Protein AF-0000000087744878 (afdb_homodimer)

Secondary structure (DSSP, 8-state):
--TTHHHHHHHHHHHHHHHHHHHHGGGTT-SS--PPP------S-EEETGGGT---EEEEE-HHHHHHHHHHHHHTT-EEEEE-SEEEEE--EE--TTEEEEEPTTEEEEE-S-GGGGB-S-TT--SBPPSEEEES-EEEEEEES-EEE--GGGT--EEGGGS-HHHHHHHHHTEEEEETTTTEEEEEEETT-PPPSSSSHHHHHTT---SEEEES-EEEEEESPEEE--SS-SEEEEEEEEEEEES-EEE--TT-TT--SEEEEEEEEEEEES-EEE-SSEEEEEEE-S--TTSS--SEEEEEEES-EE-SSSEEEEEEEEETT-EEEEEEEEEEEES-SEEEEEE--TTT--EEEEEEEEEEEEEEEEEEEEEEES------TT--TT-----SS--S--EE-SEEEEEEEEEEEEEEEEEE--TTS--EEEEEEEEEEEEEEEEEEEE-TTTEEEEEEEEEEEEPP-/--HHHHHHHHHHHHHHHHHHHHHHGGGTT-SS--PPP------S-EEETGGGT---EEEEE-HHHHHHHHHHHHHTT-EEEEE-SEEEEE--EE--TTEEEEEPTTEEEEE-S-GGGGB-S-TT--SBPPSEEEES-EEEEEEES-EEE--GGGT--EEGGGS-HHHHHHHHHTEEEEETTTTEEEEEEETT-PPPSSSSHHHHHTT---SEEEES-EEEEEESPEEE--SS-SEEEEEEEEEEEES-EEE--TT-TT--SEEEEEEEEEEEES-EEE-SSEEEEEEE-S--TTSS--SEEEEEEES-EE-SSSEEEEEEEEETT-EEEEEEEEEEEES-SEEEEEE--TTT--EEEEEEEEEEEEEEEEEEEEEEES------TT--TT-----SS--S--EE-SEEEEEEEEEEEEEEEEEE--TTS--EEEEEEEEEEEEEEEEEEEE-TTTEEEEEEEEEEEE---

Organism: NCBI:txid2094150

Foldseek 3Di:
DVVVVVVVVVVLVVVQVVVQVVQVVQPPPAPDDFDAFRADDADADEDELVVQPADQAQPDECAVSVQVVQVVQVVVVAYEYEYEAGHHEYAAHEHAARYEDEYEANYEHEYDLQQVSQDDPPVVPLAGHASYEYEQYEAYEYEYAEEYAAQQLLAFKFFPVLDDPVVLVVLVQQPFDADPVRGITANAPGPVPRHQDDPDRVSSNVRFHENYEYFQYENYYYYNYEFENGNAEGAEYELYESEEYYQYEYAYDLRGHNFEYHEYEQYGNYEHANYEYHTNEAYAEYAFFDDDPPGNGGFYGRYEYEHYEYEEYQEPYEYDQAGLSEYAQYEYEQYEYEHYQEYAYYHYEQVRADEYANYEYANYEYEAHEAEPEEAYHHDDDADPPRDPPPRPDDPDRHRGAAYAHHEYEHYEYERHAEHYEYDGDAPDARADHAEYEHYEYAHAHYPYHYDPRHYDYYYYNYHYHHDDD/DVVVVVVVVVVLVVVQVVVQVVQVVQPPPAPDDFDAFGADDADADEDELVVQVADQAQPDECAVSVQVVQVVQVVVVAYEYEYEAGHHEYAAHEHAARYEDEYEPNYEHEYDLQQVSQDDPPVVCLAGHASYEYEQYEAYEYEYAEEYAAQQLLQFKFFPVLDDPVVLVVLVQQPFDADPVRGITANAPGPVPRHQDDPDRVSSNVRFHEHYEYFQYENYYYYNYEFENGNAEGAEYELYESEEYYQYEYAYDLRGHNFEYHEYEQYGNYEHANYEYHTNEAYAEYAFFDDDPPGNGGFYGRYEYEHYEYEEYQEPYEYDQAGLSEYAQYEYEQYEYEHYQEYAYYHYEQVRADEYANYEYANYEYEAHNEEPEEAYHHDDDADPPRDPPPRPDDPDRHRGHAYAHHEYEHYEYAHHAEHYEYDGDAPDARADHAEYEHYEYAHAHYPYHYDVRHYDYYYYNYHYHHDDD

Structure (mmCIF, N/CA/C/O backbone):
data_AF-0000000087744878-model_v1
#
loop_
_entity.id
_entity.type
_entity.pdbx_description
1 polymer 'Glycoside hydrolase family 28 protein'
#
loop_
_atom_site.group_PDB
_atom_site.id
_atom_site.type_symbol
_atom_site.label_atom_id
_atom_site.label_alt_id
_atom_site.label_comp_id
_atom_site.label_asym_id
_atom_site.label_entity_id
_atom_site.label_seq_id
_atom_site.pdbx_PDB_ins_code
_atom_site.Cartn_x
_atom_site.Cartn_y
_atom_site.Cartn_z
_atom_site.occupancy
_atom_site.B_iso_or_equiv
_atom_site.auth_seq_id
_atom_site.auth_comp_id
_atom_site.auth_asym_id
_atom_site.auth_atom_id
_atom_site.pdbx_PDB_model_num
ATOM 1 N N . MET A 1 1 ? -9.906 0.364 54.188 1 30.16 1 MET A N 1
ATOM 2 C CA . MET A 1 1 ? -10.281 0.755 52.812 1 30.16 1 MET A CA 1
ATOM 3 C C . MET A 1 1 ? -9.078 1.295 52.062 1 30.16 1 MET A C 1
ATOM 5 O O . MET A 1 1 ? -9.195 1.655 50.875 1 30.16 1 MET A O 1
ATOM 9 N N . LYS A 1 2 ? -8.016 1.684 52.812 1 28.64 2 LYS A N 1
ATOM 10 C CA . LYS A 1 2 ? -6.809 2.316 52.281 1 28.64 2 LYS A CA 1
ATOM 11 C C . LYS A 1 2 ? -5.883 1.285 51.656 1 28.64 2 LYS A C 1
ATOM 13 O O . LYS A 1 2 ? -4.906 1.646 50.969 1 28.64 2 LYS A O 1
ATOM 18 N N . LYS A 1 3 ? -6.012 0.068 52.094 1 40 3 LYS A N 1
ATOM 19 C CA . LYS A 1 3 ? -5.004 -0.884 51.625 1 40 3 LYS A CA 1
ATOM 20 C C . LYS A 1 3 ? -5.27 -1.317 50.188 1 40 3 LYS A C 1
ATOM 22 O O . LYS A 1 3 ? -4.422 -1.949 49.562 1 40 3 LYS A O 1
ATOM 27 N N . PHE A 1 4 ? -6.555 -1.299 49.781 1 38.62 4 PHE A N 1
ATOM 28 C CA . PHE A 1 4 ? -6.848 -1.809 48.469 1 38.62 4 PHE A CA 1
ATOM 29 C C . PHE A 1 4 ? -6.426 -0.806 47.406 1 38.62 4 PHE A C 1
ATOM 31 O O . PHE A 1 4 ? -6.285 -1.162 46.219 1 38.62 4 PHE A O 1
ATOM 38 N N . ALA A 1 5 ? -6.285 0.555 47.75 1 41.41 5 ALA A N 1
ATOM 39 C CA . ALA A 1 5 ? -5.941 1.532 46.719 1 41.41 5 ALA A CA 1
ATOM 40 C C . ALA A 1 5 ? -4.477 1.416 46.312 1 41.41 5 ALA A C 1
ATOM 42 O O . ALA A 1 5 ? -4.109 1.737 45.188 1 41.41 5 ALA A O 1
ATOM 43 N N . MET A 1 6 ? -3.695 0.859 47.219 1 42.66 6 MET A N 1
ATOM 44 C CA . MET A 1 6 ? -2.268 0.873 46.906 1 42.66 6 MET A CA 1
ATOM 45 C C . MET A 1 6 ? -1.917 -0.22 45.906 1 42.66 6 MET A C 1
ATOM 47 O O . MET A 1 6 ? -0.901 -0.13 45.219 1 42.66 6 MET A O 1
ATOM 51 N N . THR A 1 7 ? -2.781 -1.256 45.875 1 43.5 7 THR A N 1
ATOM 52 C CA . THR A 1 7 ? -2.41 -2.354 45 1 43.5 7 THR A CA 1
ATOM 53 C C . THR A 1 7 ? -2.762 -2.023 43.531 1 43.5 7 THR A C 1
ATOM 55 O O . THR A 1 7 ? -2.043 -2.416 42.625 1 43.5 7 THR A O 1
ATOM 58 N N . LEU A 1 8 ? -3.861 -1.252 43.375 1 40.34 8 LEU A N 1
ATOM 59 C CA . LEU A 1 8 ? -4.246 -0.97 42 1 40.34 8 LEU A CA 1
ATOM 60 C C . LEU A 1 8 ? -3.273 0.013 41.344 1 40.34 8 LEU A C 1
ATOM 62 O O . LEU A 1 8 ? -2.988 -0.084 40.156 1 40.34 8 LEU A O 1
ATOM 66 N N . LEU A 1 9 ? -2.652 0.854 42.156 1 42.06 9 LEU A N 1
ATOM 67 C CA . LEU A 1 9 ? -1.698 1.799 41.594 1 42.06 9 LEU A CA 1
ATOM 68 C C . LEU A 1 9 ? -0.459 1.075 41.062 1 42.06 9 LEU A C 1
ATOM 70 O O . LEU A 1 9 ? 0.12 1.473 40.062 1 42.06 9 LEU A O 1
ATOM 74 N N . ALA A 1 10 ? -0.206 -0.048 41.656 1 43.5 10 ALA A N 1
ATOM 75 C CA . ALA A 1 10 ? 1.014 -0.753 41.25 1 43.5 10 ALA A CA 1
ATOM 76 C C . ALA A 1 10 ? 0.834 -1.474 39.938 1 43.5 10 ALA A C 1
ATOM 78 O O . ALA A 1 10 ? 1.769 -1.554 39.125 1 43.5 10 ALA A O 1
ATOM 79 N N . LEU A 1 11 ? -0.396 -2.004 39.625 1 39.91 11 LEU A N 1
ATOM 80 C CA . LEU A 1 11 ? -0.61 -2.738 38.375 1 39.91 11 LEU A CA 1
ATOM 81 C C . LEU A 1 11 ? -0.667 -1.788 37.188 1 39.91 11 LEU A C 1
ATOM 83 O O . LEU A 1 11 ? -0.192 -2.119 36.094 1 39.91 11 LEU A O 1
ATOM 87 N N . LEU A 1 12 ? -1.236 -0.624 37.344 1 40.09 12 LEU A N 1
ATOM 88 C CA . LEU A 1 12 ? -1.212 0.367 36.281 1 40.09 12 LEU A CA 1
ATOM 89 C C . LEU A 1 12 ? 0.216 0.822 35.969 1 40.09 12 LEU A C 1
ATOM 91 O O . LEU A 1 12 ? 0.569 1.083 34.844 1 40.09 12 LEU A O 1
ATOM 95 N N . ALA A 1 13 ? 1.067 0.872 37 1 41.97 13 ALA A N 1
ATOM 96 C CA . ALA A 1 13 ? 2.459 1.282 36.844 1 41.97 13 ALA A CA 1
ATOM 97 C C . ALA A 1 13 ? 3.246 0.245 36.062 1 41.97 13 ALA A C 1
ATOM 99 O O . ALA A 1 13 ? 4.148 0.595 35.281 1 41.97 13 ALA A O 1
ATOM 100 N N . CYS A 1 14 ? 2.773 -1.021 36.062 1 41.72 14 CYS A N 1
ATOM 101 C CA . CYS A 1 14 ? 3.523 -2.078 35.406 1 41.72 14 CYS A CA 1
ATOM 102 C C . CYS A 1 14 ? 3.229 -2.09 33.906 1 41.72 14 CYS A C 1
ATOM 104 O O . CYS A 1 14 ? 4.125 -2.322 33.094 1 41.72 14 CYS A O 1
ATOM 106 N N . ALA A 1 15 ? 1.943 -2.018 33.5 1 44.44 15 ALA A N 1
ATOM 107 C CA . ALA A 1 15 ? 1.633 -1.99 32.062 1 44.44 15 ALA A CA 1
ATOM 108 C C . ALA A 1 15 ? 2.252 -0.77 31.406 1 44.44 15 ALA A C 1
ATOM 110 O O . ALA A 1 15 ? 2.732 -0.854 30.266 1 44.44 15 ALA A O 1
ATOM 111 N N . THR A 1 16 ? 2.15 0.407 32.125 1 46.28 16 THR A N 1
ATOM 112 C CA . THR A 1 16 ? 2.789 1.613 31.594 1 46.28 16 THR A CA 1
ATOM 113 C C . THR A 1 16 ? 4.301 1.431 31.516 1 46.28 16 THR A C 1
ATOM 115 O O . THR A 1 16 ? 4.949 1.967 30.609 1 46.28 16 THR A O 1
ATOM 118 N N . SER A 1 17 ? 4.863 0.659 32.406 1 44.97 17 SER A N 1
ATOM 119 C CA . SER A 1 17 ? 6.305 0.452 32.406 1 44.97 17 SER A CA 1
ATOM 120 C C . SER A 1 17 ? 6.746 -0.365 31.188 1 44.97 17 SER A C 1
ATOM 122 O O . SER A 1 17 ? 7.801 -0.105 30.609 1 44.97 17 SER A O 1
ATOM 124 N N . GLY A 1 18 ? 5.895 -1.365 30.781 1 45.44 18 GLY A N 1
ATOM 125 C CA . GLY A 1 18 ? 6.215 -2.162 29.609 1 45.44 18 GLY A CA 1
ATOM 126 C C . GLY A 1 18 ? 6.145 -1.375 28.312 1 45.44 18 GLY A C 1
ATOM 127 O O . GLY A 1 18 ? 7.039 -1.474 27.484 1 45.44 18 GLY A O 1
ATOM 128 N N . VAL A 1 19 ? 5.164 -0.581 28.328 1 57.56 19 VAL A N 1
ATOM 129 C CA . VAL A 1 19 ? 5.023 0.248 27.125 1 57.56 19 VAL A CA 1
ATOM 130 C C . VAL A 1 19 ? 6.102 1.329 27.125 1 57.56 19 VAL A C 1
ATOM 132 O O . VAL A 1 19 ? 6.695 1.616 26.078 1 57.56 19 VAL A O 1
ATOM 135 N N . GLN A 1 20 ? 6.395 1.923 28.312 1 54.94 20 GLN A N 1
ATOM 136 C CA . GLN A 1 20 ? 7.449 2.93 28.391 1 54.94 20 GLN A CA 1
ATOM 137 C C . GLN A 1 20 ? 8.797 2.346 27.984 1 54.94 20 GLN A C 1
ATOM 139 O O . GLN A 1 20 ? 9.555 2.98 27.25 1 54.94 20 GLN A O 1
ATOM 144 N N . ALA A 1 21 ? 9.07 1.198 28.469 1 63.94 21 ALA A N 1
ATOM 145 C CA . ALA A 1 21 ? 10.336 0.539 28.141 1 63.94 21 ALA A CA 1
ATOM 146 C C . ALA A 1 21 ? 10.445 0.274 26.641 1 63.94 21 ALA A C 1
ATOM 148 O O . ALA A 1 21 ? 11.523 0.398 26.062 1 63.94 21 ALA A O 1
ATOM 149 N N . GLN A 1 22 ? 9.391 0.241 26.156 1 82.06 22 GLN A N 1
ATOM 150 C CA . GLN A 1 22 ? 9.406 -0.136 24.734 1 82.06 22 GLN A CA 1
ATOM 151 C C . GLN A 1 22 ? 9.852 1.03 23.859 1 82.06 22 GLN A C 1
ATOM 153 O O . GLN A 1 22 ? 10.734 0.872 23.016 1 82.06 22 GLN A O 1
ATOM 158 N N . TYR A 1 23 ? 9.586 2.326 24.234 1 94.5 23 TYR A N 1
ATOM 159 C CA . TYR A 1 23 ? 9.898 3.422 23.328 1 94.5 23 TYR A CA 1
ATOM 160 C C . TYR A 1 23 ? 11.227 4.074 23.688 1 94.5 23 TYR A C 1
ATOM 162 O O . TYR A 1 23 ? 11.859 4.711 22.844 1 94.5 23 TYR A O 1
ATOM 170 N N . SER A 1 24 ? 11.68 3.924 24.906 1 95.06 24 SER A N 1
ATOM 171 C CA . SER A 1 24 ? 12.945 4.52 25.328 1 95.06 24 SER A CA 1
ATOM 172 C C . SER A 1 24 ? 14.117 3.943 24.531 1 95.06 24 SER A C 1
ATOM 174 O O . SER A 1 24 ? 15.141 4.605 24.359 1 95.06 24 SER A O 1
ATOM 176 N N . THR A 1 25 ? 13.922 2.746 24.047 1 95.44 25 THR A N 1
ATOM 177 C CA . THR A 1 25 ? 14.992 2.076 23.297 1 95.44 25 THR A CA 1
ATOM 178 C C . THR A 1 25 ? 15.32 2.836 22.016 1 95.44 25 THR A C 1
ATOM 180 O O . THR A 1 25 ? 16.438 2.758 21.516 1 95.44 25 THR A O 1
ATOM 183 N N . TYR A 1 26 ? 14.469 3.615 21.516 1 97.25 26 TYR A N 1
ATOM 184 C CA . TYR A 1 26 ? 14.695 4.367 20.281 1 97.25 26 TYR A CA 1
ATOM 185 C C . TYR A 1 26 ? 15.648 5.535 20.516 1 97.25 26 TYR A C 1
ATOM 187 O O . TYR A 1 26 ? 16.219 6.078 19.578 1 97.25 26 TYR A O 1
ATOM 195 N N . TYR A 1 27 ? 15.852 5.926 21.734 1 97.69 27 TYR A N 1
ATOM 196 C CA . TYR A 1 27 ? 16.594 7.148 22.016 1 97.69 27 TYR A CA 1
ATOM 197 C C . TYR A 1 27 ? 18.031 6.84 22.422 1 97.69 27 TYR A C 1
ATOM 199 O O . TYR A 1 27 ? 18.734 7.711 22.922 1 97.69 27 TYR A O 1
ATOM 207 N N . LYS A 1 28 ? 18.344 5.691 22.156 1 96 28 LYS A N 1
ATOM 208 C CA . LYS A 1 28 ? 19.75 5.324 22.375 1 96 28 LYS A CA 1
ATOM 209 C C . LYS A 1 28 ? 20.625 5.855 21.25 1 96 28 LYS A C 1
ATOM 211 O O . LYS A 1 28 ? 20.188 5.934 20.094 1 96 28 LYS A O 1
ATOM 216 N N . ASP A 1 29 ? 21.891 6.238 21.547 1 96.19 29 ASP A N 1
ATOM 217 C CA . ASP A 1 29 ? 22.922 6.68 20.609 1 96.19 29 ASP A CA 1
ATOM 218 C C . ASP A 1 29 ? 22.406 7.82 19.734 1 96.19 29 ASP A C 1
ATOM 220 O O . ASP A 1 29 ? 22.578 7.801 18.516 1 96.19 29 ASP A O 1
ATOM 224 N N . MET A 1 30 ? 21.812 8.789 20.328 1 97.56 30 MET A N 1
ATOM 225 C CA . MET A 1 30 ? 21.266 9.953 19.641 1 97.56 30 MET A CA 1
ATOM 226 C C . MET A 1 30 ? 22.375 10.93 19.266 1 97.56 30 MET A C 1
ATOM 228 O O . MET A 1 30 ? 23.297 11.164 20.047 1 97.56 30 MET A O 1
ATOM 232 N N . PRO A 1 31 ? 22.359 11.461 18.047 1 98.12 31 PRO A N 1
ATOM 233 C CA . PRO A 1 31 ? 23.359 12.445 17.625 1 98.12 31 PRO A CA 1
ATOM 234 C C . PRO A 1 31 ? 23.156 13.805 18.297 1 98.12 31 PRO A C 1
ATOM 236 O O . PRO A 1 31 ? 24.047 14.656 18.234 1 98.12 31 PRO A O 1
ATOM 239 N N . VAL A 1 32 ? 21.984 14.055 18.812 1 97.69 32 VAL A N 1
ATOM 240 C CA . VAL A 1 32 ? 21.609 15.266 19.547 1 97.69 32 VAL A CA 1
ATOM 241 C C . VAL A 1 32 ? 20.625 14.914 20.656 1 97.69 32 VAL A C 1
ATOM 243 O O . VAL A 1 32 ? 19.922 13.898 20.578 1 97.69 32 VAL A O 1
ATOM 246 N N . GLU A 1 33 ? 20.594 15.742 21.672 1 96.69 33 GLU A N 1
ATOM 247 C CA . GLU A 1 33 ? 19.625 15.492 22.734 1 96.69 33 GLU A CA 1
ATOM 248 C C . GLU A 1 33 ? 18.203 15.836 22.281 1 96.69 33 GLU A C 1
ATOM 250 O O . GLU A 1 33 ? 17.938 16.969 21.922 1 96.69 33 GLU A O 1
ATOM 255 N N . VAL A 1 34 ? 17.391 14.875 22.219 1 97.12 34 VAL A N 1
ATOM 256 C CA . VAL A 1 34 ? 15.977 15 21.875 1 97.12 34 VAL A CA 1
ATOM 257 C C . VAL A 1 34 ? 15.109 14.617 23.078 1 97.12 34 VAL A C 1
ATOM 259 O O . VAL A 1 34 ? 15.328 13.57 23.688 1 97.12 34 VAL A O 1
ATOM 262 N N . ARG A 1 35 ? 14.164 15.477 23.391 1 97.94 35 ARG A N 1
ATOM 263 C CA . ARG A 1 35 ? 13.25 15.125 24.469 1 97.94 35 ARG A CA 1
ATOM 264 C C . ARG A 1 35 ? 12.445 13.883 24.125 1 97.94 35 ARG A C 1
ATOM 266 O O . ARG A 1 35 ? 11.836 13.805 23.062 1 97.94 35 ARG A O 1
ATOM 273 N N . GLN A 1 36 ? 12.453 12.906 25.078 1 98 36 GLN A N 1
ATOM 274 C CA . GLN A 1 36 ? 11.781 11.633 24.844 1 98 36 GLN A CA 1
ATOM 275 C C . GLN A 1 36 ? 10.281 11.758 25.062 1 98 36 GLN A C 1
ATOM 277 O O . GLN A 1 36 ? 9.836 12.539 25.906 1 98 36 GLN A O 1
ATOM 282 N N . VAL A 1 37 ? 9.594 10.984 24.25 1 98.38 37 VAL A N 1
ATOM 283 C CA . VAL A 1 37 ? 8.156 10.883 24.5 1 98.38 37 VAL A CA 1
ATOM 284 C C . VAL A 1 37 ? 7.906 10.148 25.812 1 98.38 37 VAL A C 1
ATOM 286 O O . VAL A 1 37 ? 8.758 9.383 26.281 1 98.38 37 VAL A O 1
ATOM 289 N N . GLU A 1 38 ? 6.773 10.414 26.328 1 97.06 38 GLU A N 1
ATOM 290 C CA . GLU A 1 38 ? 6.316 9.75 27.547 1 97.06 38 GLU A CA 1
ATOM 291 C C . GLU A 1 38 ? 5.043 8.953 27.297 1 97.06 38 GLU A C 1
ATOM 293 O O . GLU A 1 38 ? 3.984 9.531 27.031 1 97.06 38 GLU A O 1
ATOM 298 N N . PRO A 1 39 ? 5.199 7.629 27.328 1 96.12 39 PRO A N 1
ATOM 299 C CA . PRO A 1 39 ? 3.959 6.863 27.203 1 96.12 39 PRO A CA 1
ATOM 300 C C . PRO A 1 39 ? 2.938 7.215 28.281 1 96.12 39 PRO A C 1
ATOM 302 O O . PRO A 1 39 ? 3.307 7.73 29.344 1 96.12 39 PRO A O 1
ATOM 305 N N . PHE A 1 40 ? 1.711 7.02 27.938 1 96.44 40 PHE A N 1
ATOM 306 C CA . PHE A 1 40 ? 0.606 7.266 28.844 1 96.44 40 PHE A CA 1
ATOM 307 C C . PHE A 1 40 ? -0.408 6.133 28.797 1 96.44 40 PHE A C 1
ATOM 309 O O . PHE A 1 40 ? -0.347 5.277 27.906 1 96.44 40 PHE A O 1
ATOM 316 N N . ALA A 1 41 ? -1.284 6.121 29.766 1 95.38 41 ALA A N 1
ATOM 317 C CA . ALA A 1 41 ? -2.254 5.031 29.828 1 95.38 41 ALA A CA 1
ATOM 318 C C . ALA A 1 41 ? -3.682 5.559 29.719 1 95.38 41 ALA A C 1
ATOM 320 O O . ALA A 1 41 ? -3.971 6.684 30.141 1 95.38 41 ALA A O 1
ATOM 321 N N . ILE A 1 42 ? -4.449 4.738 29.047 1 97.75 42 ILE A N 1
ATOM 322 C CA . ILE A 1 42 ? -5.895 4.91 29.031 1 97.75 42 ILE A CA 1
ATOM 323 C C . ILE A 1 42 ? -6.535 3.994 30.078 1 97.75 42 ILE A C 1
ATOM 325 O O . ILE A 1 42 ? -6.102 2.852 30.266 1 97.75 42 ILE A O 1
ATOM 329 N N . ALA A 1 43 ? -7.578 4.539 30.766 1 97.62 43 ALA A N 1
ATOM 330 C CA . ALA A 1 43 ? -8.273 3.73 31.766 1 97.62 43 ALA A CA 1
ATOM 331 C C . ALA A 1 43 ? -8.719 2.395 31.172 1 97.62 43 ALA A C 1
ATOM 333 O O . ALA A 1 43 ? -9.141 2.328 30.016 1 97.62 43 ALA A O 1
ATOM 334 N N . ASP A 1 44 ? -8.656 1.341 32.062 1 96.5 44 ASP A N 1
ATOM 335 C CA . ASP A 1 44 ? -8.969 -0.007 31.578 1 96.5 44 ASP A CA 1
ATOM 336 C C . ASP A 1 44 ? -10.469 -0.281 31.641 1 96.5 44 ASP A C 1
ATOM 338 O O . ASP A 1 44 ? -10.922 -1.122 32.406 1 96.5 44 ASP A O 1
ATOM 342 N N . ARG A 1 45 ? -11.219 0.431 31.016 1 97.12 45 ARG A N 1
ATOM 343 C CA . ARG A 1 45 ? -12.641 0.286 30.75 1 97.12 45 ARG A CA 1
ATOM 344 C C . ARG A 1 45 ? -12.914 0.198 29.25 1 97.12 45 ARG A C 1
ATOM 346 O O . ARG A 1 45 ? -12.297 0.919 28.469 1 97.12 45 ARG A O 1
ATOM 353 N N . SER A 1 46 ? -13.758 -0.771 28.969 1 98.06 46 SER A N 1
ATOM 354 C CA . SER A 1 46 ? -14.047 -0.925 27.531 1 98.06 46 SER A CA 1
ATOM 355 C C . SER A 1 46 ? -15.547 -0.951 27.281 1 98.06 46 SER A C 1
ATOM 357 O O . SER A 1 46 ? -16.312 -1.528 28.047 1 98.06 46 SER A O 1
ATOM 359 N N . VAL A 1 47 ? -15.93 -0.298 26.266 1 98.31 47 VAL A N 1
ATOM 360 C CA . VAL A 1 47 ? -17.281 -0.331 25.734 1 98.31 47 VAL A CA 1
ATOM 361 C C . VAL A 1 47 ? -17.25 -0.815 24.281 1 98.31 47 VAL A C 1
ATOM 363 O O . VAL A 1 47 ? -16.5 -0.289 23.469 1 98.31 47 VAL A O 1
ATOM 366 N N . ASN A 1 48 ? -18 -1.859 24 1 98.69 48 ASN A N 1
ATOM 367 C CA . ASN A 1 48 ? -18.125 -2.361 22.641 1 98.69 48 ASN A CA 1
ATOM 368 C C . ASN A 1 48 ? -19.266 -1.665 21.891 1 98.69 48 ASN A C 1
ATOM 370 O O . ASN A 1 48 ? -20.406 -1.654 22.359 1 98.69 48 ASN A O 1
ATOM 374 N N . LEU A 1 49 ? -18.922 -1.136 20.734 1 98.69 49 LEU A N 1
ATOM 375 C CA . LEU A 1 49 ? -19.875 -0.321 20 1 98.69 49 LEU A CA 1
ATOM 376 C C . LEU A 1 49 ? -21.094 -1.137 19.609 1 98.69 49 LEU A C 1
ATOM 378 O O . LEU A 1 49 ? -22.219 -0.637 19.688 1 98.69 49 LEU A O 1
ATOM 382 N N . ALA A 1 50 ? -20.922 -2.4 19.234 1 98.19 50 ALA A N 1
ATOM 383 C CA . ALA A 1 50 ? -22.031 -3.264 18.859 1 98.19 50 ALA A CA 1
ATOM 384 C C . ALA A 1 50 ? -22.938 -3.545 20.062 1 98.19 50 ALA A C 1
ATOM 386 O O . ALA A 1 50 ? -24.156 -3.607 19.922 1 98.19 50 ALA A O 1
ATOM 387 N N . GLU A 1 51 ? -22.344 -3.668 21.219 1 97.56 51 GLU A N 1
ATOM 388 C CA . GLU A 1 51 ? -23.094 -3.943 22.438 1 97.56 51 GLU A CA 1
ATOM 389 C C . GLU A 1 51 ? -23.906 -2.725 22.875 1 97.56 51 GLU A C 1
ATOM 391 O O . GLU A 1 51 ? -24.875 -2.854 23.625 1 97.56 51 GLU A O 1
ATOM 396 N N . ARG A 1 52 ? -23.516 -1.553 22.359 1 97.5 52 ARG A N 1
ATOM 397 C CA . ARG A 1 52 ? -24.234 -0.324 22.672 1 97.5 52 ARG A CA 1
ATOM 398 C C . ARG A 1 52 ? -25.438 -0.144 21.75 1 97.5 52 ARG A C 1
ATOM 400 O O . ARG A 1 52 ? -26.234 0.782 21.922 1 97.5 52 ARG A O 1
ATOM 407 N N . GLY A 1 53 ? -25.547 -0.938 20.703 1 97.75 53 GLY A N 1
ATOM 408 C CA . GLY A 1 53 ? -26.688 -0.86 19.812 1 97.75 53 GLY A CA 1
ATOM 409 C C . GLY A 1 53 ? -26.344 -0.314 18.438 1 97.75 53 GLY A C 1
ATOM 410 O O . GLY A 1 53 ? -27.234 -0.155 17.594 1 97.75 53 GLY A O 1
ATOM 411 N N . ALA A 1 54 ? -25.047 -0.055 18.25 1 98.38 54 ALA A N 1
ATOM 412 C CA . ALA A 1 54 ? -24.625 0.363 16.922 1 98.38 54 ALA A CA 1
ATOM 413 C C . ALA A 1 54 ? -24.656 -0.811 15.945 1 98.38 54 ALA A C 1
ATOM 415 O O . ALA A 1 54 ? -24.703 -1.971 16.359 1 98.38 54 ALA A O 1
ATOM 416 N N . THR A 1 55 ? -24.672 -0.463 14.641 1 98.25 55 THR A N 1
ATOM 417 C CA . THR A 1 55 ? -24.75 -1.501 13.617 1 98.25 55 THR A CA 1
ATOM 418 C C . THR A 1 55 ? -23.672 -1.294 12.555 1 98.25 55 THR A C 1
ATOM 420 O O . THR A 1 55 ? -23.594 -0.227 11.945 1 98.25 55 THR A O 1
ATOM 423 N N . GLY A 1 56 ? -22.812 -2.312 12.359 1 98.25 56 GLY A N 1
ATOM 424 C CA . GLY A 1 56 ? -21.734 -2.268 11.391 1 98.25 56 GLY A CA 1
ATOM 425 C C . GLY A 1 56 ? -22.109 -2.883 10.055 1 98.25 56 GLY A C 1
ATOM 426 O O . GLY A 1 56 ? -21.344 -3.666 9.492 1 98.25 56 GLY A O 1
ATOM 427 N N . ASP A 1 57 ? -23.297 -2.455 9.5 1 97.94 57 ASP A N 1
ATOM 428 C CA . ASP A 1 57 ? -23.859 -3.115 8.32 1 97.94 57 ASP A CA 1
ATOM 429 C C . ASP A 1 57 ? -23.531 -2.33 7.055 1 97.94 57 ASP A C 1
ATOM 431 O O . ASP A 1 57 ? -24.062 -2.635 5.98 1 97.94 57 ASP A O 1
ATOM 435 N N . GLY A 1 58 ? -22.812 -1.312 7.156 1 97 58 GLY A N 1
ATOM 436 C CA . GLY A 1 58 ? -22.375 -0.558 5.992 1 97 58 GLY A CA 1
ATOM 437 C C . GLY A 1 58 ? -23.359 0.517 5.57 1 97 58 GLY A C 1
ATOM 438 O O . GLY A 1 58 ? -23.062 1.317 4.68 1 97 58 GLY A O 1
ATOM 439 N N . THR A 1 59 ? -24.516 0.573 6.23 1 96.25 59 THR A N 1
ATOM 440 C CA . THR A 1 59 ? -25.516 1.542 5.797 1 96.25 59 THR A CA 1
ATOM 441 C C . THR A 1 59 ? -26.016 2.363 6.98 1 96.25 59 THR A C 1
ATOM 443 O O . THR A 1 59 ? -26.344 3.541 6.828 1 96.25 59 THR A O 1
ATOM 446 N N . THR A 1 60 ? -26.125 1.795 8.164 1 97.5 60 THR A N 1
ATOM 447 C CA . THR A 1 60 ? -26.594 2.508 9.344 1 97.5 60 THR A CA 1
ATOM 448 C C . THR A 1 60 ? -25.594 3.588 9.758 1 97.5 60 THR A C 1
ATOM 450 O O . THR A 1 60 ? -24.406 3.309 9.922 1 97.5 60 THR A O 1
ATOM 453 N N . LEU A 1 61 ? -26.047 4.84 9.797 1 98.19 61 LEU A N 1
ATOM 454 C CA . LEU A 1 61 ? -25.203 5.934 10.266 1 98.19 61 LEU A CA 1
ATOM 455 C C . LEU A 1 61 ? -25.031 5.871 11.781 1 98.19 61 LEU A C 1
ATOM 457 O O . LEU A 1 61 ? -26.016 5.973 12.523 1 98.19 61 LEU A O 1
ATOM 461 N N . ASN A 1 62 ? -23.781 5.758 12.234 1 98.75 62 ASN A N 1
ATOM 462 C CA . ASN A 1 62 ? -23.516 5.492 13.648 1 98.75 62 ASN A CA 1
ATOM 463 C C . ASN A 1 62 ? -22.922 6.711 14.352 1 98.75 62 ASN A C 1
ATOM 465 O O . ASN A 1 62 ? -22.406 6.598 15.461 1 98.75 62 ASN A O 1
ATOM 469 N N . THR A 1 63 ? -23.031 7.848 13.773 1 98.5 63 THR A N 1
ATOM 470 C CA . THR A 1 63 ? -22.344 9.047 14.258 1 98.5 63 THR A CA 1
ATOM 471 C C . THR A 1 63 ? -22.734 9.336 15.703 1 98.5 63 THR A C 1
ATOM 473 O O . THR A 1 63 ? -21.875 9.469 16.562 1 98.5 63 THR A O 1
ATOM 476 N N . ASP A 1 64 ? -24.062 9.375 15.984 1 98.44 64 ASP A N 1
ATOM 477 C CA . ASP A 1 64 ? -24.547 9.805 17.297 1 98.44 64 ASP A CA 1
ATOM 478 C C . ASP A 1 64 ? -24.156 8.789 18.375 1 98.44 64 ASP A C 1
ATOM 480 O O . ASP A 1 64 ? -23.75 9.172 19.469 1 98.44 64 ASP A O 1
ATOM 484 N N . ILE A 1 65 ? -24.266 7.531 18.047 1 98.81 65 ILE A N 1
ATOM 485 C CA . ILE A 1 65 ? -24.016 6.508 19.062 1 98.81 65 ILE A CA 1
ATOM 486 C C . ILE A 1 65 ? -22.516 6.438 19.359 1 98.81 65 ILE A C 1
ATOM 488 O O . ILE A 1 65 ? -22.109 6.184 20.484 1 98.81 65 ILE A O 1
ATOM 492 N N . ILE A 1 66 ? -21.672 6.645 18.375 1 98.88 66 ILE A N 1
ATOM 493 C CA . ILE A 1 66 ? -20.234 6.676 18.578 1 98.88 66 ILE A CA 1
ATOM 494 C C . ILE A 1 66 ? -19.859 7.867 19.453 1 98.88 66 ILE A C 1
ATOM 496 O O . ILE A 1 66 ? -19.125 7.711 20.438 1 98.88 66 ILE A O 1
ATOM 500 N N . GLN A 1 67 ? -20.406 9.055 19.078 1 98.75 67 GLN A N 1
ATOM 501 C CA . GLN A 1 67 ? -20.078 10.258 19.844 1 98.75 67 GLN A CA 1
ATOM 502 C C . GLN A 1 67 ? -20.547 10.133 21.281 1 98.75 67 GLN A C 1
ATOM 504 O O . GLN A 1 67 ? -19.812 10.508 22.219 1 98.75 67 GLN A O 1
ATOM 509 N N . LYS A 1 68 ? -21.719 9.641 21.469 1 98.75 68 LYS A N 1
ATOM 510 C CA . LYS A 1 68 ? -22.234 9.445 22.828 1 98.75 68 LYS A CA 1
ATOM 511 C C . LYS A 1 68 ? -21.344 8.523 23.641 1 98.75 68 LYS A C 1
ATOM 513 O O . LYS A 1 68 ? -21.062 8.797 24.812 1 98.75 68 LYS A O 1
ATOM 518 N N . ALA A 1 69 ? -20.891 7.445 23.016 1 98.81 69 ALA A N 1
ATOM 519 C CA . ALA A 1 69 ? -20 6.504 23.703 1 98.81 69 ALA A CA 1
ATOM 520 C C . ALA A 1 69 ? -18.688 7.18 24.109 1 98.81 69 ALA A C 1
ATOM 522 O O . ALA A 1 69 ? -18.203 6.977 25.219 1 98.81 69 ALA A O 1
ATOM 523 N N . ILE A 1 70 ? -18.141 7.965 23.266 1 98.88 70 ILE A N 1
ATOM 524 C CA . ILE A 1 70 ? -16.906 8.688 23.547 1 98.88 70 ILE A CA 1
ATOM 525 C C . ILE A 1 70 ? -17.125 9.641 24.719 1 98.88 70 ILE A C 1
ATOM 527 O O . ILE A 1 70 ? -16.312 9.664 25.656 1 98.88 70 ILE A O 1
ATOM 531 N N . ASP A 1 71 ? -18.234 10.414 24.656 1 98.81 71 ASP A N 1
ATOM 532 C CA . ASP A 1 71 ? -18.531 11.383 25.703 1 98.81 71 ASP A CA 1
ATOM 533 C C . ASP A 1 71 ? -18.703 10.688 27.062 1 98.81 71 ASP A C 1
ATOM 535 O O . ASP A 1 71 ? -18.172 11.156 28.062 1 98.81 71 ASP A O 1
ATOM 539 N N . GLU A 1 72 ? -19.375 9.633 27.047 1 98.69 72 GLU A N 1
ATOM 540 C CA . GLU A 1 72 ? -19.641 8.898 28.281 1 98.69 72 GLU A CA 1
ATOM 541 C C . GLU A 1 72 ? -18.344 8.32 28.875 1 98.69 72 GLU A C 1
ATOM 543 O O . GLU A 1 72 ? -18.141 8.359 30.078 1 98.69 72 GLU A O 1
ATOM 548 N N . LEU A 1 73 ? -17.516 7.738 28.031 1 98.75 73 LEU A N 1
ATOM 549 C CA . LEU A 1 73 ? -16.234 7.203 28.484 1 98.75 73 LEU A CA 1
ATOM 550 C C . LEU A 1 73 ? -15.383 8.305 29.109 1 98.75 73 LEU A C 1
ATOM 552 O O . LEU A 1 73 ? -14.797 8.109 30.172 1 98.75 73 LEU A O 1
ATOM 556 N N . SER A 1 74 ? -15.281 9.422 28.375 1 98.75 74 SER A N 1
ATOM 557 C CA . SER A 1 74 ? -14.477 10.523 28.891 1 98.75 74 SER A CA 1
ATOM 558 C C . SER A 1 74 ? -14.992 10.992 30.25 1 98.75 74 SER A C 1
ATOM 560 O O . SER A 1 74 ? -14.203 11.219 31.172 1 98.75 74 SER A O 1
ATOM 562 N N . GLN A 1 75 ? -16.328 11.148 30.406 1 98.44 75 GLN A N 1
ATOM 563 C CA . GLN A 1 75 ? -16.938 11.578 31.656 1 98.44 75 GLN A CA 1
ATOM 564 C C . GLN A 1 75 ? -16.656 10.586 32.781 1 98.44 75 GLN A C 1
ATOM 566 O O . GLN A 1 75 ? -16.531 10.977 33.938 1 98.44 75 GLN A O 1
ATOM 571 N N . ALA A 1 76 ? -16.438 9.383 32.406 1 98.25 76 ALA A N 1
ATOM 572 C CA . ALA A 1 76 ? -16.203 8.32 33.375 1 98.25 76 ALA A CA 1
ATOM 573 C C . ALA A 1 76 ? -14.719 8.203 33.719 1 98.25 76 ALA A C 1
ATOM 575 O O . ALA A 1 76 ? -14.312 7.293 34.438 1 98.25 76 ALA A O 1
ATOM 576 N N . GLY A 1 77 ? -13.93 9 33.156 1 97.88 77 GLY A N 1
ATOM 577 C CA . GLY A 1 77 ? -12.508 8.984 33.469 1 97.88 77 GLY A CA 1
ATOM 578 C C . GLY A 1 77 ? -11.672 8.367 32.375 1 97.88 77 GLY A C 1
ATOM 579 O O . GLY A 1 77 ? -10.461 8.188 32.531 1 97.88 77 GLY A O 1
ATOM 580 N N . GLY A 1 78 ? -12.336 7.949 31.297 1 98.56 78 GLY A N 1
ATOM 581 C CA . GLY A 1 78 ? -11.625 7.422 30.141 1 98.56 78 GLY A CA 1
ATOM 582 C C . GLY A 1 78 ? -11.938 5.965 29.875 1 98.56 78 GLY A C 1
ATOM 583 O O . GLY A 1 78 ? -12.711 5.34 30.594 1 98.56 78 GLY A O 1
ATOM 584 N N . GLY A 1 79 ? -11.438 5.504 28.828 1 98.81 79 GLY A N 1
ATOM 585 C CA . GLY A 1 79 ? -11.641 4.117 28.438 1 98.81 79 GLY A CA 1
ATOM 586 C C . GLY A 1 79 ? -11.516 3.883 26.953 1 98.81 79 GLY A C 1
ATOM 587 O O . GLY A 1 79 ? -11.148 4.793 26.203 1 98.81 79 GLY A O 1
ATOM 588 N N . HIS A 1 80 ? -11.695 2.59 26.562 1 98.88 80 HIS A N 1
ATOM 589 C CA . HIS A 1 80 ? -11.578 2.164 25.172 1 98.88 80 HIS A CA 1
ATOM 590 C C . HIS A 1 80 ? -12.945 1.974 24.531 1 98.88 80 HIS A C 1
ATOM 592 O O . HIS A 1 80 ? -13.781 1.221 25.031 1 98.88 80 HIS A O 1
ATOM 598 N N . LEU A 1 81 ? -13.25 2.717 23.547 1 98.94 81 LEU A N 1
ATOM 599 C CA . LEU A 1 81 ? -14.367 2.375 22.672 1 98.94 81 LEU A CA 1
ATOM 600 C C . LEU A 1 81 ? -13.938 1.374 21.609 1 98.94 81 LEU A C 1
ATOM 602 O O . LEU A 1 81 ? -13.195 1.724 20.688 1 98.94 81 LEU A O 1
ATOM 606 N N . VAL A 1 82 ? -14.438 0.166 21.656 1 98.94 82 VAL A N 1
ATOM 607 C CA . VAL A 1 82 ? -14.023 -0.92 20.781 1 98.94 82 VAL A CA 1
ATOM 608 C C . VAL A 1 82 ? -14.961 -0.983 19.562 1 98.94 82 VAL A C 1
ATOM 610 O O . VAL A 1 82 ? -16.172 -1.09 19.719 1 98.94 82 VAL A O 1
ATOM 613 N N . ILE A 1 83 ? -14.391 -0.835 18.406 1 98.94 83 ILE A N 1
ATOM 614 C CA . ILE A 1 83 ? -15.094 -1.043 17.156 1 98.94 83 ILE A CA 1
ATOM 615 C C . ILE A 1 83 ? -14.797 -2.439 16.609 1 98.94 83 ILE A C 1
ATOM 617 O O . ILE A 1 83 ? -13.688 -2.699 16.125 1 98.94 83 ILE A O 1
ATOM 621 N N . PRO A 1 84 ? -15.695 -3.352 16.672 1 98.69 84 PRO A N 1
ATOM 622 C CA . PRO A 1 84 ? -15.414 -4.719 16.234 1 98.69 84 PRO A CA 1
ATOM 623 C C . PRO A 1 84 ? -15.484 -4.879 14.711 1 98.69 84 PRO A C 1
ATOM 625 O O . PRO A 1 84 ? -15.781 -3.916 14 1 98.69 84 PRO A O 1
ATOM 628 N N . GLN A 1 85 ? -15.203 -6.109 14.219 1 98.56 85 GLN A N 1
ATOM 629 C CA . GLN A 1 85 ? -15.305 -6.422 12.797 1 98.56 85 GLN A CA 1
ATOM 630 C C . GLN A 1 85 ? -16.641 -5.969 12.227 1 98.56 85 GLN A C 1
ATOM 632 O O . GLN A 1 85 ? -17.688 -6.152 12.859 1 98.56 85 GLN A O 1
ATOM 637 N N . GLY A 1 86 ? -16.547 -5.281 11.039 1 98.69 86 GLY A N 1
ATOM 638 C CA . GLY A 1 86 ? -17.719 -4.723 10.391 1 98.69 86 GLY A CA 1
ATOM 639 C C . GLY A 1 86 ? -17.422 -3.506 9.539 1 98.69 86 GLY A C 1
ATOM 640 O O . GLY A 1 86 ? -16.266 -3.076 9.453 1 98.69 86 GLY A O 1
ATOM 641 N N . VAL A 1 87 ? -18.422 -3.049 8.844 1 98.81 87 VAL A N 1
ATOM 642 C CA . VAL A 1 87 ? -18.359 -1.782 8.117 1 98.81 87 VAL A CA 1
ATOM 643 C C . VAL A 1 87 ? -19.266 -0.754 8.805 1 98.81 87 VAL A C 1
ATOM 645 O O . VAL A 1 87 ? -20.484 -0.849 8.742 1 98.81 87 VAL A O 1
ATOM 648 N N . TRP A 1 88 ? -18.641 0.189 9.414 1 98.88 88 TRP A N 1
ATOM 649 C CA . TRP A 1 88 ? -19.344 1.126 10.297 1 98.88 88 TRP A CA 1
ATOM 650 C C . TRP A 1 88 ? -19.406 2.516 9.672 1 98.88 88 TRP A C 1
ATOM 652 O O . TRP A 1 88 ? -18.422 3.262 9.703 1 98.88 88 TRP A O 1
ATOM 662 N N . LEU A 1 89 ? -20.594 2.836 9.141 1 98.5 89 LEU A N 1
ATOM 663 C CA . LEU A 1 89 ? -20.797 4.152 8.547 1 98.5 89 LEU A CA 1
ATOM 664 C C . LEU A 1 89 ? -20.906 5.223 9.633 1 98.5 89 LEU A C 1
ATOM 666 O O . LEU A 1 89 ? -21.594 5.023 10.633 1 98.5 89 LEU A O 1
ATOM 670 N N . THR A 1 90 ? -20.188 6.359 9.422 1 98.62 90 THR A N 1
ATOM 671 C CA . THR A 1 90 ? -20.266 7.434 10.406 1 98.62 90 THR A CA 1
ATOM 672 C C . THR A 1 90 ? -19.969 8.781 9.758 1 98.62 90 THR A C 1
ATOM 674 O O . THR A 1 90 ? -19.391 8.844 8.672 1 98.62 90 THR A O 1
ATOM 677 N N . GLY A 1 91 ? -20.516 9.875 10.312 1 97.5 91 GLY A N 1
ATOM 678 C CA . GLY A 1 91 ? -20.016 11.227 10.07 1 97.5 91 GLY A CA 1
ATOM 679 C C . GLY A 1 91 ? -18.844 11.602 10.945 1 97.5 91 GLY A C 1
ATOM 680 O O . GLY A 1 91 ? -18.141 10.727 11.453 1 97.5 91 GLY A O 1
ATOM 681 N N . PRO A 1 92 ? -18.609 12.898 11.094 1 97.75 92 PRO A N 1
ATOM 682 C CA . PRO A 1 92 ? -17.469 13.328 11.891 1 97.75 92 PRO A CA 1
ATOM 683 C C . PRO A 1 92 ? -17.609 12.984 13.375 1 97.75 92 PRO A C 1
ATOM 685 O O . PRO A 1 92 ? -18.719 13.047 13.922 1 97.75 92 PRO A O 1
ATOM 688 N N . ILE A 1 93 ? -16.5 12.648 13.961 1 98.12 93 ILE A N 1
ATOM 689 C CA . ILE A 1 93 ? -16.484 12.344 15.391 1 98.12 93 ILE A CA 1
ATOM 690 C C . ILE A 1 93 ? -15.422 13.203 16.078 1 98.12 93 ILE A C 1
ATOM 692 O O . ILE A 1 93 ? -14.414 13.562 15.477 1 98.12 93 ILE A O 1
ATOM 696 N N . GLU A 1 94 ? -15.711 13.516 17.328 1 98.44 94 GLU A N 1
ATOM 697 C CA . GLU A 1 94 ? -14.797 14.297 18.156 1 98.44 94 GLU A CA 1
ATOM 698 C C . GLU A 1 94 ? -14.273 13.469 19.328 1 98.44 94 GLU A C 1
ATOM 700 O O . GLU A 1 94 ? -15.047 13.062 20.203 1 98.44 94 GLU A O 1
ATOM 705 N N . LEU A 1 95 ? -12.953 13.195 19.328 1 98.81 95 LEU A N 1
ATOM 706 C CA . LEU A 1 95 ? -12.359 12.5 20.469 1 98.81 95 LEU A CA 1
ATOM 707 C C . LEU A 1 95 ? -12.336 13.391 21.703 1 98.81 95 LEU A C 1
ATOM 709 O O . LEU A 1 95 ? -12.281 14.617 21.594 1 98.81 95 LEU A O 1
ATOM 713 N N . LYS A 1 96 ? -12.359 12.742 22.875 1 98.88 96 LYS A N 1
ATOM 714 C CA . LYS A 1 96 ? -12.305 13.422 24.156 1 98.88 96 LYS A CA 1
ATOM 715 C C . LYS A 1 96 ? -11.18 12.859 25.031 1 98.88 96 LYS A C 1
ATOM 717 O O . LYS A 1 96 ? -10.711 11.742 24.797 1 98.88 96 LYS A O 1
ATOM 722 N N . SER A 1 97 ? -10.828 13.734 26.031 1 98.88 97 SER A N 1
ATOM 723 C CA . SER A 1 97 ? -9.727 13.359 26.922 1 98.88 97 SER A CA 1
ATOM 724 C C . SER A 1 97 ? -9.953 11.984 27.531 1 98.88 97 SER A C 1
ATOM 726 O O . SER A 1 97 ? -11.062 11.664 27.969 1 98.88 97 SER A O 1
ATOM 728 N N . GLY A 1 98 ? -8.953 11.164 27.484 1 98.81 98 GLY A N 1
ATOM 729 C CA . GLY A 1 98 ? -8.953 9.875 28.141 1 98.81 98 GLY A CA 1
ATOM 730 C C . GLY A 1 98 ? -9.539 8.766 27.297 1 98.81 98 GLY A C 1
ATOM 731 O O . GLY A 1 98 ? -9.68 7.625 27.75 1 98.81 98 GLY A O 1
ATOM 732 N N . VAL A 1 99 ? -9.82 8.984 26.047 1 98.88 99 VAL A N 1
ATOM 733 C CA . VAL A 1 99 ? -10.547 7.992 25.266 1 98.88 99 VAL A CA 1
ATOM 734 C C . VAL A 1 99 ? -9.633 7.406 24.188 1 98.88 99 VAL A C 1
ATOM 736 O O . VAL A 1 99 ? -8.883 8.133 23.531 1 98.88 99 VAL A O 1
ATOM 739 N N . ASP A 1 100 ? -9.68 6.078 24.094 1 98.88 100 ASP A N 1
ATOM 740 C CA . ASP A 1 100 ? -9.078 5.32 23 1 98.88 100 ASP A CA 1
ATOM 741 C C . ASP A 1 100 ? -10.148 4.801 22.031 1 98.88 100 ASP A C 1
ATOM 743 O O . ASP A 1 100 ? -11.078 4.109 22.453 1 98.88 100 ASP A O 1
ATOM 747 N N . LEU A 1 101 ? -10.07 5.254 20.828 1 98.94 101 LEU A N 1
ATOM 748 C CA . LEU A 1 101 ? -10.844 4.613 19.766 1 98.94 101 LEU A CA 1
ATOM 749 C C . LEU A 1 101 ? -10.125 3.371 19.25 1 98.94 101 LEU A C 1
ATOM 751 O O . LEU A 1 101 ? -9.188 3.479 18.438 1 98.94 101 LEU A O 1
ATOM 755 N N . HIS A 1 102 ? -10.562 2.141 19.656 1 98.94 102 HIS A N 1
ATOM 756 C CA . HIS A 1 102 ? -9.867 0.895 19.344 1 98.94 102 HIS A CA 1
ATOM 757 C C . HIS A 1 102 ? -10.578 0.135 18.219 1 98.94 102 HIS A C 1
ATOM 759 O O . HIS A 1 102 ? -11.664 -0.405 18.422 1 98.94 102 HIS A O 1
ATOM 765 N N . LEU A 1 103 ? -9.953 0.043 17.078 1 98.94 103 LEU A N 1
ATOM 766 C CA . LEU A 1 103 ? -10.523 -0.684 15.945 1 98.94 103 LEU A CA 1
ATOM 767 C C . LEU A 1 103 ? -9.961 -2.098 15.867 1 98.94 103 LEU A C 1
ATOM 769 O O . LEU A 1 103 ? -8.766 -2.279 15.617 1 98.94 103 LEU A O 1
ATOM 773 N N . GLU A 1 104 ? -10.82 -3.045 15.992 1 98.5 104 GLU A N 1
ATOM 774 C CA . GLU A 1 104 ? -10.375 -4.43 15.852 1 98.5 104 GLU A CA 1
ATOM 775 C C . GLU A 1 104 ? -10.07 -4.766 14.391 1 98.5 104 GLU A C 1
ATOM 777 O O . GLU A 1 104 ? -10.445 -4.016 13.484 1 98.5 104 GLU A O 1
ATOM 782 N N . ARG A 1 105 ? -9.398 -5.887 14.219 1 97.5 105 ARG A N 1
ATOM 783 C CA . ARG A 1 105 ? -9.094 -6.367 12.875 1 97.5 105 ARG A CA 1
ATOM 784 C C . ARG A 1 105 ? -10.367 -6.512 12.047 1 97.5 105 ARG A C 1
ATOM 786 O O . ARG A 1 105 ? -11.391 -6.98 12.547 1 97.5 105 ARG A O 1
ATOM 793 N N . ASN A 1 106 ? -10.305 -6.039 10.797 1 98 106 ASN A N 1
ATOM 794 C CA . ASN A 1 106 ? -11.375 -6.141 9.812 1 98 106 ASN A CA 1
ATOM 795 C C . ASN A 1 106 ? -12.531 -5.195 10.133 1 98 106 ASN A C 1
ATOM 797 O O . ASN A 1 106 ? -13.602 -5.293 9.539 1 98 106 ASN A O 1
ATOM 801 N N . ALA A 1 107 ? -12.336 -4.281 11.133 1 98.81 107 ALA A N 1
ATOM 802 C CA . ALA A 1 107 ? -13.242 -3.141 11.273 1 98.81 107 ALA A CA 1
ATOM 803 C C . ALA A 1 107 ? -12.898 -2.045 10.266 1 98.81 107 ALA A C 1
ATOM 805 O O . ALA A 1 107 ? -11.734 -1.687 10.094 1 98.81 107 ALA A O 1
ATOM 806 N N . ILE A 1 108 ? -13.906 -1.623 9.57 1 98.81 108 ILE A N 1
ATOM 807 C CA . ILE A 1 108 ? -13.781 -0.444 8.719 1 98.81 108 ILE A CA 1
ATOM 808 C C . ILE A 1 108 ? -14.68 0.672 9.25 1 98.81 108 ILE A C 1
ATOM 810 O O . ILE A 1 108 ? -15.906 0.555 9.219 1 98.81 108 ILE A O 1
ATOM 814 N N . LEU A 1 109 ? -14.094 1.627 9.836 1 98.88 109 LEU A N 1
ATOM 815 C CA . LEU A 1 109 ? -14.82 2.861 10.109 1 98.88 109 LEU A CA 1
ATOM 816 C C . LEU A 1 109 ? -14.891 3.734 8.859 1 98.88 109 LEU A C 1
ATOM 818 O O . LEU A 1 109 ? -13.891 4.332 8.461 1 98.88 109 LEU A O 1
ATOM 822 N N . TYR A 1 110 ? -16.047 3.738 8.266 1 98.5 110 TYR A N 1
ATOM 823 C CA . TYR A 1 110 ? -16.297 4.297 6.938 1 98.5 110 TYR A CA 1
ATOM 824 C C . TYR A 1 110 ? -16.969 5.656 7.035 1 98.5 110 TYR A C 1
ATOM 826 O O . TYR A 1 110 ? -18.188 5.738 7.277 1 98.5 110 TYR A O 1
ATOM 834 N N . PHE A 1 111 ? -16.203 6.73 6.852 1 98.38 111 PHE A N 1
ATOM 835 C CA . PHE A 1 111 ? -16.781 8.062 6.961 1 98.38 111 PHE A CA 1
ATOM 836 C C . PHE A 1 111 ? -17.703 8.344 5.777 1 98.38 111 PHE A C 1
ATOM 838 O O . PHE A 1 111 ? -17.344 8.07 4.629 1 98.38 111 PHE A O 1
ATOM 845 N N . SER A 1 112 ? -18.797 8.938 6.023 1 96.75 112 SER A N 1
ATOM 846 C CA . SER A 1 112 ? -19.875 9.094 5.062 1 96.75 112 SER A CA 1
ATOM 847 C C . SER A 1 112 ? -19.469 10.008 3.91 1 96.75 112 SER A C 1
ATOM 849 O O . SER A 1 112 ? -18.828 11.031 4.125 1 96.75 112 SER A O 1
ATOM 851 N N . PRO A 1 113 ? -19.891 9.648 2.689 1 93.94 113 PRO A N 1
ATOM 852 C CA . PRO A 1 113 ? -19.672 10.547 1.556 1 93.94 113 PRO A CA 1
ATOM 853 C C . PRO A 1 113 ? -20.578 11.773 1.591 1 93.94 113 PRO A C 1
ATOM 855 O O . PRO A 1 113 ? -20.406 12.695 0.789 1 93.94 113 PRO A O 1
ATOM 858 N N . ASP A 1 114 ? -21.578 11.828 2.463 1 94.19 114 ASP A N 1
ATOM 859 C CA . ASP A 1 114 ? -22.453 12.984 2.605 1 94.19 114 ASP A CA 1
ATOM 860 C C . ASP A 1 114 ? -21.703 14.172 3.219 1 94.19 114 ASP A C 1
ATOM 862 O O . ASP A 1 114 ? -21.609 14.281 4.441 1 94.19 114 ASP A O 1
ATOM 866 N N . LYS A 1 115 ? -21.328 15.055 2.369 1 94.06 115 LYS A N 1
ATOM 867 C CA . LYS A 1 115 ? -20.516 16.188 2.773 1 94.06 115 LYS A CA 1
ATOM 868 C C . LYS A 1 115 ? -21.25 17.078 3.768 1 94.06 115 LYS A C 1
ATOM 870 O O . LYS A 1 115 ? -20.641 17.781 4.574 1 94.06 115 LYS A O 1
ATOM 875 N N . ALA A 1 116 ? -22.531 17.062 3.703 1 92.81 116 ALA A N 1
ATOM 876 C CA . ALA A 1 116 ? -23.344 17.953 4.543 1 92.81 116 ALA A CA 1
ATOM 877 C C . ALA A 1 116 ? -23.156 17.609 6.02 1 92.81 116 ALA A C 1
ATOM 879 O O . ALA A 1 116 ? -23.375 18.469 6.883 1 92.81 116 ALA A O 1
ATOM 880 N N . LEU A 1 117 ? -22.75 16.391 6.285 1 94.75 117 LEU A N 1
ATOM 881 C CA . LEU A 1 117 ? -22.578 15.961 7.668 1 94.75 117 LEU A CA 1
ATOM 882 C C . LEU A 1 117 ? -21.406 16.688 8.32 1 94.75 117 LEU A C 1
ATOM 884 O O . LEU A 1 117 ? -21.312 16.734 9.555 1 94.75 117 LEU A O 1
ATOM 888 N N . TYR A 1 118 ? -20.547 17.25 7.527 1 94.88 118 TYR A N 1
ATOM 889 C CA . TYR A 1 118 ? -19.281 17.781 8.039 1 94.88 118 TYR A CA 1
ATOM 890 C C . TYR A 1 118 ? -19.344 19.312 8.148 1 94.88 118 TYR A C 1
ATOM 892 O O . TYR A 1 118 ? -18.391 19.938 8.609 1 94.88 118 TYR A O 1
ATOM 900 N N . VAL A 1 119 ? -20.344 19.906 7.598 1 89.56 119 VAL A N 1
ATOM 901 C CA . VAL A 1 119 ? -20.438 21.375 7.52 1 89.56 119 VAL A CA 1
ATOM 902 C C . VAL A 1 119 ? -21.234 21.906 8.711 1 89.56 119 VAL A C 1
ATOM 904 O O . VAL A 1 119 ? -22.312 21.391 9.023 1 89.56 119 VAL A O 1
ATOM 907 N N . ASP A 1 120 ? -20.531 22.688 9.445 1 76.25 120 ASP A N 1
ATOM 908 C CA . ASP A 1 120 ? -21.203 23.328 10.578 1 76.25 120 ASP A CA 1
ATOM 909 C C . ASP A 1 120 ? -22.219 24.359 10.094 1 76.25 120 ASP A C 1
ATOM 911 O O . ASP A 1 120 ? -22 25.031 9.078 1 76.25 120 ASP A O 1
ATOM 915 N N . SER A 1 121 ? -23.469 24.203 10.414 1 58.81 121 SER A N 1
ATOM 916 C CA . SER A 1 121 ? -24.516 25.156 10.078 1 58.81 121 SER A CA 1
ATOM 917 C C . SER A 1 121 ? -24.141 26.578 10.508 1 58.81 121 SER A C 1
ATOM 919 O O . SER A 1 121 ? -24.781 27.547 10.102 1 58.81 121 SER A O 1
ATOM 921 N N . ASN A 1 122 ? -23.188 26.625 11.438 1 53.56 122 ASN A N 1
ATOM 922 C CA . ASN A 1 122 ? -22.828 27.984 11.836 1 53.56 122 ASN A CA 1
ATOM 923 C C . ASN A 1 122 ? -22.062 28.719 10.734 1 53.56 122 ASN A C 1
ATOM 925 O O . ASN A 1 122 ? -20.969 28.312 10.359 1 53.56 122 ASN A O 1
ATOM 929 N N . PRO A 1 123 ? -22.766 29.531 10.039 1 50.91 123 PRO A N 1
ATOM 930 C CA . PRO A 1 123 ? -22.219 30.266 8.898 1 50.91 123 PRO A CA 1
ATOM 931 C C . PRO A 1 123 ? -20.797 30.766 9.125 1 50.91 123 PRO A C 1
ATOM 933 O O . PRO A 1 123 ? -20.047 30.984 8.172 1 50.91 123 PRO A O 1
ATOM 936 N N . LYS A 1 124 ? -20.578 31.203 10.273 1 47.06 124 LYS A N 1
ATOM 937 C CA . LYS A 1 124 ? -19.25 31.781 10.523 1 47.06 124 LYS A CA 1
ATOM 938 C C . LYS A 1 124 ? -18.172 30.703 10.461 1 47.06 124 LYS A C 1
ATOM 940 O O . LYS A 1 124 ? -16.984 31.016 10.414 1 47.06 124 LYS A O 1
ATOM 945 N N . ALA A 1 125 ? -18.562 29.5 10.758 1 48.72 125 ALA A N 1
ATOM 946 C CA . ALA A 1 125 ? -17.531 28.453 10.812 1 48.72 125 ALA A CA 1
ATOM 947 C C . ALA A 1 125 ? -17.234 27.906 9.422 1 48.72 125 ALA A C 1
ATOM 949 O O . ALA A 1 125 ? -18.062 27.172 8.859 1 48.72 125 ALA A O 1
ATOM 950 N N . SER A 1 126 ? -16.641 28.688 8.656 1 50.81 126 SER A N 1
ATOM 951 C CA . SER A 1 126 ? -16.281 28.453 7.262 1 50.81 126 SER A CA 1
ATOM 952 C C . SER A 1 126 ? -15.531 27.141 7.086 1 50.81 126 SER A C 1
ATOM 954 O O . SER A 1 126 ? -15.219 26.734 5.965 1 50.81 126 SER A O 1
ATOM 956 N N . ARG A 1 127 ? -15.273 26.406 8.258 1 62.19 127 ARG A N 1
ATOM 957 C CA . ARG A 1 127 ? -14.422 25.266 7.902 1 62.19 127 ARG A CA 1
ATOM 958 C C . ARG A 1 127 ? -15.148 23.953 8.148 1 62.19 127 ARG A C 1
ATOM 960 O O . ARG A 1 127 ? -16.016 23.859 9.023 1 62.19 127 ARG A O 1
ATOM 967 N N . VAL A 1 128 ? -15.117 23.031 7.336 1 84.75 128 VAL A N 1
ATOM 968 C CA . VAL A 1 128 ? -15.578 21.641 7.359 1 84.75 128 VAL A CA 1
ATOM 969 C C . VAL A 1 128 ? -14.82 20.859 8.438 1 84.75 128 VAL A C 1
ATOM 971 O O . VAL A 1 128 ? -13.617 21.062 8.625 1 84.75 128 VAL A O 1
ATOM 974 N N . ARG A 1 129 ? -15.578 20.25 9.297 1 93 129 ARG A N 1
ATOM 975 C CA . ARG A 1 129 ? -15.008 19.406 10.352 1 93 129 ARG A CA 1
ATOM 976 C C . ARG A 1 129 ? -14.18 18.281 9.75 1 93 129 ARG A C 1
ATOM 978 O O . ARG A 1 129 ? -14.555 17.688 8.742 1 93 129 ARG A O 1
ATOM 985 N N . ALA A 1 130 ? -13.078 18.047 10.445 1 96.81 130 ALA A N 1
ATOM 986 C CA . ALA A 1 130 ? -12.328 16.844 10.094 1 96.81 130 ALA A CA 1
ATOM 987 C C . ALA A 1 130 ? -13.141 15.578 10.391 1 96.81 130 ALA A C 1
ATOM 989 O O . ALA A 1 130 ? -14.102 15.625 11.164 1 96.81 130 ALA A O 1
ATOM 990 N N . CYS A 1 131 ? -12.805 14.445 9.766 1 98.12 131 CYS A N 1
ATOM 991 C CA . CYS A 1 131 ? -13.477 13.188 10.094 1 98.12 131 CYS A CA 1
ATOM 992 C C . CYS A 1 131 ? -13.344 12.867 11.578 1 98.12 131 CYS A C 1
ATOM 994 O O . CYS A 1 131 ? -14.336 12.555 12.234 1 98.12 131 CYS A O 1
ATOM 996 N N . ILE A 1 132 ? -12.133 12.969 12.117 1 98.81 132 ILE A N 1
ATOM 997 C CA . ILE A 1 132 ? -11.867 12.828 13.539 1 98.81 132 ILE A CA 1
ATOM 998 C C . ILE A 1 132 ? -11.117 14.062 14.047 1 98.81 132 ILE A C 1
ATOM 1000 O O . ILE A 1 132 ? -10.062 14.414 13.516 1 98.81 132 ILE A O 1
ATOM 1004 N N . SER A 1 133 ? -11.656 14.68 15.047 1 98.25 133 SER A N 1
ATOM 1005 C CA . SER A 1 133 ? -11.039 15.875 15.602 1 98.25 133 SER A CA 1
ATOM 1006 C C . SER A 1 133 ? -10.883 15.766 17.109 1 98.25 133 SER A C 1
ATOM 1008 O O . SER A 1 133 ? -11.461 14.867 17.734 1 98.25 133 SER A O 1
ATOM 1010 N N . ALA A 1 134 ? -10.047 16.547 17.656 1 98.75 134 ALA A N 1
ATOM 1011 C CA . ALA A 1 134 ? -9.883 16.797 19.078 1 98.75 134 ALA A CA 1
ATOM 1012 C C . ALA A 1 134 ? -9.25 18.172 19.328 1 98.75 134 ALA A C 1
ATOM 1014 O O . ALA A 1 134 ? -8.359 18.594 18.578 1 98.75 134 ALA A O 1
ATOM 1015 N N . ASN A 1 135 ? -9.719 18.859 20.25 1 98.31 135 ASN A N 1
ATOM 1016 C CA . ASN A 1 135 ? -9.18 20.172 20.609 1 98.31 135 ASN A CA 1
ATOM 1017 C C . ASN A 1 135 ? -8.961 20.297 22.125 1 98.31 135 ASN A C 1
ATOM 1019 O O . ASN A 1 135 ? -9.898 20.141 22.906 1 98.31 135 ASN A O 1
ATOM 1023 N N . ARG A 1 136 ? -7.703 20.562 22.453 1 98.56 136 ARG A N 1
ATOM 1024 C CA . ARG A 1 136 ? -7.324 20.75 23.844 1 98.56 136 ARG A CA 1
ATOM 1025 C C . ARG A 1 136 ? -7.711 19.547 24.688 1 98.56 136 ARG A C 1
ATOM 1027 O O . ARG A 1 136 ? -8.352 19.688 25.734 1 98.56 136 ARG A O 1
ATOM 1034 N N . CYS A 1 137 ? -7.363 18.391 24.156 1 98.81 137 CYS A N 1
ATOM 1035 C CA . CYS A 1 137 ? -7.574 17.125 24.844 1 98.81 137 CYS A CA 1
ATOM 1036 C C . CYS A 1 137 ? -6.246 16.516 25.281 1 98.81 137 CYS A C 1
ATOM 1038 O O . CYS A 1 137 ? -5.188 16.906 24.797 1 98.81 137 CYS A O 1
ATOM 1040 N N . ARG A 1 138 ? -6.34 15.695 26.25 1 98.69 138 ARG A N 1
ATOM 1041 C CA . ARG A 1 138 ? -5.184 14.945 26.719 1 98.69 138 ARG A CA 1
ATOM 1042 C C . ARG A 1 138 ? -5.469 13.445 26.734 1 98.69 138 ARG A C 1
ATOM 1044 O O . ARG A 1 138 ? -6.605 13.031 26.953 1 98.69 138 ARG A O 1
ATOM 1051 N N . ASN A 1 139 ? -4.469 12.695 26.531 1 98.75 139 ASN A N 1
ATOM 1052 C CA . ASN A 1 139 ? -4.562 11.242 26.578 1 98.75 139 ASN A CA 1
ATOM 1053 C C . ASN A 1 139 ? -5.594 10.719 25.578 1 98.75 139 ASN A C 1
ATOM 1055 O O . ASN A 1 139 ? -6.555 10.055 25.969 1 98.75 139 ASN A O 1
ATOM 1059 N N . ILE A 1 140 ? -5.344 10.93 24.344 1 98.81 140 ILE A N 1
ATOM 1060 C CA . ILE A 1 140 ? -6.219 10.398 23.312 1 98.81 140 ILE A CA 1
ATOM 1061 C C . ILE A 1 140 ? -5.457 9.391 22.453 1 98.81 140 ILE A C 1
ATOM 1063 O O . ILE A 1 140 ? -4.254 9.539 22.234 1 98.81 140 ILE A O 1
ATOM 1067 N N . SER A 1 141 ? -6.133 8.375 22.062 1 98.81 141 SER A N 1
ATOM 1068 C CA . SER A 1 141 ? -5.469 7.359 21.25 1 98.81 141 SER A CA 1
ATOM 1069 C C . SER A 1 141 ? -6.422 6.762 20.234 1 98.81 141 SER A C 1
ATOM 1071 O O . SER A 1 141 ? -7.641 6.762 20.422 1 98.81 141 SER A O 1
ATOM 1073 N N . ILE A 1 142 ? -5.949 6.387 19.125 1 98.94 142 ILE A N 1
ATOM 1074 C CA . ILE A 1 142 ? -6.562 5.48 18.156 1 98.94 142 ILE A CA 1
ATOM 1075 C C . ILE A 1 142 ? -5.672 4.254 17.953 1 98.94 142 ILE A C 1
ATOM 1077 O O . ILE A 1 142 ? -4.516 4.375 17.547 1 98.94 142 ILE A O 1
ATOM 1081 N N . THR A 1 143 ? -6.18 3.062 18.297 1 98.88 143 THR A N 1
ATOM 1082 C CA . THR A 1 143 ? -5.348 1.863 18.328 1 98.88 143 THR A CA 1
ATOM 1083 C C . THR A 1 143 ? -6.07 0.694 17.656 1 98.88 143 THR A C 1
ATOM 1085 O O . THR A 1 143 ? -7.281 0.746 17.438 1 98.88 143 THR A O 1
ATOM 1088 N N . GLY A 1 144 ? -5.371 -0.342 17.297 1 98.62 144 GLY A N 1
ATOM 1089 C CA . GLY A 1 144 ? -5.945 -1.564 16.766 1 98.62 144 GLY A CA 1
ATOM 1090 C C . GLY A 1 144 ? -5.387 -1.941 15.398 1 98.62 144 GLY A C 1
ATOM 1091 O O . GLY A 1 144 ? -4.211 -1.691 15.117 1 98.62 144 GLY A O 1
ATOM 1092 N N . LEU A 1 145 ? -6.199 -2.693 14.672 1 98.31 145 LEU A N 1
ATOM 1093 C CA . LEU A 1 145 ? -5.746 -3.244 13.398 1 98.31 145 LEU A CA 1
ATOM 1094 C C . LEU A 1 145 ? -6.766 -2.971 12.297 1 98.31 145 LEU A C 1
ATOM 1096 O O . LEU A 1 145 ? -6.691 -3.557 11.211 1 98.31 145 LEU A O 1
ATOM 1100 N N . GLY A 1 146 ? -7.77 -2.084 12.648 1 98.62 146 GLY A N 1
ATOM 1101 C CA . GLY A 1 146 ? -8.812 -1.765 11.688 1 98.62 146 GLY A CA 1
ATOM 1102 C C . GLY A 1 146 ? -8.445 -0.613 10.773 1 98.62 146 GLY A C 1
ATOM 1103 O O . GLY A 1 146 ? -7.285 -0.198 10.719 1 98.62 146 GLY A O 1
ATOM 1104 N N . THR A 1 147 ? -9.406 -0.174 9.992 1 98.75 147 THR A N 1
ATOM 1105 C CA . THR A 1 147 ? -9.18 0.827 8.953 1 98.75 147 THR A CA 1
ATOM 1106 C C . THR A 1 147 ? -10.109 2.021 9.148 1 98.75 147 THR A C 1
ATOM 1108 O O . THR A 1 147 ? -11.297 1.853 9.453 1 98.75 147 THR A O 1
ATOM 1111 N N . LEU A 1 148 ? -9.578 3.213 9.07 1 98.88 148 LEU A N 1
ATOM 1112 C CA . LEU A 1 148 ? -10.328 4.457 8.93 1 98.88 148 LEU A CA 1
ATOM 1113 C C . LEU A 1 148 ? -10.32 4.93 7.48 1 98.88 148 LEU A C 1
ATOM 1115 O O . LEU A 1 148 ? -9.266 5.238 6.926 1 98.88 148 LEU A O 1
ATOM 1119 N N . ASP A 1 149 ? -11.492 4.953 6.852 1 98.62 149 ASP A N 1
ATOM 1120 C CA . ASP A 1 149 ? -11.602 5.367 5.457 1 98.62 149 ASP A CA 1
ATOM 1121 C C . ASP A 1 149 ? -12.297 6.719 5.336 1 98.62 149 ASP A C 1
ATOM 1123 O O . ASP A 1 149 ? -13.492 6.836 5.633 1 98.62 149 ASP A O 1
ATOM 1127 N N . GLY A 1 150 ? -11.555 7.703 4.773 1 98.12 150 GLY A N 1
ATOM 1128 C CA . GLY A 1 150 ? -12.047 9.07 4.742 1 98.12 150 GLY A CA 1
ATOM 1129 C C . GLY A 1 150 ? -12.945 9.352 3.549 1 98.12 150 GLY A C 1
ATOM 1130 O O . GLY A 1 150 ? -13.508 10.438 3.432 1 98.12 150 GLY A O 1
ATOM 1131 N N . ASN A 1 151 ? -13.039 8.461 2.674 1 96.56 151 ASN A N 1
ATOM 1132 C CA . ASN A 1 151 ? -13.859 8.609 1.474 1 96.56 151 ASN A CA 1
ATOM 1133 C C . ASN A 1 151 ? -13.445 9.836 0.665 1 96.56 151 ASN A C 1
ATOM 1135 O O . ASN A 1 151 ? -14.297 10.57 0.155 1 96.56 151 ASN A O 1
ATOM 1139 N N . GLY A 1 152 ? -12.188 9.992 0.483 1 95.81 152 GLY A N 1
ATOM 1140 C CA . GLY A 1 152 ? -11.625 11.195 -0.112 1 95.81 152 GLY A CA 1
ATOM 1141 C C . GLY A 1 152 ? -11.977 11.352 -1.58 1 95.81 152 GLY A C 1
ATOM 1142 O O . GLY A 1 152 ? -11.953 12.469 -2.111 1 95.81 152 GLY A O 1
ATOM 1143 N N . ALA A 1 153 ? -12.32 10.297 -2.234 1 91.06 153 ALA A N 1
ATOM 1144 C CA . ALA A 1 153 ? -12.688 10.352 -3.646 1 91.06 153 ALA A CA 1
ATOM 1145 C C . ALA A 1 153 ? -13.914 11.242 -3.859 1 91.06 153 ALA A C 1
ATOM 1147 O O . ALA A 1 153 ? -14.102 11.789 -4.945 1 91.06 153 ALA A O 1
ATOM 1148 N N . GLN A 1 154 ? -14.664 11.445 -2.812 1 92.25 154 GLN A N 1
ATOM 1149 C CA . GLN A 1 154 ? -15.867 12.266 -2.885 1 92.25 154 GLN A CA 1
ATOM 1150 C C . GLN A 1 154 ? -15.539 13.742 -2.705 1 92.25 154 GLN A C 1
ATOM 1152 O O . GLN A 1 154 ? -16.391 14.609 -2.938 1 92.25 154 GLN A O 1
ATOM 1157 N N . TRP A 1 155 ? -14.273 14.016 -2.408 1 94.62 155 TRP A N 1
ATOM 1158 C CA . TRP A 1 155 ? -13.914 15.375 -2.021 1 94.62 155 TRP A CA 1
ATOM 1159 C C . TRP A 1 155 ? -12.875 15.953 -2.979 1 94.62 155 TRP A C 1
ATOM 1161 O O . TRP A 1 155 ? -12.906 17.141 -3.293 1 94.62 155 TRP A O 1
ATOM 1171 N N . ARG A 1 156 ? -12.016 15.18 -3.48 1 96.12 156 ARG A N 1
ATOM 1172 C CA . ARG A 1 156 ? -10.797 15.672 -4.113 1 96.12 156 ARG A CA 1
ATOM 1173 C C . ARG A 1 156 ? -11.016 15.922 -5.602 1 96.12 156 ARG A C 1
ATOM 1175 O O . ARG A 1 156 ? -11.578 15.086 -6.301 1 96.12 156 ARG A O 1
ATOM 1182 N N . PRO A 1 157 ? -10.531 17.062 -6.066 1 96.06 157 PRO A N 1
ATOM 1183 C CA . PRO A 1 157 ? -10.406 17.172 -7.523 1 96.06 157 PRO A CA 1
ATOM 1184 C C . PRO A 1 157 ? -9.32 16.25 -8.094 1 96.06 157 PRO A C 1
ATOM 1186 O O . PRO A 1 157 ? -8.438 15.805 -7.355 1 96.06 157 PRO A O 1
ATOM 1189 N N . VAL A 1 158 ? -9.461 16.016 -9.391 1 95.44 158 VAL A N 1
ATOM 1190 C CA . VAL A 1 158 ? -8.477 15.148 -10.023 1 95.44 158 VAL A CA 1
ATOM 1191 C C . VAL A 1 158 ? -7.992 15.773 -11.328 1 95.44 158 VAL A C 1
ATOM 1193 O O . VAL A 1 158 ? -8.797 16.25 -12.133 1 95.44 158 VAL A O 1
ATOM 1196 N N . LYS A 1 159 ? -6.707 15.82 -11.492 1 95.5 159 LYS A N 1
ATOM 1197 C CA . LYS A 1 159 ? -6.117 16.297 -12.742 1 95.5 159 LYS A CA 1
ATOM 1198 C C . LYS A 1 159 ? -6.125 15.211 -13.812 1 95.5 159 LYS A C 1
ATOM 1200 O O . LYS A 1 159 ? -5.711 14.078 -13.555 1 95.5 159 LYS A O 1
ATOM 1205 N N . ARG A 1 160 ? -6.512 15.602 -14.977 1 96.69 160 ARG A N 1
ATOM 1206 C CA . ARG A 1 160 ? -6.57 14.656 -16.094 1 96.69 160 ARG A CA 1
ATOM 1207 C C . ARG A 1 160 ? -5.207 14.023 -16.344 1 96.69 160 ARG A C 1
ATOM 1209 O O . ARG A 1 160 ? -5.113 12.828 -16.625 1 96.69 160 ARG A O 1
ATOM 1216 N N . SER A 1 161 ? -4.195 14.766 -16.219 1 94.62 161 SER A N 1
ATOM 1217 C CA . SER A 1 161 ? -2.848 14.312 -16.547 1 94.62 161 SER A CA 1
ATOM 1218 C C . SER A 1 161 ? -2.348 13.289 -15.531 1 94.62 161 SER A C 1
ATOM 1220 O O . SER A 1 161 ? -1.349 12.609 -15.773 1 94.62 161 SER A O 1
ATOM 1222 N N . LYS A 1 162 ? -3.115 13.102 -14.453 1 94.06 162 LYS A N 1
ATOM 1223 C CA . LYS A 1 162 ? -2.646 12.227 -13.383 1 94.06 162 LYS A CA 1
ATOM 1224 C C . LYS A 1 162 ? -3.52 10.984 -13.266 1 94.06 162 LYS A C 1
ATOM 1226 O O . LYS A 1 162 ? -3.41 10.227 -12.297 1 94.06 162 LYS A O 1
ATOM 1231 N N . VAL A 1 163 ? -4.379 10.766 -14.219 1 95.19 163 VAL A N 1
ATOM 1232 C CA . VAL A 1 163 ? -5.199 9.562 -14.188 1 95.19 163 VAL A CA 1
ATOM 1233 C C . VAL A 1 163 ? -5.199 8.898 -15.562 1 95.19 163 VAL A C 1
ATOM 1235 O O . VAL A 1 163 ? -5.09 9.586 -16.578 1 95.19 163 VAL A O 1
ATOM 1238 N N . SER A 1 164 ? -5.344 7.668 -15.594 1 94.69 164 SER A N 1
ATOM 1239 C CA . SER A 1 164 ? -5.457 6.902 -16.828 1 94.69 164 SER A CA 1
ATOM 1240 C C . SER A 1 164 ? -6.812 7.117 -17.484 1 94.69 164 SER A C 1
ATOM 1242 O O . SER A 1 164 ? -7.715 7.711 -16.891 1 94.69 164 SER A O 1
ATOM 1244 N N . ASP A 1 165 ? -6.871 6.625 -18.719 1 94.88 165 ASP A N 1
ATOM 1245 C CA . ASP A 1 165 ? -8.156 6.664 -19.406 1 94.88 165 ASP A CA 1
ATOM 1246 C C . ASP A 1 165 ? -9.211 5.863 -18.641 1 94.88 165 ASP A C 1
ATOM 1248 O O . ASP A 1 165 ? -10.359 6.289 -18.531 1 94.88 165 ASP A O 1
ATOM 1252 N N . VAL A 1 166 ? -8.828 4.805 -18.125 1 92.31 166 VAL A N 1
ATOM 1253 C CA . VAL A 1 166 ? -9.734 3.943 -17.391 1 92.31 166 VAL A CA 1
ATOM 1254 C C . VAL A 1 166 ? -10.227 4.668 -16.141 1 92.31 166 VAL A C 1
ATOM 1256 O O . VAL A 1 166 ? -11.43 4.703 -15.867 1 92.31 166 VAL A O 1
ATOM 1259 N N . GLU A 1 167 ? -9.383 5.301 -15.453 1 92.81 167 GLU A N 1
ATOM 1260 C CA . GLU A 1 167 ? -9.75 6.039 -14.25 1 92.81 167 GLU A CA 1
ATOM 1261 C C . GLU A 1 167 ? -10.625 7.242 -14.586 1 92.81 167 GLU A C 1
ATOM 1263 O O . GLU A 1 167 ? -11.594 7.527 -13.875 1 92.81 167 GLU A O 1
ATOM 1268 N N . TRP A 1 168 ? -10.195 7.934 -15.641 1 95.62 168 TRP A N 1
ATOM 1269 C CA . TRP A 1 168 ? -10.945 9.117 -16.031 1 95.62 168 TRP A CA 1
ATOM 1270 C C . TRP A 1 168 ? -12.391 8.766 -16.375 1 95.62 168 TRP A C 1
ATOM 1272 O O . TRP A 1 168 ? -13.32 9.484 -15.977 1 95.62 168 TRP A O 1
ATOM 1282 N N . LYS A 1 169 ? -12.531 7.676 -17.031 1 94.44 169 LYS A N 1
ATOM 1283 C CA . LYS A 1 169 ? -13.875 7.195 -17.344 1 94.44 169 LYS A CA 1
ATOM 1284 C C . LYS A 1 169 ? -14.672 6.922 -16.062 1 94.44 169 LYS A C 1
ATOM 1286 O O . LYS A 1 169 ? -15.867 7.215 -16 1 94.44 169 LYS A O 1
ATOM 1291 N N . ARG A 1 170 ? -14.055 6.422 -15.102 1 92.06 170 ARG A N 1
ATOM 1292 C CA . ARG A 1 170 ? -14.711 6.137 -13.828 1 92.06 170 ARG A CA 1
ATOM 1293 C C . ARG A 1 170 ? -15.148 7.426 -13.133 1 92.06 170 ARG A C 1
ATOM 1295 O O . ARG A 1 170 ? -16.266 7.504 -12.609 1 92.06 170 ARG A O 1
ATOM 1302 N N . PHE A 1 171 ? -14.312 8.398 -13.133 1 93.94 171 PHE A N 1
ATOM 1303 C CA . PHE A 1 171 ? -14.656 9.672 -12.523 1 93.94 171 PHE A CA 1
ATOM 1304 C C . PHE A 1 171 ? -15.844 10.312 -13.234 1 93.94 171 PHE A C 1
ATOM 1306 O O . PHE A 1 171 ? -16.766 10.82 -12.586 1 93.94 171 PHE A O 1
ATOM 1313 N N . ARG A 1 172 ? -15.797 10.195 -14.484 1 94.06 172 ARG A N 1
ATOM 1314 C CA . ARG A 1 172 ? -16.906 10.773 -15.25 1 94.06 172 ARG A CA 1
ATOM 1315 C C . ARG A 1 172 ? -18.203 10.031 -14.969 1 94.06 172 ARG A C 1
ATOM 1317 O O . ARG A 1 172 ? -19.281 10.648 -14.922 1 94.06 172 ARG A O 1
ATOM 1324 N N . LYS A 1 173 ? -18.094 8.805 -14.805 1 91.81 173 LYS A N 1
ATOM 1325 C CA . LYS A 1 173 ? -19.281 8.008 -14.5 1 91.81 173 LYS A CA 1
ATOM 1326 C C . LYS A 1 173 ? -19.875 8.414 -13.156 1 91.81 173 LYS A C 1
ATOM 1328 O O . LYS A 1 173 ? -21.078 8.273 -12.938 1 91.81 173 LYS A O 1
ATOM 1333 N N . MET A 1 174 ? -19.125 8.945 -12.336 1 92.06 174 MET A N 1
ATOM 1334 C CA . MET A 1 174 ? -19.594 9.406 -11.031 1 92.06 174 MET A CA 1
ATOM 1335 C C . MET A 1 174 ? -20.359 10.711 -11.156 1 92.06 174 MET A C 1
ATOM 1337 O O . MET A 1 174 ? -21.031 11.141 -10.211 1 92.06 174 MET A O 1
ATOM 1341 N N . GLY A 1 175 ? -20.328 11.289 -12.328 1 95.12 175 GLY A N 1
ATOM 1342 C CA . GLY A 1 175 ? -20.797 12.648 -12.508 1 95.12 175 GLY A CA 1
ATOM 1343 C C . GLY A 1 175 ? -19.688 13.688 -12.375 1 95.12 175 GLY A C 1
ATOM 1344 O O . GLY A 1 175 ? -18.641 13.562 -13 1 95.12 175 GLY A O 1
ATOM 1345 N N . GLY A 1 176 ? -19.953 14.641 -11.555 1 96.06 176 GLY A N 1
ATOM 1346 C CA . GLY A 1 176 ? -18.969 15.688 -11.367 1 96.06 176 GLY A CA 1
ATOM 1347 C C . GLY A 1 176 ? -18.938 16.688 -12.508 1 96.06 176 GLY A C 1
ATOM 1348 O O . GLY A 1 176 ? -19.75 16.609 -13.438 1 96.06 176 GLY A O 1
ATOM 1349 N N . VAL A 1 177 ? -18.031 17.625 -12.328 1 97.12 177 VAL A N 1
ATOM 1350 C CA . VAL A 1 177 ? -17.938 18.688 -13.336 1 97.12 177 VAL A CA 1
ATOM 1351 C C . VAL A 1 177 ? -16.469 18.859 -13.75 1 97.12 177 VAL A C 1
ATOM 1353 O O . VAL A 1 177 ? -15.57 18.797 -12.906 1 97.12 177 VAL A O 1
ATOM 1356 N N . GLU A 1 178 ? -16.297 18.953 -15.008 1 96.62 178 GLU A N 1
ATOM 1357 C CA . GLU A 1 178 ? -14.969 19.234 -15.555 1 96.62 178 GLU A CA 1
ATOM 1358 C C . GLU A 1 178 ? -14.75 20.734 -15.719 1 96.62 178 GLU A C 1
ATOM 1360 O O . GLU A 1 178 ? -15.664 21.469 -16.109 1 96.62 178 GLU A O 1
ATOM 1365 N N . ARG A 1 179 ? -13.648 21.141 -15.367 1 95.62 179 ARG A N 1
ATOM 1366 C CA . ARG A 1 179 ? -13.211 22.531 -15.523 1 95.62 179 ARG A CA 1
ATOM 1367 C C . ARG A 1 179 ? -11.906 22.609 -16.312 1 95.62 179 ARG A C 1
ATOM 1369 O O . ARG A 1 179 ? -11.336 21.578 -16.672 1 95.62 179 ARG A O 1
ATOM 1376 N N . GLN A 1 180 ? -11.461 23.891 -16.672 1 94.12 180 GLN A N 1
ATOM 1377 C CA . GLN A 1 180 ? -10.195 24.156 -17.344 1 94.12 180 GLN A CA 1
ATOM 1378 C C . GLN A 1 180 ? -10.07 23.328 -18.625 1 94.12 180 GLN A C 1
ATOM 1380 O O . GLN A 1 180 ? -9.078 22.609 -18.812 1 94.12 180 GLN A O 1
ATOM 1385 N N . ASN A 1 181 ? -11.039 23.359 -19.438 1 94.38 181 ASN A N 1
ATOM 1386 C CA . ASN A 1 181 ? -11.094 22.688 -20.734 1 94.38 181 ASN A CA 1
ATOM 1387 C C . ASN A 1 181 ? -10.883 21.188 -20.609 1 94.38 181 ASN A C 1
ATOM 1389 O O . ASN A 1 181 ? -10.086 20.594 -21.344 1 94.38 181 ASN A O 1
ATOM 1393 N N . GLY A 1 182 ? -11.414 20.641 -19.469 1 93.81 182 GLY A N 1
ATOM 1394 C CA . GLY A 1 182 ? -11.414 19.203 -19.281 1 93.81 182 GLY A CA 1
ATOM 1395 C C . GLY A 1 182 ? -10.18 18.688 -18.578 1 93.81 182 GLY A C 1
ATOM 1396 O O . GLY A 1 182 ? -10 17.469 -18.422 1 93.81 182 GLY A O 1
ATOM 1397 N N . SER A 1 183 ? -9.312 19.531 -18.062 1 94.88 183 SER A N 1
ATOM 1398 C CA . SER A 1 183 ? -8.055 19.094 -17.469 1 94.88 183 SER A CA 1
ATOM 1399 C C . SER A 1 183 ? -8.203 18.844 -15.969 1 94.88 183 SER A C 1
ATOM 1401 O O . SER A 1 183 ? -7.309 18.281 -15.336 1 94.88 183 SER A O 1
ATOM 1403 N N . LEU A 1 184 ? -9.375 19.25 -15.477 1 96.31 184 LEU A N 1
ATOM 1404 C CA . LEU A 1 184 ? -9.609 19.125 -14.047 1 96.31 184 LEU A CA 1
ATOM 1405 C C . LEU A 1 184 ? -11.039 18.672 -13.773 1 96.31 184 LEU A C 1
ATOM 1407 O O . LEU A 1 184 ? -11.992 19.234 -14.312 1 96.31 184 LEU A O 1
ATOM 1411 N N . TRP A 1 185 ? -11.188 17.641 -13.008 1 97.19 185 TRP A N 1
ATOM 1412 C CA . TRP A 1 185 ? -12.484 17.109 -12.602 1 97.19 185 TRP A CA 1
ATOM 1413 C C . TRP A 1 185 ? -12.742 17.406 -11.125 1 97.19 185 TRP A C 1
ATOM 1415 O O . TRP A 1 185 ? -11.852 17.25 -10.289 1 97.19 185 TRP A O 1
ATOM 1425 N N . TYR A 1 186 ? -13.953 17.922 -10.789 1 97.25 186 TYR A N 1
ATOM 1426 C CA . TYR A 1 186 ? -14.367 18.188 -9.422 1 97.25 186 TYR A CA 1
ATOM 1427 C C . TYR A 1 186 ? -15.523 17.281 -9.016 1 97.25 186 TYR A C 1
ATOM 1429 O O . TYR A 1 186 ? -16.438 17.031 -9.812 1 97.25 186 TYR A O 1
ATOM 1437 N N . PRO A 1 187 ? -15.555 16.828 -7.777 1 96.12 187 PRO A N 1
ATOM 1438 C CA . PRO A 1 187 ? -16.703 16.078 -7.254 1 96.12 187 PRO A CA 1
ATOM 1439 C C . PRO A 1 187 ? -17.859 16.984 -6.84 1 96.12 187 PRO A C 1
ATOM 1441 O O . PRO A 1 187 ? -18.203 17.047 -5.656 1 96.12 187 PRO A O 1
ATOM 1444 N N . TRP A 1 188 ? -18.469 17.578 -7.82 1 95.62 188 TRP A N 1
ATOM 1445 C CA . TRP A 1 188 ? -19.609 18.469 -7.699 1 95.62 188 TRP A CA 1
ATOM 1446 C C . TRP A 1 188 ? -20.75 18.031 -8.617 1 95.62 188 TRP A C 1
ATOM 1448 O O . TRP A 1 188 ? -20.516 17.688 -9.781 1 95.62 188 TRP A O 1
ATOM 1458 N N . GLU A 1 189 ? -21.969 17.984 -8.062 1 95 189 GLU A N 1
ATOM 1459 C CA . GLU A 1 189 ? -23.125 17.453 -8.789 1 95 189 GLU A CA 1
ATOM 1460 C C . GLU A 1 189 ? -22.922 15.984 -9.156 1 95 189 GLU A C 1
ATOM 1462 O O . GLU A 1 189 ? -23.109 15.594 -10.312 1 95 189 GLU A O 1
ATOM 1467 N N . LEU A 1 190 ? -22.469 15.289 -8.211 1 93.94 190 LEU A N 1
ATOM 1468 C CA . LEU A 1 190 ? -22.266 13.859 -8.414 1 93.94 190 LEU A CA 1
ATOM 1469 C C . LEU A 1 190 ? -23.594 13.133 -8.594 1 93.94 190 LEU A C 1
ATOM 1471 O O . LEU A 1 190 ? -24.609 13.547 -8.031 1 93.94 190 LEU A O 1
ATOM 1475 N N . LYS A 1 191 ? -23.5 12.055 -9.281 1 91.25 191 LYS A N 1
ATOM 1476 C CA . LYS A 1 191 ? -24.719 11.281 -9.586 1 91.25 191 LYS A CA 1
ATOM 1477 C C . LYS A 1 191 ? -25.203 10.531 -8.352 1 91.25 191 LYS A C 1
ATOM 1479 O O . LYS A 1 191 ? -26.344 10.078 -8.312 1 91.25 191 LYS A O 1
ATOM 1484 N N . SER A 1 192 ? -24.297 10.375 -7.371 1 86.75 192 SER A N 1
ATOM 1485 C CA . SER A 1 192 ? -24.672 9.656 -6.156 1 86.75 192 SER A CA 1
ATOM 1486 C C . SER A 1 192 ? -25.812 10.352 -5.43 1 86.75 192 SER A C 1
ATOM 1488 O O . SER A 1 192 ? -26.5 9.727 -4.613 1 86.75 192 SER A O 1
ATOM 1490 N N . GLY A 1 193 ? -25.969 11.609 -5.648 1 87.06 193 GLY A N 1
ATOM 1491 C CA . GLY A 1 193 ? -27.109 12.328 -5.109 1 87.06 193 GLY A CA 1
ATOM 1492 C C . GLY A 1 193 ? -26.828 13 -3.783 1 87.06 193 GLY A C 1
ATOM 1493 O O . GLY A 1 193 ? -27.656 13.734 -3.258 1 87.06 193 GLY A O 1
ATOM 1494 N N . TYR A 1 194 ? -25.719 12.727 -3.176 1 90.44 194 TYR A N 1
ATOM 1495 C CA . TYR A 1 194 ? -25.359 13.484 -1.981 1 90.44 194 TYR A CA 1
ATOM 1496 C C . TYR A 1 194 ? -25.25 14.969 -2.291 1 90.44 194 TYR A C 1
ATOM 1498 O O . TYR A 1 194 ? -24.766 15.359 -3.357 1 90.44 194 TYR A O 1
ATOM 1506 N N . PRO A 1 195 ? -25.656 15.844 -1.402 1 91.19 195 PRO A N 1
ATOM 1507 C CA . PRO A 1 195 ? -25.672 17.281 -1.698 1 91.19 195 PRO A CA 1
ATOM 1508 C C . PRO A 1 195 ? -24.281 17.906 -1.737 1 91.19 195 PRO A C 1
ATOM 1510 O O . PRO A 1 195 ? -23.391 17.484 -0.992 1 91.19 195 PRO A O 1
ATOM 1513 N N . ASP A 1 196 ? -24.141 18.859 -2.658 1 94.31 196 ASP A N 1
ATOM 1514 C CA . ASP A 1 196 ? -22.984 19.75 -2.594 1 94.31 196 ASP A CA 1
ATOM 1515 C C . ASP A 1 196 ? -23.094 20.703 -1.412 1 94.31 196 ASP A C 1
ATOM 1517 O O . ASP A 1 196 ? -24.188 20.984 -0.924 1 94.31 196 ASP A O 1
ATOM 1521 N N . VAL A 1 197 ? -22 21.219 -0.983 1 92.81 197 VAL A N 1
ATOM 1522 C CA . VAL A 1 197 ? -22.016 22 0.249 1 92.81 197 VAL A CA 1
ATOM 1523 C C . VAL A 1 197 ? -21.5 23.406 -0.026 1 92.81 197 VAL A C 1
ATOM 1525 O O . VAL A 1 197 ? -21.219 24.156 0.906 1 92.81 197 VAL A O 1
ATOM 1528 N N . ALA A 1 198 ? -21.297 23.734 -1.235 1 92.19 198 ALA A N 1
ATOM 1529 C CA . ALA A 1 198 ? -20.938 25.078 -1.682 1 92.19 198 ALA A CA 1
ATOM 1530 C C . ALA A 1 198 ? -21.578 25.391 -3.027 1 92.19 198 ALA A C 1
ATOM 1532 O O . ALA A 1 198 ? -22.141 24.516 -3.684 1 92.19 198 ALA A O 1
ATOM 1533 N N . ASP A 1 199 ? -21.516 26.672 -3.512 1 93.56 199 ASP A N 1
ATOM 1534 C CA . ASP A 1 199 ? -22.234 27.141 -4.688 1 93.56 199 ASP A CA 1
ATOM 1535 C C . ASP A 1 199 ? -21.453 26.844 -5.969 1 93.56 199 ASP A C 1
ATOM 1537 O O . ASP A 1 199 ? -22.016 26.891 -7.066 1 93.56 199 ASP A O 1
ATOM 1541 N N . THR A 1 200 ? -20.156 26.562 -5.785 1 94.94 200 THR A N 1
ATOM 1542 C CA . THR A 1 200 ? -19.328 26.188 -6.934 1 94.94 200 THR A CA 1
ATOM 1543 C C . THR A 1 200 ? -18.359 25.062 -6.574 1 94.94 200 THR A C 1
ATOM 1545 O O . THR A 1 200 ? -18.047 24.859 -5.398 1 94.94 200 THR A O 1
ATOM 1548 N N . PRO A 1 201 ? -17.875 24.344 -7.59 1 94.94 201 PRO A N 1
ATOM 1549 C CA . PRO A 1 201 ? -16.906 23.281 -7.312 1 94.94 201 PRO A CA 1
ATOM 1550 C C . PRO A 1 201 ? -15.609 23.797 -6.688 1 94.94 201 PRO A C 1
ATOM 1552 O O . PRO A 1 201 ? -15.023 23.141 -5.828 1 94.94 201 PRO A O 1
ATOM 1555 N N . GLU A 1 202 ? -15.172 25 -7.113 1 93.5 202 GLU A N 1
ATOM 1556 C CA . GLU A 1 202 ? -13.938 25.578 -6.594 1 93.5 202 GLU A CA 1
ATOM 1557 C C . GLU A 1 202 ? -14.078 25.938 -5.113 1 93.5 202 GLU A C 1
ATOM 1559 O O . GLU A 1 202 ? -13.148 25.719 -4.332 1 93.5 202 GLU A O 1
ATOM 1564 N N . LYS A 1 203 ? -15.234 26.453 -4.766 1 92.44 203 LYS A N 1
ATOM 1565 C CA . LYS A 1 203 ? -15.469 26.781 -3.363 1 92.44 203 LYS A CA 1
ATOM 1566 C C . LYS A 1 203 ? -15.562 25.516 -2.508 1 92.44 203 LYS A C 1
ATOM 1568 O O . LYS A 1 203 ? -15.07 25.5 -1.375 1 92.44 203 LYS A O 1
ATOM 1573 N N . GLN A 1 204 ? -16.188 24.516 -3.029 1 93.31 204 GLN A N 1
ATOM 1574 C CA . GLN A 1 204 ? -16.297 23.266 -2.295 1 93.31 204 GLN A CA 1
ATOM 1575 C C . GLN A 1 204 ? -14.93 22.625 -2.09 1 93.31 204 GLN A C 1
ATOM 1577 O O . GLN A 1 204 ? -14.656 22.047 -1.034 1 93.31 204 GLN A O 1
ATOM 1582 N N . GLU A 1 205 ? -14.117 22.703 -3.119 1 93.31 205 GLU A N 1
ATOM 1583 C CA . GLU A 1 205 ? -12.75 22.188 -3.021 1 93.31 205 GLU A CA 1
ATOM 1584 C C . GLU A 1 205 ? -12.008 22.812 -1.84 1 93.31 205 GLU A C 1
ATOM 1586 O O . GLU A 1 205 ? -11.234 22.125 -1.162 1 93.31 205 GLU A O 1
ATOM 1591 N N . LYS A 1 206 ? -12.211 23.984 -1.524 1 90.81 206 LYS A N 1
ATOM 1592 C CA . LYS A 1 206 ? -11.547 24.703 -0.439 1 90.81 206 LYS A CA 1
ATOM 1593 C C . LYS A 1 206 ? -12.078 24.25 0.92 1 90.81 206 LYS A C 1
ATOM 1595 O O . LYS A 1 206 ? -11.484 24.562 1.956 1 90.81 206 LYS A O 1
ATOM 1600 N N . LYS A 1 207 ? -13.117 23.453 0.912 1 91.5 207 LYS A N 1
ATOM 1601 C CA . LYS A 1 207 ? -13.75 23.016 2.15 1 91.5 207 LYS A CA 1
ATOM 1602 C C . LYS A 1 207 ? -13.289 21.609 2.521 1 91.5 207 LYS A C 1
ATOM 1604 O O . LYS A 1 207 ? -13.797 21.016 3.477 1 91.5 207 LYS A O 1
ATOM 1609 N N . ARG A 1 208 ? -12.391 21.062 1.754 1 93.06 208 ARG A N 1
ATOM 1610 C CA . ARG A 1 208 ? -11.961 19.703 2.051 1 93.06 208 ARG A CA 1
ATOM 1611 C C . ARG A 1 208 ? -11.43 19.594 3.477 1 93.06 208 ARG A C 1
ATOM 1613 O O . ARG A 1 208 ? -10.742 20.5 3.959 1 93.06 208 ARG A O 1
ATOM 1620 N N . ASN A 1 209 ? -11.758 18.516 4.035 1 91.25 209 ASN A N 1
ATOM 1621 C CA . ASN A 1 209 ? -11.383 18.266 5.422 1 91.25 209 ASN A CA 1
ATOM 1622 C C . ASN A 1 209 ? -10.242 17.25 5.52 1 91.25 209 ASN A C 1
ATOM 1624 O O . ASN A 1 209 ? -9.891 16.609 4.527 1 91.25 209 ASN A O 1
ATOM 1628 N N . ASP A 1 210 ? -9.586 17.188 6.707 1 96.88 210 ASP A N 1
ATOM 1629 C CA . ASP A 1 210 ? -8.586 16.156 7 1 96.88 210 ASP A CA 1
ATOM 1630 C C . ASP A 1 210 ? -9.242 14.898 7.555 1 96.88 210 ASP A C 1
ATOM 1632 O O . ASP A 1 210 ? -10.406 14.93 7.977 1 96.88 210 ASP A O 1
ATOM 1636 N N . LEU A 1 211 ? -8.609 13.758 7.484 1 98.56 211 LEU A N 1
ATOM 1637 C CA . LEU A 1 211 ? -9.117 12.539 8.102 1 98.56 211 LEU A CA 1
ATOM 1638 C C . LEU A 1 211 ? -8.938 12.586 9.617 1 98.56 211 LEU A C 1
ATOM 1640 O O . LEU A 1 211 ? -9.914 12.438 10.367 1 98.56 211 LEU A O 1
ATOM 1644 N N . PHE A 1 212 ? -7.77 12.812 10.094 1 98.88 212 PHE A N 1
ATOM 1645 C CA . PHE A 1 212 ? -7.457 13 11.508 1 98.88 212 PHE A CA 1
ATOM 1646 C C . PHE A 1 212 ? -6.762 14.336 11.742 1 98.88 212 PHE A C 1
ATOM 1648 O O . PHE A 1 212 ? -5.637 14.539 11.281 1 98.88 212 PHE A O 1
ATOM 1655 N N . ARG A 1 213 ? -7.391 15.211 12.43 1 98.5 213 ARG A N 1
ATOM 1656 C CA . ARG A 1 213 ? -6.84 16.531 12.727 1 98.5 213 ARG A CA 1
ATOM 1657 C C . ARG A 1 213 ? -7.098 16.906 14.18 1 98.5 213 ARG A C 1
ATOM 1659 O O . ARG A 1 213 ? -8.25 17.047 14.594 1 98.5 213 ARG A O 1
ATOM 1666 N N . ILE A 1 214 ? -6.008 17.172 14.938 1 98.62 214 ILE A N 1
ATOM 1667 C CA . ILE A 1 214 ? -6.164 17.578 16.328 1 98.62 214 ILE A CA 1
ATOM 1668 C C . ILE A 1 214 ? -5.387 18.875 16.578 1 98.62 214 ILE A C 1
ATOM 1670 O O . ILE A 1 214 ? -4.438 19.188 15.852 1 98.62 214 ILE A O 1
ATOM 1674 N N . ASN A 1 215 ? -5.852 19.594 17.516 1 98.25 215 ASN A N 1
ATOM 1675 C CA . ASN A 1 215 ? -5.246 20.875 17.859 1 98.25 215 ASN A CA 1
ATOM 1676 C C . ASN A 1 215 ? -5.035 21.016 19.359 1 98.25 215 ASN A C 1
ATOM 1678 O O . ASN A 1 215 ? -5.953 20.781 20.141 1 98.25 215 ASN A O 1
ATOM 1682 N N . ASN A 1 216 ? -3.791 21.453 19.703 1 98.81 216 ASN A N 1
ATOM 1683 C CA . ASN A 1 216 ? -3.482 21.766 21.094 1 98.81 216 ASN A CA 1
ATOM 1684 C C . ASN A 1 216 ? -3.756 20.578 22.016 1 98.81 216 ASN A C 1
ATOM 1686 O O . ASN A 1 216 ? -4.406 20.719 23.047 1 98.81 216 ASN A O 1
ATOM 1690 N N . CYS A 1 217 ? -3.35 19.391 21.562 1 98.94 217 CYS A N 1
ATOM 1691 C CA . CYS A 1 217 ? -3.537 18.172 22.344 1 98.94 217 CYS A CA 1
ATOM 1692 C C . CYS A 1 217 ? -2.217 17.703 22.938 1 98.94 217 CYS A C 1
ATOM 1694 O O . CYS A 1 217 ? -1.146 18.031 22.438 1 98.94 217 CYS A O 1
ATOM 1696 N N . GLU A 1 218 ? -2.322 17.047 24.062 1 98.81 218 GLU A N 1
ATOM 1697 C CA . GLU A 1 218 ? -1.162 16.469 24.75 1 98.81 218 GLU A CA 1
ATOM 1698 C C . GLU A 1 218 ? -1.351 14.984 25.016 1 98.81 218 GLU A C 1
ATOM 1700 O O . GLU A 1 218 ? -2.439 14.555 25.406 1 98.81 218 GLU A O 1
ATOM 1705 N N . ASN A 1 219 ? -0.297 14.211 24.891 1 98.88 219 ASN A N 1
ATOM 1706 C CA . ASN A 1 219 ? -0.369 12.758 25.047 1 98.88 219 ASN A CA 1
ATOM 1707 C C . ASN A 1 219 ? -1.29 12.133 24 1 98.88 219 ASN A C 1
ATOM 1709 O O . ASN A 1 219 ? -2.457 11.852 24.297 1 98.88 219 ASN A O 1
ATOM 1713 N N . VAL A 1 220 ? -0.71 11.836 22.859 1 98.94 220 VAL A N 1
ATOM 1714 C CA . VAL A 1 220 ? -1.446 11.289 21.719 1 98.94 220 VAL A CA 1
ATOM 1715 C C . VAL A 1 220 ? -0.79 10 21.25 1 98.94 220 VAL A C 1
ATOM 1717 O O . VAL A 1 220 ? 0.43 9.938 21.078 1 98.94 220 VAL A O 1
ATOM 1720 N N . LEU A 1 221 ? -1.572 8.945 21.125 1 98.88 221 LEU A N 1
ATOM 1721 C CA . LEU A 1 221 ? -1.061 7.684 20.609 1 98.88 221 LEU A CA 1
ATOM 1722 C C . LEU A 1 221 ? -1.881 7.219 19.406 1 98.88 221 LEU A C 1
ATOM 1724 O O . LEU A 1 221 ? -3.102 7.074 19.5 1 98.88 221 LEU A O 1
ATOM 1728 N N . LEU A 1 222 ? -1.278 7.07 18.281 1 98.94 222 LEU A N 1
ATOM 1729 C CA . LEU A 1 222 ? -1.812 6.363 17.125 1 98.94 222 LEU A CA 1
ATOM 1730 C C . LEU A 1 222 ? -1.035 5.078 16.859 1 98.94 222 LEU A C 1
ATOM 1732 O O . LEU A 1 222 ? 0.175 5.113 16.625 1 98.94 222 LEU A O 1
ATOM 1736 N N . SER A 1 223 ? -1.737 3.932 16.906 1 98.75 223 SER A N 1
ATOM 1737 C CA . SER A 1 223 ? -0.978 2.688 16.844 1 98.75 223 SER A CA 1
ATOM 1738 C C . SER A 1 223 ? -1.744 1.613 16.078 1 98.75 223 SER A C 1
ATOM 1740 O O . SER A 1 223 ? -2.906 1.336 16.375 1 98.75 223 SER A O 1
ATOM 1742 N N . GLY A 1 224 ? -1.131 1.06 15.055 1 98.5 224 GLY A N 1
ATOM 1743 C CA . GLY A 1 224 ? -1.539 -0.177 14.406 1 98.5 224 GLY A CA 1
ATOM 1744 C C . GLY A 1 224 ? -2.561 0.034 13.305 1 98.5 224 GLY A C 1
ATOM 1745 O O . GLY A 1 224 ? -2.557 -0.681 12.305 1 98.5 224 GLY A O 1
ATOM 1746 N N . VAL A 1 225 ? -3.373 1.095 13.297 1 98.81 225 VAL A N 1
ATOM 1747 C CA . VAL A 1 225 ? -4.539 1.279 12.445 1 98.81 225 VAL A CA 1
ATOM 1748 C C . VAL A 1 225 ? -4.098 1.743 11.055 1 98.81 225 VAL A C 1
ATOM 1750 O O . VAL A 1 225 ? -2.941 2.137 10.867 1 98.81 225 VAL A O 1
ATOM 1753 N N . THR A 1 226 ? -4.949 1.59 10.133 1 98.75 226 THR A N 1
ATOM 1754 C CA . THR A 1 226 ? -4.77 2.121 8.781 1 98.75 226 THR A CA 1
ATOM 1755 C C . THR A 1 226 ? -5.605 3.383 8.586 1 98.75 226 THR A C 1
ATOM 1757 O O . THR A 1 226 ? -6.805 3.391 8.867 1 98.75 226 THR A O 1
ATOM 1760 N N . PHE A 1 227 ? -4.977 4.461 8.172 1 98.81 227 PHE A N 1
ATOM 1761 C CA . PHE A 1 227 ? -5.629 5.664 7.668 1 98.81 227 PHE A CA 1
ATOM 1762 C C . PHE A 1 227 ? -5.605 5.695 6.145 1 98.81 227 PHE A C 1
ATOM 1764 O O . PHE A 1 227 ? -4.535 5.695 5.535 1 98.81 227 PHE A O 1
ATOM 1771 N N . GLN A 1 228 ? -6.812 5.75 5.547 1 98.25 228 GLN A N 1
ATOM 1772 C CA . GLN A 1 228 ? -6.719 5.723 4.094 1 98.25 228 GLN A CA 1
ATOM 1773 C C . GLN A 1 228 ? -7.719 6.691 3.463 1 98.25 228 GLN A C 1
ATOM 1775 O O . GLN A 1 228 ? -8.75 7.008 4.062 1 98.25 228 GLN A O 1
ATOM 1780 N N . ASN A 1 229 ? -7.473 7.203 2.291 1 97.62 229 ASN A N 1
ATOM 1781 C CA . ASN A 1 229 ? -8.406 7.883 1.397 1 97.62 229 ASN A CA 1
ATOM 1782 C C . ASN A 1 229 ? -8.992 9.133 2.043 1 97.62 229 ASN A C 1
ATOM 1784 O O . ASN A 1 229 ? -10.211 9.297 2.105 1 97.62 229 ASN A O 1
ATOM 1788 N N . ALA A 1 230 ? -8.055 9.93 2.48 1 98.06 230 ALA A N 1
ATOM 1789 C CA . ALA A 1 230 ? -8.469 11.164 3.15 1 98.06 230 ALA A CA 1
ATOM 1790 C C . ALA A 1 230 ? -8.969 12.195 2.143 1 98.06 230 ALA A C 1
ATOM 1792 O O . ALA A 1 230 ? -8.508 12.234 1.001 1 98.06 230 ALA A O 1
ATOM 1793 N N . PRO A 1 231 ? -9.898 13.062 2.57 1 96.5 231 PRO A N 1
ATOM 1794 C CA . PRO A 1 231 ? -10.273 14.195 1.72 1 96.5 231 PRO A CA 1
ATOM 1795 C C . PRO A 1 231 ? -9.102 15.125 1.428 1 96.5 231 PRO A C 1
ATOM 1797 O O . PRO A 1 231 ? -8.984 15.648 0.314 1 96.5 231 PRO A O 1
ATOM 1800 N N . LYS A 1 232 ? -8.281 15.305 2.363 1 96.25 232 LYS A N 1
ATOM 1801 C CA . LYS A 1 232 ? -7.078 16.125 2.256 1 96.25 232 LYS A CA 1
ATOM 1802 C C . LYS A 1 232 ? -5.887 15.445 2.926 1 96.25 232 LYS A C 1
ATOM 1804 O O . LYS A 1 232 ? -5.352 14.461 2.406 1 96.25 232 LYS A O 1
ATOM 1809 N N . PHE A 1 233 ? -5.5 15.883 4.137 1 97.81 233 PHE A N 1
ATOM 1810 C CA . PHE A 1 233 ? -4.398 15.242 4.836 1 97.81 233 PHE A CA 1
ATOM 1811 C C . PHE A 1 233 ? -4.898 14.078 5.684 1 97.81 233 PHE A C 1
ATOM 1813 O O . PHE A 1 233 ? -6.051 14.07 6.117 1 97.81 233 PHE A O 1
ATOM 1820 N N . HIS A 1 234 ? -4.098 13.062 5.906 1 98.75 234 HIS A N 1
ATOM 1821 C CA . HIS A 1 234 ? -4.527 11.883 6.648 1 98.75 234 HIS A CA 1
ATOM 1822 C C . HIS A 1 234 ? -4.328 12.07 8.148 1 98.75 234 HIS A C 1
ATOM 1824 O O . HIS A 1 234 ? -5.289 12.016 8.922 1 98.75 234 HIS A O 1
ATOM 1830 N N . VAL A 1 235 ? -3.096 12.258 8.633 1 98.94 235 VAL A N 1
ATOM 1831 C CA . VAL A 1 235 ? -2.734 12.438 10.031 1 98.94 235 VAL A CA 1
ATOM 1832 C C . VAL A 1 235 ? -2.084 13.805 10.227 1 98.94 235 VAL A C 1
ATOM 1834 O O . VAL A 1 235 ? -0.967 14.039 9.758 1 98.94 235 VAL A O 1
ATOM 1837 N N . HIS A 1 236 ? -2.771 14.641 10.961 1 98.69 236 HIS A N 1
ATOM 1838 C CA . HIS A 1 236 ? -2.348 16.031 10.969 1 98.69 236 HIS A CA 1
ATOM 1839 C C . HIS A 1 236 ? -2.512 16.656 12.352 1 98.69 236 HIS A C 1
ATOM 1841 O O . HIS A 1 236 ? -3.354 17.531 12.547 1 98.69 236 HIS A O 1
ATOM 1847 N N . PRO A 1 237 ? -1.659 16.359 13.305 1 98.88 237 PRO A N 1
ATOM 1848 C CA . PRO A 1 237 ? -1.671 17.078 14.578 1 98.88 237 PRO A CA 1
ATOM 1849 C C . PRO A 1 237 ? -1.104 18.484 14.469 1 98.88 237 PRO A C 1
ATOM 1851 O O . PRO A 1 237 ? -0.09 18.703 13.797 1 98.88 237 PRO A O 1
ATOM 1854 N N . PHE A 1 238 ? -1.781 19.406 15.102 1 98.06 238 PHE A N 1
ATOM 1855 C CA . PHE A 1 238 ? -1.365 20.797 15.148 1 98.06 238 PHE A CA 1
ATOM 1856 C C . PHE A 1 238 ? -1.084 21.234 16.578 1 98.06 238 PHE A C 1
ATOM 1858 O O . PHE A 1 238 ? -1.837 20.891 17.5 1 98.06 238 PHE A O 1
ATOM 1865 N N . ASN A 1 239 ? 0.007 21.984 16.719 1 98.81 239 ASN A N 1
ATOM 1866 C CA . ASN A 1 239 ? 0.284 22.641 17.984 1 98.81 239 ASN A CA 1
ATOM 1867 C C . ASN A 1 239 ? 0.096 21.703 19.156 1 98.81 239 ASN A C 1
ATOM 1869 O O . ASN A 1 239 ? -0.577 22.031 20.141 1 98.81 239 ASN A O 1
ATOM 1873 N N . SER A 1 240 ? 0.596 20.484 19.047 1 98.94 240 SER A N 1
ATOM 1874 C CA . SER A 1 240 ? 0.4 19.406 20.016 1 98.94 240 SER A CA 1
ATOM 1875 C C . SER A 1 240 ? 1.734 18.828 20.484 1 98.94 240 SER A C 1
ATOM 1877 O O . SER A 1 240 ? 2.771 19.078 19.859 1 98.94 240 SER A O 1
ATOM 1879 N N . ARG A 1 241 ? 1.702 18.094 21.594 1 98.81 241 ARG A N 1
ATOM 1880 C CA . ARG A 1 241 ? 2.975 17.609 22.125 1 98.81 241 ARG A CA 1
ATOM 1881 C C . ARG A 1 241 ? 2.816 16.219 22.734 1 98.81 241 ARG A C 1
ATOM 1883 O O . ARG A 1 241 ? 1.723 15.852 23.156 1 98.81 241 ARG A O 1
ATOM 1890 N N . ASN A 1 242 ? 3.918 15.555 22.797 1 98.88 242 ASN A N 1
ATOM 1891 C CA . ASN A 1 242 ? 4.016 14.172 23.25 1 98.88 242 ASN A CA 1
ATOM 1892 C C . ASN A 1 242 ? 3.146 13.242 22.406 1 98.88 242 ASN A C 1
ATOM 1894 O O . ASN A 1 242 ? 2.141 12.719 22.906 1 98.88 242 ASN A O 1
ATOM 1898 N N . ILE A 1 243 ? 3.631 13.039 21.234 1 98.94 243 ILE A N 1
ATOM 1899 C CA . ILE A 1 243 ? 2.893 12.305 20.219 1 98.94 243 ILE A CA 1
ATOM 1900 C C . ILE A 1 243 ? 3.645 11.023 19.859 1 98.94 243 ILE A C 1
ATOM 1902 O O . ILE A 1 243 ? 4.828 11.07 19.5 1 98.94 243 ILE A O 1
ATOM 1906 N N . ILE A 1 244 ? 3.014 9.945 20 1 98.88 244 ILE A N 1
ATOM 1907 C CA . ILE A 1 244 ? 3.57 8.664 19.578 1 98.88 244 ILE A CA 1
ATOM 1908 C C . ILE A 1 244 ? 2.752 8.086 18.422 1 98.88 244 ILE A C 1
ATOM 1910 O O . ILE A 1 244 ? 1.545 7.871 18.562 1 98.88 244 ILE A O 1
ATOM 1914 N N . ILE A 1 245 ? 3.359 7.926 17.328 1 98.94 245 ILE A N 1
ATOM 1915 C CA . ILE A 1 245 ? 2.791 7.246 16.156 1 98.94 245 ILE A CA 1
ATOM 1916 C C . ILE A 1 245 ? 3.58 5.973 15.875 1 98.94 245 ILE A C 1
ATOM 1918 O O . ILE A 1 245 ? 4.75 6.031 15.492 1 98.94 245 ILE A O 1
ATOM 1922 N N . ASP A 1 246 ? 2.932 4.832 16.062 1 98.75 246 ASP A N 1
ATOM 1923 C CA . ASP A 1 246 ? 3.656 3.564 16.016 1 98.75 246 ASP A CA 1
ATOM 1924 C C . ASP A 1 246 ? 2.912 2.531 15.18 1 98.75 246 ASP A C 1
ATOM 1926 O O . ASP A 1 246 ? 1.866 2.025 15.586 1 98.75 246 ASP A O 1
ATOM 1930 N N . GLY A 1 247 ? 3.539 2.215 14.055 1 98.44 247 GLY A N 1
ATOM 1931 C CA . GLY A 1 247 ? 3.08 1.062 13.297 1 98.44 247 GLY A CA 1
ATOM 1932 C C . GLY A 1 247 ? 1.789 1.32 12.539 1 98.44 247 GLY A C 1
ATOM 1933 O O . GLY A 1 247 ? 1.018 0.393 12.289 1 98.44 247 GLY A O 1
ATOM 1934 N N . ILE A 1 248 ? 1.49 2.551 12.219 1 98.81 248 ILE A N 1
ATOM 1935 C CA . ILE A 1 248 ? 0.284 2.785 11.43 1 98.81 248 ILE A CA 1
ATOM 1936 C C . ILE A 1 248 ? 0.597 2.631 9.945 1 98.81 248 ILE A C 1
ATOM 1938 O O . ILE A 1 248 ? 1.763 2.664 9.539 1 98.81 248 ILE A O 1
ATOM 1942 N N . THR A 1 249 ? -0.429 2.359 9.18 1 98.62 249 THR A N 1
ATOM 1943 C CA . THR A 1 249 ? -0.389 2.398 7.723 1 98.62 249 THR A CA 1
ATOM 1944 C C . THR A 1 249 ? -1.187 3.586 7.191 1 98.62 249 THR A C 1
ATOM 1946 O O . THR A 1 249 ? -2.299 3.852 7.656 1 98.62 249 THR A O 1
ATOM 1949 N N . VAL A 1 250 ? -0.581 4.367 6.305 1 98.75 250 VAL A N 1
ATOM 1950 C CA . VAL A 1 250 ? -1.3 5.434 5.613 1 98.75 250 VAL A CA 1
ATOM 1951 C C . VAL A 1 250 ? -1.295 5.168 4.109 1 98.75 250 VAL A C 1
ATOM 1953 O O . VAL A 1 250 ? -0.234 4.98 3.512 1 98.75 250 VAL A O 1
ATOM 1956 N N . ARG A 1 251 ? -2.463 5.129 3.527 1 97.06 251 ARG A N 1
ATOM 1957 C CA . ARG A 1 251 ? -2.555 4.84 2.1 1 97.06 251 ARG A CA 1
ATOM 1958 C C . ARG A 1 251 ? -3.527 5.797 1.412 1 97.06 251 ARG A C 1
ATOM 1960 O O . ARG A 1 251 ? -4.578 6.125 1.965 1 97.06 251 ARG A O 1
ATOM 1967 N N . CYS A 1 252 ? -3.123 6.207 0.252 1 95.44 252 CYS A N 1
ATOM 1968 C CA . CYS A 1 252 ? -3.896 7.105 -0.599 1 95.44 252 CYS A CA 1
ATOM 1969 C C . CYS A 1 252 ? -3.523 6.926 -2.064 1 95.44 252 CYS A C 1
ATOM 1971 O O . CYS A 1 252 ? -2.381 6.586 -2.381 1 95.44 252 CYS A O 1
ATOM 1973 N N . PRO A 1 253 ? -4.508 7.129 -3.002 1 91 253 PRO A N 1
ATOM 1974 C CA . PRO A 1 253 ? -4.105 7.082 -4.41 1 91 253 PRO A CA 1
ATOM 1975 C C . PRO A 1 253 ? -3.016 8.094 -4.75 1 91 253 PRO A C 1
ATOM 1977 O O . PRO A 1 253 ? -2.98 9.18 -4.168 1 91 253 PRO A O 1
ATOM 1980 N N . TRP A 1 254 ? -2.211 7.727 -5.723 1 88.31 254 TRP A N 1
ATOM 1981 C CA . TRP A 1 254 ? -1.062 8.555 -6.074 1 88.31 254 TRP A CA 1
ATOM 1982 C C . TRP A 1 254 ? -1.512 9.891 -6.668 1 88.31 254 TRP A C 1
ATOM 1984 O O . TRP A 1 254 ? -0.785 10.883 -6.602 1 88.31 254 TRP A O 1
ATOM 1994 N N . ASN A 1 255 ? -2.725 9.938 -7.211 1 89.06 255 ASN A N 1
ATOM 1995 C CA . ASN A 1 255 ? -3.221 11.141 -7.871 1 89.06 255 ASN A CA 1
ATOM 1996 C C . ASN A 1 255 ? -3.949 12.055 -6.891 1 89.06 255 ASN A C 1
ATOM 1998 O O . ASN A 1 255 ? -4.52 13.07 -7.293 1 89.06 255 ASN A O 1
ATOM 2002 N N . ALA A 1 256 ? -3.928 11.727 -5.645 1 93.44 256 ALA A N 1
ATOM 2003 C CA . ALA A 1 256 ? -4.672 12.484 -4.645 1 93.44 256 ALA A CA 1
ATOM 2004 C C . ALA A 1 256 ? -4.008 13.828 -4.367 1 93.44 256 ALA A C 1
ATOM 2006 O O . ALA A 1 256 ? -2.883 13.883 -3.865 1 93.44 256 ALA A O 1
ATOM 2007 N N . GLN A 1 257 ? -4.758 14.844 -4.715 1 91.88 257 GLN A N 1
ATOM 2008 C CA . GLN A 1 257 ? -4.293 16.188 -4.375 1 91.88 257 GLN A CA 1
ATOM 2009 C C . GLN A 1 257 ? -4.262 16.391 -2.863 1 91.88 257 GLN A C 1
ATOM 2011 O O . GLN A 1 257 ? -5.266 16.172 -2.182 1 91.88 257 GLN A O 1
ATOM 2016 N N . ASN A 1 258 ? -3.166 16.828 -2.355 1 94.06 258 ASN A N 1
ATOM 2017 C CA . ASN A 1 258 ? -2.982 17.031 -0.923 1 94.06 258 ASN A CA 1
ATOM 2018 C C . ASN A 1 258 ? -3.193 15.742 -0.139 1 94.06 258 ASN A C 1
ATOM 2020 O O . ASN A 1 258 ? -3.795 15.758 0.938 1 94.06 258 ASN A O 1
ATOM 2024 N N . GLY A 1 259 ? -2.844 14.664 -0.78 1 96.06 259 GLY A N 1
ATOM 2025 C CA . GLY A 1 259 ? -2.93 13.383 -0.099 1 96.06 259 GLY A CA 1
ATOM 2026 C C . GLY A 1 259 ? -1.737 13.102 0.796 1 96.06 259 GLY A C 1
ATOM 2027 O O . GLY A 1 259 ? -1.13 12.031 0.712 1 96.06 259 GLY A O 1
ATOM 2028 N N . ASP A 1 260 ? -1.354 14.117 1.63 1 98.06 260 ASP A N 1
ATOM 2029 C CA . ASP A 1 260 ? -0.256 13.953 2.58 1 98.06 260 ASP A CA 1
ATOM 2030 C C . ASP A 1 260 ? -0.56 12.852 3.588 1 98.06 260 ASP A C 1
ATOM 2032 O O . ASP A 1 260 ? -1.712 12.656 3.98 1 98.06 260 ASP A O 1
ATOM 2036 N N . ALA A 1 261 ? 0.503 12.117 4.004 1 98.81 261 ALA A N 1
ATOM 2037 C CA . ALA A 1 261 ? 0.29 10.984 4.895 1 98.81 261 ALA A CA 1
ATOM 2038 C C . ALA A 1 261 ? 0.352 11.414 6.359 1 98.81 261 ALA A C 1
ATOM 2040 O O . ALA A 1 261 ? -0.683 11.539 7.02 1 98.81 261 ALA A O 1
ATOM 2041 N N . ILE A 1 262 ? 1.557 11.75 6.891 1 98.94 262 ILE A N 1
ATOM 2042 C CA . ILE A 1 262 ? 1.747 12.172 8.273 1 98.94 262 ILE A CA 1
ATOM 2043 C C . ILE A 1 262 ? 2.383 13.555 8.305 1 98.94 262 ILE A C 1
ATOM 2045 O O . ILE A 1 262 ? 3.545 13.727 7.93 1 98.94 262 ILE A O 1
ATOM 2049 N N . ASP A 1 263 ? 1.634 14.523 8.727 1 98.81 263 ASP A N 1
ATOM 2050 C CA . ASP A 1 263 ? 2.092 15.906 8.82 1 98.81 263 ASP A CA 1
ATOM 2051 C C . ASP A 1 263 ? 2.107 16.375 10.273 1 98.81 263 ASP A C 1
ATOM 2053 O O . ASP A 1 263 ? 1.052 16.594 10.875 1 98.81 263 ASP A O 1
ATOM 2057 N N . LEU A 1 264 ? 3.27 16.562 10.844 1 98.88 264 LEU A N 1
ATOM 2058 C CA . LEU A 1 264 ? 3.377 17.219 12.141 1 98.88 264 LEU A CA 1
ATOM 2059 C C . LEU A 1 264 ? 3.547 18.734 11.969 1 98.88 264 LEU A C 1
ATOM 2061 O O . LEU A 1 264 ? 4.59 19.188 11.5 1 98.88 264 LEU A O 1
ATOM 2065 N N . SER A 1 265 ? 2.496 19.406 12.305 1 98.75 265 SER A N 1
ATOM 2066 C CA . SER A 1 265 ? 2.508 20.859 12.188 1 98.75 265 SER A CA 1
ATOM 2067 C C . SER A 1 265 ? 2.596 21.531 13.562 1 98.75 265 SER A C 1
ATOM 2069 O O . SER A 1 265 ? 1.635 21.5 14.336 1 98.75 265 SER A O 1
ATOM 2071 N N . ASP A 1 266 ? 3.719 22.172 13.82 1 98.81 266 ASP A N 1
ATOM 2072 C CA . ASP A 1 266 ? 3.902 22.812 15.117 1 98.81 266 ASP A CA 1
ATOM 2073 C C . ASP A 1 266 ? 3.721 21.797 16.25 1 98.81 266 ASP A C 1
ATOM 2075 O O . ASP A 1 266 ? 2.859 21.984 17.109 1 98.81 266 ASP A O 1
ATOM 2079 N N . CYS A 1 267 ? 4.59 20.766 16.266 1 98.94 267 CYS A N 1
ATOM 2080 C CA . CYS A 1 267 ? 4.512 19.719 17.266 1 98.94 267 CYS A CA 1
ATOM 2081 C C . CYS A 1 267 ? 5.832 19.562 18.016 1 98.94 267 CYS A C 1
ATOM 2083 O O . CYS A 1 267 ? 6.902 19.719 17.422 1 98.94 267 CYS A O 1
ATOM 2085 N N . HIS A 1 268 ? 5.723 19.297 19.297 1 98.81 268 HIS A N 1
ATOM 2086 C CA . HIS A 1 268 ? 6.898 19.031 20.125 1 98.81 268 HIS A CA 1
ATOM 2087 C C . HIS A 1 268 ? 6.887 17.609 20.656 1 98.81 268 HIS A C 1
ATOM 2089 O O . HIS A 1 268 ? 5.824 17.078 21 1 98.81 268 HIS A O 1
ATOM 2095 N N . GLN A 1 269 ? 8.125 17.016 20.797 1 98.75 269 GLN A N 1
ATOM 2096 C CA . GLN A 1 269 ? 8.25 15.734 21.469 1 98.75 269 GLN A CA 1
ATOM 2097 C C . GLN A 1 269 ? 7.391 14.672 20.797 1 98.75 269 GLN A C 1
ATOM 2099 O O . GLN A 1 269 ? 6.363 14.258 21.344 1 98.75 269 GLN A O 1
ATOM 2104 N N . ALA A 1 270 ? 7.895 14.188 19.656 1 98.88 270 ALA A N 1
ATOM 2105 C CA . ALA A 1 270 ? 7.129 13.203 18.906 1 98.88 270 ALA A CA 1
ATOM 2106 C C . ALA A 1 270 ? 8.016 12.039 18.469 1 98.88 270 ALA A C 1
ATOM 2108 O O . ALA A 1 270 ? 9.203 12.219 18.188 1 98.88 270 ALA A O 1
ATOM 2109 N N . LEU A 1 271 ? 7.465 10.891 18.5 1 98.88 271 LEU A N 1
ATOM 2110 C CA . LEU A 1 271 ? 8.078 9.664 18.031 1 98.88 271 LEU A CA 1
ATOM 2111 C C . LEU A 1 271 ? 7.23 9.008 16.938 1 98.88 271 LEU A C 1
ATOM 2113 O O . LEU A 1 271 ? 6.059 8.703 17.172 1 98.88 271 LEU A O 1
ATOM 2117 N N . VAL A 1 272 ? 7.777 8.844 15.719 1 98.94 272 VAL A N 1
ATOM 2118 C CA . VAL A 1 272 ? 7.121 8.172 14.609 1 98.94 272 VAL A CA 1
ATOM 2119 C C . VAL A 1 272 ? 7.926 6.941 14.195 1 98.94 272 VAL A C 1
ATOM 2121 O O . VAL A 1 272 ? 9 7.062 13.609 1 98.94 272 VAL A O 1
ATOM 2124 N N . VAL A 1 273 ? 7.367 5.73 14.477 1 98.69 273 VAL A N 1
ATOM 2125 C CA . VAL A 1 273 ? 8.188 4.539 14.266 1 98.69 273 VAL A CA 1
ATOM 2126 C C . VAL A 1 273 ? 7.344 3.441 13.617 1 98.69 273 VAL A C 1
ATOM 2128 O O . VAL A 1 273 ? 6.141 3.336 13.883 1 98.69 273 VAL A O 1
ATOM 2131 N N . ASN A 1 274 ? 7.941 2.613 12.766 1 98.25 274 ASN A N 1
ATOM 2132 C CA . ASN A 1 274 ? 7.391 1.375 12.227 1 98.25 274 ASN A CA 1
ATOM 2133 C C . ASN A 1 274 ? 6.188 1.641 11.328 1 98.25 274 ASN A C 1
ATOM 2135 O O . ASN A 1 274 ? 5.312 0.786 11.195 1 98.25 274 ASN A O 1
ATOM 2139 N N . CYS A 1 275 ? 6.102 2.814 10.766 1 98.75 275 CYS A N 1
ATOM 2140 C CA . CYS A 1 275 ? 4.957 3.168 9.938 1 98.75 275 CYS A CA 1
ATOM 2141 C C . CYS A 1 275 ? 5.215 2.82 8.477 1 98.75 275 CYS A C 1
ATOM 2143 O O . CYS A 1 275 ? 6.367 2.74 8.047 1 98.75 275 CYS A O 1
ATOM 2145 N N . THR A 1 276 ? 4.188 2.496 7.766 1 98.5 276 THR A N 1
ATOM 2146 C CA . THR A 1 276 ? 4.207 2.281 6.324 1 98.5 276 THR A CA 1
ATOM 2147 C C . THR A 1 276 ? 3.324 3.301 5.613 1 98.5 276 THR A C 1
ATOM 2149 O O . THR A 1 276 ? 2.145 3.447 5.941 1 98.5 276 THR A O 1
ATOM 2152 N N . VAL A 1 277 ? 3.91 3.996 4.625 1 98.44 277 VAL A N 1
ATOM 2153 C CA . VAL A 1 277 ? 3.211 5.066 3.922 1 98.44 277 VAL A CA 1
ATOM 2154 C C . VAL A 1 277 ? 3.201 4.785 2.422 1 98.44 277 VAL A C 1
ATOM 2156 O O . VAL A 1 277 ? 4.227 4.406 1.849 1 98.44 277 VAL A O 1
ATOM 2159 N N . ASP A 1 278 ? 2.135 4.852 1.766 1 97.25 278 ASP A N 1
ATOM 2160 C CA . ASP A 1 278 ? 1.91 4.879 0.323 1 97.25 278 ASP A CA 1
ATOM 2161 C C . ASP A 1 278 ? 0.889 5.949 -0.056 1 97.25 278 ASP A C 1
ATOM 2163 O O . ASP A 1 278 ? -0.318 5.699 -0.029 1 97.25 278 ASP A O 1
ATOM 2167 N N . ALA A 1 279 ? 1.369 7.152 -0.373 1 94.25 279 ALA A N 1
ATOM 2168 C CA . ALA A 1 279 ? 0.5 8.328 -0.367 1 94.25 279 ALA A CA 1
ATOM 2169 C C . ALA A 1 279 ? 0.53 9.039 -1.717 1 94.25 279 ALA A C 1
ATOM 2171 O O . ALA A 1 279 ? 1.22 8.602 -2.641 1 94.25 279 ALA A O 1
ATOM 2172 N N . GLY A 1 280 ? -0.282 10.055 -1.856 1 88.88 280 GLY A N 1
ATOM 2173 C CA . GLY A 1 280 ? -0.381 10.82 -3.086 1 88.88 280 GLY A CA 1
ATOM 2174 C C . GLY A 1 280 ? 0.414 12.117 -3.047 1 88.88 280 GLY A C 1
ATOM 2175 O O . GLY A 1 280 ? 0.527 12.812 -4.059 1 88.88 280 GLY A O 1
ATOM 2176 N N . ASP A 1 281 ? 0.944 12.445 -1.916 1 94.94 281 ASP A N 1
ATOM 2177 C CA . ASP A 1 281 ? 1.695 13.68 -1.705 1 94.94 281 ASP A CA 1
ATOM 2178 C C . ASP A 1 281 ? 2.844 13.461 -0.723 1 94.94 281 ASP A C 1
ATOM 2180 O O . ASP A 1 281 ? 3.658 12.555 -0.903 1 94.94 281 ASP A O 1
ATOM 2184 N N . ASP A 1 282 ? 3.096 14.336 0.262 1 97.44 282 ASP A N 1
ATOM 2185 C CA . ASP A 1 282 ? 4.25 14.188 1.144 1 97.44 282 ASP A CA 1
ATOM 2186 C C . ASP A 1 282 ? 4.066 13.016 2.102 1 97.44 282 ASP A C 1
ATOM 2188 O O . ASP A 1 282 ? 2.969 12.805 2.627 1 97.44 282 ASP A O 1
ATOM 2192 N N . GLY A 1 283 ? 5.156 12.164 2.33 1 98.62 283 GLY A N 1
ATOM 2193 C CA . GLY A 1 283 ? 5.082 10.992 3.182 1 98.62 283 GLY A CA 1
ATOM 2194 C C . GLY A 1 283 ? 5.168 11.312 4.66 1 98.62 283 GLY A C 1
ATOM 2195 O O . GLY A 1 283 ? 4.145 11.383 5.344 1 98.62 283 GLY A O 1
ATOM 2196 N N . LEU A 1 284 ? 6.383 11.594 5.191 1 98.88 284 LEU A N 1
ATOM 2197 C CA . LEU A 1 284 ? 6.656 12.078 6.543 1 98.88 284 LEU A CA 1
ATOM 2198 C C . LEU A 1 284 ? 7.047 13.555 6.523 1 98.88 284 LEU A C 1
ATOM 2200 O O . LEU A 1 284 ? 8.172 13.898 6.152 1 98.88 284 LEU A O 1
ATOM 2204 N N . CYS A 1 285 ? 6.098 14.406 6.977 1 98.81 285 CYS A N 1
ATOM 2205 C CA . CYS A 1 285 ? 6.273 15.828 6.723 1 98.81 285 CYS A CA 1
ATOM 2206 C C . CYS A 1 285 ? 6.25 16.625 8.023 1 98.81 285 CYS A C 1
ATOM 2208 O O . CYS A 1 285 ? 5.43 16.359 8.906 1 98.81 285 CYS A O 1
ATOM 2210 N N . MET A 1 286 ? 7.188 17.578 8.188 1 98.69 286 MET A N 1
ATOM 2211 C CA . MET A 1 286 ? 7.223 18.562 9.266 1 98.69 286 MET A CA 1
ATOM 2212 C C . MET A 1 286 ? 6.871 19.953 8.75 1 98.69 286 MET A C 1
ATOM 2214 O O . MET A 1 286 ? 7.434 20.406 7.75 1 98.69 286 MET A O 1
ATOM 2218 N N . LYS A 1 287 ? 5.949 20.547 9.461 1 98.38 287 LYS A N 1
ATOM 2219 C CA . LYS A 1 287 ? 5.523 21.891 9.094 1 98.38 287 LYS A CA 1
ATOM 2220 C C . LYS A 1 287 ? 5.418 22.797 10.32 1 98.38 287 LYS A C 1
ATOM 2222 O O . LYS A 1 287 ? 5.27 22.312 11.438 1 98.38 287 LYS A O 1
ATOM 2227 N N . SER A 1 288 ? 5.555 24.109 10.148 1 98.25 288 SER A N 1
ATOM 2228 C CA . SER A 1 288 ? 5.254 25.094 11.172 1 98.25 288 SER A CA 1
ATOM 2229 C C . SER A 1 288 ? 4.707 26.375 10.555 1 98.25 288 SER A C 1
ATOM 2231 O O . SER A 1 288 ? 5.25 26.875 9.562 1 98.25 288 SER A O 1
ATOM 2233 N N . GLY A 1 289 ? 3.604 26.844 11.102 1 97.06 289 GLY A N 1
ATOM 2234 C CA . GLY A 1 289 ? 2.936 28.031 10.602 1 97.06 289 GLY A CA 1
ATOM 2235 C C . GLY A 1 289 ? 3.236 29.266 11.422 1 97.06 289 GLY A C 1
ATOM 2236 O O . GLY A 1 289 ? 4.289 29.359 12.055 1 97.06 289 GLY A O 1
ATOM 2237 N N . GLU A 1 290 ? 2.334 30.25 11.273 1 96.69 290 GLU A N 1
ATOM 2238 C CA . GLU A 1 290 ? 2.453 31.5 12.008 1 96.69 290 GLU A CA 1
ATOM 2239 C C . GLU A 1 290 ? 2.465 31.25 13.516 1 96.69 290 GLU A C 1
ATOM 2241 O O . GLU A 1 290 ? 1.778 30.344 14.008 1 96.69 290 GLU A O 1
ATOM 2246 N N . TYR A 1 291 ? 3.221 32.094 14.148 1 97.44 291 TYR A N 1
ATOM 2247 C CA . TYR A 1 291 ? 3.238 32.031 15.609 1 97.44 291 TYR A CA 1
ATOM 2248 C C . TYR A 1 291 ? 1.854 32.281 16.188 1 97.44 291 TYR A C 1
ATOM 2250 O O . TYR A 1 291 ? 1.201 33.281 15.828 1 97.44 291 TYR A O 1
ATOM 2258 N N . LYS A 1 292 ? 1.43 31.453 17.047 1 97.81 292 LYS A N 1
ATOM 2259 C CA . LYS A 1 292 ? 0.172 31.594 17.766 1 97.81 292 LYS A CA 1
ATOM 2260 C C . LYS A 1 292 ? 0.417 31.703 19.281 1 97.81 292 LYS A C 1
ATOM 2262 O O . LYS A 1 292 ? 0.779 30.719 19.922 1 97.81 292 LYS A O 1
ATOM 2267 N N . PRO A 1 293 ? 0.08 32.844 19.844 1 97.56 293 PRO A N 1
ATOM 2268 C CA . PRO A 1 293 ? 0.427 33.062 21.25 1 97.56 293 PRO A CA 1
ATOM 2269 C C . PRO A 1 293 ? -0.308 32.125 22.203 1 97.56 293 PRO A C 1
ATOM 2271 O O . PRO A 1 293 ? 0.213 31.797 23.266 1 97.56 293 PRO A O 1
ATOM 2274 N N . LYS A 1 294 ? -1.469 31.641 21.828 1 97.5 294 LYS A N 1
ATOM 2275 C CA . LYS A 1 294 ? -2.271 30.828 22.75 1 97.5 294 LYS A CA 1
ATOM 2276 C C . LYS A 1 294 ? -2.104 29.344 22.453 1 97.5 294 LYS A C 1
ATOM 2278 O O . LYS A 1 294 ? -2.748 28.5 23.094 1 97.5 294 LYS A O 1
ATOM 2283 N N . ALA A 1 295 ? -1.242 28.984 21.531 1 98.44 295 ALA A N 1
ATOM 2284 C CA . ALA A 1 295 ? -1.021 27.578 21.188 1 98.44 295 ALA A CA 1
ATOM 2285 C C . ALA A 1 295 ? -0.2 26.875 22.25 1 98.44 295 ALA A C 1
ATOM 2287 O O . ALA A 1 295 ? 0.61 27.5 22.938 1 98.44 295 ALA A O 1
ATOM 2288 N N . LEU A 1 296 ? -0.444 25.578 22.391 1 98.44 296 LEU A N 1
ATOM 2289 C CA . LEU A 1 296 ? 0.34 24.781 23.328 1 98.44 296 LEU A CA 1
ATOM 2290 C C . LEU A 1 296 ? 1.821 24.812 22.969 1 98.44 296 LEU A C 1
ATOM 2292 O O . LEU A 1 296 ? 2.678 24.891 23.859 1 98.44 296 LEU A O 1
ATOM 2296 N N . VAL A 1 297 ? 2.152 24.781 21.734 1 98.62 297 VAL A N 1
ATOM 2297 C CA . VAL A 1 297 ? 3.521 24.875 21.234 1 98.62 297 VAL A CA 1
ATOM 2298 C C . VAL A 1 297 ? 3.525 25.484 19.844 1 98.62 297 VAL A C 1
ATOM 2300 O O . VAL A 1 297 ? 2.514 25.453 19.125 1 98.62 297 VAL A O 1
ATOM 2303 N N . ASN A 1 298 ? 4.574 26.078 19.516 1 98.62 298 ASN A N 1
ATOM 2304 C CA . ASN A 1 298 ? 4.879 26.562 18.156 1 98.62 298 ASN A CA 1
ATOM 2305 C C . ASN A 1 298 ? 6.199 25.984 17.656 1 98.62 298 ASN A C 1
ATOM 2307 O O . ASN A 1 298 ? 7.113 25.734 18.438 1 98.62 298 ASN A O 1
ATOM 2311 N N . GLY A 1 299 ? 6.254 25.781 16.266 1 98.62 299 GLY A N 1
ATOM 2312 C CA . GLY A 1 299 ? 7.438 25.172 15.695 1 98.62 299 GLY A CA 1
ATOM 2313 C C . GLY A 1 299 ? 7.469 23.656 15.875 1 98.62 299 GLY A C 1
ATOM 2314 O O . GLY A 1 299 ? 6.59 23.094 16.516 1 98.62 299 GLY A O 1
ATOM 2315 N N . CYS A 1 300 ? 8.352 22.969 15.242 1 98.75 300 CYS A N 1
ATOM 2316 C CA . CYS A 1 300 ? 8.578 21.547 15.43 1 98.75 300 CYS A CA 1
ATOM 2317 C C . CYS A 1 300 ? 9.898 21.297 16.141 1 98.75 300 CYS A C 1
ATOM 2319 O O . CYS A 1 300 ? 10.953 21.734 15.688 1 98.75 300 CYS A O 1
ATOM 2321 N N . GLU A 1 301 ? 9.773 20.672 17.281 1 98.62 301 GLU A N 1
ATOM 2322 C CA . GLU A 1 301 ? 10.961 20.438 18.094 1 98.62 301 GLU A CA 1
ATOM 2323 C C . GLU A 1 301 ? 10.945 19.047 18.703 1 98.62 301 GLU A C 1
ATOM 2325 O O . GLU A 1 301 ? 9.898 18.562 19.141 1 98.62 301 GLU A O 1
ATOM 2330 N N . ASP A 1 302 ? 12.117 18.422 18.781 1 98.88 302 ASP A N 1
ATOM 2331 C CA . ASP A 1 302 ? 12.305 17.172 19.484 1 98.88 302 ASP A CA 1
ATOM 2332 C C . ASP A 1 302 ? 11.469 16.047 18.859 1 98.88 302 ASP A C 1
ATOM 2334 O O . ASP A 1 302 ? 10.602 15.477 19.531 1 98.88 302 ASP A O 1
ATOM 2338 N N . ILE A 1 303 ? 11.836 15.75 17.609 1 98.88 303 ILE A N 1
ATOM 2339 C CA . ILE A 1 303 ? 11.078 14.75 16.859 1 98.88 303 ILE A CA 1
ATOM 2340 C C . ILE A 1 303 ? 12.023 13.648 16.375 1 98.88 303 ILE A C 1
ATOM 2342 O O . ILE A 1 303 ? 13.102 13.93 15.852 1 98.88 303 ILE A O 1
ATOM 2346 N N . LEU A 1 304 ? 11.672 12.438 16.641 1 98.88 304 LEU A N 1
ATOM 2347 C CA . LEU A 1 304 ? 12.414 11.273 16.156 1 98.88 304 LEU A CA 1
ATOM 2348 C C . LEU A 1 304 ? 11.562 10.422 15.227 1 98.88 304 LEU A C 1
ATOM 2350 O O . LEU A 1 304 ? 10.445 10.047 15.57 1 98.88 304 LEU A O 1
ATOM 2354 N N . LEU A 1 305 ? 12.016 10.188 14 1 98.88 305 LEU A N 1
ATOM 2355 C CA . LEU A 1 305 ? 11.445 9.25 13.039 1 98.88 305 LEU A CA 1
ATOM 2356 C C . LEU A 1 305 ? 12.391 8.086 12.789 1 98.88 305 LEU A C 1
ATOM 2358 O O . LEU A 1 305 ? 13.57 8.297 12.477 1 98.88 305 LEU A O 1
ATOM 2362 N N . GLN A 1 306 ? 11.883 6.922 12.938 1 98.62 306 GLN A N 1
ATOM 2363 C CA . GLN A 1 306 ? 12.758 5.77 12.766 1 98.62 306 GLN A CA 1
ATOM 2364 C C . GLN A 1 306 ? 11.969 4.555 12.273 1 98.62 306 GLN A C 1
ATOM 2366 O O . GLN A 1 306 ? 10.805 4.371 12.641 1 98.62 306 GLN A O 1
ATOM 2371 N N . ASP A 1 307 ? 12.625 3.672 11.391 1 98.44 307 ASP A N 1
ATOM 2372 C CA . ASP A 1 307 ? 12.125 2.367 10.977 1 98.44 307 ASP A CA 1
ATOM 2373 C C . ASP A 1 307 ? 10.805 2.5 10.219 1 98.44 307 ASP A C 1
ATOM 2375 O O . ASP A 1 307 ? 9.898 1.681 10.391 1 98.44 307 ASP A O 1
ATOM 2379 N N . ASN A 1 308 ? 10.727 3.629 9.508 1 98.81 308 ASN A N 1
ATOM 2380 C CA . ASN A 1 308 ? 9.562 3.838 8.664 1 98.81 308 ASN A CA 1
ATOM 2381 C C . ASN A 1 308 ? 9.844 3.473 7.211 1 98.81 308 ASN A C 1
ATOM 2383 O O . ASN A 1 308 ? 10.984 3.555 6.758 1 98.81 308 ASN A O 1
ATOM 2387 N N . THR A 1 309 ? 8.852 2.99 6.527 1 98.75 309 THR A N 1
ATOM 2388 C CA . THR A 1 309 ? 8.898 2.734 5.09 1 98.75 309 THR A CA 1
ATOM 2389 C C . THR A 1 309 ? 7.938 3.654 4.344 1 98.75 309 THR A C 1
ATOM 2391 O O . THR A 1 309 ? 6.754 3.721 4.672 1 98.75 309 THR A O 1
ATOM 2394 N N . VAL A 1 310 ? 8.492 4.41 3.385 1 98.62 310 VAL A N 1
ATOM 2395 C CA . VAL A 1 310 ? 7.66 5.25 2.527 1 98.62 310 VAL A CA 1
ATOM 2396 C C . VAL A 1 310 ? 7.746 4.762 1.084 1 98.62 310 VAL A C 1
ATOM 2398 O O . VAL A 1 310 ? 8.828 4.742 0.492 1 98.62 310 VAL A O 1
ATOM 2401 N N . TYR A 1 311 ? 6.633 4.352 0.577 1 96.69 311 TYR A N 1
ATOM 2402 C CA . TYR A 1 311 ? 6.531 4.012 -0.838 1 96.69 311 TYR A CA 1
ATOM 2403 C C . TYR A 1 311 ? 6.184 5.242 -1.669 1 96.69 311 TYR A C 1
ATOM 2405 O O . TYR A 1 311 ? 6.871 6.262 -1.599 1 96.69 311 TYR A O 1
ATOM 2413 N N . HIS A 1 312 ? 5.172 5.246 -2.428 1 94.12 312 HIS A N 1
ATOM 2414 C CA . HIS A 1 312 ? 4.852 6.418 -3.232 1 94.12 312 HIS A CA 1
ATOM 2415 C C . HIS A 1 312 ? 4.535 7.621 -2.352 1 94.12 312 HIS A C 1
ATOM 2417 O O . HIS A 1 312 ? 3.715 7.531 -1.436 1 94.12 312 HIS A O 1
ATOM 2423 N N . ALA A 1 313 ? 5.195 8.789 -2.668 1 97.25 313 ALA A N 1
ATOM 2424 C CA . ALA A 1 313 ? 4.988 10.094 -2.049 1 97.25 313 ALA A CA 1
ATOM 2425 C C . ALA A 1 313 ? 5.754 11.18 -2.797 1 97.25 313 ALA A C 1
ATOM 2427 O O . ALA A 1 313 ? 6.676 10.891 -3.561 1 97.25 313 ALA A O 1
ATOM 2428 N N . HIS A 1 314 ? 5.336 12.414 -2.65 1 96.5 314 HIS A N 1
ATOM 2429 C CA . HIS A 1 314 ? 6.125 13.5 -3.225 1 96.5 314 HIS A CA 1
ATOM 2430 C C . HIS A 1 314 ? 7.512 13.562 -2.59 1 96.5 314 HIS A C 1
ATOM 2432 O O . HIS A 1 314 ? 8.484 13.953 -3.246 1 96.5 314 HIS A O 1
ATOM 2438 N N . GLY A 1 315 ? 7.625 13.273 -1.4 1 97.94 315 GLY A N 1
ATOM 2439 C CA . GLY A 1 315 ? 8.867 13.141 -0.655 1 97.94 315 GLY A CA 1
ATOM 2440 C C . GLY A 1 315 ? 8.789 12.109 0.453 1 97.94 315 GLY A C 1
ATOM 2441 O O . GLY A 1 315 ? 7.766 11.992 1.131 1 97.94 315 GLY A O 1
ATOM 2442 N N . GLY A 1 316 ? 9.883 11.305 0.603 1 98.69 316 GLY A N 1
ATOM 2443 C CA . GLY A 1 316 ? 9.914 10.391 1.736 1 98.69 316 GLY A CA 1
ATOM 2444 C C . GLY A 1 316 ? 9.859 11.102 3.074 1 98.69 316 GLY A C 1
ATOM 2445 O O . GLY A 1 316 ? 8.883 10.953 3.822 1 98.69 316 GLY A O 1
ATOM 2446 N N . PHE A 1 317 ? 10.906 11.875 3.344 1 98.94 317 PHE A N 1
ATOM 2447 C CA . PHE A 1 317 ? 10.914 12.828 4.449 1 98.94 317 PHE A CA 1
ATOM 2448 C C . PHE A 1 317 ? 10.922 14.258 3.93 1 98.94 317 PHE A C 1
ATOM 2450 O O . PHE A 1 317 ? 11.711 14.594 3.043 1 98.94 317 PHE A O 1
ATOM 2457 N N . VAL A 1 318 ? 10.008 15.117 4.504 1 98.88 318 VAL A N 1
ATOM 2458 C CA . VAL A 1 318 ? 9.828 16.453 3.961 1 98.88 318 VAL A CA 1
ATOM 2459 C C . VAL A 1 318 ? 9.828 17.484 5.098 1 98.88 318 VAL A C 1
ATOM 2461 O O . VAL A 1 318 ? 9.211 17.25 6.141 1 98.88 318 VAL A O 1
ATOM 2464 N N . ILE A 1 319 ? 10.531 18.531 4.973 1 98.5 319 ILE A N 1
ATOM 2465 C CA . ILE A 1 319 ? 10.336 19.75 5.766 1 98.5 319 ILE A CA 1
ATOM 2466 C C . ILE A 1 319 ? 9.781 20.859 4.883 1 98.5 319 ILE A C 1
ATOM 2468 O O . ILE A 1 319 ? 10.344 21.156 3.83 1 98.5 319 ILE A O 1
ATOM 2472 N N . GLY A 1 320 ? 8.742 21.438 5.32 1 95.38 320 GLY A N 1
ATOM 2473 C CA . GLY A 1 320 ? 8.109 22.5 4.566 1 95.38 320 GLY A CA 1
ATOM 2474 C C . GLY A 1 320 ? 6.793 22.094 3.934 1 95.38 320 GLY A C 1
ATOM 2475 O O . GLY A 1 320 ? 6.227 21.062 4.281 1 95.38 320 GLY A O 1
ATOM 2476 N N . SER A 1 321 ? 6.094 22.969 3.154 1 93.5 321 SER A N 1
ATOM 2477 C CA . SER A 1 321 ? 6.691 24.203 2.654 1 93.5 321 SER A CA 1
ATOM 2478 C C . SER A 1 321 ? 6.598 25.312 3.689 1 93.5 321 SER A C 1
ATOM 2480 O O . SER A 1 321 ? 7.227 26.359 3.535 1 93.5 321 SER A O 1
ATOM 2482 N N . GLU A 1 322 ? 5.793 25.141 4.668 1 95.25 322 GLU A N 1
ATOM 2483 C CA . GLU A 1 322 ? 5.707 26.141 5.734 1 95.25 322 GLU A CA 1
ATOM 2484 C C . GLU A 1 322 ? 6.625 25.781 6.898 1 95.25 322 GLU A C 1
ATOM 2486 O O . GLU A 1 322 ? 6.453 24.734 7.531 1 95.25 322 GLU A O 1
ATOM 2491 N N . ASP A 1 323 ? 7.547 26.625 7.211 1 97.31 323 ASP A N 1
ATOM 2492 C CA . ASP A 1 323 ? 8.43 26.391 8.352 1 97.31 323 ASP A CA 1
ATOM 2493 C C . ASP A 1 323 ? 8.719 27.703 9.094 1 97.31 323 ASP A C 1
ATOM 2495 O O . ASP A 1 323 ? 9.836 27.906 9.57 1 97.31 323 ASP A O 1
ATOM 2499 N N . ILE A 1 324 ? 7.684 28.531 9.219 1 97.25 324 ILE A N 1
ATOM 2500 C CA . ILE A 1 324 ? 7.797 29.906 9.719 1 97.25 324 ILE A CA 1
ATOM 2501 C C . ILE A 1 324 ? 8.367 29.891 11.141 1 97.25 324 ILE A C 1
ATOM 2503 O O . ILE A 1 324 ? 9.328 30.594 11.438 1 97.25 324 ILE A O 1
ATOM 2507 N N . CYS A 1 325 ? 7.781 29.062 12.008 1 98.12 325 CYS A N 1
ATOM 2508 C CA . CYS A 1 325 ? 8.211 29.047 13.406 1 98.12 325 CYS A CA 1
ATOM 2509 C C . CYS A 1 325 ? 9.422 28.141 13.586 1 98.12 325 CYS A C 1
ATOM 2511 O O . CYS A 1 325 ? 9.898 27.953 14.711 1 98.12 325 CYS A O 1
ATOM 2513 N N . GLY A 1 326 ? 9.922 27.578 12.516 1 97.88 326 GLY A N 1
ATOM 2514 C CA . GLY A 1 326 ? 11.195 26.875 12.492 1 97.88 326 GLY A CA 1
ATOM 2515 C C . GLY A 1 326 ? 11.07 25.422 12.867 1 97.88 326 GLY A C 1
ATOM 2516 O O . GLY A 1 326 ? 9.984 24.938 13.195 1 97.88 326 GLY A O 1
ATOM 2517 N N . MET A 1 327 ? 12.148 24.672 12.727 1 97.5 327 MET A N 1
ATOM 2518 C CA . MET A 1 327 ? 12.383 23.266 13.062 1 97.5 327 MET A CA 1
ATOM 2519 C C . MET A 1 327 ? 13.68 23.109 13.852 1 97.5 327 MET A C 1
ATOM 2521 O O . MET A 1 327 ? 14.68 23.766 13.547 1 97.5 327 MET A O 1
ATOM 2525 N N . LYS A 1 328 ? 13.578 22.312 14.852 1 98.19 328 LYS A N 1
ATOM 2526 C CA . LYS A 1 328 ? 14.789 22.125 15.633 1 98.19 328 LYS A CA 1
ATOM 2527 C C . LYS A 1 328 ? 14.82 20.734 16.281 1 98.19 328 LYS A C 1
ATOM 2529 O O . LYS A 1 328 ? 13.797 20.266 16.766 1 98.19 328 LYS A O 1
ATOM 2534 N N . ARG A 1 329 ? 16.016 20.062 16.266 1 98.75 329 ARG A N 1
ATOM 2535 C CA . ARG A 1 329 ? 16.281 18.781 16.906 1 98.75 329 ARG A CA 1
ATOM 2536 C C . ARG A 1 329 ? 15.352 17.703 16.375 1 98.75 329 ARG A C 1
ATOM 2538 O O . ARG A 1 329 ? 14.531 17.141 17.125 1 98.75 329 ARG A O 1
ATOM 2545 N N . ILE A 1 330 ? 15.531 17.438 15.102 1 98.88 330 ILE A N 1
ATOM 2546 C CA . ILE A 1 330 ? 14.805 16.375 14.422 1 98.88 330 ILE A CA 1
ATOM 2547 C C . ILE A 1 330 ? 15.781 15.305 13.945 1 98.88 330 ILE A C 1
ATOM 2549 O O . ILE A 1 330 ? 16.797 15.617 13.328 1 98.88 330 ILE A O 1
ATOM 2553 N N . VAL A 1 331 ? 15.523 14.094 14.312 1 98.94 331 VAL A N 1
ATOM 2554 C CA . VAL A 1 331 ? 16.344 12.953 13.938 1 98.94 331 VAL A CA 1
ATOM 2555 C C . VAL A 1 331 ? 15.539 11.992 13.07 1 98.94 331 VAL A C 1
ATOM 2557 O O . VAL A 1 331 ? 14.414 11.617 13.422 1 98.94 331 VAL A O 1
ATOM 2560 N N . VAL A 1 332 ? 16.031 11.625 11.906 1 98.88 332 VAL A N 1
ATOM 2561 C CA . VAL A 1 332 ? 15.461 10.617 11.016 1 98.88 332 VAL A CA 1
ATOM 2562 C C . VAL A 1 332 ? 16.469 9.5 10.781 1 98.88 332 VAL A C 1
ATOM 2564 O O . VAL A 1 332 ? 17.562 9.742 10.266 1 98.88 332 VAL A O 1
ATOM 2567 N N . ARG A 1 333 ? 16.078 8.289 11.156 1 98 333 ARG A N 1
ATOM 2568 C CA . ARG A 1 333 ? 17.109 7.281 10.969 1 98 333 ARG A CA 1
ATOM 2569 C C . ARG A 1 333 ? 16.5 5.922 10.641 1 98 333 ARG A C 1
ATOM 2571 O O . ARG A 1 333 ? 15.344 5.66 10.953 1 98 333 ARG A O 1
ATOM 2578 N N . ASN A 1 334 ? 17.266 5.113 9.961 1 98.44 334 ASN A N 1
ATOM 2579 C CA . ASN A 1 334 ? 16.953 3.727 9.625 1 98.44 334 ASN A CA 1
ATOM 2580 C C . ASN A 1 334 ? 15.578 3.598 9 1 98.44 334 ASN A C 1
ATOM 2582 O O . ASN A 1 334 ? 14.695 2.941 9.555 1 98.44 334 ASN A O 1
ATOM 2586 N N . SER A 1 335 ? 15.469 4.125 7.809 1 98.81 335 SER A N 1
ATOM 2587 C CA . SER A 1 335 ? 14.188 4.109 7.105 1 98.81 335 SER A CA 1
ATOM 2588 C C . SER A 1 335 ? 14.367 3.768 5.629 1 98.81 335 SER A C 1
ATOM 2590 O O . SER A 1 335 ? 15.484 3.82 5.109 1 98.81 335 SER A O 1
ATOM 2592 N N . THR A 1 336 ? 13.312 3.336 5.027 1 98.81 336 THR A N 1
ATOM 2593 C CA . THR A 1 336 ? 13.312 2.955 3.619 1 98.81 336 THR A CA 1
ATOM 2594 C C . THR A 1 336 ? 12.375 3.854 2.816 1 98.81 336 THR A C 1
ATOM 2596 O O . THR A 1 336 ? 11.219 4.043 3.189 1 98.81 336 THR A O 1
ATOM 2599 N N . PHE A 1 337 ? 12.891 4.473 1.779 1 98.62 337 PHE A N 1
ATOM 2600 C CA . PHE A 1 337 ? 12.094 5.207 0.804 1 98.62 337 PHE A CA 1
ATOM 2601 C C . PHE A 1 337 ? 12.164 4.547 -0.566 1 98.62 337 PHE A C 1
ATOM 2603 O O . PHE A 1 337 ? 13.25 4.43 -1.147 1 98.62 337 PHE A O 1
ATOM 2610 N N . SER A 1 338 ? 11 4.121 -1.098 1 97 338 SER A N 1
ATOM 2611 C CA . SER A 1 338 ? 10.945 3.387 -2.357 1 97 338 SER A CA 1
ATOM 2612 C C . SER A 1 338 ? 9.812 3.896 -3.244 1 97 338 SER A C 1
ATOM 2614 O O . SER A 1 338 ? 8.641 3.834 -2.865 1 97 338 SER A O 1
ATOM 2616 N N . GLY A 1 339 ? 10.172 4.457 -4.359 1 95.19 339 GLY A N 1
ATOM 2617 C CA . GLY A 1 339 ? 9.156 4.883 -5.305 1 95.19 339 GLY A CA 1
ATOM 2618 C C . GLY A 1 339 ? 8.672 6.301 -5.07 1 95.19 339 GLY A C 1
ATOM 2619 O O . GLY A 1 339 ? 7.711 6.75 -5.691 1 95.19 339 GLY A O 1
ATOM 2620 N N . THR A 1 340 ? 9.328 7.062 -4.25 1 97.44 340 THR A N 1
ATOM 2621 C CA . THR A 1 340 ? 8.938 8.445 -4.004 1 97.44 340 THR A CA 1
ATOM 2622 C C . THR A 1 340 ? 9.43 9.352 -5.129 1 97.44 340 THR A C 1
ATOM 2624 O O . THR A 1 340 ? 10.336 8.984 -5.879 1 97.44 340 THR A O 1
ATOM 2627 N N . ASP A 1 341 ? 8.773 10.531 -5.273 1 96.94 341 ASP A N 1
ATOM 2628 C CA . ASP A 1 341 ? 9.297 11.523 -6.207 1 96.94 341 ASP A CA 1
ATOM 2629 C C . ASP A 1 341 ? 10.68 12 -5.777 1 96.94 341 ASP A C 1
ATOM 2631 O O . ASP A 1 341 ? 11.586 12.125 -6.602 1 96.94 341 ASP A O 1
ATOM 2635 N N . THR A 1 342 ? 10.805 12.352 -4.543 1 98.56 342 THR A N 1
ATOM 2636 C CA . THR A 1 342 ? 12.047 12.766 -3.91 1 98.56 342 THR A CA 1
ATOM 2637 C C . THR A 1 342 ? 12.281 11.992 -2.617 1 98.56 342 THR A C 1
ATOM 2639 O O . THR A 1 342 ? 11.336 11.484 -2.01 1 98.56 342 THR A O 1
ATOM 2642 N N . GLY A 1 343 ? 13.539 11.758 -2.262 1 98.81 343 GLY A N 1
ATOM 2643 C CA . GLY A 1 343 ? 13.844 11.094 -1.009 1 98.81 343 GLY A CA 1
ATOM 2644 C C . GLY A 1 343 ? 13.727 12 0.199 1 98.81 343 GLY A C 1
ATOM 2645 O O . GLY A 1 343 ? 12.695 12.016 0.875 1 98.81 343 GLY A O 1
ATOM 2646 N N . LEU A 1 344 ? 14.766 12.812 0.41 1 98.94 344 LEU A N 1
ATOM 2647 C CA . LEU A 1 344 ? 14.805 13.852 1.43 1 98.94 344 LEU A CA 1
ATOM 2648 C C . LEU A 1 344 ? 14.539 15.227 0.816 1 98.94 344 LEU A C 1
ATOM 2650 O O . LEU A 1 344 ? 15.328 15.711 0.011 1 98.94 344 LEU A O 1
ATOM 2654 N N . ARG A 1 345 ? 13.43 15.828 1.199 1 98.88 345 ARG A N 1
ATOM 2655 C CA . ARG A 1 345 ? 12.977 17.031 0.526 1 98.88 345 ARG A CA 1
ATOM 2656 C C . ARG A 1 345 ? 12.836 18.188 1.511 1 98.88 345 ARG A C 1
ATOM 2658 O O . ARG A 1 345 ? 12.039 18.125 2.449 1 98.88 345 ARG A O 1
ATOM 2665 N N . PHE A 1 346 ? 13.617 19.234 1.31 1 98.75 346 PHE A N 1
ATOM 2666 C CA . PHE A 1 346 ? 13.547 20.484 2.057 1 98.75 346 PHE A CA 1
ATOM 2667 C C . PHE A 1 346 ? 13.07 21.625 1.162 1 98.75 346 PHE A C 1
ATOM 2669 O O . PHE A 1 346 ? 13.781 22.031 0.247 1 98.75 346 PHE A O 1
ATOM 2676 N N . LYS A 1 347 ? 11.875 22.016 1.414 1 97.75 347 LYS A N 1
ATOM 2677 C CA . LYS A 1 347 ? 11.281 23 0.516 1 97.75 347 LYS A CA 1
ATOM 2678 C C . LYS A 1 347 ? 10.609 24.125 1.301 1 97.75 347 LYS A C 1
ATOM 2680 O O . LYS A 1 347 ? 9.938 23.875 2.303 1 97.75 347 LYS A O 1
ATOM 2685 N N . SER A 1 348 ? 10.836 25.359 0.892 1 96.62 348 SER A N 1
ATOM 2686 C CA . SER A 1 348 ? 10.234 26.547 1.491 1 96.62 348 SER A CA 1
ATOM 2687 C C . SER A 1 348 ? 10.32 27.734 0.554 1 96.62 348 SER A C 1
ATOM 2689 O O . SER A 1 348 ? 10.617 27.578 -0.634 1 96.62 348 SER A O 1
ATOM 2691 N N . ALA A 1 349 ? 9.805 28.844 1.029 1 93.94 349 ALA A N 1
ATOM 2692 C CA . ALA A 1 349 ? 9.805 30.078 0.239 1 93.94 349 ALA A CA 1
ATOM 2693 C C . ALA A 1 349 ? 9.711 31.312 1.138 1 93.94 349 ALA A C 1
ATOM 2695 O O . ALA A 1 349 ? 9.375 31.203 2.318 1 93.94 349 ALA A O 1
ATOM 2696 N N . VAL A 1 350 ? 10.07 32.438 0.424 1 92.75 350 VAL A N 1
ATOM 2697 C CA . VAL A 1 350 ? 9.844 33.688 1.102 1 92.75 350 VAL A CA 1
ATOM 2698 C C . VAL A 1 350 ? 8.367 33.812 1.479 1 92.75 350 VAL A C 1
ATOM 2700 O O . VAL A 1 350 ? 7.484 33.469 0.685 1 92.75 350 VAL A O 1
ATOM 2703 N N . GLY A 1 351 ? 8.133 34.344 2.688 1 91.75 351 GLY A N 1
ATOM 2704 C CA . GLY A 1 351 ? 6.773 34.438 3.191 1 91.75 351 GLY A CA 1
ATOM 2705 C C . GLY A 1 351 ? 6.305 33.219 3.953 1 91.75 351 GLY A C 1
ATOM 2706 O O . GLY A 1 351 ? 5.273 33.25 4.625 1 91.75 351 GLY A O 1
ATOM 2707 N N . ARG A 1 352 ? 7.098 32.125 3.908 1 93.5 352 ARG A N 1
ATOM 2708 C CA . ARG A 1 352 ? 6.656 30.859 4.527 1 93.5 352 ARG A CA 1
ATOM 2709 C C . ARG A 1 352 ? 7.793 30.219 5.312 1 93.5 352 ARG A C 1
ATOM 2711 O O . ARG A 1 352 ? 7.633 29.109 5.844 1 93.5 352 ARG A O 1
ATOM 2718 N N . GLY A 1 353 ? 8.922 30.938 5.379 1 95.06 353 GLY A N 1
ATOM 2719 C CA . GLY A 1 353 ? 10.125 30.25 5.848 1 95.06 353 GLY A CA 1
ATOM 2720 C C . GLY A 1 353 ? 10.586 30.734 7.211 1 95.06 353 GLY A C 1
ATOM 2721 O O . GLY A 1 353 ? 10.25 31.844 7.629 1 95.06 353 GLY A O 1
ATOM 2722 N N . GLY A 1 354 ? 11.281 29.938 7.844 1 96.69 354 GLY A N 1
ATOM 2723 C CA . GLY A 1 354 ? 12.008 30.156 9.086 1 96.69 354 GLY A CA 1
ATOM 2724 C C . GLY A 1 354 ? 13.266 29.328 9.188 1 96.69 354 GLY A C 1
ATOM 2725 O O . GLY A 1 354 ? 13.719 28.75 8.195 1 96.69 354 GLY A O 1
ATOM 2726 N N . LYS A 1 355 ? 13.875 29.344 10.359 1 98 355 LYS A N 1
ATOM 2727 C CA . LYS A 1 355 ? 15.141 28.656 10.539 1 98 355 LYS A CA 1
ATOM 2728 C C . LYS A 1 355 ? 14.922 27.172 10.82 1 98 355 LYS A C 1
ATOM 2730 O O . LYS A 1 355 ? 14.102 26.812 11.664 1 98 355 LYS A O 1
ATOM 2735 N N . THR A 1 356 ? 15.539 26.281 10.086 1 98.44 356 THR A N 1
ATOM 2736 C CA . THR A 1 356 ? 15.625 24.844 10.297 1 98.44 356 THR A CA 1
ATOM 2737 C C . THR A 1 356 ? 17.047 24.438 10.664 1 98.44 356 THR A C 1
ATOM 2739 O O . THR A 1 356 ? 17.984 24.656 9.891 1 98.44 356 THR A O 1
ATOM 2742 N N . GLU A 1 357 ? 17.219 23.922 11.836 1 98.56 357 GLU A N 1
ATOM 2743 C CA . GLU A 1 357 ? 18.562 23.609 12.32 1 98.56 357 GLU A CA 1
ATOM 2744 C C . GLU A 1 357 ? 18.547 22.391 13.227 1 98.56 357 GLU A C 1
ATOM 2746 O O . GLU A 1 357 ? 17.5 21.969 13.711 1 98.56 357 GLU A O 1
ATOM 2751 N N . ASP A 1 358 ? 19.703 21.766 13.414 1 98.62 358 ASP A N 1
ATOM 2752 C CA . ASP A 1 358 ? 19.875 20.609 14.273 1 98.62 358 ASP A CA 1
ATOM 2753 C C . ASP A 1 358 ? 19.062 19.422 13.758 1 98.62 358 ASP A C 1
ATOM 2755 O O . ASP A 1 358 ? 18.281 18.828 14.5 1 98.62 358 ASP A O 1
ATOM 2759 N N . ILE A 1 359 ? 19.266 19.188 12.445 1 98.88 359 ILE A N 1
ATOM 2760 C CA . ILE A 1 359 ? 18.609 18.062 11.789 1 98.88 359 ILE A CA 1
ATOM 2761 C C . ILE A 1 359 ? 19.641 16.969 11.508 1 98.88 359 ILE A C 1
ATOM 2763 O O . ILE A 1 359 ? 20.688 17.219 10.922 1 98.88 359 ILE A O 1
ATOM 2767 N N . TYR A 1 360 ? 19.375 15.781 11.898 1 98.94 360 TYR A N 1
ATOM 2768 C CA . TYR A 1 360 ? 20.266 14.633 11.695 1 98.94 360 TYR A CA 1
ATOM 2769 C C . TYR A 1 360 ? 19.531 13.5 11 1 98.94 360 TYR A C 1
ATOM 2771 O O . TYR A 1 360 ? 18.516 13.008 11.492 1 98.94 360 TYR A O 1
ATOM 2779 N N . ILE A 1 361 ? 20.031 13.094 9.859 1 98.94 361 ILE A N 1
ATOM 2780 C CA . ILE A 1 361 ? 19.438 12.031 9.055 1 98.94 361 ILE A CA 1
ATOM 2781 C C . ILE A 1 361 ? 20.484 10.969 8.75 1 98.94 361 ILE A C 1
ATOM 2783 O O . ILE A 1 361 ? 21.578 11.281 8.258 1 98.94 361 ILE A O 1
ATOM 2787 N N . SER A 1 362 ? 20.188 9.703 9.07 1 98.88 362 SER A N 1
ATOM 2788 C CA . SER A 1 362 ? 21.188 8.656 8.812 1 98.88 362 SER A CA 1
ATOM 2789 C C . SER A 1 362 ? 20.516 7.316 8.555 1 98.88 362 SER A C 1
ATOM 2791 O O . SER A 1 362 ? 19.438 7.039 9.086 1 98.88 362 SER A O 1
ATOM 2793 N N . GLY A 1 363 ? 21.125 6.469 7.797 1 98.75 363 GLY A N 1
ATOM 2794 C CA . GLY A 1 363 ? 20.641 5.113 7.578 1 98.75 363 GLY A CA 1
ATOM 2795 C C . GLY A 1 363 ? 19.391 5.051 6.73 1 98.75 363 GLY A C 1
ATOM 2796 O O . GLY A 1 363 ? 18.453 4.316 7.051 1 98.75 363 GLY A O 1
ATOM 2797 N N . ILE A 1 364 ? 19.406 5.871 5.668 1 98.94 364 ILE A N 1
ATOM 2798 C CA . ILE A 1 364 ? 18.25 5.871 4.777 1 98.94 364 ILE A CA 1
ATOM 2799 C C . ILE A 1 364 ? 18.547 5.023 3.543 1 98.94 364 ILE A C 1
ATOM 2801 O O . ILE A 1 364 ? 19.516 5.277 2.83 1 98.94 364 ILE A O 1
ATOM 2805 N N . MET A 1 365 ? 17.75 3.955 3.312 1 98.94 365 MET A N 1
ATOM 2806 C CA . MET A 1 365 ? 17.828 3.119 2.119 1 98.94 365 MET A CA 1
ATOM 2807 C C . MET A 1 365 ? 16.766 3.518 1.104 1 98.94 365 MET A C 1
ATOM 2809 O O . MET A 1 365 ? 15.57 3.518 1.417 1 98.94 365 MET A O 1
ATOM 2813 N N . MET A 1 366 ? 17.25 3.912 -0.134 1 98.81 366 MET A N 1
ATOM 2814 C CA . MET A 1 366 ? 16.328 4.395 -1.157 1 98.81 366 MET A CA 1
ATOM 2815 C C . MET A 1 366 ? 16.422 3.553 -2.424 1 98.81 366 MET A C 1
ATOM 2817 O O . MET A 1 366 ? 17.516 3.123 -2.803 1 98.81 366 MET A O 1
ATOM 2821 N N . ALA A 1 367 ? 15.281 3.287 -3.012 1 97.94 367 ALA A N 1
ATOM 2822 C CA . ALA A 1 367 ? 15.227 2.652 -4.324 1 97.94 367 ALA A CA 1
ATOM 2823 C C . ALA A 1 367 ? 14.18 3.314 -5.211 1 97.94 367 ALA A C 1
ATOM 2825 O O . ALA A 1 367 ? 13.07 3.621 -4.75 1 97.94 367 ALA A O 1
ATOM 2826 N N . ASP A 1 368 ? 14.555 3.633 -6.461 1 96 368 ASP A N 1
ATOM 2827 C CA . ASP A 1 368 ? 13.641 4.117 -7.492 1 96 368 ASP A CA 1
ATOM 2828 C C . ASP A 1 368 ? 13.039 5.465 -7.102 1 96 368 ASP A C 1
ATOM 2830 O O . ASP A 1 368 ? 11.812 5.625 -7.098 1 96 368 ASP A O 1
ATOM 2834 N N . ILE A 1 369 ? 13.93 6.395 -6.828 1 97.81 369 ILE A N 1
ATOM 2835 C CA . ILE A 1 369 ? 13.547 7.777 -6.555 1 97.81 369 ILE A CA 1
ATOM 2836 C C . ILE A 1 369 ? 13.414 8.547 -7.871 1 97.81 369 ILE A C 1
ATOM 2838 O O . ILE A 1 369 ? 14.398 8.734 -8.586 1 97.81 369 ILE A O 1
ATOM 2842 N N . GLN A 1 370 ? 12.289 9.086 -8.188 1 95.75 370 GLN A N 1
ATOM 2843 C CA . GLN A 1 370 ? 11.969 9.578 -9.523 1 95.75 370 GLN A CA 1
ATOM 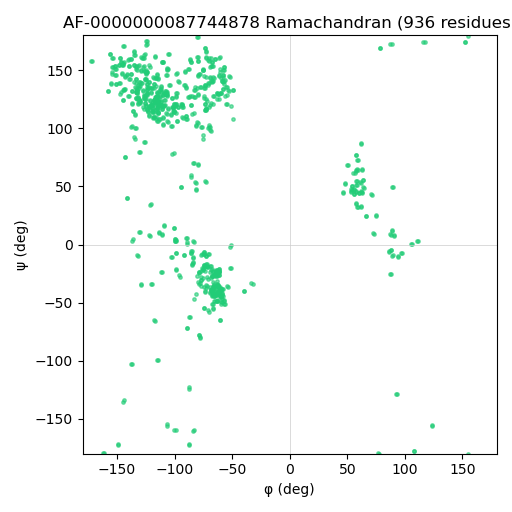2844 C C . GLN A 1 370 ? 12.789 10.812 -9.867 1 95.75 370 GLN A C 1
ATOM 2846 O O . GLN A 1 370 ? 13.25 10.969 -11 1 95.75 370 GLN A O 1
ATOM 2851 N N . ALA A 1 371 ? 12.922 11.688 -8.898 1 97.19 371 ALA A N 1
ATOM 2852 C CA . ALA A 1 371 ? 13.617 12.945 -9.164 1 97.19 371 ALA A CA 1
ATOM 2853 C C . ALA A 1 371 ? 14.914 13.039 -8.359 1 97.19 371 ALA A C 1
ATOM 2855 O O . ALA A 1 371 ? 15.914 12.414 -8.711 1 97.19 371 ALA A O 1
ATOM 2856 N N . GLU A 1 372 ? 14.93 13.742 -7.23 1 98.81 372 GLU A N 1
ATOM 2857 C CA . GLU A 1 372 ? 16.156 13.922 -6.461 1 98.81 372 GLU A CA 1
ATOM 2858 C C . GLU A 1 372 ? 16.156 13.047 -5.211 1 98.81 372 GLU A C 1
ATOM 2860 O O . GLU A 1 372 ? 15.156 12.961 -4.508 1 98.81 372 GLU A O 1
ATOM 2865 N N . ALA A 1 373 ? 17.297 12.422 -4.938 1 98.94 373 ALA A N 1
ATOM 2866 C CA . ALA A 1 373 ? 17.422 11.727 -3.658 1 98.94 373 ALA A CA 1
ATOM 2867 C C . ALA A 1 373 ? 17.391 12.711 -2.494 1 98.94 373 ALA A C 1
ATOM 2869 O O . ALA A 1 373 ? 16.781 12.445 -1.462 1 98.94 373 ALA A O 1
ATOM 2870 N N . ILE A 1 374 ? 18.109 13.844 -2.654 1 98.94 374 ILE A N 1
ATOM 2871 C CA . ILE A 1 374 ? 18.141 14.93 -1.682 1 98.94 374 ILE A CA 1
ATOM 2872 C C . ILE A 1 374 ? 17.938 16.266 -2.393 1 98.94 374 ILE A C 1
ATOM 2874 O O . ILE A 1 374 ? 18.609 16.547 -3.389 1 98.94 374 ILE A O 1
ATOM 2878 N N . ILE A 1 375 ? 17.031 17.062 -1.882 1 98.88 375 ILE A N 1
ATOM 2879 C CA . ILE A 1 375 ? 16.844 18.359 -2.537 1 98.88 375 ILE A CA 1
ATOM 2880 C C . ILE A 1 375 ? 16.531 19.422 -1.491 1 98.88 375 ILE A C 1
ATOM 2882 O O . ILE A 1 375 ? 15.781 19.188 -0.548 1 98.88 375 ILE A O 1
ATOM 2886 N N . PHE A 1 376 ? 17.219 20.609 -1.592 1 98.69 376 PHE A N 1
ATOM 2887 C CA . PHE A 1 376 ? 16.938 21.844 -0.884 1 98.69 376 PHE A CA 1
ATOM 2888 C C . PHE A 1 376 ? 16.453 22.922 -1.852 1 98.69 376 PHE A C 1
ATOM 2890 O O . PHE A 1 376 ? 17.156 23.266 -2.803 1 98.69 376 PHE A O 1
ATOM 2897 N N . GLU A 1 377 ? 15.234 23.375 -1.58 1 97.12 377 GLU A N 1
ATOM 2898 C CA . GLU A 1 377 ? 14.672 24.406 -2.445 1 97.12 377 GLU A CA 1
ATOM 2899 C C . GLU A 1 377 ? 14.062 25.547 -1.627 1 97.12 377 GLU A C 1
ATOM 2901 O O . GLU A 1 377 ? 13.164 25.312 -0.817 1 97.12 377 GLU A O 1
ATOM 2906 N N . CYS A 1 378 ? 14.492 26.797 -1.891 1 95.06 378 CYS A N 1
ATOM 2907 C CA . CYS A 1 378 ? 13.992 27.938 -1.122 1 95.06 378 CYS A CA 1
ATOM 2908 C C . CYS A 1 378 ? 13.109 28.828 -1.983 1 95.06 378 CYS A C 1
ATOM 2910 O O . CYS A 1 378 ? 12.703 29.906 -1.551 1 95.06 378 CYS A O 1
ATOM 2912 N N . ASN A 1 379 ? 12.789 28.422 -3.145 1 88 379 ASN A N 1
ATOM 2913 C CA . ASN A 1 379 ? 11.906 29.156 -4.047 1 88 379 ASN A CA 1
ATOM 2914 C C . ASN A 1 379 ? 10.68 28.328 -4.414 1 88 379 ASN A C 1
ATOM 2916 O O . ASN A 1 379 ? 10.195 28.391 -5.547 1 88 379 ASN A O 1
ATOM 2920 N N . TYR A 1 380 ? 10.281 27.594 -3.451 1 85 380 TYR A N 1
ATOM 2921 C CA . TYR A 1 380 ? 9.109 26.75 -3.646 1 85 380 TYR A CA 1
ATOM 2922 C C . TYR A 1 380 ? 7.887 27.594 -3.996 1 85 380 TYR A C 1
ATOM 2924 O O . TYR A 1 380 ? 7.648 28.641 -3.389 1 85 380 TYR A O 1
ATOM 2932 N N . ALA A 1 381 ? 7.199 27.203 -5.035 1 73.88 381 ALA A N 1
ATOM 2933 C CA . ALA A 1 381 ? 5.945 27.844 -5.426 1 73.88 381 ALA A CA 1
ATOM 2934 C C . ALA A 1 381 ? 4.762 26.906 -5.203 1 73.88 381 ALA A C 1
ATOM 2936 O O . ALA A 1 381 ? 4.727 25.797 -5.754 1 73.88 381 ALA A O 1
ATOM 2937 N N . ASP A 1 382 ? 3.863 27.344 -4.367 1 68.44 382 ASP A N 1
ATOM 2938 C CA . ASP A 1 382 ? 2.631 26.594 -4.145 1 68.44 382 ASP A CA 1
ATOM 2939 C C . ASP A 1 382 ? 1.672 26.75 -5.324 1 68.44 382 ASP A C 1
ATOM 2941 O O . ASP A 1 382 ? 1.424 27.859 -5.785 1 68.44 382 ASP A O 1
ATOM 2945 N N . ARG A 1 383 ? 1.189 25.703 -5.887 1 66.56 383 ARG A N 1
ATOM 2946 C CA . ARG A 1 383 ? 0.261 25.734 -7.012 1 66.56 383 ARG A CA 1
ATOM 2947 C C . ARG A 1 383 ? -0.993 24.922 -6.715 1 66.56 383 ARG A C 1
ATOM 2949 O O . ARG A 1 383 ? -1.067 23.734 -7.059 1 66.56 383 ARG A O 1
ATOM 2956 N N . PRO A 1 384 ? -1.972 25.531 -6.129 1 66.44 384 PRO A N 1
ATOM 2957 C CA . PRO A 1 384 ? -3.232 24.844 -5.867 1 66.44 384 PRO A CA 1
ATOM 2958 C C . PRO A 1 384 ? -3.922 24.359 -7.145 1 66.44 384 PRO A C 1
ATOM 2960 O O . PRO A 1 384 ? -3.613 24.859 -8.234 1 66.44 384 PRO A O 1
ATOM 2963 N N . ALA A 1 385 ? -4.777 23.469 -6.914 1 64.94 385 ALA A N 1
ATOM 2964 C CA . ALA A 1 385 ? -5.543 22.969 -8.055 1 64.94 385 ALA A CA 1
ATOM 2965 C C . ALA A 1 385 ? -6.254 24.109 -8.773 1 64.94 385 ALA A C 1
ATOM 2967 O O . ALA A 1 385 ? -6.859 24.984 -8.141 1 64.94 385 ALA A O 1
ATOM 2968 N N . GLY A 1 386 ? -6.066 24.188 -10.047 1 66 386 GLY A N 1
ATOM 2969 C CA . GLY A 1 386 ? -6.73 25.188 -10.852 1 66 386 GLY A CA 1
ATOM 2970 C C . GLY A 1 386 ? -5.863 26.406 -11.117 1 66 386 GLY A C 1
ATOM 2971 O O . GLY A 1 386 ? -6.258 27.312 -11.859 1 66 386 GLY A O 1
ATOM 2972 N N . SER A 1 387 ? -4.719 26.391 -10.43 1 70.06 387 SER A N 1
ATOM 2973 C CA . SER A 1 387 ? -3.818 27.516 -10.672 1 70.06 387 SER A CA 1
ATOM 2974 C C . SER A 1 387 ? -3.248 27.469 -12.086 1 70.06 387 SE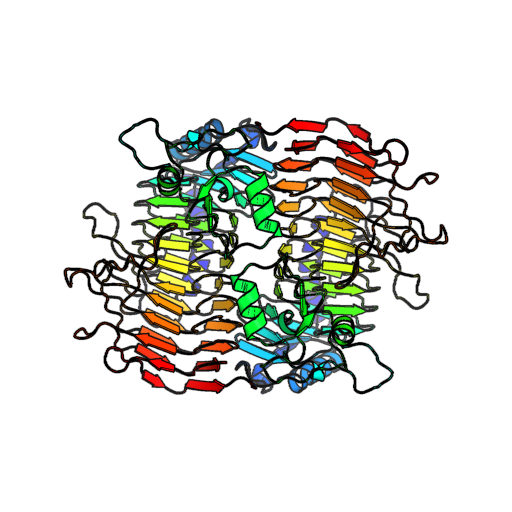R A C 1
ATOM 2976 O O . SER A 1 387 ? -3.133 26.391 -12.68 1 70.06 387 SER A O 1
ATOM 2978 N N . LYS A 1 388 ? -3.121 28.719 -12.75 1 62.97 388 LYS A N 1
ATOM 2979 C CA . LYS A 1 388 ? -2.457 28.844 -14.039 1 62.97 388 LYS A CA 1
ATOM 2980 C C . LYS A 1 388 ? -0.948 29 -13.875 1 62.97 388 LYS A C 1
ATOM 2982 O O . LYS A 1 388 ? -0.486 29.609 -12.906 1 62.97 388 LYS A O 1
ATOM 2987 N N . ASP A 1 389 ? -0.105 28.312 -14.438 1 59.38 389 ASP A N 1
ATOM 2988 C CA . ASP A 1 389 ? 1.353 28.344 -14.383 1 59.38 389 ASP A CA 1
ATOM 2989 C C . ASP A 1 389 ? 1.858 29.781 -14.211 1 59.38 389 ASP A C 1
ATOM 2991 O O . ASP A 1 389 ? 2.881 30.016 -13.562 1 59.38 389 ASP A O 1
ATOM 2995 N N . SER A 1 390 ? 1.201 30.625 -14.742 1 53.41 390 SER A N 1
ATOM 2996 C CA . SER A 1 390 ? 1.65 32.031 -14.742 1 53.41 390 SER A CA 1
ATOM 2997 C C . SER A 1 390 ? 1.445 32.656 -13.375 1 53.41 390 SER A C 1
ATOM 2999 O O . SER A 1 390 ? 1.917 33.781 -13.133 1 53.41 390 SER A O 1
ATOM 3001 N N . ASP A 1 391 ? 0.858 31.969 -12.562 1 52.25 391 ASP A N 1
ATOM 3002 C CA . ASP A 1 391 ? 0.534 32.625 -11.289 1 52.25 391 ASP A CA 1
ATOM 3003 C C . ASP A 1 391 ? 1.731 32.594 -10.344 1 52.25 391 ASP A C 1
ATOM 3005 O O . ASP A 1 391 ? 1.946 31.625 -9.625 1 52.25 391 ASP A O 1
ATOM 3009 N N . THR A 1 392 ? 2.893 33.094 -10.836 1 50.62 392 THR A N 1
ATOM 3010 C CA . THR A 1 392 ? 4.035 33.219 -9.938 1 50.62 392 THR A CA 1
ATOM 3011 C C . THR A 1 392 ? 3.797 34.281 -8.875 1 50.62 392 THR A C 1
ATOM 3013 O O . THR A 1 392 ? 3.561 35.438 -9.211 1 50.62 392 THR A O 1
ATOM 3016 N N . VAL A 1 393 ? 3.391 33.844 -7.711 1 53.03 393 VAL A N 1
ATOM 3017 C CA . VAL A 1 393 ? 3.33 34.844 -6.648 1 53.03 393 VAL A CA 1
ATOM 3018 C C . VAL A 1 393 ? 4.742 35.156 -6.16 1 53.03 393 VAL A C 1
ATOM 3020 O O . VAL A 1 393 ? 5.434 34.312 -5.629 1 53.03 393 VAL A O 1
ATOM 3023 N N . ARG A 1 394 ? 5.352 36.219 -6.742 1 55.38 394 ARG A N 1
ATOM 3024 C CA . ARG A 1 394 ? 6.617 36.688 -6.188 1 55.38 394 ARG A CA 1
ATOM 3025 C C . ARG A 1 394 ? 6.402 37.406 -4.863 1 55.38 394 ARG A C 1
ATOM 3027 O O . ARG A 1 394 ? 5.586 38.344 -4.781 1 55.38 394 ARG A O 1
ATOM 3034 N N . PRO A 1 395 ? 7.016 36.781 -3.809 1 59.12 395 PRO A N 1
ATOM 3035 C CA . PRO A 1 395 ? 6.863 37.5 -2.551 1 59.12 395 PRO A CA 1
ATOM 3036 C C . PRO A 1 395 ? 7.348 38.938 -2.65 1 59.12 395 PRO A C 1
ATOM 3038 O O . PRO A 1 395 ? 8.391 39.219 -3.256 1 59.12 395 PRO A O 1
ATOM 3041 N N . GLN A 1 396 ? 6.516 39.906 -2.396 1 54.84 396 GLN A N 1
ATOM 3042 C CA . GLN A 1 396 ? 6.832 41.344 -2.447 1 54.84 396 GLN A CA 1
ATOM 3043 C C . GLN A 1 396 ? 7.844 41.719 -1.368 1 54.84 396 GLN A C 1
ATOM 3045 O O . GLN A 1 396 ? 8.68 42.594 -1.574 1 54.84 396 GLN A O 1
ATOM 3050 N N . GLU A 1 397 ? 7.777 41.062 -0.115 1 70.38 397 GLU A N 1
ATOM 3051 C CA . GLU A 1 397 ? 8.68 41.438 0.977 1 70.38 397 GLU A CA 1
ATOM 3052 C C . GLU A 1 397 ? 9.492 40.219 1.429 1 70.38 397 GLU A C 1
ATOM 3054 O O . GLU A 1 397 ? 9.008 39.094 1.407 1 70.38 397 GLU A O 1
ATOM 3059 N N . MET A 1 398 ? 10.734 40.5 1.594 1 79.44 398 MET A N 1
ATOM 3060 C CA . MET A 1 398 ? 11.688 39.469 2.043 1 79.44 398 MET A CA 1
ATOM 3061 C C . MET A 1 398 ? 11.5 39.156 3.523 1 79.44 398 MET A C 1
ATOM 3063 O O . MET A 1 398 ? 12.406 39.375 4.328 1 79.44 398 MET A O 1
ATOM 3067 N N . VAL A 1 399 ? 10.289 38.812 3.9 1 87.19 399 VAL A N 1
ATOM 3068 C CA . VAL A 1 399 ? 9.977 38.406 5.266 1 87.19 399 VAL A CA 1
ATOM 3069 C C . VAL A 1 399 ? 9.75 36.906 5.309 1 87.19 399 VAL A C 1
ATOM 3071 O O . VAL A 1 399 ? 9.359 36.281 4.305 1 87.19 399 VAL A O 1
ATOM 3074 N N . LYS A 1 400 ? 10.086 36.312 6.605 1 93.25 400 LYS A N 1
ATOM 3075 C CA . LYS A 1 400 ? 9.883 34.875 6.793 1 93.25 400 LYS A CA 1
ATOM 3076 C C . LYS A 1 400 ? 10.664 34.062 5.754 1 93.25 400 LYS A C 1
ATOM 3078 O O . LYS A 1 400 ? 10.078 33.281 5.023 1 93.25 400 LYS A O 1
ATOM 3083 N N . VAL A 1 401 ? 11.898 34.375 5.762 1 94.38 401 VAL A N 1
ATOM 3084 C CA . VAL A 1 401 ? 12.836 33.781 4.812 1 94.38 401 VAL A CA 1
ATOM 3085 C C . VAL A 1 401 ? 13.297 32.406 5.324 1 94.38 401 VAL A C 1
ATOM 3087 O O . VAL A 1 401 ? 13.656 32.281 6.496 1 94.38 401 VAL A O 1
ATOM 3090 N N . PRO A 1 402 ? 13.266 31.438 4.457 1 96.44 402 PRO A N 1
ATOM 3091 C CA . PRO A 1 402 ? 13.758 30.125 4.895 1 96.44 402 PRO A CA 1
ATOM 3092 C C . PRO A 1 402 ? 15.266 30.109 5.125 1 96.44 402 PRO A C 1
ATOM 3094 O O . PRO A 1 402 ? 16.016 30.766 4.398 1 96.44 402 PRO A O 1
ATOM 3097 N N . GLU A 1 403 ? 15.695 29.406 6.082 1 97.75 403 GLU A N 1
ATOM 3098 C CA . GLU A 1 403 ? 17.094 29.141 6.363 1 97.75 403 GLU A CA 1
ATOM 3099 C C . GLU A 1 403 ? 17.328 27.688 6.75 1 97.75 403 GLU A C 1
ATOM 3101 O O . GLU A 1 403 ? 17.062 27.297 7.887 1 97.75 403 GLU A O 1
ATOM 3106 N N . PHE A 1 404 ? 17.812 26.906 5.828 1 98.62 404 PHE A N 1
ATOM 3107 C CA . PHE A 1 404 ? 18.234 25.531 6.094 1 98.62 404 PHE A CA 1
ATOM 3108 C C . PHE A 1 404 ? 19.703 25.484 6.48 1 98.62 404 PHE A C 1
ATOM 3110 O O . PHE A 1 404 ? 20.578 25.797 5.66 1 98.62 404 PHE A O 1
ATOM 3117 N N . THR A 1 405 ? 19.984 25.188 7.676 1 98.62 405 THR A N 1
ATOM 3118 C CA . THR A 1 405 ? 21.359 25.188 8.18 1 98.62 405 THR A CA 1
ATOM 3119 C C . THR A 1 405 ? 21.547 24.094 9.234 1 98.62 405 THR A C 1
ATOM 3121 O O . THR A 1 405 ? 20.578 23.625 9.828 1 98.62 405 THR A O 1
ATOM 3124 N N . ASP A 1 406 ? 22.766 23.641 9.453 1 98.75 406 ASP A N 1
ATOM 3125 C CA . ASP A 1 406 ? 23.078 22.641 10.477 1 98.75 406 ASP A CA 1
ATOM 3126 C C . ASP A 1 406 ? 22.281 21.359 10.258 1 98.75 406 ASP A C 1
ATOM 3128 O O . ASP A 1 406 ? 21.562 20.906 11.156 1 98.75 406 ASP A O 1
ATOM 3132 N N . ILE A 1 407 ? 22.359 20.875 9.016 1 98.94 407 ILE A N 1
ATOM 3133 C CA . ILE A 1 407 ? 21.719 19.625 8.609 1 98.94 407 ILE A CA 1
ATOM 3134 C C . ILE A 1 407 ? 22.781 18.594 8.227 1 98.94 407 ILE A C 1
ATOM 3136 O O . ILE A 1 407 ? 23.625 18.859 7.375 1 98.94 407 ILE A O 1
ATOM 3140 N N . HIS A 1 408 ? 22.734 17.453 8.891 1 98.94 408 HIS A N 1
ATOM 3141 C CA . HIS A 1 408 ? 23.734 16.406 8.742 1 98.94 408 HIS A CA 1
ATOM 3142 C C . HIS A 1 408 ? 23.109 15.109 8.234 1 98.94 408 HIS A C 1
ATOM 3144 O O . HIS A 1 408 ? 22.328 14.477 8.945 1 98.94 408 HIS A O 1
ATOM 3150 N N . ILE A 1 409 ? 23.5 14.719 7.027 1 98.94 409 ILE A N 1
ATOM 3151 C CA . ILE A 1 409 ? 22.984 13.523 6.383 1 98.94 409 ILE A CA 1
ATOM 3152 C C . ILE A 1 409 ? 24.109 12.508 6.203 1 98.94 409 ILE A C 1
ATOM 3154 O O . ILE A 1 409 ? 25.203 12.844 5.723 1 98.94 409 ILE A O 1
ATOM 3158 N N . SER A 1 410 ? 23.906 11.266 6.656 1 98.88 410 SER A N 1
ATOM 3159 C CA . SER A 1 410 ? 24.953 10.258 6.5 1 98.88 410 SER A CA 1
ATOM 3160 C C . SER A 1 410 ? 24.375 8.875 6.266 1 98.88 410 SER A C 1
ATOM 3162 O O . SER A 1 410 ? 23.219 8.609 6.637 1 98.88 410 SER A O 1
ATOM 3164 N N . ASP A 1 411 ? 25.125 7.996 5.613 1 98.75 411 ASP A N 1
ATOM 3165 C CA . ASP A 1 411 ? 24.812 6.578 5.445 1 98.75 411 ASP A CA 1
ATOM 3166 C C . ASP A 1 411 ? 23.531 6.391 4.656 1 98.75 411 ASP A C 1
ATOM 3168 O O . ASP A 1 411 ? 22.641 5.645 5.074 1 98.75 411 ASP A O 1
ATOM 3172 N N . VAL A 1 412 ? 23.469 7.168 3.57 1 98.88 412 VAL A N 1
ATOM 3173 C CA . VAL A 1 412 ? 22.375 7.031 2.615 1 98.88 412 VAL A CA 1
ATOM 3174 C C . VAL A 1 412 ? 22.828 6.184 1.429 1 98.88 412 VAL A C 1
ATOM 3176 O O . VAL A 1 412 ? 23.922 6.379 0.898 1 98.88 412 VAL A O 1
ATOM 3179 N N . ILE A 1 413 ? 22.078 5.188 1.137 1 98.94 413 ILE A N 1
ATOM 3180 C CA . ILE A 1 413 ? 22.25 4.438 -0.104 1 98.94 413 ILE A CA 1
ATOM 3181 C C . ILE A 1 413 ? 21.016 4.613 -0.989 1 98.94 413 ILE A C 1
ATOM 3183 O O . ILE A 1 413 ? 19.891 4.324 -0.564 1 98.94 413 ILE A O 1
ATOM 3187 N N . CYS A 1 414 ? 21.203 5.156 -2.168 1 98.81 414 CYS A N 1
ATOM 3188 C CA . CYS A 1 414 ? 20.094 5.387 -3.096 1 98.81 414 CYS A CA 1
ATOM 3189 C C . CYS A 1 414 ? 20.406 4.781 -4.461 1 98.81 414 CYS A C 1
ATOM 3191 O O . CYS A 1 414 ? 21.344 5.199 -5.137 1 98.81 414 CYS A O 1
ATOM 3193 N N . ARG A 1 415 ? 19.562 3.844 -4.816 1 97.62 415 ARG A N 1
ATOM 3194 C CA . ARG A 1 415 ? 19.656 3.295 -6.164 1 97.62 415 ARG A CA 1
ATOM 3195 C C . ARG A 1 415 ? 18.484 3.73 -7.02 1 97.62 415 ARG A C 1
ATOM 3197 O O . ARG A 1 415 ? 17.328 3.502 -6.652 1 97.62 415 ARG A O 1
ATOM 3204 N N . GLY A 1 416 ? 18.797 4.32 -8.117 1 95.56 416 GLY A N 1
ATOM 3205 C CA . GLY A 1 416 ? 17.75 4.672 -9.07 1 95.56 416 GLY A CA 1
ATOM 3206 C C . GLY A 1 416 ? 17.172 6.047 -8.82 1 95.56 416 GLY A C 1
ATOM 3207 O O . GLY A 1 416 ? 15.945 6.207 -8.781 1 95.56 416 GLY A O 1
ATOM 3208 N N . THR A 1 417 ? 18.016 7.047 -8.672 1 97.69 417 THR A N 1
ATOM 3209 C CA . THR A 1 417 ? 17.578 8.438 -8.617 1 97.69 417 THR A CA 1
ATOM 3210 C C . THR A 1 417 ? 17.953 9.172 -9.898 1 97.69 417 THR A C 1
ATOM 3212 O O . THR A 1 417 ? 18.969 8.852 -10.531 1 97.69 417 THR A O 1
ATOM 3215 N N . ALA A 1 418 ? 17.094 10.125 -10.328 1 96.75 418 ALA A N 1
ATOM 3216 C CA . ALA A 1 418 ? 17.484 10.945 -11.461 1 96.75 418 ALA A CA 1
ATOM 3217 C C . ALA A 1 418 ? 18.672 11.852 -11.102 1 96.75 418 ALA A C 1
ATOM 3219 O O . ALA A 1 418 ? 19.703 11.828 -11.781 1 96.75 418 ALA A O 1
ATOM 3220 N N . THR A 1 419 ? 18.547 12.625 -10.062 1 98.56 419 THR A N 1
ATOM 3221 C CA . THR A 1 419 ? 19.594 13.484 -9.523 1 98.56 419 THR A CA 1
ATOM 3222 C C . THR A 1 419 ? 19.906 13.125 -8.078 1 98.56 419 THR A C 1
ATOM 3224 O O . THR A 1 419 ? 18.984 12.977 -7.262 1 98.56 419 THR A O 1
ATOM 3227 N N . ALA A 1 420 ? 21.141 12.961 -7.762 1 98.81 420 ALA A N 1
ATOM 3228 C CA . ALA A 1 420 ? 21.5 12.555 -6.402 1 98.81 420 ALA A CA 1
ATOM 3229 C C . ALA A 1 420 ? 21.25 13.688 -5.41 1 98.81 420 ALA A C 1
ATOM 3231 O O . ALA A 1 420 ? 20.453 13.555 -4.488 1 98.81 420 ALA A O 1
ATOM 3232 N N . ILE A 1 421 ? 21.891 14.883 -5.625 1 98.94 421 ILE A N 1
ATOM 3233 C CA . ILE A 1 421 ? 21.75 16 -4.711 1 98.94 421 ILE A CA 1
ATOM 3234 C C . ILE A 1 421 ? 21.484 17.281 -5.504 1 98.94 421 ILE A C 1
ATOM 3236 O O . ILE A 1 421 ? 22.219 17.609 -6.438 1 98.94 421 ILE A O 1
ATOM 3240 N N . ALA A 1 422 ? 20.453 17.938 -5.176 1 98.88 422 ALA A N 1
ATOM 3241 C CA . ALA A 1 422 ? 20.141 19.266 -5.727 1 98.88 422 ALA A CA 1
ATOM 3242 C C . ALA A 1 422 ? 19.953 20.281 -4.613 1 98.88 422 ALA A C 1
ATOM 3244 O O . ALA A 1 422 ? 19.453 19.953 -3.531 1 98.88 422 ALA A O 1
ATOM 3245 N N . ALA A 1 423 ? 20.344 21.609 -4.855 1 98.62 423 ALA A N 1
ATOM 3246 C CA . ALA A 1 423 ? 20.156 22.672 -3.865 1 98.62 423 ALA A CA 1
ATOM 3247 C C . ALA A 1 423 ? 20.141 24.047 -4.531 1 98.62 423 ALA A C 1
ATOM 3249 O O . ALA A 1 423 ? 20.969 24.328 -5.402 1 98.62 423 ALA A O 1
ATOM 3250 N N . SER A 1 424 ? 19.172 24.766 -4.156 1 97.31 424 SER A N 1
ATOM 3251 C CA . SER A 1 424 ? 19.078 26.141 -4.613 1 97.31 424 SER A CA 1
ATOM 3252 C C . SER A 1 424 ? 18.516 27.047 -3.527 1 97.31 424 SER A C 1
ATOM 3254 O O . SER A 1 424 ? 17.547 26.703 -2.857 1 97.31 424 SER A O 1
ATOM 3256 N N . GLY A 1 425 ? 19.156 28.156 -3.322 1 95.69 425 GLY A N 1
ATOM 3257 C CA . GLY A 1 425 ? 18.672 29.172 -2.406 1 95.69 425 GLY A CA 1
ATOM 3258 C C . GLY A 1 425 ? 18.109 30.391 -3.115 1 95.69 425 GLY A C 1
ATOM 3259 O O . GLY A 1 425 ? 17.453 30.266 -4.156 1 95.69 425 GLY A O 1
ATOM 3260 N N . ILE A 1 426 ? 18.156 31.484 -2.393 1 92.75 426 ILE A N 1
ATOM 3261 C CA . ILE A 1 426 ? 17.688 32.781 -2.922 1 92.75 426 ILE A CA 1
ATOM 3262 C C . ILE A 1 426 ? 18.875 33.75 -3.02 1 92.75 426 ILE A C 1
ATOM 3264 O O . ILE A 1 426 ? 19.609 33.938 -2.047 1 92.75 426 ILE A O 1
ATOM 3268 N N . ALA A 1 427 ? 18.969 34.375 -4.215 1 90.75 427 ALA A N 1
ATOM 3269 C CA . ALA A 1 427 ? 20.078 35.281 -4.445 1 90.75 427 ALA A CA 1
ATOM 3270 C C . ALA A 1 427 ? 20.094 36.406 -3.398 1 90.75 427 ALA A C 1
ATOM 3272 O O . ALA A 1 427 ? 19.062 37 -3.096 1 90.75 427 ALA A O 1
ATOM 3273 N N . GLY A 1 428 ? 21.25 36.625 -2.885 1 89.88 428 GLY A N 1
ATOM 3274 C CA . GLY A 1 428 ? 21.422 37.688 -1.913 1 89.88 428 GLY A CA 1
ATOM 3275 C C . GLY A 1 428 ? 21.125 37.25 -0.49 1 89.88 428 GLY A C 1
ATOM 3276 O O . GLY A 1 428 ? 21.297 38.031 0.451 1 89.88 428 GLY A O 1
ATOM 3277 N N . LEU A 1 429 ? 20.656 36.031 -0.332 1 92.31 429 LEU A N 1
ATOM 3278 C CA . LEU A 1 429 ? 20.344 35.5 0.994 1 92.31 429 LEU A CA 1
ATOM 3279 C C . LEU A 1 429 ? 21.141 34.219 1.266 1 92.31 429 LEU A C 1
ATOM 3281 O O . LEU A 1 429 ? 21.625 33.594 0.334 1 92.31 429 LEU A O 1
ATOM 3285 N N . ASN A 1 430 ? 21.328 34 2.508 1 93.5 430 ASN A N 1
ATOM 3286 C CA . ASN A 1 430 ? 22 32.781 2.918 1 93.5 430 ASN A CA 1
ATOM 3287 C C . ASN A 1 430 ? 21.016 31.734 3.426 1 93.5 430 ASN A C 1
ATOM 3289 O O . ASN A 1 430 ? 21 31.406 4.613 1 93.5 430 ASN A O 1
ATOM 3293 N N . CYS A 1 431 ? 20.344 31.062 2.492 1 95.62 431 CYS A N 1
ATOM 3294 C CA . CYS A 1 431 ? 19.188 30.25 2.822 1 95.62 431 CYS A CA 1
ATOM 3295 C C . CYS A 1 431 ? 19.578 28.781 2.992 1 95.62 431 CYS A C 1
ATOM 3297 O O . CYS A 1 431 ? 18.891 28.016 3.672 1 95.62 431 CYS A O 1
ATOM 3299 N N . VAL A 1 432 ? 20.688 28.328 2.318 1 98.5 432 VAL A N 1
ATOM 3300 C CA . VAL A 1 432 ? 21.094 26.922 2.338 1 98.5 432 VAL A CA 1
ATOM 3301 C C . VAL A 1 432 ? 22.594 26.828 2.598 1 98.5 432 VAL A C 1
ATOM 3303 O O . VAL A 1 432 ? 23.406 27.047 1.692 1 98.5 432 VAL A O 1
ATOM 3306 N N . HIS A 1 433 ? 22.922 26.547 3.803 1 98.5 433 HIS A N 1
ATOM 3307 C CA . HIS A 1 433 ? 24.328 26.5 4.168 1 98.5 433 HIS A CA 1
ATOM 3308 C C . HIS A 1 433 ? 24.562 25.578 5.359 1 98.5 433 HIS A C 1
ATOM 3310 O O . HIS A 1 433 ? 23.625 25.219 6.07 1 98.5 433 HIS A O 1
ATOM 3316 N N . ASP A 1 434 ? 25.766 25.125 5.566 1 98.62 434 ASP A N 1
ATOM 3317 C CA . ASP A 1 434 ? 26.188 24.234 6.648 1 98.62 434 ASP A CA 1
ATOM 3318 C C . ASP A 1 434 ? 25.422 22.906 6.582 1 98.62 434 ASP A C 1
ATOM 3320 O O . ASP A 1 434 ? 24.875 22.453 7.582 1 98.62 434 ASP A O 1
ATOM 3324 N N . ILE A 1 435 ? 25.328 22.406 5.395 1 98.81 435 ILE A N 1
ATOM 3325 C CA . ILE A 1 435 ? 24.75 21.094 5.105 1 98.81 435 ILE A CA 1
ATOM 3326 C C . ILE A 1 435 ? 25.859 20.109 4.754 1 98.81 435 ILE A C 1
ATOM 3328 O O . ILE A 1 435 ? 26.734 20.406 3.947 1 98.81 435 ILE A O 1
ATOM 3332 N N . THR A 1 436 ? 25.875 18.922 5.359 1 98.88 436 THR A N 1
ATOM 3333 C CA . THR A 1 436 ? 26.859 17.891 5.047 1 98.88 436 THR A CA 1
ATOM 3334 C C . THR A 1 436 ? 26.172 16.594 4.645 1 98.88 436 THR A C 1
ATOM 3336 O O . THR A 1 436 ? 25.141 16.219 5.215 1 98.88 436 THR A O 1
ATOM 3339 N N . VAL A 1 437 ? 26.656 15.906 3.641 1 98.88 437 VAL A N 1
ATOM 3340 C CA . VAL A 1 437 ? 26.312 14.547 3.246 1 98.88 437 VAL A CA 1
ATOM 3341 C C . VAL A 1 437 ? 27.562 13.664 3.299 1 98.88 437 VAL A C 1
ATOM 3343 O O . VAL A 1 437 ? 28.562 13.945 2.623 1 98.88 437 VAL A O 1
ATOM 3346 N N . GLU A 1 438 ? 27.5 12.609 4.102 1 98.81 438 GLU A N 1
ATOM 3347 C CA . GLU A 1 438 ? 28.703 11.82 4.328 1 98.81 438 GLU A CA 1
ATOM 3348 C C . GLU A 1 438 ? 28.422 10.328 4.145 1 98.81 438 GLU A C 1
ATOM 3350 O O . GLU A 1 438 ? 27.281 9.883 4.281 1 98.81 438 GLU A O 1
ATOM 3355 N N . ASN A 1 439 ? 29.422 9.594 3.811 1 98.75 439 ASN A N 1
ATOM 3356 C CA . ASN A 1 439 ? 29.406 8.133 3.797 1 98.75 439 ASN A CA 1
ATOM 3357 C C . ASN A 1 439 ? 28.172 7.59 3.082 1 98.75 439 ASN A C 1
ATOM 3359 O O . ASN A 1 439 ? 27.453 6.766 3.633 1 98.75 439 ASN A O 1
ATOM 3363 N N . SER A 1 440 ? 27.984 8.078 1.902 1 98.88 440 SER A N 1
ATOM 3364 C CA . SER A 1 440 ? 26.766 7.762 1.176 1 98.88 440 SER A CA 1
ATOM 3365 C C . SER A 1 440 ? 27.062 7.363 -0.266 1 98.88 440 SER A C 1
ATOM 3367 O O . SER A 1 440 ? 28.141 7.656 -0.786 1 98.88 440 SER A O 1
ATOM 3369 N N . THR A 1 441 ? 26.203 6.582 -0.828 1 98.88 441 THR A N 1
ATOM 3370 C CA . THR A 1 441 ? 26.328 6.129 -2.209 1 98.88 441 THR A CA 1
ATOM 3371 C C . THR A 1 441 ? 25.047 6.426 -2.99 1 98.88 441 THR A C 1
ATOM 3373 O O . THR A 1 441 ? 23.953 6.09 -2.543 1 98.88 441 THR A O 1
ATOM 3376 N N . PHE A 1 442 ? 25.188 7.074 -4.137 1 98.75 442 PHE A N 1
ATOM 3377 C CA . PHE A 1 442 ? 24.062 7.387 -5.016 1 98.75 442 PHE A CA 1
ATOM 3378 C C . PHE A 1 442 ? 24.297 6.832 -6.414 1 98.75 442 PHE A C 1
ATOM 3380 O O . PHE A 1 442 ? 25.281 7.195 -7.078 1 98.75 442 PHE A O 1
ATOM 3387 N N . ILE A 1 443 ? 23.484 5.934 -6.824 1 98.06 443 ILE A N 1
ATOM 3388 C CA . ILE A 1 443 ? 23.453 5.48 -8.211 1 98.06 443 ILE A CA 1
ATOM 3389 C C . ILE A 1 443 ? 22.406 6.273 -8.984 1 98.06 443 ILE A C 1
ATOM 3391 O O . ILE A 1 443 ? 21.203 6.105 -8.766 1 98.06 443 ILE A O 1
ATOM 3395 N N . TYR A 1 444 ? 22.844 7.16 -9.898 1 96.88 444 TYR A N 1
ATOM 3396 C CA . TYR A 1 444 ? 21.953 8.125 -10.531 1 96.88 444 TYR A CA 1
ATOM 3397 C C . TYR A 1 444 ? 21.875 7.887 -12.031 1 96.88 444 TYR A C 1
ATOM 3399 O O . TYR A 1 444 ? 22.734 7.223 -12.609 1 96.88 444 TYR A O 1
ATOM 3407 N N . THR A 1 445 ? 20.797 8.461 -12.656 1 94.06 445 THR A N 1
ATOM 3408 C CA . THR A 1 445 ? 20.609 8.234 -14.078 1 94.06 445 THR A CA 1
ATOM 3409 C C . THR A 1 445 ? 20.828 9.516 -14.867 1 94.06 445 THR A C 1
ATOM 3411 O O . THR A 1 445 ? 21.125 9.477 -16.062 1 94.06 445 THR A O 1
ATOM 3414 N N . ALA A 1 446 ? 20.672 10.641 -14.211 1 94.88 446 ALA A N 1
ATOM 3415 C CA . ALA A 1 446 ? 20.812 11.891 -14.953 1 94.88 446 ALA A CA 1
ATOM 3416 C C . ALA A 1 446 ? 21.984 12.711 -14.422 1 94.88 446 ALA A C 1
ATOM 3418 O O . ALA A 1 446 ? 23.031 12.812 -15.07 1 94.88 446 ALA A O 1
ATOM 3419 N N . ASN A 1 447 ? 21.875 13.219 -13.102 1 97.5 447 ASN A N 1
ATOM 3420 C CA . ASN A 1 447 ? 22.922 14.094 -12.57 1 97.5 447 ASN A CA 1
ATOM 3421 C C . ASN A 1 447 ? 23.406 13.633 -11.203 1 97.5 447 ASN A C 1
ATOM 3423 O O . ASN A 1 447 ? 22.609 13.195 -10.375 1 97.5 447 ASN A O 1
ATOM 3427 N N . ALA A 1 448 ? 24.719 13.75 -11.086 1 98.19 448 ALA A N 1
ATOM 3428 C CA . ALA A 1 448 ? 25.25 13.523 -9.742 1 98.19 448 ALA A CA 1
ATOM 3429 C C . ALA A 1 448 ? 24.797 14.625 -8.781 1 98.19 448 ALA A C 1
ATOM 3431 O O . ALA A 1 448 ? 24.25 14.336 -7.719 1 98.19 448 ALA A O 1
ATOM 3432 N N . THR A 1 449 ? 25.031 15.914 -9.219 1 98.31 449 THR A N 1
ATOM 3433 C CA . THR A 1 449 ? 24.594 17.047 -8.414 1 98.31 449 THR A CA 1
ATOM 3434 C C . THR A 1 449 ? 24.062 18.172 -9.297 1 98.31 449 THR A C 1
ATOM 3436 O O . THR A 1 449 ? 24.453 18.281 -10.461 1 98.31 449 THR A O 1
ATOM 3439 N N . GLU A 1 450 ? 23.109 18.844 -8.797 1 98.31 450 GLU A N 1
ATOM 3440 C CA . GLU A 1 450 ? 22.625 20.125 -9.312 1 98.31 450 GLU A CA 1
ATOM 3441 C C . GLU A 1 450 ? 22.516 21.172 -8.203 1 98.31 450 GLU A C 1
ATOM 3443 O O . GLU A 1 450 ? 21.422 21.469 -7.723 1 98.31 450 GLU A O 1
ATOM 3448 N N . ILE A 1 451 ? 23.672 21.781 -7.84 1 98.06 451 ILE A N 1
ATOM 3449 C CA . ILE A 1 451 ? 23.75 22.734 -6.742 1 98.06 451 ILE A CA 1
ATOM 3450 C C . ILE A 1 451 ? 24.047 24.125 -7.293 1 98.06 451 ILE A C 1
ATOM 3452 O O . ILE A 1 451 ? 25.047 24.328 -7.984 1 98.06 451 ILE A O 1
ATOM 3456 N N . ASP A 1 452 ? 23.219 25.031 -7 1 97.5 452 ASP A N 1
ATOM 3457 C CA . ASP A 1 452 ? 23.484 26.422 -7.32 1 97.5 452 ASP A CA 1
ATOM 3458 C C . ASP A 1 452 ? 24.484 27.031 -6.344 1 97.5 452 ASP A C 1
ATOM 3460 O O . ASP A 1 452 ? 24.094 27.609 -5.324 1 97.5 452 ASP A O 1
ATOM 3464 N N . SER A 1 453 ? 25.703 27.156 -6.715 1 95.31 453 SER A N 1
ATOM 3465 C CA . SER A 1 453 ? 26.781 27.5 -5.805 1 95.31 453 SER A CA 1
ATOM 3466 C C . SER A 1 453 ? 26.703 28.969 -5.398 1 95.31 453 SER A C 1
ATOM 3468 O O . SER A 1 453 ? 27.328 29.391 -4.418 1 95.31 453 SER A O 1
ATOM 3470 N N . ALA A 1 454 ? 25.969 29.688 -6.152 1 95.56 454 ALA A N 1
ATOM 3471 C CA . ALA A 1 454 ? 25.828 31.109 -5.816 1 95.56 454 ALA A CA 1
ATOM 3472 C C . ALA A 1 454 ? 24.891 31.297 -4.625 1 95.56 454 ALA A C 1
ATOM 3474 O O . ALA A 1 454 ? 24.969 32.312 -3.916 1 95.56 454 ALA A O 1
ATOM 3475 N N . THR A 1 455 ? 24.047 30.312 -4.363 1 96.06 455 THR A N 1
ATOM 3476 C CA . THR A 1 455 ? 23 30.562 -3.379 1 96.06 455 THR A CA 1
ATOM 3477 C C . THR A 1 455 ? 22.922 29.422 -2.371 1 96.06 455 THR A C 1
ATOM 3479 O O . THR A 1 455 ? 22.219 29.516 -1.364 1 96.06 455 THR A O 1
ATOM 3482 N N . ALA A 1 456 ? 23.641 28.328 -2.646 1 97.94 456 ALA A N 1
ATOM 3483 C CA . ALA A 1 456 ? 23.547 27.172 -1.771 1 97.94 456 ALA A CA 1
ATOM 3484 C C . ALA A 1 456 ? 24.906 26.484 -1.62 1 97.94 456 ALA A C 1
ATOM 3486 O O . ALA A 1 456 ? 25.703 26.453 -2.562 1 97.94 456 ALA A O 1
ATOM 3487 N N . SER A 1 457 ? 25.109 26 -0.437 1 97.69 457 SER A N 1
ATOM 3488 C CA . SER A 1 457 ? 26.344 25.25 -0.157 1 97.69 457 SER A CA 1
ATOM 3489 C C . SER A 1 457 ? 26.031 23.922 0.531 1 97.69 457 SER A C 1
ATOM 3491 O O . SER A 1 457 ? 25.391 23.891 1.578 1 97.69 457 SER A O 1
ATOM 3493 N N . VAL A 1 458 ? 26.5 22.812 -0.072 1 98.5 458 VAL A N 1
ATOM 3494 C CA . VAL A 1 458 ? 26.406 21.453 0.472 1 98.5 458 VAL A CA 1
ATOM 3495 C C . VAL A 1 458 ? 27.781 20.781 0.408 1 98.5 458 VAL A C 1
ATOM 3497 O O . VAL A 1 458 ? 28.391 20.703 -0.661 1 98.5 458 VAL A O 1
ATOM 3500 N N . THR A 1 459 ? 28.281 20.328 1.53 1 98.69 459 THR A N 1
ATOM 3501 C CA . THR A 1 459 ? 29.578 19.656 1.585 1 98.69 459 THR A CA 1
ATOM 3502 C C . THR A 1 459 ? 29.406 18.141 1.579 1 98.69 459 THR A C 1
ATOM 3504 O O . THR A 1 459 ? 28.609 17.609 2.344 1 98.69 459 THR A O 1
ATOM 3507 N N . THR A 1 460 ? 30.141 17.469 0.709 1 98.56 460 THR A N 1
ATOM 3508 C CA . THR A 1 460 ? 30.109 16.016 0.653 1 98.56 460 THR A CA 1
ATOM 3509 C C . THR A 1 460 ? 31.438 15.422 1.114 1 98.56 460 THR A C 1
ATOM 3511 O O . THR A 1 460 ? 32.5 15.969 0.827 1 98.56 460 THR A O 1
ATOM 3514 N N . LYS A 1 461 ? 31.375 14.406 1.922 1 98.69 461 LYS A N 1
ATOM 3515 C CA . LYS A 1 461 ? 32.562 13.664 2.375 1 98.69 461 LYS A CA 1
ATOM 3516 C C . LYS A 1 461 ? 32.344 12.164 2.217 1 98.69 461 LYS A C 1
ATOM 3518 O O . LYS A 1 461 ? 31.391 11.602 2.75 1 98.69 461 LYS A O 1
ATOM 3523 N N . ASN A 1 462 ? 33.219 11.414 1.554 1 98.62 462 ASN A N 1
ATOM 3524 C CA . ASN A 1 462 ? 33.156 9.984 1.311 1 98.62 462 ASN A CA 1
ATOM 3525 C C . ASN A 1 462 ? 31.812 9.594 0.673 1 98.62 462 ASN A C 1
ATOM 3527 O O . ASN A 1 462 ? 31.109 8.711 1.175 1 98.62 462 ASN A O 1
ATOM 3531 N N . VAL A 1 463 ? 31.453 10.352 -0.289 1 98.75 463 VAL A N 1
ATOM 3532 C CA . VAL A 1 463 ? 30.234 10.086 -1.044 1 98.75 463 VAL A CA 1
ATOM 3533 C C . VAL A 1 463 ? 30.594 9.555 -2.432 1 98.75 463 VAL A C 1
ATOM 3535 O O . VAL A 1 463 ? 31.453 10.117 -3.117 1 98.75 463 VAL A O 1
ATOM 3538 N N . LYS A 1 464 ? 29.984 8.438 -2.832 1 98.62 464 LYS A N 1
ATOM 3539 C CA . LYS A 1 464 ? 30.156 7.863 -4.164 1 98.62 464 LYS A CA 1
ATOM 3540 C C . LYS A 1 464 ? 28.969 8.195 -5.062 1 98.62 464 LYS A C 1
ATOM 3542 O O . LYS A 1 464 ? 27.828 7.898 -4.719 1 98.62 464 LYS A O 1
ATOM 3547 N N . PHE A 1 465 ? 29.219 8.891 -6.121 1 98.44 465 PHE A N 1
ATOM 3548 C CA . PHE A 1 465 ? 28.25 9.094 -7.188 1 98.44 465 PHE A CA 1
ATOM 3549 C C . PHE A 1 465 ? 28.516 8.164 -8.359 1 98.44 465 PHE A C 1
ATOM 3551 O O . PHE A 1 465 ? 29.562 8.258 -9.008 1 98.44 465 PHE A O 1
ATOM 3558 N N . ILE A 1 466 ? 27.625 7.301 -8.57 1 97.5 466 ILE A N 1
ATOM 3559 C CA . ILE A 1 466 ? 27.828 6.305 -9.617 1 97.5 466 ILE A CA 1
ATOM 3560 C C . ILE A 1 466 ? 26.734 6.438 -10.672 1 97.5 466 ILE A C 1
ATOM 3562 O O . ILE A 1 466 ? 25.547 6.34 -10.352 1 97.5 466 ILE A O 1
ATOM 3566 N N . LYS A 1 467 ? 27.094 6.707 -11.914 1 94.44 467 LYS A N 1
ATOM 3567 C CA . LYS A 1 467 ? 26.109 6.723 -12.992 1 94.44 467 LYS A CA 1
ATOM 3568 C C . LYS A 1 467 ? 25.656 5.309 -13.336 1 94.44 467 LYS A C 1
ATOM 3570 O O . LYS A 1 467 ? 26.484 4.406 -13.5 1 94.44 467 LYS A O 1
ATOM 3575 N N . ASP A 1 468 ? 24.344 5.168 -13.266 1 87.38 468 ASP A N 1
ATOM 3576 C CA . ASP A 1 468 ? 23.797 3.863 -13.625 1 87.38 468 ASP A CA 1
ATOM 3577 C C . ASP A 1 468 ? 24.125 3.504 -15.07 1 87.38 468 ASP A C 1
ATOM 3579 O O . ASP A 1 468 ? 24.391 4.387 -15.891 1 87.38 468 ASP A O 1
ATOM 3583 N N . LYS A 1 469 ? 24.266 2.258 -15.492 1 66.31 469 LYS A N 1
ATOM 3584 C CA . LYS A 1 469 ? 24.625 1.839 -16.844 1 66.31 469 LYS A CA 1
ATOM 3585 C C . LYS A 1 469 ? 23.75 2.508 -17.891 1 66.31 469 LYS A C 1
ATOM 3587 O O . LYS A 1 469 ? 22.562 2.742 -17.641 1 66.31 469 LYS A O 1
ATOM 3592 N N . LYS A 1 470 ? 24.062 3.428 -19.047 1 51.19 470 LYS A N 1
ATOM 3593 C CA . LYS A 1 470 ? 23.375 4.047 -20.172 1 51.19 470 LYS A CA 1
ATOM 3594 C C . LYS A 1 470 ? 22.75 2.992 -21.078 1 51.19 470 LYS A C 1
ATOM 3596 O O . LYS A 1 470 ? 23.344 1.936 -21.312 1 51.19 470 LYS A O 1
ATOM 3601 N N . MET B 1 1 ? 28.781 -38.344 27.047 1 30.22 1 MET B N 1
ATOM 3602 C CA . MET B 1 1 ? 28.531 -37.625 25.812 1 30.22 1 MET B CA 1
ATOM 3603 C C . MET B 1 1 ? 27.047 -37.656 25.453 1 30.22 1 MET B C 1
ATOM 3605 O O . MET B 1 1 ? 26.609 -37.031 24.484 1 30.22 1 MET B O 1
ATOM 3609 N N . LYS B 1 2 ? 26.297 -38.625 26.047 1 27.91 2 LYS B N 1
ATOM 3610 C CA . LYS B 1 2 ? 24.906 -38.906 25.75 1 27.91 2 LYS B CA 1
ATOM 3611 C C . LYS B 1 2 ? 23.969 -37.938 26.469 1 27.91 2 LYS B C 1
ATOM 3613 O O . LYS B 1 2 ? 22.797 -37.844 26.141 1 27.91 2 LYS B O 1
ATOM 3618 N N . LYS B 1 3 ? 24.453 -37.438 27.578 1 42.06 3 LYS B N 1
ATOM 3619 C CA . LYS B 1 3 ? 23.516 -36.625 28.359 1 42.06 3 LYS B CA 1
ATOM 3620 C C . LYS B 1 3 ? 23.297 -35.25 27.734 1 42.06 3 LYS B C 1
ATOM 3622 O O . LYS B 1 3 ? 22.359 -34.531 28.109 1 42.06 3 LYS B O 1
ATOM 3627 N N . PHE B 1 4 ? 24.344 -34.781 27.031 1 38.88 4 PHE B N 1
ATOM 3628 C CA . PHE B 1 4 ? 24.188 -33.406 26.5 1 38.88 4 PHE B CA 1
ATOM 3629 C C . PHE B 1 4 ? 23.281 -33.406 25.297 1 38.88 4 PHE B C 1
ATOM 3631 O O . PHE B 1 4 ? 22.75 -32.344 24.906 1 38.88 4 PHE B O 1
ATOM 3638 N N . ALA B 1 5 ? 23.078 -34.625 24.578 1 41.84 5 ALA B N 1
ATOM 3639 C CA . ALA B 1 5 ? 22.25 -34.594 23.391 1 41.84 5 ALA B CA 1
ATOM 3640 C C . ALA B 1 5 ? 20.766 -34.531 23.75 1 41.84 5 ALA B C 1
ATOM 3642 O O . ALA B 1 5 ? 19.969 -33.969 23 1 41.84 5 ALA B O 1
ATOM 3643 N N . MET B 1 6 ? 20.469 -34.969 24.953 1 43.03 6 MET B N 1
ATOM 3644 C CA . MET B 1 6 ? 19.047 -35 25.266 1 43.03 6 MET B CA 1
ATOM 3645 C C . MET B 1 6 ? 18.516 -33.625 25.625 1 43.03 6 MET B C 1
ATOM 3647 O O . MET B 1 6 ? 17.328 -33.344 25.484 1 43.03 6 MET B O 1
ATOM 3651 N N . THR B 1 7 ? 19.453 -32.781 26.078 1 43.31 7 THR B N 1
ATOM 3652 C CA . THR B 1 7 ? 18.969 -31.469 26.484 1 43.31 7 THR B CA 1
ATOM 3653 C C . THR B 1 7 ? 18.719 -30.562 25.281 1 43.31 7 THR B C 1
ATOM 3655 O O . THR B 1 7 ? 17.781 -29.766 25.281 1 43.31 7 THR B O 1
ATOM 3658 N N . LEU B 1 8 ? 19.594 -30.781 24.25 1 39.75 8 LEU B N 1
ATOM 3659 C CA . LEU B 1 8 ? 19.422 -29.906 23.094 1 39.75 8 LEU B CA 1
ATOM 3660 C C . LEU B 1 8 ? 18.156 -30.25 22.328 1 39.75 8 LEU B C 1
ATOM 3662 O O . LEU B 1 8 ? 17.469 -29.359 21.797 1 39.75 8 LEU B O 1
ATOM 3666 N N . LEU B 1 9 ? 17.75 -31.516 22.359 1 41.25 9 LEU B N 1
ATOM 3667 C CA . LEU B 1 9 ? 16.531 -31.891 21.656 1 41.25 9 LEU B CA 1
ATOM 3668 C C . LEU B 1 9 ? 15.305 -31.266 22.312 1 41.25 9 LEU B C 1
ATOM 3670 O O . LEU B 1 9 ? 14.344 -30.891 21.641 1 41.25 9 LEU B O 1
ATOM 3674 N N . ALA B 1 10 ? 15.438 -31.016 23.578 1 42.09 10 ALA B N 1
ATOM 3675 C CA . ALA B 1 10 ? 14.281 -30.484 24.297 1 42.09 10 ALA B CA 1
ATOM 3676 C C . ALA B 1 10 ? 14.086 -29 24 1 42.09 10 ALA B C 1
ATOM 3678 O O . ALA B 1 10 ? 12.945 -28.516 23.906 1 42.09 10 ALA B O 1
ATOM 3679 N N . LEU B 1 11 ? 15.203 -28.203 23.828 1 38.97 11 LEU B N 1
ATOM 3680 C CA . LEU B 1 11 ? 15.078 -26.781 23.594 1 38.97 11 LEU B CA 1
ATOM 3681 C C . LEU B 1 11 ? 14.57 -26.516 22.172 1 38.97 11 LEU B C 1
ATOM 3683 O O . LEU B 1 11 ? 13.82 -25.562 21.953 1 38.97 11 LEU B O 1
ATOM 3687 N N . LEU B 1 12 ? 14.992 -27.281 21.203 1 39.69 12 LEU B N 1
ATOM 3688 C CA . LEU B 1 12 ? 14.453 -27.141 19.859 1 39.69 12 LEU B CA 1
ATOM 3689 C C . LEU B 1 12 ? 12.969 -27.469 19.828 1 39.69 12 LEU B C 1
ATOM 3691 O O . LEU B 1 12 ? 12.195 -26.859 19.094 1 39.69 12 LEU B O 1
ATOM 3695 N N . ALA B 1 13 ? 12.531 -28.422 20.641 1 42.53 13 ALA B N 1
ATOM 3696 C CA . ALA B 1 13 ? 11.125 -28.797 20.719 1 42.53 13 ALA B CA 1
ATOM 3697 C C . ALA B 1 13 ? 10.281 -27.672 21.281 1 42.53 13 ALA B C 1
ATOM 3699 O O . ALA B 1 13 ? 9.125 -27.484 20.875 1 42.53 13 ALA B O 1
ATOM 3700 N N . CYS B 1 14 ? 10.891 -26.766 22.078 1 41.69 14 CYS B N 1
ATOM 3701 C CA . CYS B 1 14 ? 10.125 -25.703 22.719 1 41.69 14 CYS B CA 1
ATOM 3702 C C . CYS B 1 14 ? 9.883 -24.547 21.75 1 41.69 14 CYS B C 1
ATOM 3704 O O . CYS B 1 14 ? 8.82 -23.938 21.766 1 41.69 14 CYS B O 1
ATOM 3706 N N . ALA B 1 15 ? 10.945 -24.125 20.922 1 44.62 15 ALA B N 1
ATOM 3707 C CA . ALA B 1 15 ? 10.727 -23.031 19.969 1 44.62 15 ALA B CA 1
ATOM 3708 C C . ALA B 1 15 ? 9.727 -23.438 18.891 1 44.62 15 ALA B C 1
ATOM 3710 O O . ALA B 1 15 ? 8.891 -22.625 18.484 1 44.62 15 ALA B O 1
ATOM 3711 N N . THR B 1 16 ? 9.844 -24.703 18.5 1 47.12 16 THR B N 1
ATOM 3712 C CA . THR B 1 16 ? 8.867 -25.203 17.531 1 47.12 16 THR B CA 1
ATOM 3713 C C . THR B 1 16 ? 7.477 -25.266 18.141 1 47.12 16 THR B C 1
ATOM 3715 O O . THR B 1 16 ? 6.477 -25.047 17.469 1 47.12 16 THR B O 1
ATOM 3718 N N . SER B 1 17 ? 7.41 -25.531 19.438 1 45.66 17 SER B N 1
ATOM 3719 C CA . SER B 1 17 ? 6.113 -25.641 20.109 1 45.66 17 SER B CA 1
ATOM 3720 C C . SER B 1 17 ? 5.41 -24.281 20.172 1 45.66 17 SER B C 1
ATOM 3722 O O . SER B 1 17 ? 4.188 -24.203 20.016 1 45.66 17 SER B O 1
ATOM 3724 N N . GLY B 1 18 ? 6.211 -23.203 20.406 1 45.53 18 GLY B N 1
ATOM 3725 C CA . GLY B 1 18 ? 5.621 -21.875 20.438 1 45.53 18 GLY B CA 1
ATOM 3726 C C . GLY B 1 18 ? 5.094 -21.406 19.094 1 45.53 18 GLY B C 1
ATOM 3727 O O . GLY B 1 18 ? 3.984 -20.875 19 1 45.53 18 GLY B O 1
ATOM 3728 N N . VAL B 1 19 ? 5.871 -21.766 18.156 1 57.66 19 VAL B N 1
ATOM 3729 C CA . VAL B 1 19 ? 5.441 -21.391 16.812 1 57.66 19 VAL B CA 1
ATOM 3730 C C . VAL B 1 19 ? 4.27 -22.266 16.391 1 57.66 19 VAL B C 1
ATOM 3732 O O . VAL B 1 19 ? 3.307 -21.781 15.781 1 57.66 19 VAL B O 1
ATOM 3735 N N . GLN B 1 20 ? 4.328 -23.594 16.719 1 55.81 20 GLN B N 1
ATOM 3736 C CA . GLN B 1 20 ? 3.219 -24.484 16.391 1 55.81 20 GLN B CA 1
ATOM 3737 C C . GLN B 1 20 ? 1.929 -24.031 17.062 1 55.81 20 GLN B C 1
ATOM 3739 O O . GLN B 1 20 ? 0.864 -24.031 16.438 1 55.81 20 GLN B O 1
ATOM 3744 N N . ALA B 1 21 ? 2.027 -23.703 18.297 1 64.81 21 ALA B N 1
ATOM 3745 C CA . ALA B 1 21 ? 0.86 -23.25 19.047 1 64.81 21 ALA B CA 1
ATOM 3746 C C . ALA B 1 21 ? 0.273 -21.969 18.438 1 64.81 21 ALA B C 1
ATOM 3748 O O . ALA B 1 21 ? -0.948 -21.812 18.391 1 64.81 21 ALA B O 1
ATOM 3749 N N . GLN B 1 22 ? 1.086 -21.406 17.812 1 81.75 22 GLN B N 1
ATOM 3750 C CA . GLN B 1 22 ? 0.63 -20.125 17.312 1 81.75 22 GLN B CA 1
ATOM 3751 C C . GLN B 1 22 ? -0.292 -20.312 16.109 1 81.75 22 GLN B C 1
ATOM 3753 O O . GLN B 1 22 ? -1.373 -19.719 16.047 1 81.75 22 GLN B O 1
ATOM 3758 N N . TYR B 1 23 ? -0.135 -21.375 15.266 1 94.31 23 TYR B N 1
ATOM 3759 C CA . TYR B 1 23 ? -0.928 -21.453 14.039 1 94.31 23 TYR B CA 1
ATOM 3760 C C . TYR B 1 23 ? -2.133 -22.375 14.234 1 94.31 23 TYR B C 1
ATOM 3762 O O . TYR B 1 23 ? -3.125 -22.266 13.516 1 94.31 23 TYR B O 1
ATOM 3770 N N . SER B 1 24 ? -2.092 -23.25 15.203 1 95.06 24 SER B N 1
ATOM 3771 C CA . SER B 1 24 ? -3.205 -24.156 15.453 1 95.06 24 SER B CA 1
ATOM 3772 C C . SER B 1 24 ? -4.465 -23.391 15.844 1 95.06 24 SER B C 1
ATOM 3774 O O . SER B 1 24 ? -5.578 -23.875 15.625 1 95.06 24 SER B O 1
ATOM 3776 N N . THR B 1 25 ? -4.258 -22.234 16.391 1 95.38 25 THR B N 1
ATOM 3777 C CA . THR B 1 25 ? -5.387 -21.422 16.844 1 95.38 25 THR B CA 1
ATOM 3778 C C . THR B 1 25 ? -6.27 -21.016 15.672 1 95.38 25 THR B C 1
ATOM 3780 O O . THR B 1 25 ? -7.469 -20.797 15.836 1 95.38 25 THR B O 1
ATOM 3783 N N . TYR B 1 26 ? -5.809 -21 14.508 1 97.25 26 TYR B N 1
ATOM 3784 C CA . TYR B 1 26 ? -6.582 -20.609 13.328 1 97.25 26 TYR B CA 1
ATOM 3785 C C . TYR B 1 26 ? -7.566 -21.703 12.938 1 97.25 26 TYR B C 1
ATOM 3787 O O . TYR B 1 26 ? -8.523 -21.453 12.203 1 97.25 26 TYR B O 1
ATOM 3795 N N . TYR B 1 27 ? -7.379 -22.891 13.406 1 97.69 27 TYR B N 1
ATOM 3796 C CA . TYR B 1 27 ? -8.164 -24.031 12.93 1 97.69 27 TYR B CA 1
ATOM 3797 C C . TYR B 1 27 ? -9.289 -24.375 13.898 1 97.69 27 TYR B C 1
ATOM 3799 O O . TYR B 1 27 ? -9.914 -25.422 13.789 1 97.69 27 TYR B O 1
ATOM 3807 N N . LYS B 1 28 ? -9.484 -23.469 14.711 1 96 28 LYS B N 1
ATOM 3808 C CA . LYS B 1 28 ? -10.633 -23.641 15.602 1 96 28 LYS B CA 1
ATOM 3809 C C . LYS B 1 28 ? -11.938 -23.281 14.891 1 96 28 LYS B C 1
ATOM 3811 O O . LYS B 1 28 ? -11.961 -22.406 14.023 1 96 28 LYS B O 1
ATOM 3816 N N . ASP B 1 29 ? -13.047 -23.969 15.227 1 96.19 29 ASP B N 1
ATOM 3817 C CA . ASP B 1 29 ? -14.406 -23.734 14.734 1 96.19 29 ASP B CA 1
ATOM 3818 C C . ASP B 1 29 ? -14.445 -23.75 13.211 1 96.19 29 ASP B C 1
ATOM 3820 O O . ASP B 1 29 ? -15.031 -22.859 12.594 1 96.19 29 ASP B O 1
ATOM 3824 N N . MET B 1 30 ? -13.844 -24.719 12.625 1 97.56 30 MET B N 1
ATOM 3825 C CA . MET B 1 30 ? -13.789 -24.875 11.172 1 97.56 30 MET B CA 1
ATOM 3826 C C . MET B 1 30 ? -15.102 -25.422 10.633 1 97.56 30 MET B C 1
ATOM 3828 O O . MET B 1 30 ? -15.703 -26.312 11.242 1 97.56 30 MET B O 1
ATOM 3832 N N . PRO B 1 31 ? -15.602 -24.859 9.539 1 98.12 31 PRO B N 1
ATOM 3833 C CA . PRO B 1 31 ? -16.844 -25.359 8.938 1 98.12 31 PRO B CA 1
ATOM 3834 C C . PRO B 1 31 ? -16.656 -26.719 8.234 1 98.12 31 PRO B C 1
ATOM 3836 O O . PRO B 1 31 ? -17.641 -27.375 7.891 1 98.12 31 PRO B O 1
ATOM 3839 N N . VAL B 1 32 ? -15.438 -27.062 7.922 1 97.75 32 VAL B N 1
ATOM 3840 C CA . VAL B 1 32 ? -15.031 -28.328 7.309 1 97.75 32 VAL B CA 1
ATOM 3841 C C . VAL B 1 32 ? -13.664 -28.75 7.848 1 97.75 32 VAL B C 1
ATOM 3843 O O . VAL B 1 32 ? -12.883 -27.906 8.305 1 97.75 32 VAL B O 1
ATOM 3846 N N . GLU B 1 33 ? -13.414 -30.031 7.809 1 96.62 33 GLU B N 1
ATOM 3847 C CA . GLU B 1 33 ? -12.102 -30.5 8.258 1 96.62 33 GLU B CA 1
ATOM 3848 C C . GLU B 1 33 ? -11.016 -30.156 7.246 1 96.62 33 GLU B C 1
ATOM 3850 O O . GLU B 1 33 ? -11.086 -30.578 6.09 1 96.62 33 GLU B O 1
ATOM 3855 N N . VAL B 1 34 ? -10.117 -29.344 7.621 1 97.12 34 VAL B N 1
ATOM 3856 C CA . VAL B 1 34 ? -8.969 -28.938 6.82 1 97.12 34 VAL B CA 1
ATOM 3857 C C . VAL B 1 34 ? -7.676 -29.422 7.477 1 97.12 34 VAL B C 1
ATOM 3859 O O . VAL B 1 34 ? -7.48 -29.234 8.68 1 97.12 34 VAL B O 1
ATOM 3862 N N . ARG B 1 35 ? -6.844 -30.062 6.684 1 98 35 ARG B N 1
ATOM 3863 C CA . ARG B 1 35 ? -5.562 -30.469 7.234 1 98 35 ARG B CA 1
ATOM 3864 C C . ARG B 1 35 ? -4.734 -29.266 7.672 1 98 35 ARG B C 1
ATOM 3866 O O . ARG B 1 35 ? -4.551 -28.328 6.906 1 98 35 ARG B O 1
ATOM 3873 N N . GLN B 1 36 ? -4.242 -29.344 8.938 1 98 36 GLN B N 1
ATOM 3874 C CA . GLN B 1 36 ? -3.496 -28.234 9.508 1 98 36 GLN B CA 1
ATOM 3875 C C . GLN B 1 36 ? -2.055 -28.219 9.008 1 98 36 GLN B C 1
ATOM 3877 O O . GLN B 1 36 ? -1.475 -29.281 8.75 1 98 36 GLN B O 1
ATOM 3882 N N . VAL B 1 37 ? -1.585 -27 8.859 1 98.38 37 VAL B N 1
ATOM 3883 C CA . VAL B 1 37 ? -0.163 -26.875 8.562 1 98.38 37 VAL B CA 1
ATOM 3884 C C . VAL B 1 37 ? 0.662 -27.328 9.766 1 98.38 37 VAL B C 1
ATOM 3886 O O . VAL B 1 37 ? 0.172 -27.328 10.898 1 98.38 37 VAL B O 1
ATOM 3889 N N . GLU B 1 38 ? 1.847 -27.688 9.469 1 97.06 38 GLU B N 1
ATOM 3890 C CA . GLU B 1 38 ? 2.811 -28.078 10.484 1 97.06 38 GLU B CA 1
ATOM 3891 C C . GLU B 1 38 ? 4.031 -27.172 10.477 1 97.06 38 GLU B C 1
ATOM 3893 O O . GLU B 1 38 ? 4.812 -27.172 9.523 1 97.06 38 GLU B O 1
ATOM 3898 N N . PRO B 1 39 ? 4.117 -26.359 11.531 1 96.12 39 PRO B N 1
ATOM 3899 C CA . PRO B 1 39 ? 5.348 -25.562 11.586 1 96.12 39 PRO B CA 1
ATOM 3900 C C . PRO B 1 39 ? 6.609 -26.422 11.578 1 96.12 39 PRO B C 1
ATOM 3902 O O . PRO B 1 39 ? 6.559 -27.594 11.938 1 96.12 39 PRO B O 1
ATOM 3905 N N . PHE B 1 40 ? 7.641 -25.828 11.086 1 96.44 40 PHE B N 1
ATOM 3906 C CA . PHE B 1 40 ? 8.938 -26.484 11.031 1 96.44 40 PHE B CA 1
ATOM 3907 C C . PHE B 1 40 ? 10.047 -25.547 11.477 1 96.44 40 PHE B C 1
ATOM 3909 O O . PHE B 1 40 ? 9.82 -24.344 11.625 1 96.44 40 PHE B O 1
ATOM 3916 N N . ALA B 1 41 ? 11.195 -26.109 11.734 1 95.38 41 ALA B N 1
ATOM 3917 C CA . ALA B 1 41 ? 12.297 -25.297 12.234 1 95.38 41 ALA B CA 1
ATOM 3918 C C . ALA B 1 41 ? 13.477 -25.312 11.266 1 95.38 41 ALA B C 1
ATOM 3920 O O . ALA B 1 41 ? 13.703 -26.297 10.578 1 95.38 41 ALA B O 1
ATOM 3921 N N . ILE B 1 42 ? 14.078 -24.156 11.219 1 97.75 42 ILE B N 1
ATOM 3922 C CA . ILE B 1 42 ? 15.375 -24 10.562 1 97.75 42 ILE B CA 1
ATOM 3923 C C . ILE B 1 42 ? 16.484 -24.078 11.609 1 97.75 42 ILE B C 1
ATOM 3925 O O . ILE B 1 42 ? 16.344 -23.547 12.711 1 97.75 42 ILE B O 1
ATOM 3929 N N . ALA B 1 43 ? 17.594 -24.766 11.219 1 97.62 43 ALA B N 1
ATOM 3930 C CA . ALA B 1 43 ? 18.734 -24.859 12.133 1 97.62 43 ALA B CA 1
ATOM 3931 C C . ALA B 1 43 ? 19.156 -23.484 12.633 1 97.62 43 ALA B C 1
ATOM 3933 O O . ALA B 1 43 ? 19.141 -22.516 11.875 1 97.62 43 ALA B O 1
ATOM 3934 N N . ASP B 1 44 ? 19.594 -23.469 13.922 1 96.44 44 ASP B N 1
ATOM 3935 C CA . ASP B 1 44 ? 19.938 -22.188 14.547 1 96.44 44 ASP B CA 1
ATOM 3936 C C . ASP B 1 44 ? 21.375 -21.797 14.25 1 96.44 44 ASP B C 1
ATOM 3938 O O . ASP B 1 44 ? 22.219 -21.734 15.148 1 96.44 44 ASP B O 1
ATOM 3942 N N . ARG B 1 45 ? 21.734 -21.672 13.102 1 97.12 45 ARG B N 1
ATOM 3943 C CA . ARG B 1 45 ? 22.984 -21.125 12.547 1 97.12 45 ARG B CA 1
ATOM 3944 C C . ARG B 1 45 ? 22.703 -19.922 11.664 1 97.12 45 ARG B C 1
ATOM 3946 O O . ARG B 1 45 ? 21.734 -19.906 10.906 1 97.12 45 ARG B O 1
ATOM 3953 N N . SER B 1 46 ? 23.531 -18.922 11.922 1 98.06 46 SER B N 1
ATOM 3954 C CA . SER B 1 46 ? 23.312 -17.719 11.125 1 98.06 46 SER B CA 1
ATOM 3955 C C . SER B 1 46 ? 24.609 -17.25 10.461 1 98.06 46 SER B C 1
ATOM 3957 O O . SER B 1 46 ? 25.672 -17.328 11.062 1 98.06 46 SER B O 1
ATOM 3959 N N . VAL B 1 47 ? 24.484 -16.859 9.281 1 98.31 47 VAL B N 1
ATOM 3960 C CA . VAL B 1 47 ? 25.547 -16.219 8.516 1 98.31 47 VAL B CA 1
ATOM 3961 C C . VAL B 1 47 ? 25.094 -14.836 8.055 1 98.31 47 VAL B C 1
ATOM 3963 O O . VAL B 1 47 ? 24.016 -14.695 7.465 1 98.31 47 VAL B O 1
ATOM 3966 N N . ASN B 1 48 ? 25.844 -13.828 8.406 1 98.69 48 ASN B N 1
ATOM 3967 C CA . ASN B 1 48 ? 25.562 -12.469 7.957 1 98.69 48 ASN B CA 1
ATOM 3968 C C . ASN B 1 48 ? 26.219 -12.18 6.613 1 98.69 48 ASN B C 1
ATOM 3970 O O . ASN B 1 48 ? 27.438 -12.336 6.465 1 98.69 48 ASN B O 1
ATOM 3974 N N . LEU B 1 49 ? 25.406 -11.727 5.691 1 98.69 49 LEU B N 1
ATOM 3975 C CA . LEU B 1 49 ? 25.875 -11.547 4.324 1 98.69 49 LEU B CA 1
ATOM 3976 C C . LEU B 1 49 ? 27.016 -10.523 4.273 1 98.69 49 LEU B C 1
ATOM 3978 O O . LEU B 1 49 ? 27.984 -10.711 3.539 1 98.69 49 LEU B O 1
ATOM 3982 N N . ALA B 1 50 ? 26.906 -9.453 5.055 1 98.25 50 ALA B N 1
ATOM 3983 C CA . ALA B 1 50 ? 27.953 -8.43 5.082 1 98.25 50 ALA B CA 1
ATOM 3984 C C . ALA B 1 50 ? 29.25 -8.984 5.652 1 98.25 50 ALA B C 1
ATOM 3986 O O . ALA B 1 50 ? 30.344 -8.641 5.188 1 98.25 50 ALA B O 1
ATOM 3987 N N . GLU B 1 51 ? 29.141 -9.859 6.613 1 97.62 51 GLU B N 1
ATOM 3988 C CA . GLU B 1 51 ? 30.328 -10.453 7.242 1 97.62 51 GLU B CA 1
ATOM 3989 C C . GLU B 1 51 ? 31.016 -11.438 6.297 1 97.62 51 GLU B C 1
ATOM 3991 O O . GLU B 1 51 ? 32.188 -11.75 6.473 1 97.62 51 GLU B O 1
ATOM 3996 N N . ARG B 1 52 ? 30.266 -11.883 5.281 1 97.56 52 ARG B N 1
ATOM 3997 C CA . ARG B 1 52 ? 30.828 -12.789 4.289 1 97.56 52 ARG B CA 1
ATOM 3998 C C . ARG B 1 52 ? 31.578 -12.023 3.201 1 97.56 52 ARG B C 1
ATOM 4000 O O . ARG B 1 52 ? 32.219 -12.625 2.336 1 97.56 52 ARG B O 1
ATOM 4007 N N . GLY B 1 53 ? 31.438 -10.727 3.154 1 97.81 53 GLY B N 1
ATOM 4008 C CA . GLY B 1 53 ? 32.188 -9.93 2.182 1 97.81 53 GLY B CA 1
ATOM 4009 C C . GLY B 1 53 ? 31.281 -9.32 1.118 1 97.81 53 GLY B C 1
ATOM 4010 O O . GLY B 1 53 ? 31.766 -8.648 0.202 1 97.81 53 GLY B O 1
ATOM 4011 N N . ALA B 1 54 ? 29.969 -9.562 1.286 1 98.44 54 ALA B N 1
ATOM 4012 C CA . ALA B 1 54 ? 29.031 -8.914 0.365 1 98.44 54 ALA B CA 1
ATOM 4013 C C . ALA B 1 54 ? 28.906 -7.422 0.667 1 98.44 54 ALA B C 1
ATOM 4015 O O . ALA B 1 54 ? 29.297 -6.965 1.746 1 98.44 54 ALA B O 1
ATOM 4016 N N . THR B 1 55 ? 28.406 -6.672 -0.338 1 98.31 55 THR B N 1
ATOM 4017 C CA . THR B 1 55 ? 28.297 -5.227 -0.178 1 98.31 55 THR B CA 1
ATOM 4018 C C . THR B 1 55 ? 26.891 -4.754 -0.549 1 98.31 55 THR B C 1
ATOM 4020 O O . THR B 1 55 ? 26.422 -5.008 -1.66 1 98.31 55 THR B O 1
ATOM 4023 N N . GLY B 1 56 ? 26.203 -4.098 0.397 1 98.31 56 GLY B N 1
ATOM 4024 C CA . GLY B 1 56 ? 24.859 -3.588 0.197 1 98.31 56 GLY B CA 1
ATOM 4025 C C . GLY B 1 56 ? 24.828 -2.135 -0.236 1 98.31 56 GLY B C 1
ATOM 4026 O O . GLY B 1 56 ? 24.047 -1.338 0.303 1 98.31 56 GLY B O 1
ATOM 4027 N N . ASP B 1 57 ? 25.656 -1.795 -1.291 1 98 57 ASP B N 1
ATOM 4028 C CA . ASP B 1 57 ? 25.844 -0.4 -1.671 1 98 57 ASP B CA 1
ATOM 4029 C C . ASP B 1 57 ? 24.969 -0.026 -2.863 1 98 57 ASP B C 1
ATOM 4031 O O . ASP B 1 57 ? 25.109 1.062 -3.428 1 98 57 ASP B O 1
ATOM 4035 N N . GLY B 1 58 ? 24.172 -0.896 -3.312 1 97.06 58 GLY B N 1
ATOM 4036 C CA . GLY B 1 58 ? 23.234 -0.604 -4.379 1 97.06 58 GLY B CA 1
ATOM 4037 C C . GLY B 1 58 ? 23.812 -0.821 -5.766 1 97.06 58 GLY B C 1
ATOM 4038 O O . GLY B 1 58 ? 23.094 -0.734 -6.762 1 97.06 58 GLY B O 1
ATOM 4039 N N . THR B 1 59 ? 25.094 -1.146 -5.832 1 96.25 59 THR B N 1
ATOM 4040 C CA . THR B 1 59 ? 25.703 -1.282 -7.152 1 96.25 59 THR B CA 1
ATOM 4041 C C . THR B 1 59 ? 26.453 -2.607 -7.27 1 96.25 59 THR B C 1
ATOM 4043 O O . THR B 1 59 ? 26.5 -3.203 -8.344 1 96.25 59 THR B O 1
ATOM 4046 N N . THR B 1 60 ? 27.047 -3.102 -6.207 1 97.69 60 THR B N 1
ATOM 4047 C CA . THR B 1 60 ? 27.781 -4.363 -6.23 1 97.69 60 THR B CA 1
ATOM 4048 C C . THR B 1 60 ? 26.828 -5.539 -6.438 1 97.69 60 THR B C 1
ATOM 4050 O O . THR B 1 60 ? 25.844 -5.68 -5.715 1 97.69 60 THR B O 1
ATOM 4053 N N . LEU B 1 61 ? 27.062 -6.305 -7.516 1 98.25 61 LEU B N 1
ATOM 4054 C CA . LEU B 1 61 ? 26.266 -7.508 -7.754 1 98.25 61 LEU B CA 1
ATOM 4055 C C . LEU B 1 61 ? 26.656 -8.617 -6.781 1 98.25 61 LEU B C 1
ATOM 4057 O O . LEU B 1 61 ? 27.812 -9.07 -6.781 1 98.25 61 LEU B O 1
ATOM 4061 N N . ASN B 1 62 ? 25.688 -9.094 -5.988 1 98.75 62 ASN B N 1
ATOM 4062 C CA . ASN B 1 62 ? 26 -10.008 -4.895 1 98.75 62 ASN B CA 1
ATOM 4063 C C . ASN B 1 62 ? 25.5 -11.422 -5.188 1 98.75 62 ASN B C 1
ATOM 4065 O O . ASN B 1 62 ? 25.438 -12.258 -4.285 1 98.75 62 ASN B O 1
ATOM 4069 N N . THR B 1 63 ? 25.188 -11.711 -6.395 1 98.56 63 THR B N 1
ATOM 4070 C CA . THR B 1 63 ? 24.531 -12.961 -6.766 1 98.56 63 THR B CA 1
ATOM 4071 C C . THR B 1 63 ? 25.359 -14.164 -6.297 1 98.56 63 THR B C 1
ATOM 4073 O O . THR B 1 63 ? 24.844 -15.031 -5.586 1 98.56 63 THR B O 1
ATOM 4076 N N . ASP B 1 64 ? 26.672 -14.172 -6.645 1 98.5 64 ASP B N 1
ATOM 4077 C CA . ASP B 1 64 ? 27.5 -15.336 -6.383 1 98.5 64 ASP B CA 1
ATOM 4078 C C . ASP B 1 64 ? 27.703 -15.539 -4.883 1 98.5 64 ASP B C 1
ATOM 4080 O O . ASP B 1 64 ? 27.656 -16.672 -4.395 1 98.5 64 ASP B O 1
ATOM 4084 N N . ILE B 1 65 ? 27.906 -14.477 -4.176 1 98.81 65 ILE B N 1
ATOM 4085 C CA . ILE B 1 65 ? 28.203 -14.594 -2.752 1 98.81 65 ILE B CA 1
ATOM 4086 C C . ILE B 1 65 ? 26.953 -15.023 -1.996 1 98.81 65 ILE B C 1
ATOM 4088 O O . ILE B 1 65 ? 27.016 -15.766 -1.018 1 98.81 65 ILE B O 1
ATOM 4092 N N . ILE B 1 66 ? 25.781 -14.57 -2.404 1 98.88 66 ILE B N 1
ATOM 4093 C CA . ILE B 1 66 ? 24.531 -14.984 -1.801 1 98.88 66 ILE B CA 1
ATOM 4094 C C . ILE B 1 66 ? 24.297 -16.469 -2.049 1 98.88 66 ILE B C 1
ATOM 4096 O O . ILE B 1 66 ? 24 -17.219 -1.115 1 98.88 66 ILE B O 1
ATOM 4100 N N . GLN B 1 67 ? 24.469 -16.875 -3.346 1 98.81 67 GLN B N 1
ATOM 4101 C CA . GLN B 1 67 ? 24.234 -18.266 -3.68 1 98.81 67 GLN B CA 1
ATOM 4102 C C . GLN B 1 67 ? 25.203 -19.188 -2.932 1 98.81 67 GLN B C 1
ATOM 4104 O O . GLN B 1 67 ? 24.797 -20.234 -2.428 1 98.81 67 GLN B O 1
ATOM 4109 N N . LYS B 1 68 ? 26.422 -18.797 -2.879 1 98.81 68 LYS B N 1
ATOM 4110 C CA . LYS B 1 68 ? 27.422 -19.594 -2.156 1 98.81 68 LYS B CA 1
ATOM 4111 C C . LYS B 1 68 ? 27.031 -19.75 -0.689 1 98.81 68 LYS B C 1
ATOM 4113 O O . LYS B 1 68 ? 27.156 -20.844 -0.126 1 98.81 68 LYS B O 1
ATOM 4118 N N . ALA B 1 69 ? 26.578 -18.656 -0.077 1 98.81 69 ALA B N 1
ATOM 4119 C CA . ALA B 1 69 ? 26.172 -18.719 1.324 1 98.81 69 ALA B CA 1
ATOM 4120 C C . ALA B 1 69 ? 25 -19.672 1.519 1 98.81 69 ALA B C 1
ATOM 4122 O O . ALA B 1 69 ? 24.984 -20.438 2.477 1 98.81 69 ALA B O 1
ATOM 4123 N N . ILE B 1 70 ? 24.078 -19.656 0.655 1 98.88 70 ILE B N 1
ATOM 4124 C CA . ILE B 1 70 ? 22.906 -20.531 0.719 1 98.88 70 ILE B CA 1
ATOM 4125 C C . ILE B 1 70 ? 23.359 -21.984 0.605 1 98.88 70 ILE B C 1
ATOM 4127 O O . ILE B 1 70 ? 22.953 -22.844 1.406 1 98.88 70 ILE B O 1
ATOM 4131 N N . ASP B 1 71 ? 24.219 -22.266 -0.406 1 98.81 71 ASP B N 1
ATOM 4132 C CA . ASP B 1 71 ? 24.703 -23.609 -0.635 1 98.81 71 ASP B CA 1
ATOM 4133 C C . ASP B 1 71 ? 25.453 -24.141 0.586 1 98.81 71 ASP B C 1
ATOM 4135 O O . ASP B 1 71 ? 25.25 -25.281 1.002 1 98.81 71 ASP B O 1
ATOM 4139 N N . GLU B 1 72 ? 26.266 -23.328 1.127 1 98.69 72 GLU B N 1
ATOM 4140 C CA . GLU B 1 72 ? 27.062 -23.734 2.279 1 98.69 72 GLU B CA 1
ATOM 4141 C C . GLU B 1 72 ? 26.188 -24 3.498 1 98.69 72 GLU B C 1
ATOM 4143 O O . GLU B 1 72 ? 26.422 -24.953 4.234 1 98.69 72 GLU B O 1
ATOM 4148 N N . LEU B 1 73 ? 25.234 -23.125 3.744 1 98.75 73 LEU B N 1
ATOM 4149 C CA . LEU B 1 73 ? 24.312 -23.344 4.855 1 98.75 73 LEU B CA 1
ATOM 4150 C C . LEU B 1 73 ? 23.547 -24.656 4.703 1 98.75 73 LEU B C 1
ATOM 4152 O O . LEU B 1 73 ? 23.422 -25.406 5.668 1 98.75 73 LEU B O 1
ATOM 4156 N N . SER B 1 74 ? 23.016 -24.875 3.506 1 98.75 74 SER B N 1
ATOM 4157 C CA . SER B 1 74 ? 22.266 -26.109 3.268 1 98.75 74 SER B CA 1
ATOM 4158 C C . SER B 1 74 ? 23.141 -27.328 3.51 1 98.75 74 SER B C 1
ATOM 4160 O O . SER B 1 74 ? 22.719 -28.281 4.148 1 98.75 74 SER B O 1
ATOM 4162 N N . GLN B 1 75 ? 24.391 -27.312 3.002 1 98.44 75 GLN B N 1
ATOM 4163 C CA . GLN B 1 75 ? 25.328 -28.422 3.176 1 98.44 75 GLN B CA 1
ATOM 4164 C C . GLN B 1 75 ? 25.641 -28.656 4.652 1 98.44 75 GLN B C 1
ATOM 4166 O O . GLN B 1 75 ? 25.875 -29.797 5.07 1 98.44 75 GLN B O 1
ATOM 4171 N N . ALA B 1 76 ? 25.516 -27.625 5.406 1 98.31 76 ALA B N 1
ATOM 4172 C CA . ALA B 1 76 ? 25.828 -27.703 6.828 1 98.31 76 ALA B CA 1
ATOM 4173 C C . ALA B 1 76 ? 24.609 -28.109 7.641 1 98.31 76 ALA B C 1
ATOM 4175 O O . ALA B 1 76 ? 24.641 -28.125 8.875 1 98.31 76 ALA B O 1
ATOM 4176 N N . GLY B 1 77 ? 23.547 -28.359 7.012 1 97.88 77 GLY B N 1
ATOM 4177 C CA . GLY B 1 77 ? 22.344 -28.812 7.703 1 97.88 77 GLY B CA 1
ATOM 4178 C C . GLY B 1 77 ? 21.281 -27.734 7.828 1 97.88 77 GLY B C 1
ATOM 4179 O O . GLY B 1 77 ? 20.266 -27.938 8.484 1 97.88 77 GLY B O 1
ATOM 4180 N N . GLY B 1 78 ? 21.594 -26.562 7.301 1 98.56 78 GLY B N 1
ATOM 4181 C CA . GLY B 1 78 ? 20.609 -25.484 7.285 1 98.56 78 GLY B CA 1
ATOM 4182 C C . GLY B 1 78 ? 21.047 -24.281 8.102 1 98.56 78 GLY B C 1
ATOM 4183 O O . GLY B 1 78 ? 22.125 -24.281 8.703 1 98.56 78 GLY B O 1
ATOM 4184 N N . GLY B 1 79 ? 20.297 -23.297 8.023 1 98.81 79 GLY B N 1
ATOM 4185 C CA . GLY B 1 79 ? 20.578 -22.078 8.766 1 98.81 79 GLY B CA 1
ATOM 4186 C C . GLY B 1 79 ? 19.969 -20.844 8.133 1 98.81 79 GLY B C 1
ATOM 4187 O O . GLY B 1 79 ? 19.219 -20.938 7.16 1 98.81 79 GLY B O 1
ATOM 4188 N N . HIS B 1 80 ? 20.219 -19.688 8.805 1 98.88 80 HIS B N 1
ATOM 4189 C CA . HIS B 1 80 ? 19.672 -18.391 8.367 1 98.88 80 HIS B CA 1
ATOM 4190 C C . HIS B 1 80 ? 20.75 -17.578 7.656 1 98.88 80 HIS B C 1
ATOM 4192 O O . HIS B 1 80 ? 21.812 -17.328 8.211 1 98.88 80 HIS B O 1
ATOM 4198 N N . LEU B 1 81 ? 20.547 -17.266 6.445 1 98.94 81 LEU B N 1
ATOM 4199 C CA . LEU B 1 81 ? 21.328 -16.203 5.805 1 98.94 81 LEU B CA 1
ATOM 4200 C C . LEU B 1 81 ? 20.719 -14.836 6.09 1 98.94 81 LEU B C 1
ATOM 4202 O O . LEU B 1 81 ? 19.641 -14.516 5.574 1 98.94 81 LEU B O 1
ATOM 4206 N N . VAL B 1 82 ? 21.391 -14.016 6.84 1 98.94 82 VAL B N 1
ATOM 4207 C CA . VAL B 1 82 ? 20.875 -12.719 7.285 1 98.94 82 VAL B CA 1
ATOM 4208 C C . VAL B 1 82 ? 21.312 -11.625 6.309 1 98.94 82 VAL B C 1
ATOM 4210 O O . VAL B 1 82 ? 22.516 -11.469 6.043 1 98.94 82 VAL B O 1
ATOM 4213 N N . ILE B 1 83 ? 20.359 -10.961 5.742 1 98.94 83 ILE B N 1
ATOM 4214 C CA . ILE B 1 83 ? 20.594 -9.773 4.926 1 98.94 83 ILE B CA 1
ATOM 4215 C C . ILE B 1 83 ? 20.359 -8.516 5.762 1 98.94 83 ILE B C 1
ATOM 4217 O O . ILE B 1 83 ? 19.219 -8.172 6.07 1 98.94 83 ILE B O 1
ATOM 4221 N N . PRO B 1 84 ? 21.375 -7.82 6.148 1 98.69 84 PRO B N 1
ATOM 4222 C CA . PRO B 1 84 ? 21.172 -6.652 7.012 1 98.69 84 PRO B CA 1
ATOM 4223 C C . PRO B 1 84 ? 20.734 -5.414 6.242 1 98.69 84 PRO B C 1
ATOM 4225 O O . PRO B 1 84 ? 20.578 -5.465 5.02 1 98.69 84 PRO B O 1
ATOM 4228 N N . GLN B 1 85 ? 20.5 -4.285 6.973 1 98.62 85 GLN B N 1
ATOM 4229 C CA . GLN B 1 85 ? 20.141 -3.012 6.359 1 98.62 85 GLN B CA 1
ATOM 4230 C C . GLN B 1 85 ? 21.094 -2.656 5.223 1 98.62 85 GLN B C 1
ATOM 4232 O O . GLN B 1 85 ? 22.312 -2.836 5.344 1 98.62 85 GLN B O 1
ATOM 4237 N N . GLY B 1 86 ? 20.469 -2.236 4.074 1 98.69 86 GLY B N 1
ATOM 4238 C CA . GLY B 1 86 ? 21.219 -1.926 2.871 1 98.69 86 GLY B CA 1
ATOM 4239 C C . GLY B 1 86 ? 20.422 -2.139 1.595 1 98.69 86 GLY B C 1
ATOM 4240 O O . GLY B 1 86 ? 19.266 -2.549 1.64 1 98.69 86 GLY B O 1
ATOM 4241 N N . VAL B 1 87 ? 21.031 -1.759 0.499 1 98.81 87 VAL B N 1
ATOM 4242 C CA . VAL B 1 87 ? 20.5 -2.057 -0.831 1 98.81 87 VAL B CA 1
ATOM 4243 C C . VAL B 1 87 ? 21.406 -3.086 -1.519 1 98.81 87 VAL B C 1
ATOM 4245 O O . VAL B 1 87 ? 22.516 -2.768 -1.929 1 98.81 87 VAL B O 1
ATOM 4248 N N . TRP B 1 88 ? 20.891 -4.25 -1.647 1 98.88 88 TRP B N 1
ATOM 4249 C CA . TRP B 1 88 ? 21.688 -5.398 -2.086 1 98.88 88 TRP B CA 1
ATOM 4250 C C . TRP B 1 88 ? 21.281 -5.824 -3.494 1 98.88 88 TRP B C 1
ATOM 4252 O O . TRP B 1 88 ? 20.266 -6.492 -3.682 1 98.88 88 TRP B O 1
ATOM 4262 N N . LEU B 1 89 ? 22.141 -5.445 -4.457 1 98.5 89 LEU B N 1
ATOM 4263 C CA . LEU B 1 89 ? 21.891 -5.828 -5.844 1 98.5 89 LEU B CA 1
ATOM 4264 C C . LEU B 1 89 ? 22.203 -7.309 -6.059 1 98.5 89 LEU B C 1
ATOM 4266 O O . LEU B 1 89 ? 23.234 -7.809 -5.586 1 98.5 89 LEU B O 1
ATOM 4270 N N . THR B 1 90 ? 21.281 -8.008 -6.77 1 98.62 90 THR B N 1
ATOM 4271 C CA . THR B 1 90 ? 21.516 -9.422 -7.027 1 98.62 90 THR B CA 1
ATOM 4272 C C . THR B 1 90 ? 20.797 -9.867 -8.297 1 98.62 90 THR B C 1
ATOM 4274 O O . THR B 1 90 ? 19.859 -9.203 -8.75 1 98.62 90 THR B O 1
ATOM 4277 N N . GLY B 1 91 ? 21.312 -10.906 -8.977 1 97.62 91 GLY B N 1
ATOM 4278 C CA . GLY B 1 91 ? 20.547 -11.68 -9.945 1 97.62 91 GLY B 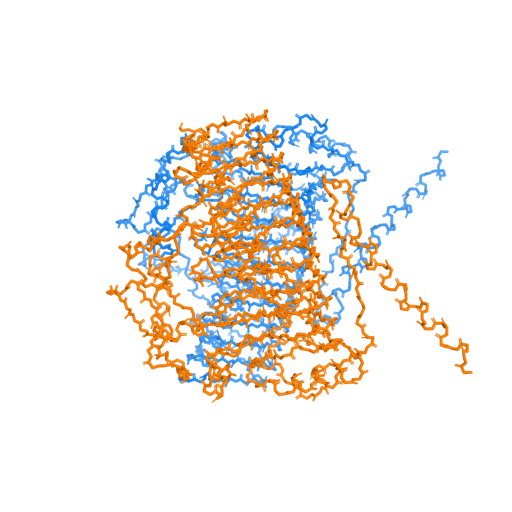CA 1
ATOM 4279 C C . GLY B 1 91 ? 19.719 -12.773 -9.305 1 97.62 91 GLY B C 1
ATOM 4280 O O . GLY B 1 91 ? 19.391 -12.703 -8.109 1 97.62 91 GLY B O 1
ATOM 4281 N N . PRO B 1 92 ? 19.328 -13.758 -10.102 1 97.75 92 PRO B N 1
ATOM 4282 C CA . PRO B 1 92 ? 18.484 -14.828 -9.562 1 97.75 92 PRO B CA 1
ATOM 4283 C C . PRO B 1 92 ? 19.203 -15.68 -8.516 1 97.75 92 PRO B C 1
ATOM 4285 O O . PRO B 1 92 ? 20.406 -15.938 -8.641 1 97.75 92 PRO B O 1
ATOM 4288 N N . ILE B 1 93 ? 18.453 -16.078 -7.531 1 98.12 93 ILE B N 1
ATOM 4289 C CA . ILE B 1 93 ? 18.984 -16.938 -6.484 1 98.12 93 ILE B CA 1
ATOM 4290 C C . ILE B 1 93 ? 18.125 -18.188 -6.355 1 98.12 93 ILE B C 1
ATOM 4292 O O . ILE B 1 93 ? 16.922 -18.141 -6.602 1 98.12 93 ILE B O 1
ATOM 4296 N N . GLU B 1 94 ? 18.781 -19.281 -5.98 1 98.44 94 GLU B N 1
ATOM 4297 C CA . GLU B 1 94 ? 18.094 -20.547 -5.758 1 98.44 94 GLU B CA 1
ATOM 4298 C C . GLU B 1 94 ? 18.172 -20.969 -4.293 1 98.44 94 GLU B C 1
ATOM 4300 O O . GLU B 1 94 ? 19.266 -21.219 -3.775 1 98.44 94 GLU B O 1
ATOM 4305 N N . LEU B 1 95 ? 17.016 -21 -3.621 1 98.81 95 LEU B N 1
ATOM 4306 C CA . LEU B 1 95 ? 16.984 -21.5 -2.246 1 98.81 95 LEU B CA 1
ATOM 4307 C C . LEU B 1 95 ? 17.266 -23 -2.195 1 98.81 95 LEU B C 1
ATOM 4309 O O . LEU B 1 95 ? 16.969 -23.719 -3.15 1 98.81 95 LEU B O 1
ATOM 4313 N N . LYS B 1 96 ? 17.797 -23.438 -1.056 1 98.88 96 LYS B N 1
ATOM 4314 C CA . LYS B 1 96 ? 18.094 -24.844 -0.803 1 98.88 96 LYS B CA 1
ATOM 4315 C C . LYS B 1 96 ? 17.469 -25.312 0.508 1 98.88 96 LYS B C 1
ATOM 4317 O O . LYS B 1 96 ? 17.141 -24.5 1.37 1 98.88 96 LYS B O 1
ATOM 4322 N N . SER B 1 97 ? 17.359 -26.688 0.554 1 98.88 97 SER B N 1
ATOM 4323 C CA . SER B 1 97 ? 16.719 -27.281 1.728 1 98.88 97 SER B CA 1
ATOM 4324 C C . SER B 1 97 ? 17.375 -26.797 3.016 1 98.88 97 SER B C 1
ATOM 4326 O O . SER B 1 97 ? 18.609 -26.734 3.102 1 98.88 97 SER B O 1
ATOM 4328 N N . GLY B 1 98 ? 16.578 -26.406 3.949 1 98.88 98 GLY B N 1
ATOM 4329 C CA . GLY B 1 98 ? 17.031 -26.062 5.285 1 98.88 98 GLY B CA 1
ATOM 4330 C C . GLY B 1 98 ? 17.453 -24.609 5.414 1 98.88 98 GLY B C 1
ATOM 4331 O O . GLY B 1 98 ? 17.938 -24.188 6.465 1 98.88 98 GLY B O 1
ATOM 4332 N N . VAL B 1 99 ? 17.234 -23.766 4.434 1 98.88 99 VAL B N 1
ATOM 4333 C CA . VAL B 1 99 ? 17.781 -22.422 4.465 1 98.88 99 VAL B CA 1
ATOM 4334 C C . VAL B 1 99 ? 16.656 -21.406 4.617 1 98.88 99 VAL B C 1
ATOM 4336 O O . VAL B 1 99 ? 15.617 -21.516 3.969 1 98.88 99 VAL B O 1
ATOM 4339 N N . ASP B 1 100 ? 16.891 -20.469 5.535 1 98.88 100 ASP B N 1
ATOM 4340 C CA . ASP B 1 100 ? 16.078 -19.266 5.688 1 98.88 100 ASP B CA 1
ATOM 4341 C C . ASP B 1 100 ? 16.797 -18.031 5.148 1 98.88 100 ASP B C 1
ATOM 4343 O O . ASP B 1 100 ? 17.922 -17.734 5.57 1 98.88 100 ASP B O 1
ATOM 4347 N N . LEU B 1 101 ? 16.234 -17.438 4.148 1 98.94 101 LEU B N 1
ATOM 4348 C CA . LEU B 1 101 ? 16.672 -16.109 3.744 1 98.94 101 LEU B CA 1
ATOM 4349 C C . LEU B 1 101 ? 16.031 -15.031 4.621 1 98.94 101 LEU B C 1
ATOM 4351 O O . LEU B 1 101 ? 14.875 -14.664 4.414 1 98.94 101 LEU B O 1
ATOM 4355 N N . HIS B 1 102 ? 16.781 -14.461 5.609 1 98.94 102 HIS B N 1
ATOM 4356 C CA . HIS B 1 102 ? 16.25 -13.539 6.602 1 98.94 102 HIS B CA 1
ATOM 4357 C C . HIS B 1 102 ? 16.625 -12.102 6.277 1 98.94 102 HIS B C 1
ATOM 4359 O O . HIS B 1 102 ? 17.797 -11.719 6.398 1 98.94 102 HIS B O 1
ATOM 4365 N N . LEU B 1 103 ? 15.656 -11.297 5.906 1 98.94 103 LEU B N 1
ATOM 4366 C CA . LEU B 1 103 ? 15.906 -9.891 5.598 1 98.94 103 LEU B CA 1
ATOM 4367 C C . LEU B 1 103 ? 15.594 -9 6.797 1 98.94 103 LEU B C 1
ATOM 4369 O O . LEU B 1 103 ? 14.438 -8.898 7.211 1 98.94 103 LEU B O 1
ATOM 4373 N N . GLU B 1 104 ? 16.594 -8.336 7.27 1 98.5 104 GLU B N 1
ATOM 4374 C CA . GLU B 1 104 ? 16.359 -7.406 8.375 1 98.5 104 GLU B CA 1
ATOM 4375 C C . GLU B 1 104 ? 15.625 -6.156 7.906 1 98.5 104 GLU B C 1
ATOM 4377 O O . GLU B 1 104 ? 15.516 -5.906 6.703 1 98.5 104 GLU B O 1
ATOM 4382 N N . ARG B 1 105 ? 15.125 -5.418 8.883 1 97.5 105 ARG B N 1
ATOM 4383 C CA . ARG B 1 105 ? 14.453 -4.156 8.586 1 97.5 105 ARG B CA 1
ATOM 4384 C C . ARG B 1 105 ? 15.352 -3.24 7.762 1 97.5 105 ARG B C 1
ATOM 4386 O O . ARG B 1 105 ? 16.562 -3.139 8.023 1 97.5 105 ARG B O 1
ATOM 4393 N N . ASN B 1 106 ? 14.773 -2.635 6.73 1 98.06 106 ASN B N 1
ATOM 4394 C CA . ASN B 1 106 ? 15.422 -1.659 5.863 1 98.06 106 ASN B CA 1
ATOM 4395 C C . ASN B 1 106 ? 16.438 -2.322 4.938 1 98.06 106 ASN B C 1
ATOM 4397 O O . ASN B 1 106 ? 17.234 -1.639 4.285 1 98.06 106 ASN B O 1
ATOM 4401 N N . ALA B 1 107 ? 16.453 -3.676 4.883 1 98.81 107 ALA B N 1
ATOM 4402 C CA . ALA B 1 107 ? 17.141 -4.375 3.801 1 98.81 107 ALA B CA 1
ATOM 4403 C C . ALA B 1 107 ? 16.297 -4.402 2.537 1 98.81 107 ALA B C 1
ATOM 4405 O O . ALA B 1 107 ? 15.102 -4.719 2.592 1 98.81 107 ALA B O 1
ATOM 4406 N N . ILE B 1 108 ? 16.906 -3.994 1.466 1 98.88 108 ILE B N 1
ATOM 4407 C CA . ILE B 1 108 ? 16.281 -4.152 0.156 1 98.88 108 ILE B CA 1
ATOM 4408 C C . ILE B 1 108 ? 17.109 -5.117 -0.692 1 98.88 108 ILE B C 1
ATOM 4410 O O . ILE B 1 108 ? 18.25 -4.816 -1.058 1 98.88 108 ILE B O 1
ATOM 4414 N N . LEU B 1 109 ? 16.609 -6.266 -0.855 1 98.88 109 LEU B N 1
ATOM 4415 C CA . LEU B 1 109 ? 17.172 -7.145 -1.879 1 98.88 109 LEU B CA 1
ATOM 4416 C C . LEU B 1 109 ? 16.641 -6.773 -3.26 1 98.88 109 LEU B C 1
ATOM 4418 O O . LEU B 1 109 ? 15.477 -7.035 -3.578 1 98.88 109 LEU B O 1
ATOM 4422 N N . TYR B 1 110 ? 17.5 -6.145 -4.016 1 98.5 110 TYR B N 1
ATOM 4423 C CA . TYR B 1 110 ? 17.156 -5.48 -5.27 1 98.5 110 TYR B CA 1
ATOM 4424 C C . TYR B 1 110 ? 17.594 -6.32 -6.465 1 98.5 110 TYR B C 1
ATOM 4426 O O . TYR B 1 110 ? 18.766 -6.348 -6.82 1 98.5 110 TYR B O 1
ATOM 4434 N N . PHE B 1 111 ? 16.625 -7.008 -7.086 1 98.38 111 PHE B N 1
ATOM 4435 C CA . PHE B 1 111 ? 16.969 -7.855 -8.219 1 98.38 111 PHE B CA 1
ATOM 4436 C C . PHE B 1 111 ? 17.359 -7.008 -9.43 1 98.38 111 PHE B C 1
ATOM 4438 O O . PHE B 1 111 ? 16.672 -6.035 -9.75 1 98.38 111 PHE B O 1
ATOM 4445 N N . SER B 1 112 ? 18.344 -7.402 -10.117 1 96.88 112 SER B N 1
ATOM 4446 C CA . SER B 1 112 ? 18.984 -6.605 -11.164 1 96.88 112 SER B CA 1
ATOM 4447 C C . SER B 1 112 ? 18.047 -6.414 -12.352 1 96.88 112 SER B C 1
ATOM 4449 O O . SER B 1 112 ? 17.344 -7.348 -12.758 1 96.88 112 SER B O 1
ATOM 4451 N N . PRO B 1 113 ? 18.047 -5.207 -12.93 1 94 113 PRO B N 1
ATOM 4452 C CA . PRO B 1 113 ? 17.281 -4.984 -14.156 1 94 113 PRO B CA 1
ATOM 4453 C C . PRO B 1 113 ? 17.922 -5.656 -15.375 1 94 113 PRO B C 1
ATOM 4455 O O . PRO B 1 113 ? 17.328 -5.691 -16.453 1 94 113 PRO B O 1
ATOM 4458 N N . ASP B 1 114 ? 19.141 -6.164 -15.273 1 94.25 114 ASP B N 1
ATOM 4459 C CA . ASP B 1 114 ? 19.797 -6.867 -16.359 1 94.25 114 ASP B CA 1
ATOM 4460 C C . ASP B 1 114 ? 19.141 -8.219 -16.625 1 94.25 114 ASP B C 1
ATOM 4462 O O . ASP B 1 114 ? 19.469 -9.219 -15.984 1 94.25 114 ASP B O 1
ATOM 4466 N N . LYS B 1 115 ? 18.344 -8.234 -17.641 1 94.06 115 LYS B N 1
ATOM 4467 C CA . LYS B 1 115 ? 17.547 -9.414 -17.953 1 94.06 115 LYS B CA 1
ATOM 4468 C C . LYS B 1 115 ? 18.438 -10.594 -18.312 1 94.06 115 LYS B C 1
ATOM 4470 O O . LYS B 1 115 ? 18.047 -11.75 -18.141 1 94.06 115 LYS B O 1
ATOM 4475 N N . ALA B 1 116 ? 19.594 -10.32 -18.812 1 93 116 ALA B N 1
ATOM 4476 C CA . ALA B 1 116 ? 20.484 -11.375 -19.266 1 93 116 ALA B CA 1
ATOM 4477 C C . ALA B 1 116 ? 20.906 -12.281 -18.109 1 93 116 ALA B C 1
ATOM 4479 O O . ALA B 1 116 ? 21.266 -13.438 -18.328 1 93 116 ALA B O 1
ATOM 4480 N N . LEU B 1 117 ? 20.828 -11.766 -16.922 1 94.88 117 LEU B N 1
ATOM 4481 C CA . LEU B 1 117 ? 21.25 -12.539 -15.742 1 94.88 117 LEU B CA 1
ATOM 4482 C C . LEU B 1 117 ? 20.281 -13.695 -15.492 1 94.88 117 LEU B C 1
ATOM 4484 O O . LEU B 1 117 ? 20.625 -14.648 -14.781 1 94.88 117 LEU B O 1
ATOM 4488 N N . TYR B 1 118 ? 19.109 -13.625 -16.047 1 95.06 118 TYR B N 1
ATOM 4489 C CA . TYR B 1 118 ? 18.047 -14.57 -15.703 1 95.06 118 TYR B CA 1
ATOM 4490 C C . TYR B 1 118 ? 17.891 -15.625 -16.781 1 95.06 118 TYR B C 1
ATOM 4492 O O . TYR B 1 118 ? 17.078 -16.547 -16.641 1 95.06 118 TYR B O 1
ATOM 4500 N N . VAL B 1 119 ? 18.516 -15.438 -17.906 1 89.69 119 VAL B N 1
ATOM 4501 C CA . VAL B 1 119 ? 18.328 -16.312 -19.047 1 89.69 119 VAL B CA 1
ATOM 4502 C C . VAL B 1 119 ? 19.375 -17.422 -19.031 1 89.69 119 VAL B C 1
ATOM 4504 O O . VAL B 1 119 ? 20.578 -17.156 -18.844 1 89.69 119 VAL B O 1
ATOM 4507 N N . ASP B 1 120 ? 18.844 -18.594 -18.938 1 76.5 120 ASP B N 1
ATOM 4508 C CA . ASP B 1 120 ? 19.75 -19.734 -18.984 1 76.5 120 ASP B CA 1
ATOM 4509 C C . ASP B 1 120 ? 20.344 -19.906 -20.391 1 76.5 120 ASP B C 1
ATOM 4511 O O . ASP B 1 120 ? 19.688 -19.609 -21.391 1 76.5 120 ASP B O 1
ATOM 4515 N N . SER B 1 121 ? 21.656 -19.812 -20.531 1 58.72 121 SER B N 1
ATOM 4516 C CA . SER B 1 121 ? 22.344 -20.016 -21.797 1 58.72 121 SER B CA 1
ATOM 4517 C C . SER B 1 121 ? 21.938 -21.344 -22.438 1 58.72 121 SER B C 1
ATOM 4519 O O . SER B 1 121 ? 22.234 -21.578 -23.609 1 58.72 121 SER B O 1
ATOM 4521 N N . ASN B 1 122 ? 21.406 -22.219 -21.594 1 53.06 122 ASN B N 1
ATOM 4522 C CA . ASN B 1 122 ? 21.031 -23.484 -22.219 1 53.06 122 ASN B CA 1
ATOM 4523 C C . ASN B 1 122 ? 19.828 -23.312 -23.141 1 53.06 122 ASN B C 1
ATOM 4525 O O . ASN B 1 122 ? 18.734 -22.938 -22.688 1 53.06 122 ASN B O 1
ATOM 4529 N N . PRO B 1 123 ? 20.078 -23.281 -24.406 1 50.31 123 PRO B N 1
ATOM 4530 C CA . PRO B 1 123 ? 19.047 -23.047 -25.438 1 50.31 123 PRO B CA 1
ATOM 4531 C C . PRO B 1 123 ? 17.734 -23.766 -25.125 1 50.31 123 PRO B C 1
ATOM 4533 O O . PRO B 1 123 ? 16.672 -23.328 -25.594 1 50.31 123 PRO B O 1
ATOM 4536 N N . LYS B 1 124 ? 17.844 -24.922 -24.656 1 47.44 124 LYS B N 1
ATOM 4537 C CA . LYS B 1 124 ? 16.625 -25.703 -24.453 1 47.44 124 LYS B CA 1
ATOM 4538 C C . LYS B 1 124 ? 15.773 -25.094 -23.328 1 47.44 124 LYS B C 1
ATOM 4540 O O . LYS B 1 124 ? 14.609 -25.453 -23.172 1 47.44 124 LYS B O 1
ATOM 4545 N N . ALA B 1 125 ? 16.422 -24.453 -22.406 1 48.62 125 ALA B N 1
ATOM 4546 C CA . ALA B 1 125 ? 15.648 -23.953 -21.266 1 48.62 125 ALA B CA 1
ATOM 4547 C C . ALA B 1 125 ? 15.016 -22.609 -21.578 1 48.62 125 ALA B C 1
ATOM 4549 O O . ALA B 1 125 ? 15.688 -21.578 -21.594 1 48.62 125 ALA B O 1
ATOM 4550 N N . SER B 1 126 ? 14.07 -22.609 -22.406 1 50.59 126 SER B N 1
ATOM 4551 C CA . SER B 1 126 ? 13.281 -21.516 -22.938 1 50.59 126 SER B CA 1
ATOM 4552 C C . SER B 1 126 ? 12.734 -20.641 -21.812 1 50.59 126 SER B C 1
ATOM 4554 O O . SER B 1 126 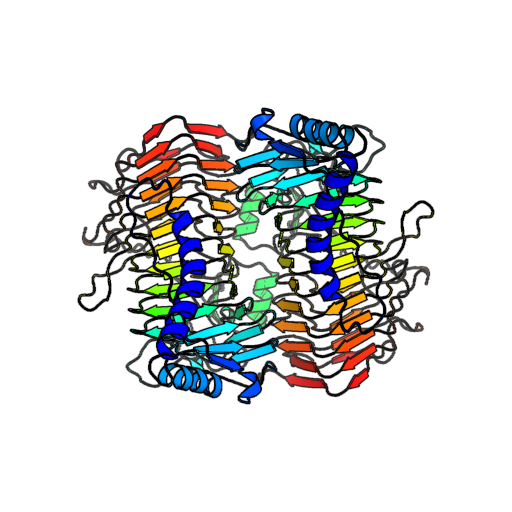? 12.086 -19.625 -22.078 1 50.59 126 SER B O 1
ATOM 4556 N N . ARG B 1 127 ? 13.07 -21.047 -20.5 1 62.91 127 ARG B N 1
ATOM 4557 C CA . ARG B 1 127 ? 12.328 -20.188 -19.578 1 62.91 127 ARG B CA 1
ATOM 4558 C C . ARG B 1 127 ? 13.281 -19.375 -18.703 1 62.91 127 ARG B C 1
ATOM 4560 O O . ARG B 1 127 ? 14.406 -19.797 -18.438 1 62.91 127 ARG B O 1
ATOM 4567 N N . VAL B 1 128 ? 13.117 -18.172 -18.5 1 85.31 128 VAL B N 1
ATOM 4568 C CA . VAL B 1 128 ? 13.766 -17.203 -17.625 1 85.31 128 VAL B CA 1
ATOM 4569 C C . VAL B 1 128 ? 13.578 -17.609 -16.172 1 85.31 128 VAL B C 1
ATOM 4571 O O . VAL B 1 128 ? 12.5 -18.078 -15.781 1 85.31 128 VAL B O 1
ATOM 4574 N N . ARG B 1 129 ? 14.688 -17.719 -15.484 1 93.31 129 ARG B N 1
ATOM 4575 C CA . ARG B 1 129 ? 14.672 -18.047 -14.062 1 93.31 129 ARG B CA 1
ATOM 4576 C C . ARG B 1 129 ? 13.883 -17.016 -13.266 1 93.31 129 ARG B C 1
ATOM 4578 O O . ARG B 1 129 ? 13.969 -15.812 -13.539 1 93.31 129 ARG B O 1
ATOM 4585 N N . ALA B 1 130 ? 13.156 -17.562 -12.312 1 96.88 130 ALA B N 1
ATOM 4586 C CA . ALA B 1 130 ? 12.539 -16.641 -11.359 1 96.88 130 ALA B CA 1
ATOM 4587 C C . ALA B 1 130 ? 13.602 -15.906 -10.539 1 96.88 130 ALA B C 1
ATOM 4589 O O . ALA B 1 130 ? 14.758 -16.344 -10.477 1 96.88 130 ALA B O 1
ATOM 4590 N N . CYS B 1 131 ? 13.258 -14.758 -9.938 1 98.19 131 CYS B N 1
ATOM 4591 C CA . CYS B 1 131 ? 14.203 -14.07 -9.062 1 98.19 131 CYS B CA 1
ATOM 4592 C C . CYS B 1 131 ? 14.664 -14.984 -7.93 1 98.19 131 CYS B C 1
ATOM 4594 O O . CYS B 1 131 ? 15.859 -15.094 -7.668 1 98.19 131 CYS B O 1
ATOM 4596 N N . ILE B 1 132 ? 13.719 -15.648 -7.254 1 98.81 132 ILE B N 1
ATOM 4597 C CA . ILE B 1 132 ? 14.016 -16.656 -6.25 1 98.81 132 ILE B CA 1
ATOM 4598 C C . ILE B 1 132 ? 13.297 -17.953 -6.602 1 98.81 132 ILE B C 1
ATOM 4600 O O . ILE B 1 132 ? 12.078 -17.969 -6.793 1 98.81 132 ILE B O 1
ATOM 4604 N N . SER B 1 133 ? 14.047 -19.016 -6.691 1 98.25 133 SER B N 1
ATOM 4605 C CA . SER B 1 133 ? 13.477 -20.312 -7.039 1 98.25 133 SER B CA 1
ATOM 4606 C C . SER B 1 133 ? 13.891 -21.391 -6.039 1 98.25 133 SER B C 1
ATOM 4608 O O . SER B 1 133 ? 14.797 -21.172 -5.23 1 98.25 133 SER B O 1
ATOM 4610 N N . ALA B 1 134 ? 13.172 -22.422 -6.016 1 98.69 134 ALA B N 1
ATOM 4611 C CA . ALA B 1 134 ? 13.5 -23.688 -5.34 1 98.69 134 ALA B CA 1
ATOM 4612 C C . ALA B 1 134 ? 12.773 -24.859 -5.988 1 98.69 134 ALA B C 1
ATOM 4614 O O . ALA B 1 134 ? 11.617 -24.734 -6.41 1 98.69 134 ALA B O 1
ATOM 4615 N N . ASN B 1 135 ? 13.422 -25.922 -6.137 1 98.31 135 ASN B N 1
ATOM 4616 C CA . ASN B 1 135 ? 12.836 -27.141 -6.707 1 98.31 135 ASN B CA 1
ATOM 4617 C C . ASN B 1 135 ? 13.148 -28.359 -5.859 1 98.31 135 ASN B C 1
ATOM 4619 O O . ASN B 1 135 ? 14.312 -28.688 -5.633 1 98.31 135 ASN B O 1
ATOM 4623 N N . ARG B 1 136 ? 12.062 -29 -5.418 1 98.56 136 ARG B N 1
ATOM 4624 C CA . ARG B 1 136 ? 12.18 -30.219 -4.629 1 98.56 136 ARG B CA 1
ATOM 4625 C C . ARG B 1 136 ? 13.039 -30 -3.391 1 98.56 136 ARG B C 1
ATOM 4627 O O . ARG B 1 136 ? 13.977 -30.75 -3.135 1 98.56 136 ARG B O 1
ATOM 4634 N N . CYS B 1 137 ? 12.719 -28.906 -2.717 1 98.81 137 CYS B N 1
ATOM 4635 C CA . CYS B 1 137 ? 13.375 -28.562 -1.461 1 98.81 137 CYS B CA 1
ATOM 4636 C C . CYS B 1 137 ? 12.414 -28.703 -0.286 1 98.81 137 CYS B C 1
ATOM 4638 O O . CYS B 1 137 ? 11.195 -28.781 -0.478 1 98.81 137 CYS B O 1
ATOM 4640 N N . ARG B 1 138 ? 12.977 -28.875 0.829 1 98.69 138 ARG B N 1
ATOM 4641 C CA . ARG B 1 138 ? 12.203 -28.922 2.066 1 98.69 138 ARG B CA 1
ATOM 4642 C C . ARG B 1 138 ? 12.719 -27.906 3.08 1 98.69 138 ARG B C 1
ATOM 4644 O O . ARG B 1 138 ? 13.914 -27.609 3.115 1 98.69 138 ARG B O 1
ATOM 4651 N N . ASN B 1 139 ? 11.859 -27.438 3.883 1 98.75 139 ASN B N 1
ATOM 4652 C CA . ASN B 1 139 ? 12.203 -26.516 4.949 1 98.75 139 ASN B CA 1
ATOM 4653 C C . ASN B 1 139 ? 12.883 -25.266 4.402 1 98.75 139 ASN B C 1
ATOM 4655 O O . ASN B 1 139 ? 14.023 -24.953 4.77 1 98.75 139 ASN B O 1
ATOM 4659 N N . ILE B 1 140 ? 12.18 -24.531 3.629 1 98.81 140 ILE B N 1
ATOM 4660 C CA . ILE B 1 140 ? 12.711 -23.281 3.119 1 98.81 140 ILE B CA 1
ATOM 4661 C C . ILE B 1 140 ? 11.875 -22.109 3.654 1 98.81 140 ILE B C 1
ATOM 4663 O O . ILE B 1 140 ? 10.664 -22.25 3.838 1 98.81 140 ILE B O 1
ATOM 4667 N N . SER B 1 141 ? 12.531 -21.047 3.936 1 98.81 141 SER B N 1
ATOM 4668 C CA . SER B 1 141 ? 11.805 -19.891 4.465 1 98.81 141 SER B CA 1
ATOM 4669 C C . SER B 1 141 ? 12.422 -18.578 3.986 1 98.81 141 SER B C 1
ATOM 4671 O O . SER B 1 141 ? 13.609 -18.531 3.668 1 98.81 141 SER B O 1
ATOM 4673 N N . ILE B 1 142 ? 11.648 -17.609 3.793 1 98.94 142 ILE B N 1
ATOM 4674 C CA . ILE B 1 142 ? 12.016 -16.203 3.697 1 98.94 142 ILE B CA 1
ATOM 4675 C C . ILE B 1 142 ? 11.336 -15.406 4.812 1 98.94 142 ILE B C 1
ATOM 4677 O O . ILE B 1 142 ? 10.102 -15.375 4.898 1 98.94 142 ILE B O 1
ATOM 4681 N N . THR B 1 143 ? 12.125 -14.797 5.715 1 98.81 143 THR B N 1
ATOM 4682 C CA . THR B 1 143 ? 11.57 -14.172 6.91 1 98.81 143 THR B CA 1
ATOM 4683 C C . THR B 1 143 ? 12.195 -12.797 7.141 1 98.81 143 THR B C 1
ATOM 4685 O O . THR B 1 143 ? 13.219 -12.469 6.547 1 98.81 143 THR B O 1
ATOM 4688 N N . GLY B 1 144 ? 11.594 -11.977 7.953 1 98.56 144 GLY B N 1
ATOM 4689 C CA . GLY B 1 144 ? 12.133 -10.688 8.344 1 98.56 144 GLY B CA 1
ATOM 4690 C C . GLY B 1 144 ? 11.203 -9.531 8.047 1 98.56 144 GLY B C 1
ATOM 4691 O O . GLY B 1 144 ? 9.977 -9.688 8.102 1 98.56 144 GLY B O 1
ATOM 4692 N N . LEU B 1 145 ? 11.812 -8.359 7.914 1 98.31 145 LEU B N 1
ATOM 4693 C CA . LEU B 1 145 ? 11.031 -7.137 7.754 1 98.31 145 LEU B CA 1
ATOM 4694 C C . LEU B 1 145 ? 11.531 -6.328 6.562 1 98.31 145 LEU B C 1
ATOM 4696 O O . LEU B 1 145 ? 11.172 -5.16 6.406 1 98.31 145 LEU B O 1
ATOM 4700 N N . GLY B 1 146 ? 12.422 -6.996 5.746 1 98.62 146 GLY B N 1
ATOM 4701 C CA . GLY B 1 146 ? 12.984 -6.316 4.59 1 98.62 146 GLY B CA 1
ATOM 4702 C C . GLY B 1 146 ? 12.133 -6.449 3.346 1 98.62 146 GLY B C 1
ATOM 4703 O O . GLY B 1 146 ? 10.977 -6.879 3.422 1 98.62 146 GLY B O 1
ATOM 4704 N N . THR B 1 147 ? 12.664 -6 2.238 1 98.75 147 THR B N 1
ATOM 4705 C CA . THR B 1 147 ? 11.922 -5.922 0.984 1 98.75 147 THR B CA 1
ATOM 4706 C C . THR B 1 147 ? 12.648 -6.688 -0.12 1 98.75 147 THR B C 1
ATOM 4708 O O . THR B 1 147 ? 13.867 -6.602 -0.244 1 98.75 147 THR B O 1
ATOM 4711 N N . LEU B 1 148 ? 11.922 -7.484 -0.865 1 98.88 148 LEU B N 1
ATOM 471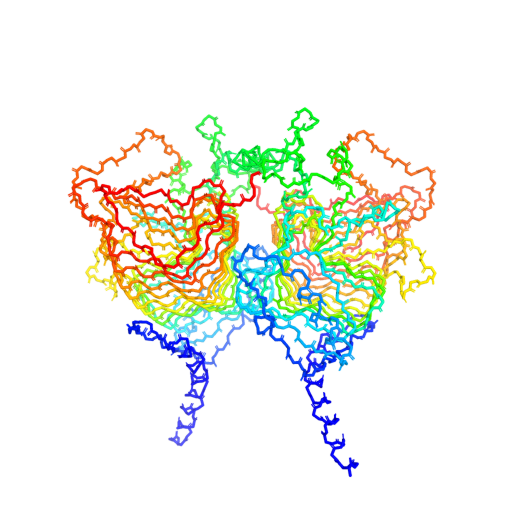2 C CA . LEU B 1 148 ? 12.344 -8.062 -2.135 1 98.88 148 LEU B CA 1
ATOM 4713 C C . LEU B 1 148 ? 11.742 -7.297 -3.309 1 98.88 148 LEU B C 1
ATOM 4715 O O . LEU B 1 148 ? 10.523 -7.266 -3.475 1 98.88 148 LEU B O 1
ATOM 4719 N N . ASP B 1 149 ? 12.594 -6.652 -4.094 1 98.69 149 ASP B N 1
ATOM 4720 C CA . ASP B 1 149 ? 12.125 -5.867 -5.23 1 98.69 149 ASP B CA 1
ATOM 4721 C C . ASP B 1 149 ? 12.5 -6.543 -6.551 1 98.69 149 ASP B C 1
ATOM 4723 O O . ASP B 1 149 ? 13.68 -6.641 -6.895 1 98.69 149 ASP B O 1
ATOM 4727 N N . GLY B 1 150 ? 11.453 -6.883 -7.332 1 98.12 150 GLY B N 1
ATOM 4728 C CA . GLY B 1 150 ? 11.664 -7.664 -8.539 1 98.12 150 GLY B CA 1
ATOM 4729 C C . GLY B 1 150 ? 12.016 -6.812 -9.75 1 98.12 150 GLY B C 1
ATOM 4730 O O . GLY B 1 150 ? 12.297 -7.34 -10.82 1 98.12 150 GLY B O 1
ATOM 4731 N N . ASN B 1 151 ? 11.945 -5.574 -9.633 1 96.56 151 ASN B N 1
ATOM 4732 C CA . ASN B 1 151 ? 12.234 -4.645 -10.719 1 96.56 151 ASN B CA 1
ATOM 4733 C C . ASN B 1 151 ? 11.359 -4.91 -11.938 1 96.56 151 ASN B C 1
ATOM 4735 O O . ASN B 1 151 ? 11.828 -4.859 -13.07 1 96.56 151 ASN B O 1
ATOM 4739 N N . GLY B 1 152 ? 10.125 -5.098 -11.695 1 95.81 152 GLY B N 1
ATOM 4740 C CA . GLY B 1 152 ? 9.188 -5.535 -12.727 1 95.81 152 GLY B CA 1
ATOM 4741 C C . GLY B 1 152 ? 8.953 -4.492 -13.797 1 95.81 152 GLY B C 1
ATOM 4742 O O . GLY B 1 152 ? 8.555 -4.824 -14.914 1 95.81 152 GLY B O 1
ATOM 4743 N N . ALA B 1 153 ? 9.211 -3.26 -13.516 1 91.19 153 ALA B N 1
ATOM 4744 C CA . ALA B 1 153 ? 9.031 -2.189 -14.492 1 91.19 153 ALA B CA 1
ATOM 4745 C C . ALA B 1 153 ? 9.93 -2.396 -15.703 1 91.19 153 ALA B C 1
ATOM 4747 O O . ALA B 1 153 ? 9.625 -1.912 -16.797 1 91.19 153 ALA B O 1
ATOM 4748 N N . GLN B 1 154 ? 10.969 -3.176 -15.531 1 92.25 154 GLN B N 1
ATOM 4749 C CA . GLN B 1 154 ? 11.914 -3.445 -16.609 1 92.25 154 GLN B CA 1
ATOM 4750 C C . GLN B 1 154 ? 11.438 -4.598 -17.484 1 92.25 154 GLN B C 1
ATOM 4752 O O . GLN B 1 154 ? 12 -4.844 -18.547 1 92.25 154 GLN B O 1
ATOM 4757 N N . TRP B 1 155 ? 10.336 -5.215 -17.062 1 94.62 155 TRP B N 1
ATOM 4758 C CA . TRP B 1 155 ? 9.906 -6.449 -17.719 1 94.62 155 TRP B CA 1
ATOM 4759 C C . TRP B 1 155 ? 8.516 -6.293 -18.328 1 94.62 155 TRP B C 1
ATOM 4761 O O . TRP B 1 155 ? 8.234 -6.832 -19.406 1 94.62 155 TRP B O 1
ATOM 4771 N N . ARG B 1 156 ? 7.68 -5.562 -17.734 1 96.12 156 ARG B N 1
ATOM 4772 C CA . ARG B 1 156 ? 6.25 -5.625 -18.031 1 96.12 156 ARG B CA 1
ATOM 4773 C C . ARG B 1 156 ? 5.883 -4.652 -19.141 1 96.12 156 ARG B C 1
ATOM 4775 O O . ARG B 1 156 ? 6.293 -3.49 -19.125 1 96.12 156 ARG B O 1
ATOM 4782 N N . PRO B 1 157 ? 5.078 -5.121 -20.062 1 96.12 157 PRO B N 1
ATOM 4783 C CA . PRO B 1 157 ? 4.426 -4.137 -20.938 1 96.12 157 PRO B CA 1
ATOM 4784 C C . PRO B 1 157 ? 3.381 -3.305 -20.203 1 96.12 157 PRO B C 1
ATOM 4786 O O . PRO B 1 157 ? 2.902 -3.709 -19.141 1 96.12 157 PRO B O 1
ATOM 4789 N N . VAL B 1 158 ? 3.078 -2.178 -20.812 1 95.5 158 VAL B N 1
ATOM 4790 C CA . VAL B 1 158 ? 2.102 -1.3 -20.188 1 95.5 158 VAL B CA 1
ATOM 4791 C C . VAL B 1 158 ? 1.081 -0.828 -21.219 1 95.5 158 VAL B C 1
ATOM 4793 O O . VAL B 1 158 ? 1.45 -0.405 -22.312 1 95.5 158 VAL B O 1
ATOM 4796 N N . LYS B 1 159 ? -0.164 -0.944 -20.875 1 95.56 159 LYS B N 1
ATOM 4797 C CA . LYS B 1 159 ? -1.239 -0.44 -21.734 1 95.56 159 LYS B CA 1
ATOM 4798 C C . LYS B 1 159 ? -1.435 1.062 -21.531 1 95.56 159 LYS B C 1
ATOM 4800 O O . LYS B 1 159 ? -1.532 1.54 -20.406 1 95.56 159 LYS B O 1
ATOM 4805 N N . ARG B 1 160 ? -1.567 1.736 -22.641 1 96.69 160 ARG B N 1
ATOM 4806 C CA . ARG B 1 160 ? -1.749 3.184 -22.594 1 96.69 160 ARG B CA 1
ATOM 4807 C C . ARG B 1 160 ? -2.988 3.555 -21.781 1 96.69 160 ARG B C 1
ATOM 4809 O O . ARG B 1 160 ? -2.975 4.531 -21.031 1 96.69 160 ARG B O 1
ATOM 4816 N N . SER B 1 161 ? -4.004 2.811 -21.906 1 94.69 161 SER B N 1
ATOM 4817 C CA . SER B 1 161 ? -5.281 3.123 -21.266 1 94.69 161 SER B CA 1
ATOM 4818 C C . SER B 1 161 ? -5.203 2.959 -19.75 1 94.69 161 SER B C 1
ATOM 4820 O O . SER B 1 161 ? -6.094 3.412 -19.031 1 94.69 161 SER B O 1
ATOM 4822 N N . LYS B 1 162 ? -4.086 2.412 -19.281 1 94.12 162 LYS B N 1
ATOM 4823 C CA . LYS B 1 162 ? -3.988 2.113 -17.844 1 94.12 162 LYS B CA 1
ATOM 4824 C C . LYS B 1 162 ? -2.938 2.99 -17.172 1 94.12 162 LYS B C 1
ATOM 4826 O O . LYS B 1 162 ? -2.584 2.762 -16.016 1 94.12 162 LYS B O 1
ATOM 4831 N N . VAL B 1 163 ? -2.441 3.961 -17.859 1 95.25 163 VAL B N 1
ATOM 4832 C CA . VAL B 1 163 ? -1.472 4.859 -17.25 1 95.25 163 VAL B CA 1
ATOM 4833 C C . VAL B 1 163 ? -1.853 6.309 -17.547 1 95.25 163 VAL B C 1
ATOM 4835 O O . VAL B 1 163 ? -2.438 6.605 -18.594 1 95.25 163 VAL B O 1
ATOM 4838 N N . SER B 1 164 ? -1.514 7.164 -16.688 1 94.75 164 SER B N 1
ATOM 4839 C CA . SER B 1 164 ? -1.727 8.594 -16.875 1 94.75 164 SER B CA 1
ATOM 4840 C C . SER B 1 164 ? -0.754 9.172 -17.891 1 94.75 164 SER B C 1
ATOM 4842 O O . SER B 1 164 ? 0.188 8.5 -18.312 1 94.75 164 SER B O 1
ATOM 4844 N N . ASP B 1 165 ? -1.062 10.406 -18.25 1 94.94 165 ASP B N 1
ATOM 4845 C CA . ASP B 1 165 ? -0.135 11.109 -19.125 1 94.94 165 ASP B CA 1
ATOM 4846 C C . ASP B 1 165 ? 1.24 11.25 -18.484 1 94.94 165 ASP B C 1
ATOM 4848 O O . ASP B 1 165 ? 2.266 11.086 -19.141 1 94.94 165 ASP B O 1
ATOM 4852 N N . VAL B 1 166 ? 1.24 11.5 -17.266 1 92.19 166 VAL B N 1
ATOM 4853 C CA . VAL B 1 166 ? 2.488 11.664 -16.531 1 92.19 166 VAL B CA 1
ATOM 4854 C C . VAL B 1 166 ? 3.268 10.352 -16.531 1 92.19 166 VAL B C 1
ATOM 4856 O O . VAL B 1 166 ? 4.465 10.336 -16.828 1 92.19 166 VAL B O 1
ATOM 4859 N N . GLU B 1 167 ? 2.637 9.289 -16.312 1 92.81 167 GLU B N 1
ATOM 4860 C CA . GLU B 1 167 ? 3.279 7.977 -16.297 1 92.81 167 GLU B CA 1
ATOM 4861 C C . GLU B 1 167 ? 3.762 7.586 -17.688 1 92.81 167 GLU B C 1
ATOM 4863 O O . GLU B 1 167 ? 4.859 7.043 -17.844 1 92.81 167 GLU B O 1
ATOM 4868 N N . TRP B 1 168 ? 2.879 7.844 -18.641 1 95.62 168 TRP B N 1
ATOM 4869 C CA . TRP B 1 168 ? 3.227 7.492 -20.016 1 95.62 168 TRP B CA 1
ATOM 4870 C C . TRP B 1 168 ? 4.496 8.211 -20.453 1 95.62 168 TRP B C 1
ATOM 4872 O O . TRP B 1 168 ? 5.367 7.609 -21.094 1 95.62 168 TRP B O 1
ATOM 4882 N N . LYS B 1 169 ? 4.566 9.438 -20.078 1 94.44 169 LYS B N 1
ATOM 4883 C CA . LYS B 1 169 ? 5.77 10.203 -20.391 1 94.44 169 LYS B CA 1
ATOM 4884 C C . LYS B 1 169 ? 7 9.578 -19.734 1 94.44 169 LYS B C 1
ATOM 4886 O O . LYS B 1 169 ? 8.07 9.539 -20.344 1 94.44 169 LYS B O 1
ATOM 4891 N N . ARG B 1 170 ? 6.863 9.078 -18.594 1 91.88 170 ARG B N 1
ATOM 4892 C CA . ARG B 1 170 ? 7.973 8.438 -17.891 1 91.88 170 ARG B CA 1
ATOM 4893 C C . ARG B 1 170 ? 8.406 7.164 -18.609 1 91.88 170 ARG B C 1
ATOM 4895 O O . ARG B 1 170 ? 9.602 6.906 -18.766 1 91.88 170 ARG B O 1
ATOM 4902 N N . PHE B 1 171 ? 7.488 6.387 -19.031 1 93.94 171 PHE B N 1
ATOM 4903 C CA . PHE B 1 171 ? 7.809 5.16 -19.75 1 93.94 171 PHE B CA 1
ATOM 4904 C C . PHE B 1 171 ? 8.531 5.473 -21.047 1 93.94 171 PHE B C 1
ATOM 4906 O O . PHE B 1 171 ? 9.523 4.82 -21.391 1 93.94 171 PHE B O 1
ATOM 4913 N N . ARG B 1 172 ? 8.062 6.461 -21.672 1 94.19 172 ARG B N 1
ATOM 4914 C CA . ARG B 1 172 ? 8.703 6.844 -22.922 1 94.19 172 ARG B CA 1
ATOM 4915 C C . ARG B 1 172 ? 10.125 7.34 -22.688 1 94.19 172 ARG B C 1
ATOM 4917 O O . ARG B 1 172 ? 11.016 7.086 -23.5 1 94.19 172 ARG B O 1
ATOM 4924 N N . LYS B 1 173 ? 10.289 8 -21.641 1 91.81 173 LYS B N 1
ATOM 4925 C CA . LYS B 1 173 ? 11.625 8.492 -21.312 1 91.81 173 LYS B CA 1
ATOM 4926 C C . LYS B 1 173 ? 12.594 7.34 -21.062 1 91.81 173 LYS B C 1
ATOM 4928 O O . LYS B 1 173 ? 13.797 7.477 -21.266 1 91.81 173 LYS B O 1
ATOM 4933 N N . MET B 1 174 ? 12.094 6.262 -20.719 1 92 174 MET B N 1
ATOM 4934 C CA . MET B 1 174 ? 12.914 5.078 -20.469 1 92 174 MET B CA 1
ATOM 4935 C C . MET B 1 174 ? 13.359 4.445 -21.781 1 92 174 MET B C 1
ATOM 4937 O O . MET B 1 174 ? 14.242 3.584 -21.797 1 92 174 MET B O 1
ATOM 4941 N N . GLY B 1 175 ? 12.812 4.922 -22.859 1 95.19 175 GLY B N 1
ATOM 4942 C CA . GLY B 1 175 ? 12.953 4.246 -24.141 1 95.19 175 GLY B CA 1
ATOM 4943 C C . GLY B 1 175 ? 11.812 3.287 -24.438 1 95.19 175 GLY B C 1
ATOM 4944 O O . GLY B 1 175 ? 10.641 3.654 -24.328 1 95.19 175 GLY B O 1
ATOM 4945 N N . GLY B 1 176 ? 12.18 2.105 -24.781 1 96.06 176 GLY B N 1
ATOM 4946 C CA . GLY B 1 176 ? 11.164 1.118 -25.094 1 96.06 176 GLY B CA 1
ATOM 4947 C C . GLY B 1 176 ? 10.562 1.309 -26.484 1 96.06 176 GLY B C 1
ATOM 4948 O O . GLY B 1 176 ? 10.992 2.186 -27.234 1 96.06 176 GLY B O 1
ATOM 4949 N N . VAL B 1 177 ? 9.641 0.407 -26.75 1 97.12 177 VAL B N 1
ATOM 4950 C CA . VAL B 1 177 ? 9.008 0.453 -28.062 1 97.12 177 VAL B CA 1
ATOM 4951 C C . VAL B 1 177 ? 7.488 0.404 -27.906 1 97.12 177 VAL B C 1
ATOM 4953 O O . VAL B 1 177 ? 6.965 -0.337 -27.062 1 97.12 177 VAL B O 1
ATOM 4956 N N . GLU B 1 178 ? 6.855 1.225 -28.641 1 96.62 178 GLU B N 1
ATOM 4957 C CA . GLU B 1 178 ? 5.398 1.224 -28.688 1 96.62 178 GLU B CA 1
ATOM 4958 C C . GLU B 1 178 ? 4.887 0.326 -29.812 1 96.62 178 GLU B C 1
ATOM 4960 O O . GLU B 1 178 ? 5.469 0.289 -30.891 1 96.62 178 GLU B O 1
ATOM 4965 N N . ARG B 1 179 ? 3.941 -0.371 -29.516 1 95.69 179 ARG B N 1
ATOM 4966 C CA . ARG B 1 179 ? 3.252 -1.234 -30.469 1 95.69 179 ARG B CA 1
ATOM 4967 C C . ARG B 1 179 ? 1.758 -0.93 -30.5 1 95.69 179 ARG B C 1
ATOM 4969 O O . ARG B 1 179 ? 1.274 -0.085 -29.734 1 95.69 179 ARG B O 1
ATOM 4976 N N . GLN B 1 180 ? 0.997 -1.575 -31.516 1 94.19 180 GLN B N 1
ATOM 4977 C CA . GLN B 1 180 ? -0.452 -1.462 -31.641 1 94.19 180 GLN B CA 1
ATOM 4978 C C . GLN B 1 180 ? -0.887 -0.001 -31.703 1 94.19 180 GLN B C 1
ATOM 4980 O O . GLN B 1 180 ? -1.74 0.432 -30.922 1 94.19 180 GLN B O 1
ATOM 4985 N N . ASN B 1 181 ? -0.29 0.754 -32.531 1 94.44 181 ASN B N 1
ATOM 4986 C CA . ASN B 1 181 ? -0.593 2.156 -32.812 1 94.44 181 ASN B CA 1
ATOM 4987 C C . ASN B 1 181 ? -0.494 3 -31.531 1 94.44 181 ASN B C 1
ATOM 4989 O O . ASN B 1 181 ? -1.39 3.793 -31.25 1 94.44 181 ASN B O 1
ATOM 4993 N N . GLY B 1 182 ? 0.502 2.609 -30.672 1 93.81 182 GLY B N 1
ATOM 4994 C CA . GLY B 1 182 ? 0.81 3.418 -29.516 1 93.81 182 GLY B CA 1
ATOM 4995 C C . GLY B 1 182 ? 0.019 3.014 -28.281 1 93.81 182 GLY B C 1
ATOM 4996 O O . GLY B 1 182 ? 0.109 3.664 -27.234 1 93.81 182 GLY B O 1
ATOM 4997 N N . SER B 1 183 ? -0.736 1.937 -28.297 1 94.88 183 SER B N 1
ATOM 4998 C CA . SER B 1 183 ? -1.605 1.573 -27.188 1 94.88 183 SER B CA 1
ATOM 4999 C C . SER B 1 183 ? -0.891 0.648 -26.203 1 94.88 183 SER B C 1
ATOM 5001 O O . SER B 1 183 ? -1.389 0.394 -25.109 1 94.88 183 SER B O 1
ATOM 5003 N N . LEU B 1 184 ? 0.285 0.217 -26.641 1 96.38 184 LEU B N 1
ATOM 5004 C CA . LEU B 1 184 ? 1.039 -0.718 -25.812 1 96.38 184 LEU B CA 1
ATOM 5005 C C . LEU B 1 184 ? 2.527 -0.386 -25.828 1 96.38 184 LEU B C 1
ATOM 5007 O O . LEU B 1 184 ? 3.109 -0.198 -26.906 1 96.38 184 LEU B O 1
ATOM 5011 N N . TRP B 1 185 ? 3.102 -0.251 -24.703 1 97.19 185 TRP B N 1
ATOM 5012 C CA . TRP B 1 185 ? 4.531 0.007 -24.531 1 97.19 185 TRP B CA 1
ATOM 5013 C C . TRP B 1 185 ? 5.25 -1.228 -24 1 97.19 185 TRP B C 1
ATOM 5015 O O . TRP B 1 185 ? 4.754 -1.898 -23.094 1 97.19 185 TRP B O 1
ATOM 5025 N N . TYR B 1 186 ? 6.391 -1.606 -24.625 1 97.25 186 TYR B N 1
ATOM 5026 C CA . TYR B 1 186 ? 7.219 -2.725 -24.188 1 97.25 186 TYR B CA 1
ATOM 5027 C C . TYR B 1 186 ? 8.578 -2.238 -23.703 1 97.25 186 TYR B C 1
ATOM 5029 O O . TYR B 1 186 ? 9.172 -1.334 -24.297 1 97.25 186 TYR B O 1
ATOM 5037 N N . PRO B 1 187 ? 9.117 -2.85 -22.656 1 96.12 187 PRO B N 1
ATOM 5038 C CA . PRO B 1 187 ? 10.477 -2.555 -22.219 1 96.12 187 PRO B CA 1
ATOM 5039 C C . PRO B 1 187 ? 11.539 -3.258 -23.062 1 96.12 187 PRO B C 1
ATOM 5041 O O . PRO B 1 187 ? 12.266 -4.117 -22.562 1 96.12 187 PRO B O 1
ATOM 5044 N N . TRP B 1 188 ? 11.648 -2.83 -24.281 1 95.69 188 TRP B N 1
ATOM 5045 C CA . TRP B 1 188 ? 12.594 -3.311 -25.281 1 95.69 188 TRP B CA 1
ATOM 5046 C C . TRP B 1 188 ? 13.383 -2.152 -25.891 1 95.69 188 TRP B C 1
ATOM 5048 O O . TRP B 1 188 ? 12.812 -1.113 -26.219 1 95.69 188 TRP B O 1
ATOM 5058 N N . GLU B 1 189 ? 14.719 -2.316 -25.969 1 95.06 189 GLU B N 1
ATOM 5059 C CA . GLU B 1 189 ? 15.602 -1.242 -26.406 1 95.06 189 GLU B CA 1
ATOM 5060 C C . GLU B 1 189 ? 15.531 -0.049 -25.453 1 95.06 189 GLU B C 1
ATOM 5062 O O . GLU B 1 189 ? 15.359 1.091 -25.891 1 95.06 189 GLU B O 1
ATOM 5067 N N . LEU B 1 190 ? 15.562 -0.366 -24.25 1 94.12 190 LEU B N 1
ATOM 5068 C CA . LEU B 1 190 ? 15.547 0.681 -23.234 1 94.12 190 LEU B CA 1
ATOM 5069 C C . LEU B 1 190 ? 16.828 1.506 -23.281 1 94.12 190 LEU B C 1
ATOM 5071 O O . LEU B 1 190 ? 17.891 0.991 -23.641 1 94.12 190 LEU B O 1
ATOM 5075 N N . LYS B 1 191 ? 16.688 2.709 -22.844 1 91.44 191 LYS B N 1
ATOM 5076 C CA . LYS B 1 191 ? 17.812 3.633 -22.875 1 91.44 191 LYS B CA 1
ATOM 5077 C C . LYS B 1 191 ? 18.844 3.289 -21.797 1 91.44 191 LYS B C 1
ATOM 5079 O O . LYS B 1 191 ? 19.984 3.746 -21.844 1 91.44 191 LYS B O 1
ATOM 5084 N N . SER B 1 192 ? 18.391 2.508 -20.797 1 86.81 192 SER B N 1
ATOM 5085 C CA . SER B 1 192 ? 19.281 2.139 -19.703 1 86.81 192 SER B CA 1
ATOM 5086 C C . SER B 1 192 ? 20.469 1.345 -20.203 1 86.81 192 SER B C 1
ATOM 5088 O O . SER B 1 192 ? 21.5 1.262 -19.531 1 86.81 192 SER B O 1
ATOM 5090 N N . GLY B 1 193 ? 20.328 0.72 -21.312 1 87.38 193 GLY B N 1
ATOM 5091 C CA . GLY B 1 193 ? 21.453 0.05 -21.953 1 87.38 193 GLY B CA 1
ATOM 5092 C C . GLY B 1 193 ? 21.547 -1.422 -21.594 1 87.38 193 GLY B C 1
ATOM 5093 O O . GLY B 1 193 ? 22.375 -2.146 -22.156 1 87.38 193 GLY B O 1
ATOM 5094 N N . TYR B 1 194 ? 20.812 -1.89 -20.641 1 90.88 194 TYR B N 1
ATOM 5095 C CA . TYR B 1 194 ? 20.781 -3.328 -20.406 1 90.88 194 TYR B CA 1
ATOM 5096 C C . TYR B 1 194 ? 20.328 -4.082 -21.641 1 90.88 194 TYR B C 1
ATOM 5098 O O . TYR B 1 194 ? 19.438 -3.625 -22.359 1 90.88 194 TYR B O 1
ATOM 5106 N N . PRO B 1 195 ? 20.844 -5.23 -21.922 1 91.62 195 PRO B N 1
ATOM 5107 C CA . PRO B 1 195 ? 20.531 -5.938 -23.172 1 91.62 195 PRO B CA 1
ATOM 5108 C C . PRO B 1 195 ? 19.125 -6.551 -23.141 1 91.62 195 PRO B C 1
ATOM 5110 O O . PRO B 1 195 ? 18.656 -6.977 -22.094 1 91.62 195 PRO B O 1
ATOM 5113 N N . ASP B 1 196 ? 18.5 -6.535 -24.328 1 94.44 196 ASP B N 1
ATOM 5114 C CA . ASP B 1 196 ? 17.312 -7.348 -24.531 1 94.44 196 ASP B CA 1
ATOM 5115 C C . ASP B 1 196 ? 17.656 -8.828 -24.594 1 94.44 196 ASP B C 1
ATOM 5117 O O . ASP B 1 196 ? 18.797 -9.195 -24.922 1 94.44 196 ASP B O 1
ATOM 5121 N N . VAL B 1 197 ? 16.703 -9.656 -24.344 1 93 197 VAL B N 1
ATOM 5122 C CA . VAL B 1 197 ? 17.031 -11.07 -24.219 1 93 197 VAL B CA 1
ATOM 5123 C C . VAL B 1 197 ? 16.234 -11.875 -25.25 1 93 197 VAL B C 1
ATOM 5125 O O . VAL B 1 197 ? 16.156 -13.102 -25.156 1 93 197 VAL B O 1
ATOM 5128 N N . ALA B 1 198 ? 15.555 -11.227 -26.109 1 92.38 198 ALA B N 1
ATOM 5129 C CA . ALA B 1 198 ? 14.844 -11.836 -27.234 1 92.38 198 ALA B CA 1
ATOM 5130 C C . ALA B 1 198 ? 14.898 -10.945 -28.469 1 92.38 198 ALA B C 1
ATOM 5132 O O . ALA B 1 198 ? 15.297 -9.781 -28.375 1 92.38 198 ALA B O 1
ATOM 5133 N N . ASP B 1 199 ? 14.453 -11.438 -29.656 1 93.75 199 ASP B N 1
ATOM 5134 C CA . ASP B 1 199 ? 14.625 -10.75 -30.922 1 93.75 199 ASP B CA 1
ATOM 5135 C C . ASP B 1 199 ? 13.508 -9.734 -31.156 1 93.75 199 ASP B C 1
ATOM 5137 O O . ASP B 1 199 ? 13.617 -8.859 -32 1 93.75 199 ASP B O 1
ATOM 5141 N N . THR B 1 200 ? 12.414 -9.906 -30.391 1 95.06 200 THR B N 1
ATOM 5142 C CA . THR B 1 200 ? 11.312 -8.953 -30.484 1 95.06 200 THR B CA 1
ATOM 5143 C C . THR B 1 200 ? 10.75 -8.648 -29.094 1 95.06 200 THR B C 1
ATOM 5145 O O . THR B 1 200 ? 10.906 -9.438 -28.172 1 95.06 200 THR B O 1
ATOM 5148 N N . PRO B 1 201 ? 10.047 -7.516 -28.969 1 95.06 201 PRO B N 1
ATOM 5149 C CA . PRO B 1 201 ? 9.438 -7.188 -27.672 1 95.06 201 PRO B CA 1
ATOM 5150 C C . PRO B 1 201 ? 8.383 -8.211 -27.25 1 95.06 201 PRO B C 1
ATOM 5152 O O . PRO B 1 201 ? 8.266 -8.516 -26.062 1 95.06 201 PRO B O 1
ATOM 5155 N N . GLU B 1 202 ? 7.625 -8.734 -28.219 1 93.62 202 GLU B N 1
ATOM 5156 C CA . GLU B 1 202 ? 6.578 -9.703 -27.922 1 93.62 202 GLU B CA 1
ATOM 5157 C C . GLU B 1 202 ? 7.172 -11.008 -27.391 1 93.62 202 GLU B C 1
ATOM 5159 O O . GLU B 1 202 ? 6.637 -11.602 -26.453 1 93.62 202 GLU B O 1
ATOM 5164 N N . LYS B 1 203 ? 8.273 -11.414 -27.984 1 92.56 203 LYS B N 1
ATOM 5165 C CA . LYS B 1 203 ? 8.938 -12.625 -27.516 1 92.56 203 LYS B CA 1
ATOM 5166 C C . LYS B 1 203 ? 9.531 -12.43 -26.125 1 92.56 203 LYS B C 1
ATOM 5168 O O . LYS B 1 203 ? 9.492 -13.336 -25.297 1 92.56 203 LYS B O 1
ATOM 5173 N N . GLN B 1 204 ? 10.086 -11.281 -25.906 1 93.38 204 GLN B N 1
ATOM 5174 C CA . GLN B 1 204 ? 10.656 -10.992 -24.594 1 93.38 204 GLN B CA 1
ATOM 5175 C C . GLN B 1 204 ? 9.578 -10.961 -23.516 1 93.38 204 GLN B C 1
ATOM 5177 O O . GLN B 1 204 ? 9.805 -11.414 -22.406 1 93.38 204 GLN B O 1
ATOM 5182 N N . GLU B 1 205 ? 8.469 -10.375 -23.875 1 93.38 205 GLU B N 1
ATOM 5183 C CA . GLU B 1 205 ? 7.336 -10.344 -22.953 1 93.38 205 GLU B CA 1
ATOM 5184 C C . GLU B 1 205 ? 6.973 -11.742 -22.469 1 93.38 205 GLU B C 1
ATOM 5186 O O . GLU B 1 205 ? 6.621 -11.938 -21.297 1 93.38 205 GLU B O 1
ATOM 5191 N N . LYS B 1 206 ? 7.062 -12.711 -23.234 1 90.81 206 LYS B N 1
ATOM 5192 C CA . LYS B 1 206 ? 6.707 -14.086 -22.906 1 90.81 206 LYS B CA 1
ATOM 5193 C C . LYS B 1 206 ? 7.754 -14.719 -21.984 1 90.81 206 LYS B C 1
ATOM 5195 O O . LYS B 1 206 ? 7.52 -15.789 -21.422 1 90.81 206 LYS B O 1
ATOM 5200 N N . LYS B 1 207 ? 8.844 -14.031 -21.766 1 91.5 207 LYS B N 1
ATOM 5201 C CA . LYS B 1 207 ? 9.938 -14.555 -20.969 1 91.5 207 LYS B CA 1
ATOM 5202 C C . LYS B 1 207 ? 9.891 -13.992 -19.547 1 91.5 207 LYS B C 1
ATOM 5204 O O . LYS B 1 207 ? 10.789 -14.242 -18.734 1 91.5 207 LYS B O 1
ATOM 5209 N N . ARG B 1 208 ? 8.883 -13.219 -19.266 1 93.06 208 ARG B N 1
ATOM 5210 C CA . ARG B 1 208 ? 8.828 -12.617 -17.938 1 93.06 208 ARG B CA 1
ATOM 5211 C C . ARG B 1 208 ? 8.859 -13.695 -16.844 1 93.06 208 ARG B C 1
ATOM 5213 O O . ARG B 1 208 ? 8.234 -14.742 -17 1 93.06 208 ARG B O 1
ATOM 5220 N N . ASN B 1 209 ? 9.555 -13.367 -15.859 1 91.12 209 ASN B N 1
ATOM 5221 C CA . ASN B 1 209 ? 9.742 -14.289 -14.75 1 91.12 209 ASN B CA 1
ATOM 5222 C C . ASN B 1 209 ? 8.906 -13.883 -13.539 1 91.12 209 ASN B C 1
ATOM 5224 O O . ASN B 1 209 ? 8.336 -12.789 -13.508 1 91.12 209 ASN B O 1
ATOM 5228 N N . ASP B 1 210 ? 8.734 -14.836 -12.57 1 96.88 210 ASP B N 1
ATOM 5229 C CA . ASP B 1 210 ? 8.102 -14.547 -11.289 1 96.88 210 ASP B CA 1
ATOM 5230 C C . ASP B 1 210 ? 9.117 -14.023 -10.273 1 96.88 210 ASP B C 1
ATOM 5232 O O . ASP B 1 210 ? 10.32 -14.156 -10.477 1 96.88 210 ASP B O 1
ATOM 5236 N N . LEU B 1 211 ? 8.695 -13.344 -9.242 1 98.56 211 LEU B N 1
ATOM 5237 C CA . LEU B 1 211 ? 9.586 -12.922 -8.164 1 98.56 211 LEU B CA 1
ATOM 5238 C C . LEU B 1 211 ? 9.953 -14.102 -7.273 1 98.56 211 LEU B C 1
ATOM 5240 O O . LEU B 1 211 ? 11.133 -14.406 -7.094 1 98.56 211 LEU B O 1
ATOM 5244 N N . PHE B 1 212 ? 9.016 -14.797 -6.746 1 98.88 212 PHE B N 1
ATOM 5245 C CA . PHE B 1 212 ? 9.203 -16.016 -5.965 1 98.88 212 PHE B CA 1
ATOM 5246 C C . PHE B 1 212 ? 8.422 -17.172 -6.574 1 98.88 212 PHE B C 1
ATOM 5248 O O . PHE B 1 212 ? 7.188 -17.156 -6.586 1 98.88 212 PHE B O 1
ATOM 5255 N N . ARG B 1 213 ? 9.102 -18.141 -7.043 1 98.5 213 ARG B N 1
ATOM 5256 C CA . ARG B 1 213 ? 8.477 -19.312 -7.652 1 98.5 213 ARG B CA 1
ATOM 5257 C C . ARG B 1 213 ? 9.164 -20.594 -7.199 1 98.5 213 ARG B C 1
ATOM 5259 O O . ARG B 1 213 ? 10.352 -20.797 -7.477 1 98.5 213 ARG B O 1
ATOM 5266 N N . ILE B 1 214 ? 8.398 -21.5 -6.566 1 98.62 214 ILE B N 1
ATOM 5267 C CA . ILE B 1 214 ? 8.969 -22.781 -6.141 1 98.62 214 ILE B CA 1
ATOM 5268 C C . ILE B 1 214 ? 8.125 -23.922 -6.68 1 98.62 214 ILE B C 1
ATOM 5270 O O . ILE B 1 214 ? 6.938 -23.75 -6.977 1 98.62 214 ILE B O 1
ATOM 5274 N N . ASN B 1 215 ? 8.766 -25.016 -6.844 1 98.25 215 ASN B N 1
ATOM 5275 C CA . ASN B 1 215 ? 8.117 -26.203 -7.395 1 98.25 215 ASN B CA 1
ATOM 5276 C C . ASN B 1 215 ? 8.43 -27.453 -6.57 1 98.25 215 ASN B C 1
ATOM 5278 O O . ASN B 1 215 ? 9.594 -27.719 -6.266 1 98.25 215 ASN B O 1
ATOM 5282 N N . ASN B 1 216 ? 7.34 -28.203 -6.262 1 98.81 216 ASN B N 1
ATOM 5283 C CA . ASN B 1 216 ? 7.5 -29.484 -5.586 1 98.81 216 ASN B CA 1
ATOM 5284 C C . ASN B 1 216 ? 8.273 -29.344 -4.281 1 98.81 216 ASN B C 1
ATOM 5286 O O . ASN B 1 216 ? 9.219 -30.094 -4.027 1 98.81 216 ASN B O 1
ATOM 5290 N N . CYS B 1 217 ? 7.941 -28.312 -3.504 1 98.94 217 CYS B N 1
ATOM 5291 C CA . CYS B 1 217 ? 8.602 -28.078 -2.225 1 98.94 217 CYS B CA 1
ATOM 5292 C C . CYS B 1 217 ? 7.68 -28.422 -1.062 1 98.94 217 CYS B C 1
ATOM 5294 O O . CYS B 1 217 ? 6.461 -28.453 -1.218 1 98.94 217 CYS B O 1
ATOM 5296 N N . GLU B 1 218 ? 8.281 -28.797 0.02 1 98.81 218 GLU B N 1
ATOM 5297 C CA . GLU B 1 218 ? 7.559 -29.141 1.241 1 98.81 218 GLU B CA 1
ATOM 5298 C C . GLU B 1 218 ? 8.078 -28.328 2.43 1 98.81 218 GLU B C 1
ATOM 5300 O O . GLU B 1 218 ? 9.289 -28.156 2.58 1 98.81 218 GLU B O 1
ATOM 5305 N N . ASN B 1 219 ? 7.188 -27.922 3.314 1 98.81 219 ASN B N 1
ATOM 5306 C CA . ASN B 1 219 ? 7.555 -27.094 4.449 1 98.81 219 ASN B CA 1
ATOM 5307 C C . ASN B 1 219 ? 8.133 -25.75 3.998 1 98.81 219 ASN B C 1
ATOM 5309 O O . ASN B 1 219 ? 9.352 -25.578 3.959 1 98.81 219 ASN B O 1
ATOM 5313 N N . VAL B 1 220 ? 7.242 -24.812 3.766 1 98.94 220 VAL B N 1
ATOM 5314 C CA . VAL B 1 220 ? 7.602 -23.484 3.254 1 98.94 220 VAL B CA 1
ATOM 5315 C C . VAL B 1 220 ? 7.051 -22.406 4.18 1 98.94 220 VAL B C 1
ATOM 5317 O O . VAL B 1 220 ? 5.875 -22.453 4.559 1 98.94 220 VAL B O 1
ATOM 5320 N N . LEU B 1 221 ? 7.902 -21.5 4.605 1 98.88 221 LEU B N 1
ATOM 5321 C CA . LEU B 1 221 ? 7.461 -20.375 5.426 1 98.88 221 LEU B CA 1
ATOM 5322 C C . LEU B 1 221 ? 7.863 -19.047 4.797 1 98.88 221 LEU B C 1
ATOM 5324 O O . LEU B 1 221 ? 9.039 -18.812 4.52 1 98.88 221 LEU B O 1
ATOM 5328 N N . LEU B 1 222 ? 6.934 -18.219 4.473 1 98.94 222 LEU B N 1
ATOM 5329 C CA . LEU B 1 222 ? 7.129 -16.812 4.148 1 98.94 222 LEU B CA 1
ATOM 5330 C C . LEU B 1 222 ? 6.539 -15.914 5.234 1 98.94 222 LEU B C 1
ATOM 5332 O O . LEU B 1 222 ? 5.34 -15.969 5.508 1 98.94 222 LEU B O 1
ATOM 5336 N N . SER B 1 223 ? 7.391 -15.086 5.863 1 98.75 223 SER B N 1
ATOM 5337 C CA . SER B 1 223 ? 6.879 -14.352 7.02 1 98.75 223 SER B CA 1
ATOM 5338 C C . SER B 1 223 ? 7.488 -12.961 7.102 1 98.75 223 SER B C 1
ATOM 5340 O O . SER B 1 223 ? 8.711 -12.805 7.07 1 98.75 223 SER B O 1
ATOM 5342 N N . GLY B 1 224 ? 6.648 -11.938 7.148 1 98.56 224 GLY B N 1
ATOM 5343 C CA . GLY B 1 224 ? 7 -10.586 7.551 1 98.56 224 GLY B CA 1
ATOM 5344 C C . GLY B 1 224 ? 7.512 -9.734 6.402 1 98.56 224 GLY B C 1
ATOM 5345 O O . GLY B 1 224 ? 7.273 -8.523 6.363 1 98.56 224 GLY B O 1
ATOM 5346 N N . VAL B 1 225 ? 8.086 -10.281 5.324 1 98.81 225 VAL B N 1
ATOM 5347 C CA . VAL B 1 225 ? 8.82 -9.57 4.285 1 98.81 225 VAL B CA 1
ATOM 5348 C C . VAL B 1 225 ? 7.84 -8.922 3.312 1 98.81 225 VAL B C 1
ATOM 5350 O O . VAL B 1 225 ? 6.645 -9.227 3.324 1 98.81 225 VAL B O 1
ATOM 5353 N N . THR B 1 226 ? 8.32 -7.996 2.596 1 98.81 226 THR B N 1
ATOM 5354 C CA . THR B 1 226 ? 7.582 -7.375 1.501 1 98.81 226 THR B CA 1
ATOM 5355 C C . THR B 1 226 ? 8.062 -7.902 0.154 1 98.81 226 THR B C 1
ATOM 5357 O O . THR B 1 226 ? 9.266 -7.91 -0.119 1 98.81 226 THR B O 1
ATOM 5360 N N . PHE B 1 227 ? 7.164 -8.398 -0.66 1 98.81 227 PHE B N 1
ATOM 5361 C CA . PHE B 1 227 ? 7.383 -8.695 -2.07 1 98.81 227 PHE B CA 1
ATOM 5362 C C . PHE B 1 227 ? 6.812 -7.594 -2.953 1 98.81 227 PHE B C 1
ATOM 5364 O O . PHE B 1 227 ? 5.609 -7.328 -2.922 1 98.81 227 PHE B O 1
ATOM 5371 N N . GLN B 1 228 ? 7.699 -6.984 -3.762 1 98.31 228 GLN B N 1
ATOM 5372 C CA . GLN B 1 228 ? 7.102 -5.906 -4.539 1 98.31 228 GLN B CA 1
ATOM 5373 C C . GLN B 1 228 ? 7.629 -5.902 -5.973 1 98.31 228 GLN B C 1
ATOM 5375 O O . GLN B 1 228 ? 8.734 -6.383 -6.23 1 98.31 228 GLN B O 1
ATOM 5380 N N . ASN B 1 229 ? 6.898 -5.41 -6.934 1 97.62 229 ASN B N 1
ATOM 5381 C CA . ASN B 1 229 ? 7.328 -5.035 -8.273 1 97.62 229 ASN B CA 1
ATOM 5382 C C . ASN B 1 229 ? 7.879 -6.23 -9.039 1 97.62 229 ASN B C 1
ATOM 5384 O O . ASN B 1 229 ? 9 -6.18 -9.562 1 97.62 229 ASN B O 1
ATOM 5388 N N . ALA B 1 230 ? 7.051 -7.23 -9.055 1 98.06 230 ALA B N 1
ATOM 5389 C CA . ALA B 1 230 ? 7.461 -8.453 -9.727 1 98.06 230 ALA B CA 1
ATOM 5390 C C . ALA B 1 230 ? 7.387 -8.297 -11.242 1 98.06 230 ALA B C 1
ATOM 5392 O O . ALA B 1 230 ? 6.543 -7.559 -11.758 1 98.06 230 ALA B O 1
ATOM 5393 N N . PRO B 1 231 ? 8.234 -9.023 -11.977 1 96.5 231 PRO B N 1
ATOM 5394 C CA . PRO B 1 231 ? 8.086 -9.062 -13.43 1 96.5 231 PRO B CA 1
ATOM 5395 C C . PRO B 1 231 ? 6.75 -9.648 -13.867 1 96.5 231 PRO B C 1
ATOM 5397 O O . PRO B 1 231 ? 6.156 -9.18 -14.844 1 96.5 231 PRO B O 1
ATOM 5400 N N . LYS B 1 232 ? 6.305 -10.602 -13.18 1 96.25 232 LYS B N 1
ATOM 5401 C CA . LYS B 1 232 ? 5.02 -11.25 -13.414 1 96.25 232 LYS B CA 1
ATOM 5402 C C . LYS B 1 232 ? 4.281 -11.508 -12.109 1 96.25 232 LYS B C 1
ATOM 5404 O O . LYS B 1 232 ? 3.764 -10.578 -11.484 1 96.25 232 LYS B O 1
ATOM 5409 N N . PHE B 1 233 ? 4.285 -12.766 -11.609 1 97.81 233 PHE B N 1
ATOM 5410 C CA . PHE B 1 233 ? 3.631 -13.055 -10.336 1 97.81 233 PHE B CA 1
ATOM 5411 C C . PHE B 1 233 ? 4.59 -12.836 -9.172 1 97.81 233 PHE B C 1
ATOM 5413 O O . PHE B 1 233 ? 5.809 -12.961 -9.336 1 97.81 233 PHE B O 1
ATOM 5420 N N . HIS B 1 234 ? 4.105 -12.477 -8.008 1 98.75 234 HIS B N 1
ATOM 5421 C CA . HIS B 1 234 ? 4.965 -12.188 -6.867 1 98.75 234 HIS B CA 1
ATOM 5422 C C . HIS B 1 234 ? 5.281 -13.453 -6.082 1 98.75 234 HIS B C 1
ATOM 5424 O O . HIS B 1 234 ? 6.449 -13.828 -5.945 1 98.75 234 HIS B O 1
ATOM 5430 N N . VAL B 1 235 ? 4.289 -14.141 -5.5 1 98.94 235 VAL B N 1
ATOM 5431 C CA . VAL B 1 235 ? 4.426 -15.359 -4.711 1 98.94 235 VAL B CA 1
ATOM 5432 C C . VAL B 1 235 ? 3.668 -16.5 -5.383 1 98.94 235 VAL B C 1
ATOM 5434 O O . VAL B 1 235 ? 2.436 -16.5 -5.426 1 98.94 235 VAL B O 1
ATOM 5437 N N . HIS B 1 236 ? 4.426 -17.469 -5.824 1 98.69 236 HIS B N 1
ATOM 5438 C CA . HIS B 1 236 ? 3.807 -18.453 -6.703 1 98.69 236 HIS B CA 1
ATOM 5439 C C . HIS B 1 236 ? 4.348 -19.859 -6.43 1 98.69 236 HIS B C 1
ATOM 5441 O O . HIS B 1 236 ? 5.047 -20.422 -7.266 1 98.69 236 HIS B O 1
ATOM 5447 N N . PRO B 1 237 ? 3.951 -20.5 -5.363 1 98.88 237 PRO B N 1
ATOM 5448 C CA . PRO B 1 237 ? 4.297 -21.906 -5.172 1 98.88 237 PRO B CA 1
ATOM 5449 C C . PRO B 1 237 ? 3.496 -22.844 -6.082 1 98.88 237 PRO B C 1
ATOM 5451 O O . PRO B 1 237 ? 2.289 -22.656 -6.258 1 98.88 237 PRO B O 1
ATOM 5454 N N . PHE B 1 238 ? 4.199 -23.797 -6.637 1 98 238 PHE B N 1
ATOM 5455 C CA . PHE B 1 238 ? 3.602 -24.812 -7.496 1 98 238 PHE B CA 1
ATOM 5456 C C . PHE B 1 238 ? 3.781 -26.203 -6.895 1 98 238 PHE B C 1
ATOM 5458 O O . PHE B 1 238 ? 4.855 -26.531 -6.391 1 98 238 PHE B O 1
ATOM 5465 N N . ASN B 1 239 ? 2.695 -26.969 -6.996 1 98.81 239 ASN B N 1
ATOM 5466 C CA . ASN B 1 239 ? 2.783 -28.391 -6.66 1 98.81 239 ASN B CA 1
ATOM 5467 C C . ASN B 1 239 ? 3.533 -28.609 -5.352 1 98.81 239 ASN B C 1
ATOM 5469 O O . ASN B 1 239 ? 4.441 -29.438 -5.281 1 98.81 239 ASN B O 1
ATOM 5473 N N . SER B 1 240 ? 3.229 -27.828 -4.336 1 98.94 240 SER B N 1
ATOM 5474 C CA . SER B 1 240 ? 3.934 -27.812 -3.059 1 98.94 240 SER B CA 1
ATOM 5475 C C . SER B 1 240 ? 2.971 -28 -1.893 1 98.94 240 SER B C 1
ATOM 5477 O O . SER B 1 240 ? 1.756 -27.875 -2.055 1 98.94 240 SER B O 1
ATOM 5479 N N . ARG B 1 241 ? 3.525 -28.344 -0.729 1 98.81 241 ARG B N 1
ATOM 5480 C CA . ARG B 1 241 ? 2.627 -28.641 0.385 1 98.81 241 ARG B CA 1
ATOM 5481 C C . ARG B 1 241 ? 3.223 -28.172 1.706 1 98.81 241 ARG B C 1
ATOM 5483 O O . ARG B 1 241 ? 4.441 -28.062 1.84 1 98.81 241 ARG B O 1
ATOM 5490 N N . ASN B 1 242 ? 2.344 -27.953 2.625 1 98.88 242 ASN B N 1
ATOM 5491 C CA . ASN B 1 242 ? 2.648 -27.406 3.945 1 98.88 242 ASN B CA 1
ATOM 5492 C C . ASN B 1 242 ? 3.307 -26.031 3.852 1 98.88 242 ASN B C 1
ATOM 5494 O O . ASN B 1 242 ? 4.488 -25.891 4.16 1 98.88 242 ASN B O 1
ATOM 5498 N N . ILE B 1 243 ? 2.473 -25.109 3.5 1 98.94 243 ILE B N 1
ATOM 5499 C CA . ILE B 1 243 ? 2.914 -23.75 3.203 1 98.94 243 ILE B CA 1
ATOM 5500 C C . ILE B 1 243 ? 2.311 -22.781 4.215 1 98.94 243 ILE B C 1
ATOM 5502 O O . ILE B 1 243 ? 1.093 -22.75 4.402 1 98.94 243 ILE B O 1
ATOM 5506 N N . ILE B 1 244 ? 3.119 -22.062 4.863 1 98.88 244 ILE B N 1
ATOM 5507 C CA . ILE B 1 244 ? 2.68 -21.031 5.781 1 98.88 244 ILE B CA 1
ATOM 5508 C C . ILE B 1 244 ? 3.115 -19.656 5.254 1 98.88 244 ILE B C 1
ATOM 5510 O O . ILE B 1 244 ? 4.309 -19.406 5.062 1 98.88 244 ILE B O 1
ATOM 5514 N N . ILE B 1 245 ? 2.186 -18.844 4.961 1 98.94 245 ILE B N 1
ATOM 5515 C CA . ILE B 1 245 ? 2.406 -17.438 4.598 1 98.94 245 ILE B CA 1
ATOM 5516 C C . ILE B 1 245 ? 1.793 -16.531 5.66 1 98.94 245 ILE B C 1
ATOM 5518 O O . ILE B 1 245 ? 0.57 -16.484 5.816 1 98.94 245 ILE B O 1
ATOM 5522 N N . ASP B 1 246 ? 2.645 -15.82 6.375 1 98.75 246 ASP B N 1
ATOM 5523 C CA . ASP B 1 246 ? 2.18 -15.094 7.551 1 98.75 246 ASP B CA 1
ATOM 5524 C C . ASP B 1 246 ? 2.734 -13.672 7.57 1 98.75 246 ASP B C 1
ATOM 5526 O O . ASP B 1 246 ? 3.928 -13.469 7.805 1 98.75 246 ASP B O 1
ATOM 5530 N N . GLY B 1 247 ? 1.815 -12.734 7.387 1 98.44 247 GLY B N 1
ATOM 5531 C CA . GLY B 1 247 ? 2.16 -11.352 7.648 1 98.44 247 GLY B CA 1
ATOM 5532 C C . GLY B 1 247 ? 3.035 -10.742 6.566 1 98.44 247 GLY B C 1
ATOM 5533 O O . GLY B 1 247 ? 3.811 -9.82 6.836 1 98.44 247 GLY B O 1
ATOM 5534 N N . ILE B 1 248 ? 2.984 -11.25 5.359 1 98.81 248 ILE B N 1
ATOM 5535 C CA . ILE B 1 248 ? 3.773 -10.617 4.309 1 98.81 248 ILE B CA 1
ATOM 5536 C C . ILE B 1 248 ? 2.982 -9.469 3.688 1 98.81 248 ILE B C 1
ATOM 5538 O O . ILE B 1 248 ? 1.762 -9.391 3.85 1 98.81 248 ILE B O 1
ATOM 5542 N N . THR B 1 249 ? 3.697 -8.547 3.088 1 98.62 249 THR B N 1
ATOM 5543 C CA . THR B 1 249 ? 3.135 -7.504 2.242 1 98.62 249 THR B CA 1
ATOM 5544 C C . THR B 1 249 ? 3.479 -7.75 0.775 1 98.62 249 THR B C 1
ATOM 5546 O O . THR B 1 249 ? 4.621 -8.078 0.447 1 98.62 249 THR B O 1
ATOM 5549 N N . VAL B 1 250 ? 2.473 -7.703 -0.093 1 98.75 250 VAL B N 1
ATOM 5550 C CA . VAL B 1 250 ? 2.709 -7.762 -1.531 1 98.75 250 VAL B CA 1
ATOM 5551 C C . VAL B 1 250 ? 2.215 -6.48 -2.191 1 98.75 250 VAL B C 1
ATOM 5553 O O . VAL B 1 250 ? 1.059 -6.09 -2.018 1 98.75 250 VAL B O 1
ATOM 5556 N N . ARG B 1 251 ? 3.1 -5.824 -2.916 1 97.12 251 ARG B N 1
ATOM 5557 C CA . ARG B 1 251 ? 2.744 -4.559 -3.547 1 97.12 251 ARG B CA 1
ATOM 5558 C C . ARG B 1 251 ? 3.205 -4.523 -5 1 97.12 251 ARG B C 1
ATOM 5560 O O . ARG B 1 251 ? 4.305 -4.98 -5.32 1 97.12 251 ARG B O 1
ATOM 5567 N N . CYS B 1 252 ? 2.334 -3.992 -5.812 1 95.5 252 CYS B N 1
ATOM 5568 C CA . CYS B 1 252 ? 2.58 -3.826 -7.242 1 95.5 252 CYS B CA 1
ATOM 5569 C C . CYS B 1 252 ? 1.749 -2.682 -7.809 1 95.5 252 CYS B C 1
ATOM 5571 O O . CYS B 1 252 ? 0.645 -2.416 -7.332 1 95.5 252 CYS B O 1
ATOM 5573 N N . PRO B 1 253 ? 2.293 -1.957 -8.836 1 91.06 253 PRO B N 1
ATOM 5574 C CA . PRO B 1 253 ? 1.436 -0.948 -9.461 1 91.06 253 PRO B CA 1
ATOM 5575 C C . PRO B 1 253 ? 0.142 -1.538 -10.016 1 91.06 253 PRO B C 1
ATOM 5577 O O . PRO B 1 253 ? 0.13 -2.68 -10.484 1 91.06 253 PRO B O 1
ATOM 5580 N N . TRP B 1 254 ? -0.884 -0.713 -10.016 1 87.88 254 TRP B N 1
ATOM 5581 C CA . TRP B 1 254 ? -2.205 -1.181 -10.43 1 87.88 254 TRP B CA 1
ATOM 5582 C C . TRP B 1 254 ? -2.223 -1.528 -11.914 1 87.88 254 TRP B C 1
ATOM 5584 O O . TRP B 1 254 ? -3.031 -2.348 -12.352 1 87.88 254 TRP B O 1
ATOM 5594 N N . ASN B 1 255 ? -1.316 -0.943 -12.68 1 88.88 255 ASN B N 1
ATOM 5595 C CA . ASN B 1 255 ? -1.291 -1.152 -14.125 1 88.88 255 ASN B CA 1
ATOM 5596 C C . ASN B 1 255 ? -0.432 -2.355 -14.5 1 88.88 255 ASN B C 1
ATOM 5598 O O . ASN B 1 255 ? -0.219 -2.623 -15.688 1 88.88 255 ASN B O 1
ATOM 5602 N N . ALA B 1 256 ? 0.049 -3.07 -13.547 1 93.44 256 ALA B N 1
ATOM 5603 C CA . ALA B 1 256 ? 0.96 -4.184 -13.805 1 93.44 256 ALA B CA 1
ATOM 5604 C C . ALA B 1 256 ? 0.216 -5.371 -14.406 1 93.44 256 ALA B C 1
ATOM 5606 O O . ALA B 1 256 ? -0.65 -5.961 -13.75 1 93.44 256 ALA B O 1
ATOM 5607 N N . GLN B 1 257 ? 0.615 -5.66 -15.609 1 92.06 257 GLN B N 1
ATOM 5608 C CA . GLN B 1 257 ? 0.082 -6.863 -16.25 1 92.06 257 GLN B CA 1
ATOM 5609 C C . GLN B 1 257 ? 0.562 -8.117 -15.523 1 92.06 257 GLN B C 1
ATOM 5611 O O . GLN B 1 257 ? 1.765 -8.312 -15.336 1 92.06 257 GLN B O 1
ATOM 5616 N N . ASN B 1 258 ? -0.34 -8.969 -15.164 1 94.06 258 ASN B N 1
ATOM 5617 C CA . ASN B 1 258 ? -0.033 -10.195 -14.445 1 94.06 258 ASN B CA 1
ATOM 5618 C C . ASN B 1 258 ? 0.657 -9.906 -13.117 1 94.06 258 ASN B C 1
ATOM 5620 O O . ASN B 1 258 ? 1.588 -10.609 -12.727 1 94.06 258 ASN B O 1
ATOM 5624 N N . GLY B 1 259 ? 0.293 -8.789 -12.555 1 96 259 GLY B N 1
ATOM 5625 C CA . GLY B 1 259 ? 0.835 -8.445 -11.25 1 96 259 GLY B CA 1
ATOM 5626 C C . GLY B 1 259 ? 0.104 -9.125 -10.102 1 96 259 GLY B C 1
ATOM 5627 O O . GLY B 1 259 ? -0.299 -8.461 -9.141 1 96 259 GLY B O 1
ATOM 5628 N N . ASP B 1 260 ? -0.13 -10.469 -10.242 1 98.06 260 ASP B N 1
ATOM 5629 C CA . ASP B 1 260 ? -0.772 -11.242 -9.188 1 98.06 260 ASP B CA 1
ATOM 5630 C C . ASP B 1 260 ? 0.055 -11.219 -7.906 1 98.06 260 ASP B C 1
ATOM 5632 O O . ASP B 1 260 ? 1.287 -11.195 -7.957 1 98.06 260 ASP B O 1
ATOM 5636 N N . ALA B 1 261 ? -0.647 -11.227 -6.754 1 98.75 261 ALA B N 1
ATOM 5637 C CA . ALA B 1 261 ? 0.06 -11.109 -5.48 1 98.75 261 ALA B CA 1
ATOM 5638 C C . ALA B 1 261 ? 0.453 -12.484 -4.945 1 98.75 261 ALA B C 1
ATOM 5640 O O . ALA B 1 261 ? 1.615 -12.883 -5.043 1 98.75 261 ALA B O 1
ATOM 5641 N N . ILE B 1 262 ? -0.523 -13.305 -4.465 1 98.94 262 ILE B N 1
ATOM 5642 C CA . ILE B 1 262 ? -0.275 -14.633 -3.92 1 98.94 262 ILE B CA 1
ATOM 5643 C C . ILE B 1 262 ? -1.08 -15.664 -4.703 1 98.94 262 ILE B C 1
ATOM 5645 O O . ILE B 1 262 ? -2.311 -15.688 -4.629 1 98.94 262 ILE B O 1
ATOM 5649 N N . ASP B 1 263 ? -0.401 -16.484 -5.441 1 98.81 263 ASP B N 1
ATOM 5650 C CA . ASP B 1 263 ? -1.021 -17.531 -6.254 1 98.81 263 ASP B CA 1
ATOM 5651 C C . ASP B 1 263 ? -0.601 -18.922 -5.773 1 98.81 263 ASP B C 1
ATOM 5653 O O . ASP B 1 263 ? 0.546 -19.328 -5.969 1 98.81 263 ASP B O 1
ATOM 5657 N N . LEU B 1 264 ? -1.492 -19.641 -5.156 1 98.88 264 LEU B N 1
ATOM 5658 C CA . LEU B 1 264 ? -1.242 -21.047 -4.871 1 98.88 264 LEU B CA 1
ATOM 5659 C C . LEU B 1 264 ? -1.711 -21.938 -6.023 1 98.88 264 LEU B C 1
ATOM 5661 O O . LEU B 1 264 ? -2.914 -22.062 -6.258 1 98.88 264 LEU B O 1
ATOM 5665 N N . SER B 1 265 ? -0.735 -22.453 -6.703 1 98.75 265 SER B N 1
ATOM 5666 C CA . SER B 1 265 ? -1.032 -23.312 -7.844 1 98.75 265 SER B CA 1
ATOM 5667 C C . SER B 1 265 ? -0.735 -24.781 -7.523 1 98.75 265 SER B C 1
ATOM 5669 O O . SER B 1 265 ? 0.428 -25.172 -7.402 1 98.75 265 SER B O 1
ATOM 5671 N N . ASP B 1 266 ? -1.786 -25.578 -7.465 1 98.81 266 ASP B N 1
ATOM 5672 C CA . ASP B 1 266 ? -1.596 -26.984 -7.125 1 98.81 266 ASP B CA 1
ATOM 5673 C C . ASP B 1 266 ? -0.854 -27.141 -5.797 1 98.81 266 ASP B C 1
ATOM 5675 O O . ASP B 1 266 ? 0.217 -27.734 -5.746 1 98.81 266 ASP B O 1
ATOM 5679 N N . CYS B 1 267 ? -1.475 -26.625 -4.719 1 98.94 267 CYS B N 1
ATOM 5680 C CA . CYS B 1 267 ? -0.867 -26.656 -3.393 1 98.94 267 CYS B CA 1
ATOM 5681 C C . CYS B 1 267 ? -1.794 -27.328 -2.387 1 98.94 267 CYS B C 1
ATOM 5683 O O . CYS B 1 267 ? -3.014 -27.172 -2.457 1 98.94 267 CYS B O 1
ATOM 5685 N N . HIS B 1 268 ? -1.194 -28.094 -1.492 1 98.81 268 HIS B N 1
ATOM 5686 C CA . HIS B 1 268 ? -1.937 -28.734 -0.41 1 98.81 268 HIS B CA 1
ATOM 5687 C C . HIS B 1 268 ? -1.493 -28.203 0.949 1 98.81 268 HIS B C 1
ATOM 5689 O O . HIS B 1 268 ? -0.308 -27.938 1.159 1 98.81 268 HIS B O 1
ATOM 5695 N N . GLN B 1 269 ? -2.486 -28.125 1.9 1 98.75 269 GLN B N 1
ATOM 5696 C CA . GLN B 1 269 ? -2.143 -27.812 3.283 1 98.75 269 GLN B CA 1
ATOM 5697 C C . GLN B 1 269 ? -1.416 -26.484 3.385 1 98.75 269 GLN B C 1
ATOM 5699 O O . GLN B 1 269 ? -0.209 -26.438 3.635 1 98.75 269 GLN B O 1
ATOM 5704 N N . ALA B 1 270 ? -2.197 -25.422 3.275 1 98.88 270 ALA B N 1
ATOM 5705 C CA . ALA B 1 270 ? -1.601 -24.078 3.295 1 98.88 270 ALA B CA 1
ATOM 5706 C C . ALA B 1 270 ? -2.371 -23.156 4.227 1 98.88 270 ALA B C 1
ATOM 5708 O O . ALA B 1 270 ? -3.592 -23.266 4.359 1 98.88 270 ALA B O 1
ATOM 5709 N N . LEU B 1 271 ? -1.659 -22.328 4.898 1 98.88 271 LEU B N 1
ATOM 5710 C CA . LEU B 1 271 ? -2.189 -21.281 5.762 1 98.88 271 LEU B CA 1
ATOM 5711 C C . LEU B 1 271 ? -1.687 -19.906 5.32 1 98.88 271 LEU B C 1
ATOM 5713 O O . LEU B 1 271 ? -0.477 -19.688 5.254 1 98.88 271 LEU B O 1
ATOM 5717 N N . VAL B 1 272 ? -2.598 -19 4.941 1 98.94 272 VAL B N 1
ATOM 5718 C CA . VAL B 1 272 ? -2.277 -17.625 4.57 1 98.94 272 VAL B CA 1
ATOM 5719 C C . VAL B 1 272 ? -2.953 -16.656 5.535 1 98.94 272 VAL B C 1
ATOM 5721 O O . VAL B 1 272 ? -4.172 -16.469 5.492 1 98.94 272 VAL B O 1
ATOM 5724 N N . VAL B 1 273 ? -2.143 -15.977 6.398 1 98.69 273 VAL B N 1
ATOM 5725 C CA . VAL B 1 273 ? -2.77 -15.18 7.449 1 98.69 273 VAL B CA 1
ATOM 5726 C C . VAL B 1 273 ? -2.039 -13.844 7.59 1 98.69 273 VAL B C 1
ATOM 5728 O O . VAL B 1 273 ? -0.825 -13.773 7.391 1 98.69 273 VAL B O 1
ATOM 5731 N N . ASN B 1 274 ? -2.754 -12.781 7.93 1 98.25 274 ASN B N 1
ATOM 5732 C CA . ASN B 1 274 ? -2.23 -11.484 8.344 1 98.25 274 ASN B CA 1
ATOM 5733 C C . ASN B 1 274 ? -1.49 -10.789 7.207 1 98.25 274 ASN B C 1
ATOM 5735 O O . ASN B 1 274 ? -0.59 -9.977 7.445 1 98.25 274 ASN B O 1
ATOM 5739 N N . CYS B 1 275 ? -1.812 -11.117 5.988 1 98.75 275 CYS B N 1
ATOM 5740 C CA . CYS B 1 275 ? -1.117 -10.539 4.84 1 98.75 275 CYS B CA 1
ATOM 5741 C C . CYS B 1 275 ? -1.817 -9.273 4.359 1 98.75 275 CYS B C 1
ATOM 5743 O O . CYS B 1 275 ? -3.016 -9.102 4.586 1 98.75 275 CYS B O 1
ATOM 5745 N N . THR B 1 276 ? -1.067 -8.367 3.836 1 98.5 276 THR B N 1
ATOM 5746 C CA . THR B 1 276 ? -1.565 -7.168 3.18 1 98.5 276 THR B CA 1
ATOM 5747 C C . THR B 1 276 ? -1.18 -7.156 1.703 1 98.5 276 THR B C 1
ATOM 5749 O O . THR B 1 276 ? -0.004 -7.301 1.362 1 98.5 276 THR B O 1
ATOM 5752 N N . VAL B 1 277 ? -2.186 -6.973 0.83 1 98.44 277 VAL B N 1
ATOM 5753 C CA . VAL B 1 277 ? -1.975 -7.031 -0.613 1 98.44 277 VAL B CA 1
ATOM 5754 C C . VAL B 1 277 ? -2.451 -5.73 -1.258 1 98.44 277 VAL B C 1
ATOM 5756 O O . VAL B 1 277 ? -3.531 -5.23 -0.937 1 98.44 277 VAL B O 1
ATOM 5759 N N . ASP B 1 278 ? -1.72 -5.109 -2.059 1 97.12 278 ASP B N 1
ATOM 5760 C CA . ASP B 1 278 ? -2.029 -4.02 -2.977 1 97.12 278 ASP B CA 1
ATOM 5761 C C . ASP B 1 278 ? -1.412 -4.262 -4.352 1 97.12 278 ASP B C 1
ATOM 5763 O O . ASP B 1 278 ? -0.258 -3.902 -4.59 1 97.12 278 ASP B O 1
ATOM 5767 N N . ALA B 1 279 ? -2.166 -4.902 -5.238 1 94.19 279 ALA B N 1
ATOM 5768 C CA . ALA B 1 279 ? -1.565 -5.516 -6.418 1 94.19 279 ALA B CA 1
ATOM 5769 C C . ALA B 1 279 ? -2.207 -4.984 -7.699 1 94.19 279 ALA B C 1
ATOM 5771 O O . ALA B 1 279 ? -3.102 -4.137 -7.645 1 94.19 279 ALA B O 1
ATOM 5772 N N . GLY B 1 280 ? -1.684 -5.391 -8.828 1 88.5 280 GLY B N 1
ATOM 5773 C CA . GLY B 1 280 ? -2.168 -4.957 -10.125 1 88.5 280 GLY B CA 1
ATOM 5774 C C . GLY B 1 280 ? -3.098 -5.961 -10.781 1 88.5 280 GLY B C 1
ATOM 5775 O O . GLY B 1 280 ? -3.684 -5.68 -11.828 1 88.5 280 GLY B O 1
ATOM 5776 N N . ASP B 1 281 ? -3.229 -7.105 -10.203 1 94.94 281 ASP B N 1
ATOM 5777 C CA . ASP B 1 281 ? -4.051 -8.188 -10.734 1 94.94 281 ASP B CA 1
ATOM 5778 C C . ASP B 1 281 ? -4.73 -8.961 -9.609 1 94.94 281 ASP B C 1
ATOM 5780 O O . ASP B 1 281 ? -5.41 -8.375 -8.766 1 94.94 281 ASP B O 1
ATOM 5784 N N . ASP B 1 282 ? -4.727 -10.32 -9.594 1 97.44 282 ASP B N 1
ATOM 5785 C CA . ASP B 1 282 ? -5.449 -11.07 -8.578 1 97.44 282 ASP B CA 1
ATOM 5786 C C . ASP B 1 282 ? -4.742 -10.992 -7.227 1 97.44 282 ASP B C 1
ATOM 5788 O O . ASP B 1 282 ? -3.514 -11.055 -7.156 1 97.44 282 ASP B O 1
ATOM 5792 N N . GLY B 1 283 ? -5.523 -10.789 -6.082 1 98.56 283 GLY B N 1
ATOM 5793 C CA . GLY B 1 283 ? -4.957 -10.648 -4.75 1 98.56 283 GLY B CA 1
ATOM 5794 C C . GLY B 1 283 ? -4.562 -11.969 -4.125 1 98.56 283 GLY B C 1
ATOM 5795 O O . GLY B 1 283 ? -3.391 -12.352 -4.156 1 98.56 283 GLY B O 1
ATOM 5796 N N . LEU B 1 284 ? -5.539 -12.75 -3.592 1 98.88 284 LEU B N 1
ATOM 5797 C CA . LEU B 1 284 ? -5.391 -14.109 -3.082 1 98.88 284 LEU B CA 1
ATOM 5798 C C . LEU B 1 284 ? -6 -15.125 -4.047 1 98.88 284 LEU B C 1
ATOM 5800 O O . LEU B 1 284 ? -7.223 -15.266 -4.113 1 98.88 284 LEU B O 1
ATOM 5804 N N . CYS B 1 285 ? -5.113 -15.852 -4.762 1 98.81 285 CYS B N 1
ATOM 5805 C CA . CYS B 1 285 ? -5.602 -16.625 -5.902 1 98.81 285 CYS B CA 1
ATOM 5806 C C . CYS B 1 285 ? -5.254 -18.094 -5.754 1 98.81 285 CYS B C 1
ATOM 5808 O O . CYS B 1 285 ? -4.141 -18.438 -5.348 1 98.81 285 CYS B O 1
ATOM 5810 N N . MET B 1 286 ? -6.215 -19 -6.027 1 98.69 286 MET B N 1
ATOM 5811 C CA . MET B 1 286 ? -6.027 -20.438 -6.125 1 98.69 286 MET B CA 1
ATOM 5812 C C . MET B 1 286 ? -6.121 -20.906 -7.574 1 98.69 286 MET B C 1
ATOM 5814 O O . MET B 1 286 ? -7.07 -20.562 -8.281 1 98.69 286 MET B O 1
ATOM 5818 N N . LYS B 1 287 ? -5.125 -21.672 -7.934 1 98.38 287 LYS B N 1
ATOM 5819 C CA . LYS B 1 287 ? -5.086 -22.203 -9.297 1 98.38 287 LYS B CA 1
ATOM 5820 C C . LYS B 1 287 ? -4.711 -23.688 -9.305 1 98.38 287 LYS B C 1
ATOM 5822 O O . LYS B 1 287 ? -4.094 -24.172 -8.352 1 98.38 287 LYS B O 1
ATOM 5827 N N . SER B 1 288 ? -5.109 -24.422 -10.32 1 98.25 288 SER B N 1
ATOM 5828 C CA . SER B 1 288 ? -4.637 -25.781 -10.578 1 98.25 288 SER B CA 1
ATOM 5829 C C . SER B 1 288 ? -4.574 -26.078 -12.078 1 98.25 288 SER B C 1
ATOM 5831 O O . SER B 1 288 ? -5.512 -25.75 -12.812 1 98.25 288 SER B O 1
ATOM 5833 N N . GLY B 1 289 ? -3.439 -26.578 -12.492 1 97.06 289 GLY B N 1
ATOM 5834 C CA . GLY B 1 289 ? -3.209 -26.875 -13.898 1 97.06 289 GLY B CA 1
ATOM 5835 C C . GLY B 1 289 ? -3.398 -28.328 -14.242 1 97.06 289 GLY B C 1
ATOM 5836 O O . GLY B 1 289 ? -4.16 -29.047 -13.57 1 97.06 289 GLY B O 1
ATOM 5837 N N . GLU B 1 290 ? -2.789 -28.703 -15.375 1 96.62 290 GLU B N 1
ATOM 5838 C CA . GLU B 1 290 ? -2.844 -30.094 -15.836 1 96.62 290 GLU B CA 1
ATOM 5839 C C . GLU B 1 290 ? -2.271 -31.047 -14.797 1 96.62 290 GLU B C 1
ATOM 5841 O O . GLU B 1 290 ? -1.31 -30.703 -14.102 1 96.62 290 GLU B O 1
ATOM 5846 N N . TYR B 1 291 ? -2.881 -32.188 -14.789 1 97.38 291 TYR B N 1
ATOM 5847 C CA . TYR B 1 291 ? -2.361 -33.219 -13.891 1 97.38 291 TYR B CA 1
ATOM 5848 C C . TYR B 1 291 ? -0.927 -33.594 -14.258 1 97.38 291 TYR B C 1
ATOM 5850 O O . TYR B 1 291 ? -0.623 -33.844 -15.422 1 97.38 291 TYR B O 1
ATOM 5858 N N . LYS B 1 292 ? -0.094 -33.594 -13.312 1 97.75 292 LYS B N 1
ATOM 5859 C CA . LYS B 1 292 ? 1.299 -34.031 -13.453 1 97.75 292 LYS B CA 1
ATOM 5860 C C . LYS B 1 292 ? 1.596 -35.25 -12.594 1 97.75 292 LYS B C 1
ATOM 5862 O O . LYS B 1 292 ? 1.661 -35.156 -11.367 1 97.75 292 LYS B O 1
ATOM 5867 N N . PRO B 1 293 ? 1.915 -36.344 -13.227 1 97.5 293 PRO B N 1
ATOM 5868 C CA . PRO B 1 293 ? 2.064 -37.594 -12.477 1 97.5 293 PRO B CA 1
ATOM 5869 C C . PRO B 1 293 ? 3.238 -37.562 -11.5 1 97.5 293 PRO B C 1
ATOM 5871 O O . PRO B 1 293 ? 3.199 -38.219 -10.453 1 97.5 293 PRO B O 1
ATOM 5874 N N . LYS B 1 294 ? 4.258 -36.781 -11.758 1 97.44 294 LYS B N 1
ATOM 5875 C CA . LYS B 1 294 ? 5.457 -36.812 -10.922 1 97.44 294 LYS B CA 1
ATOM 5876 C C . LYS B 1 294 ? 5.449 -35.656 -9.93 1 97.44 294 LYS B C 1
ATOM 5878 O O . LYS B 1 294 ? 6.414 -35.469 -9.18 1 97.44 294 LYS B O 1
ATOM 5883 N N . ALA B 1 295 ? 4.379 -34.875 -9.883 1 98.38 295 ALA B N 1
ATOM 5884 C CA . ALA B 1 295 ? 4.289 -33.75 -8.969 1 98.38 295 ALA B CA 1
ATOM 5885 C C . ALA B 1 295 ? 4.035 -34.219 -7.539 1 98.38 295 ALA B C 1
ATOM 5887 O O . ALA B 1 295 ? 3.428 -35.281 -7.324 1 98.38 295 ALA B O 1
ATOM 5888 N N . LEU B 1 296 ? 4.531 -33.438 -6.59 1 98.44 296 LEU B N 1
ATOM 5889 C CA . LEU B 1 296 ? 4.277 -33.75 -5.184 1 98.44 296 LEU B CA 1
ATOM 5890 C C . LEU B 1 296 ? 2.781 -33.75 -4.891 1 98.44 296 LEU B C 1
ATOM 5892 O O . LEU B 1 296 ? 2.297 -34.594 -4.137 1 98.44 296 LEU B O 1
ATOM 5896 N N . VAL B 1 297 ? 2.035 -32.875 -5.457 1 98.56 297 VAL B N 1
ATOM 5897 C CA . VAL B 1 297 ? 0.585 -32.781 -5.312 1 98.56 297 VAL B CA 1
ATOM 5898 C C . VAL B 1 297 ? -0.024 -32.156 -6.562 1 98.56 297 VAL B C 1
ATOM 5900 O O . VAL B 1 297 ? 0.66 -31.438 -7.305 1 98.56 297 VAL B O 1
ATOM 5903 N N . ASN B 1 298 ? -1.201 -32.469 -6.809 1 98.62 298 ASN B N 1
ATOM 5904 C CA . ASN B 1 298 ? -2.045 -31.828 -7.812 1 98.62 298 ASN B CA 1
ATOM 5905 C C . ASN B 1 298 ? -3.344 -31.297 -7.207 1 98.62 298 ASN B C 1
ATOM 5907 O O . ASN B 1 298 ? -3.857 -31.875 -6.246 1 98.62 298 ASN B O 1
ATOM 5911 N N . GLY B 1 299 ? -3.859 -30.156 -7.828 1 98.62 299 GLY B N 1
ATOM 5912 C CA . GLY B 1 299 ? -5.047 -29.531 -7.27 1 98.62 299 GLY B CA 1
ATOM 5913 C C . GLY B 1 299 ? -4.758 -28.688 -6.043 1 98.62 299 GLY B C 1
ATOM 5914 O O . GLY B 1 299 ? -3.621 -28.641 -5.566 1 98.62 299 GLY B O 1
ATOM 5915 N N . CYS B 1 300 ? -5.68 -27.922 -5.582 1 98.75 300 CYS B N 1
ATOM 5916 C CA . CYS B 1 300 ? -5.582 -27.172 -4.332 1 98.75 300 CYS B CA 1
ATOM 5917 C C . CYS B 1 300 ? -6.496 -27.766 -3.268 1 98.75 300 CYS B C 1
ATOM 5919 O O . CYS B 1 300 ? -7.703 -27.891 -3.479 1 98.75 300 CYS B O 1
ATOM 5921 N N . GLU B 1 301 ? -5.875 -28.172 -2.217 1 98.62 301 GLU B N 1
ATOM 5922 C CA . GLU B 1 301 ? -6.637 -28.828 -1.158 1 98.62 301 GLU B CA 1
ATOM 5923 C C . GLU B 1 301 ? -6.164 -28.375 0.222 1 98.62 301 GLU B C 1
ATOM 5925 O O . GLU B 1 301 ? -4.965 -28.203 0.445 1 98.62 301 GLU B O 1
ATOM 5930 N N . ASP B 1 302 ? -7.113 -28.219 1.139 1 98.88 302 ASP B N 1
ATOM 5931 C CA . ASP B 1 302 ? -6.82 -27.953 2.545 1 98.88 302 ASP B CA 1
ATOM 5932 C C . ASP B 1 302 ? -6.086 -26.625 2.715 1 98.88 302 ASP B C 1
ATOM 5934 O O . ASP B 1 302 ? -4.957 -26.594 3.217 1 98.88 302 ASP B O 1
ATOM 5938 N N . ILE B 1 303 ? -6.809 -25.562 2.359 1 98.88 303 ILE B N 1
ATOM 5939 C CA . ILE B 1 303 ? -6.215 -24.234 2.404 1 98.88 303 ILE B CA 1
ATOM 5940 C C . ILE B 1 303 ? -7.066 -23.312 3.281 1 98.88 303 ILE B C 1
ATOM 5942 O O . ILE B 1 303 ? -8.297 -23.297 3.158 1 98.88 303 ILE B O 1
ATOM 5946 N N . LEU B 1 304 ? -6.453 -22.656 4.199 1 98.88 304 LEU B N 1
ATOM 5947 C CA . LEU B 1 304 ? -7.109 -21.672 5.059 1 98.88 304 LEU B CA 1
ATOM 5948 C C . LEU B 1 304 ? -6.516 -20.281 4.848 1 98.88 304 LEU B C 1
ATOM 5950 O O . LEU B 1 304 ? -5.297 -20.109 4.926 1 98.88 304 LEU B O 1
ATOM 5954 N N . LEU B 1 305 ? -7.328 -19.312 4.484 1 98.88 305 LEU B N 1
ATOM 5955 C CA . LEU B 1 305 ? -6.988 -17.891 4.426 1 98.88 305 LEU B CA 1
ATOM 5956 C C . LEU B 1 305 ? -7.758 -17.109 5.484 1 98.88 305 LEU B C 1
ATOM 5958 O O . LEU B 1 305 ? -8.984 -17.219 5.574 1 98.88 305 LEU B O 1
ATOM 5962 N N . GLN B 1 306 ? -7.043 -16.359 6.246 1 98.62 306 GLN B N 1
ATOM 5963 C CA . GLN B 1 306 ? -7.711 -15.625 7.312 1 98.62 306 GLN B CA 1
ATOM 5964 C C . GLN B 1 306 ? -6.961 -14.336 7.648 1 98.62 306 GLN B C 1
ATOM 5966 O O . GLN B 1 306 ? -5.734 -14.289 7.57 1 98.62 306 GLN B O 1
ATOM 5971 N N . ASP B 1 307 ? -7.73 -13.227 8.031 1 98.44 307 ASP B N 1
ATOM 5972 C CA . ASP B 1 307 ? -7.195 -11.984 8.578 1 98.44 307 ASP B CA 1
ATOM 5973 C C . ASP B 1 307 ? -6.273 -11.297 7.582 1 98.44 307 ASP B C 1
ATOM 5975 O O . ASP B 1 307 ? -5.246 -10.734 7.961 1 98.44 307 ASP B O 1
ATOM 5979 N N . ASN B 1 308 ? -6.652 -11.492 6.316 1 98.81 308 ASN B N 1
ATOM 5980 C CA . ASN B 1 308 ? -5.914 -10.805 5.262 1 98.81 308 ASN B CA 1
ATOM 5981 C C . ASN B 1 308 ? -6.633 -9.539 4.805 1 98.81 308 ASN B C 1
ATOM 5983 O O . ASN B 1 308 ? -7.859 -9.445 4.895 1 98.81 308 ASN B O 1
ATOM 5987 N N . THR B 1 309 ? -5.883 -8.547 4.422 1 98.75 309 THR B N 1
ATOM 5988 C CA . THR B 1 309 ? -6.395 -7.324 3.814 1 98.75 309 THR B CA 1
ATOM 5989 C C . THR B 1 309 ? -5.934 -7.207 2.365 1 98.75 309 THR B C 1
ATOM 5991 O O . THR B 1 309 ? -4.738 -7.297 2.08 1 98.75 309 THR B O 1
ATOM 5994 N N . VAL B 1 310 ? -6.91 -7.078 1.45 1 98.62 310 VAL B N 1
ATOM 5995 C CA . VAL B 1 310 ? -6.594 -6.852 0.044 1 98.62 310 VAL B CA 1
ATOM 5996 C C . VAL B 1 310 ? -7.109 -5.48 -0.387 1 98.62 310 VAL B C 1
ATOM 5998 O O . VAL B 1 310 ? -8.312 -5.215 -0.332 1 98.62 310 VAL B O 1
ATOM 6001 N N . TYR B 1 311 ? -6.195 -4.648 -0.761 1 96.44 311 TYR B N 1
ATOM 6002 C CA . TYR B 1 311 ? -6.551 -3.365 -1.354 1 96.44 311 TYR B CA 1
ATOM 6003 C C . TYR B 1 311 ? -6.734 -3.492 -2.863 1 96.44 311 TYR B C 1
ATOM 6005 O O . TYR B 1 311 ? -7.523 -4.312 -3.33 1 96.44 311 TYR B O 1
ATOM 6013 N N . HIS B 1 312 ? -6.047 -2.775 -3.668 1 93.88 312 HIS B N 1
ATOM 6014 C CA . HIS B 1 312 ? -6.227 -2.887 -5.113 1 93.88 312 HIS B CA 1
ATOM 6015 C C . HIS B 1 312 ? -5.848 -4.277 -5.609 1 93.88 312 HIS B C 1
ATOM 6017 O O . HIS B 1 312 ? -4.766 -4.781 -5.293 1 93.88 312 HIS B O 1
ATOM 6023 N N . ALA B 1 313 ? -6.773 -4.898 -6.422 1 97.12 313 ALA B N 1
ATOM 6024 C CA . ALA B 1 313 ? -6.59 -6.176 -7.109 1 97.12 313 ALA B CA 1
ATOM 6025 C C . ALA B 1 313 ? -7.746 -6.457 -8.062 1 97.12 313 ALA B C 1
ATOM 6027 O O . ALA B 1 313 ? -8.812 -5.852 -7.949 1 97.12 313 ALA B O 1
ATOM 6028 N N . HIS B 1 314 ? -7.52 -7.301 -9.039 1 96.44 314 HIS B N 1
ATOM 6029 C CA . HIS B 1 314 ? -8.633 -7.711 -9.883 1 96.44 314 HIS B CA 1
ATOM 6030 C C . HIS B 1 314 ? -9.695 -8.453 -9.07 1 96.44 314 HIS B C 1
ATOM 6032 O O . HIS B 1 314 ? -10.883 -8.375 -9.375 1 96.44 314 HIS B O 1
ATOM 6038 N N . GLY B 1 315 ? -9.32 -9.172 -8.148 1 97.88 315 GLY B N 1
ATOM 6039 C CA . GLY B 1 315 ? -10.172 -9.844 -7.18 1 97.88 315 GLY B CA 1
ATOM 6040 C C . GLY B 1 315 ? -9.523 -9.984 -5.812 1 97.88 315 GLY B C 1
ATOM 6041 O O . GLY B 1 315 ? -8.32 -10.234 -5.715 1 97.88 315 GLY B O 1
ATOM 6042 N N . GLY B 1 316 ? -10.336 -9.75 -4.742 1 98.69 316 GLY B N 1
ATOM 6043 C CA . GLY B 1 316 ? -9.805 -10 -3.41 1 98.69 316 GLY B CA 1
ATOM 6044 C C . GLY B 1 316 ? -9.398 -11.445 -3.191 1 98.69 316 GLY B C 1
ATOM 6045 O O . GLY B 1 316 ? -8.211 -11.734 -3.01 1 98.69 316 GLY B O 1
ATOM 6046 N N . PHE B 1 317 ? -10.391 -12.32 -3.232 1 98.94 317 PHE B N 1
ATOM 6047 C CA . PHE B 1 317 ? -10.172 -13.758 -3.305 1 98.94 317 PHE B CA 1
ATOM 6048 C C . PHE B 1 317 ? -10.609 -14.312 -4.656 1 98.94 317 PHE B C 1
ATOM 6050 O O . PHE B 1 317 ? -11.703 -14 -5.133 1 98.94 317 PHE B O 1
ATOM 6057 N N . VAL B 1 318 ? -9.703 -15.133 -5.289 1 98.88 318 VAL B N 1
ATOM 6058 C CA . VAL B 1 318 ? -9.961 -15.57 -6.656 1 98.88 318 VAL B CA 1
ATOM 6059 C C . VAL B 1 318 ? -9.727 -17.078 -6.766 1 98.88 318 VAL B C 1
ATOM 6061 O O . VAL B 1 318 ? -8.75 -17.594 -6.227 1 98.88 318 VAL B O 1
ATOM 6064 N N . ILE B 1 319 ? -10.594 -17.797 -7.371 1 98.5 319 ILE B N 1
ATOM 6065 C CA . ILE B 1 319 ? -10.336 -19.141 -7.879 1 98.5 319 ILE B CA 1
ATOM 6066 C C . ILE B 1 319 ? -10.328 -19.109 -9.406 1 98.5 319 ILE B C 1
ATOM 6068 O O . ILE B 1 319 ? -11.273 -18.625 -10.031 1 98.5 319 ILE B O 1
ATOM 6072 N N . GLY B 1 320 ? -9.305 -19.641 -9.945 1 95.5 320 GLY B N 1
ATOM 6073 C CA . GLY B 1 320 ? -9.172 -19.672 -11.398 1 95.5 320 GLY B CA 1
ATOM 6074 C C . GLY B 1 320 ? -8.125 -18.719 -11.93 1 95.5 320 GLY B C 1
ATOM 6075 O O . GLY B 1 320 ? -7.305 -18.203 -11.164 1 95.5 320 GLY B O 1
ATOM 6076 N N . SER B 1 321 ? -7.902 -18.594 -13.273 1 93.56 321 SER B N 1
ATOM 6077 C CA . SER B 1 321 ? -8.836 -19.125 -14.258 1 93.56 321 SER B CA 1
ATOM 6078 C C . SER B 1 321 ? -8.57 -20.609 -14.516 1 93.56 321 SER B C 1
ATOM 6080 O O . SER B 1 321 ? -9.375 -21.281 -15.156 1 93.56 321 SER B O 1
ATOM 6082 N N . GLU B 1 322 ? -7.449 -21.078 -14.125 1 95.31 322 GLU B N 1
ATOM 6083 C CA . GLU B 1 322 ? -7.156 -22.5 -14.289 1 95.31 322 GLU B CA 1
ATOM 6084 C C . GLU B 1 322 ? -7.523 -23.297 -13.031 1 95.31 322 GLU B C 1
ATOM 6086 O O . GLU B 1 322 ? -6.969 -23.047 -11.953 1 95.31 322 GLU B O 1
ATOM 6091 N N . ASP B 1 323 ? -8.406 -24.234 -13.148 1 97.31 323 ASP B N 1
ATOM 6092 C CA . ASP B 1 323 ? -8.773 -25.078 -12.016 1 97.31 323 ASP B CA 1
ATOM 6093 C C . ASP B 1 323 ? -9 -26.516 -12.453 1 97.31 323 ASP B C 1
ATOM 6095 O O . ASP B 1 323 ? -9.891 -27.203 -11.938 1 97.31 323 ASP B O 1
ATOM 6099 N N . ILE B 1 324 ? -8.148 -26.984 -13.367 1 97.25 324 ILE B N 1
ATOM 6100 C CA . ILE B 1 324 ? -8.297 -28.25 -14.055 1 97.25 324 ILE B CA 1
ATOM 6101 C C . ILE B 1 324 ? -8.32 -29.391 -13.031 1 97.25 324 ILE B C 1
ATOM 6103 O O . ILE B 1 324 ? -9.211 -30.234 -13.047 1 97.25 324 ILE B O 1
ATOM 6107 N N . CYS B 1 325 ? -7.332 -29.406 -12.141 1 98.06 325 CYS B N 1
ATOM 6108 C CA . CYS B 1 325 ? -7.227 -30.5 -11.18 1 98.06 325 CYS B CA 1
ATOM 6109 C C . CYS B 1 325 ? -8.133 -30.25 -9.977 1 98.06 325 CYS B C 1
ATOM 6111 O O . CYS B 1 325 ? -8.133 -31.047 -9.023 1 98.06 325 CYS B O 1
ATOM 6113 N N . GLY B 1 326 ? -8.859 -29.172 -10 1 97.81 326 GLY B N 1
ATOM 6114 C CA . GLY B 1 326 ? -9.922 -28.922 -9.031 1 97.81 326 GLY B CA 1
ATOM 6115 C C . GLY B 1 326 ? -9.43 -28.219 -7.781 1 97.81 326 GLY B C 1
ATOM 6116 O O . GLY B 1 326 ? -8.234 -27.969 -7.629 1 97.81 326 GLY B O 1
ATOM 6117 N N . MET B 1 327 ? -10.352 -27.812 -6.918 1 97.5 327 MET B N 1
ATOM 6118 C CA . MET B 1 327 ? -10.203 -27.188 -5.605 1 97.5 327 MET B CA 1
ATOM 6119 C C . MET B 1 327 ? -11.094 -27.891 -4.578 1 97.5 327 MET B C 1
ATOM 6121 O O . MET B 1 327 ? -12.227 -28.25 -4.879 1 97.5 327 MET B O 1
ATOM 6125 N N . LYS B 1 328 ? -10.508 -28.094 -3.455 1 98.19 328 LYS B N 1
ATOM 6126 C CA . LYS B 1 328 ? -11.312 -28.75 -2.43 1 98.19 328 LYS B CA 1
ATOM 6127 C C . LYS B 1 328 ? -10.875 -28.328 -1.031 1 98.19 328 LYS B C 1
ATOM 6129 O O . LYS B 1 328 ? -9.68 -28.203 -0.758 1 98.19 328 LYS B O 1
ATOM 6134 N N . ARG B 1 329 ? -11.875 -28.078 -0.11 1 98.75 329 ARG B N 1
ATOM 6135 C CA . ARG B 1 329 ? -11.664 -27.766 1.301 1 98.75 329 ARG B CA 1
ATOM 6136 C C . ARG B 1 329 ? -10.82 -26.516 1.465 1 98.75 329 ARG B C 1
ATOM 6138 O O . ARG B 1 329 ? -9.719 -26.562 2.014 1 98.75 329 ARG B O 1
ATOM 6145 N N . ILE B 1 330 ? -11.391 -25.422 0.996 1 98.88 330 ILE B N 1
ATOM 6146 C CA . ILE B 1 330 ? -10.789 -24.109 1.142 1 98.88 330 ILE B CA 1
ATOM 6147 C C . ILE B 1 330 ? -11.68 -23.219 2.012 1 98.88 330 ILE B C 1
ATOM 6149 O O . ILE B 1 330 ? -12.891 -23.141 1.793 1 98.88 330 ILE B O 1
ATOM 6153 N N . VAL B 1 331 ? -11.094 -22.672 3.02 1 98.94 331 VAL B N 1
ATOM 6154 C CA . VAL B 1 331 ? -11.797 -21.781 3.939 1 98.94 331 VAL B CA 1
ATOM 6155 C C . VAL B 1 331 ? -11.195 -20.375 3.869 1 98.94 331 VAL B C 1
ATOM 6157 O O . VAL B 1 331 ? -9.977 -20.219 3.938 1 98.94 331 VAL B O 1
ATOM 6160 N N . VAL B 1 332 ? -12.008 -19.359 3.652 1 98.88 332 VAL B N 1
ATOM 6161 C CA . VAL B 1 332 ? -11.633 -17.953 3.688 1 98.88 332 VAL B CA 1
ATOM 6162 C C . VAL B 1 332 ? -12.461 -17.219 4.746 1 98.88 332 VAL B C 1
ATOM 6164 O O . VAL B 1 332 ? -13.695 -17.172 4.66 1 98.88 332 VAL B O 1
ATOM 6167 N N . ARG B 1 333 ? -11.758 -16.641 5.715 1 98.06 333 ARG B N 1
ATOM 6168 C CA . ARG B 1 333 ? -12.609 -16.016 6.723 1 98.06 333 ARG B CA 1
ATOM 6169 C C . ARG B 1 333 ? -11.945 -14.781 7.324 1 98.06 333 ARG B C 1
ATOM 6171 O O . ARG B 1 333 ? -10.719 -14.656 7.285 1 98.06 333 ARG B O 1
ATOM 6178 N N . ASN B 1 334 ? -12.75 -13.891 7.812 1 98.38 334 ASN B N 1
ATOM 6179 C CA . ASN B 1 334 ? -12.352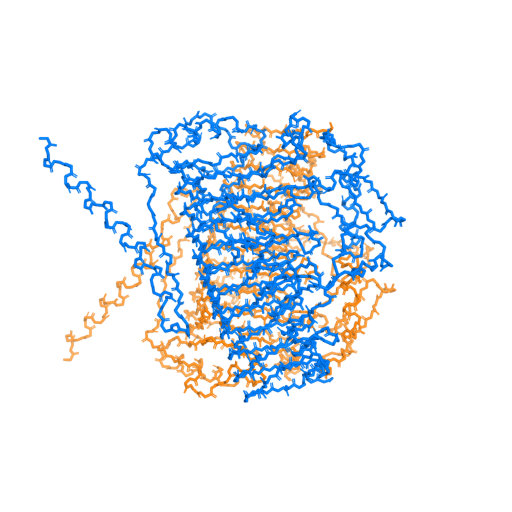 -12.688 8.539 1 98.38 334 ASN B CA 1
ATOM 6180 C C . ASN B 1 334 ? -11.281 -11.906 7.781 1 98.38 334 ASN B C 1
ATOM 6182 O O . ASN B 1 334 ? -10.156 -11.742 8.273 1 98.38 334 ASN B O 1
ATOM 6186 N N . SER B 1 335 ? -11.695 -11.352 6.672 1 98.81 335 SER B N 1
ATOM 6187 C CA . SER B 1 335 ? -10.766 -10.609 5.824 1 98.81 335 SER B CA 1
ATOM 6188 C C . SER B 1 335 ? -11.406 -9.32 5.301 1 98.81 335 SER B C 1
ATOM 6190 O O . SER B 1 335 ? -12.625 -9.164 5.359 1 98.81 335 SER B O 1
ATOM 6192 N N . THR B 1 336 ? -10.57 -8.414 4.898 1 98.81 336 THR B N 1
ATOM 6193 C CA . THR B 1 336 ? -11.008 -7.121 4.383 1 98.81 336 THR B CA 1
ATOM 6194 C C . THR B 1 336 ? -10.586 -6.945 2.928 1 98.81 336 THR B C 1
ATOM 6196 O O . THR B 1 336 ? -9.422 -7.152 2.586 1 98.81 336 THR B O 1
ATOM 6199 N N . PHE B 1 337 ? -11.531 -6.672 2.053 1 98.62 337 PHE B N 1
ATOM 6200 C CA . PHE B 1 337 ? -11.273 -6.293 0.668 1 98.62 337 PHE B CA 1
ATOM 6201 C C . PHE B 1 337 ? -11.719 -4.859 0.407 1 98.62 337 PHE B C 1
ATOM 6203 O O . PHE B 1 337 ? -12.898 -4.531 0.561 1 98.62 337 PHE B O 1
ATOM 6210 N N . SER B 1 338 ? -10.766 -3.99 0.002 1 96.94 338 SER B N 1
ATOM 6211 C CA . SER B 1 338 ? -11.039 -2.57 -0.193 1 96.94 338 SER B CA 1
ATOM 6212 C C . SER B 1 338 ? -10.406 -2.057 -1.481 1 96.94 338 SER B C 1
ATOM 6214 O O . SER B 1 338 ? -9.188 -2.102 -1.639 1 96.94 338 SER B O 1
ATOM 6216 N N . GLY B 1 339 ? -11.227 -1.663 -2.396 1 95.06 339 GLY B N 1
ATOM 6217 C CA . GLY B 1 339 ? -10.711 -1.064 -3.617 1 95.06 339 GLY B CA 1
ATOM 6218 C C . GLY B 1 339 ? -10.414 -2.082 -4.703 1 95.06 339 GLY B C 1
ATOM 6219 O O . GLY B 1 339 ? -9.82 -1.748 -5.73 1 95.06 339 GLY B O 1
ATOM 6220 N N . THR B 1 340 ? -10.844 -3.295 -4.57 1 97.31 340 THR B N 1
ATOM 6221 C CA . THR B 1 340 ? -10.633 -4.312 -5.594 1 97.31 340 THR B CA 1
ATOM 6222 C C . THR B 1 340 ? -11.641 -4.152 -6.73 1 97.31 340 THR B C 1
ATOM 6224 O O . THR B 1 340 ? -12.68 -3.512 -6.559 1 97.31 340 THR B O 1
ATOM 6227 N N . ASP B 1 341 ? -11.289 -4.699 -7.918 1 96.88 341 ASP B N 1
ATOM 6228 C CA . ASP B 1 341 ? -12.273 -4.742 -8.992 1 96.88 341 ASP B CA 1
ATOM 6229 C C . ASP B 1 341 ? -13.477 -5.605 -8.602 1 96.88 341 ASP B C 1
ATOM 6231 O O . ASP B 1 341 ? -14.625 -5.219 -8.828 1 96.88 341 ASP B O 1
ATOM 6235 N N . THR B 1 342 ? -13.203 -6.762 -8.117 1 98.56 342 THR B N 1
ATOM 6236 C CA . THR B 1 342 ? -14.188 -7.711 -7.617 1 98.56 342 THR B CA 1
ATOM 6237 C C . THR B 1 342 ? -13.812 -8.203 -6.223 1 98.56 342 THR B C 1
ATOM 6239 O O . THR B 1 342 ? -12.641 -8.164 -5.844 1 98.56 342 THR B O 1
ATOM 6242 N N . GLY B 1 343 ? -14.797 -8.539 -5.402 1 98.81 343 GLY B N 1
ATOM 6243 C CA . GLY B 1 343 ? -14.523 -9.086 -4.082 1 98.81 343 GLY B CA 1
ATOM 6244 C C . GLY B 1 343 ? -14.133 -10.555 -4.117 1 98.81 343 GLY B C 1
ATOM 6245 O O . GLY B 1 343 ? -12.953 -10.891 -4.109 1 98.81 343 GLY B O 1
ATOM 6246 N N . LEU B 1 344 ? -15.156 -11.406 -4.215 1 98.94 344 LEU B N 1
ATOM 6247 C CA . LEU B 1 344 ? -15 -12.852 -4.395 1 98.94 344 LEU B CA 1
ATOM 6248 C C . LEU B 1 344 ? -15.203 -13.242 -5.855 1 98.94 344 LEU B C 1
ATOM 6250 O O . LEU B 1 344 ? -16.297 -13.094 -6.395 1 98.94 344 LEU B O 1
ATOM 6254 N N . ARG B 1 345 ? -14.148 -13.719 -6.469 1 98.88 345 ARG B N 1
ATOM 6255 C CA . ARG B 1 345 ? -14.172 -13.938 -7.914 1 98.88 345 ARG B CA 1
ATOM 6256 C C . ARG B 1 345 ? -13.898 -15.398 -8.25 1 98.88 345 ARG B C 1
ATOM 6258 O O . ARG B 1 345 ? -12.82 -15.922 -7.945 1 98.88 345 ARG B O 1
ATOM 6265 N N . PHE B 1 346 ? -14.852 -16.062 -8.875 1 98.75 346 PHE B N 1
ATOM 6266 C CA . PHE B 1 346 ? -14.734 -17.406 -9.398 1 98.75 346 PHE B CA 1
ATOM 6267 C C . PHE B 1 346 ? -14.805 -17.406 -10.922 1 98.75 346 PHE B C 1
ATOM 6269 O O . PHE B 1 346 ? -15.852 -17.125 -11.5 1 98.75 346 PHE B O 1
ATOM 6276 N N . LYS B 1 347 ? -13.68 -17.656 -11.5 1 97.75 347 LYS B N 1
ATOM 6277 C CA . LYS B 1 347 ? -13.625 -17.531 -12.953 1 97.75 347 LYS B CA 1
ATOM 6278 C C . LYS B 1 347 ? -12.914 -18.734 -13.578 1 97.75 347 LYS B C 1
ATOM 6280 O O . LYS B 1 347 ? -11.898 -19.203 -13.055 1 97.75 347 LYS B O 1
ATOM 6285 N N . SER B 1 348 ? -13.469 -19.266 -14.641 1 96.62 348 SER B N 1
ATOM 6286 C CA . SER B 1 348 ? -12.898 -20.375 -15.391 1 96.62 348 SER B CA 1
ATOM 6287 C C . SER B 1 348 ? -13.516 -20.484 -16.781 1 96.62 348 SER B C 1
ATOM 6289 O O . SER B 1 348 ? -14.172 -19.547 -17.234 1 96.62 348 SER B O 1
ATOM 6291 N N . ALA B 1 349 ? -13.055 -21.469 -17.516 1 93.94 349 ALA B N 1
ATOM 6292 C CA . ALA B 1 349 ? -13.539 -21.688 -18.875 1 93.94 349 ALA B CA 1
ATOM 6293 C C . ALA B 1 349 ? -13.344 -23.141 -19.312 1 93.94 349 ALA B C 1
ATOM 6295 O O . ALA B 1 349 ? -12.609 -23.891 -18.672 1 93.94 349 ALA B O 1
ATOM 6296 N N . VAL B 1 350 ? -14.117 -23.391 -20.406 1 92.69 350 VAL B N 1
ATOM 6297 C CA . VAL B 1 350 ? -13.875 -24.688 -21.047 1 92.69 350 VAL B CA 1
ATOM 6298 C C . VAL B 1 350 ? -12.406 -24.797 -21.453 1 92.69 350 VAL B C 1
ATOM 6300 O O . VAL B 1 350 ? -11.82 -23.844 -21.969 1 92.69 350 VAL B O 1
ATOM 6303 N N . GLY B 1 351 ? -11.852 -25.984 -21.219 1 91.75 351 GLY B N 1
ATOM 6304 C CA . GLY B 1 351 ? -10.445 -26.203 -21.5 1 91.75 351 GLY B CA 1
ATOM 6305 C C . GLY B 1 351 ? -9.539 -25.891 -20.328 1 91.75 351 GLY B C 1
ATOM 6306 O O . GLY B 1 351 ? -8.352 -26.234 -20.344 1 91.75 351 GLY B O 1
ATOM 6307 N N . ARG B 1 352 ? -10.102 -25.281 -19.234 1 93.56 352 ARG B N 1
ATOM 6308 C CA . ARG B 1 352 ? -9.266 -24.844 -18.125 1 93.56 352 ARG B CA 1
ATOM 6309 C C . ARG B 1 352 ? -9.914 -25.203 -16.781 1 93.56 352 ARG B C 1
ATOM 6311 O O . ARG B 1 352 ? -9.398 -24.844 -15.727 1 93.56 352 ARG B O 1
ATOM 6318 N N . GLY B 1 353 ? -11.055 -25.891 -16.875 1 95.06 353 GLY B N 1
ATOM 6319 C CA . GLY B 1 353 ? -11.875 -26 -15.688 1 95.06 353 GLY B CA 1
ATOM 6320 C C . GLY B 1 353 ? -11.891 -27.406 -15.102 1 95.06 353 GLY B C 1
ATOM 6321 O O . GLY B 1 353 ? -11.625 -28.375 -15.805 1 95.06 353 GLY B O 1
ATOM 6322 N N . GLY B 1 354 ? -12.172 -27.469 -13.906 1 96.69 354 GLY B N 1
ATOM 6323 C CA . GLY B 1 354 ? -12.43 -28.656 -13.102 1 96.69 354 GLY B CA 1
ATOM 6324 C C . GLY B 1 354 ? -13.414 -28.406 -11.969 1 96.69 354 GLY B C 1
ATOM 6325 O O . GLY B 1 354 ? -14.094 -27.375 -11.953 1 96.69 354 GLY B O 1
ATOM 6326 N N . LYS B 1 355 ? -13.562 -29.391 -11.117 1 98 355 LYS B N 1
ATOM 6327 C CA . LYS B 1 355 ? -14.547 -29.281 -10.047 1 98 355 LYS B CA 1
ATOM 6328 C C . LYS B 1 355 ? -13.992 -28.484 -8.867 1 98 355 LYS B C 1
ATOM 6330 O O . LYS B 1 355 ? -12.875 -28.734 -8.414 1 98 355 LYS B O 1
ATOM 6335 N N . THR B 1 356 ? -14.672 -27.469 -8.406 1 98.44 356 THR B N 1
ATOM 6336 C CA . THR B 1 356 ? -14.438 -26.703 -7.195 1 98.44 356 THR B CA 1
ATOM 6337 C C . THR B 1 356 ? -15.547 -26.953 -6.176 1 98.44 356 THR B C 1
ATOM 6339 O O . THR B 1 356 ? -16.719 -26.672 -6.449 1 98.44 356 THR B O 1
ATOM 6342 N N . GLU B 1 357 ? -15.195 -27.516 -5.062 1 98.56 357 GLU B N 1
ATOM 6343 C CA . GLU B 1 357 ? -16.203 -27.891 -4.082 1 98.56 357 GLU B CA 1
ATOM 6344 C C . GLU B 1 357 ? -15.672 -27.766 -2.66 1 98.56 357 GLU B C 1
ATOM 6346 O O . GLU B 1 357 ? -14.461 -27.672 -2.451 1 98.56 357 GLU B O 1
ATOM 6351 N N . ASP B 1 358 ? -16.562 -27.688 -1.688 1 98.62 358 ASP B N 1
ATOM 6352 C CA . ASP B 1 358 ? -16.219 -27.609 -0.274 1 98.62 358 ASP B CA 1
ATOM 6353 C C . ASP B 1 358 ? -15.461 -26.312 0.029 1 98.62 358 ASP B C 1
ATOM 6355 O O . ASP B 1 358 ? -14.375 -26.344 0.61 1 98.62 358 ASP B O 1
ATOM 6359 N N . ILE B 1 359 ? -16.062 -25.219 -0.479 1 98.88 359 ILE B N 1
ATOM 6360 C CA . ILE B 1 359 ? -15.508 -23.891 -0.253 1 98.88 359 ILE B CA 1
ATOM 6361 C C . ILE B 1 359 ? -16.375 -23.141 0.766 1 98.88 359 ILE B C 1
ATOM 6363 O O . ILE B 1 359 ? -17.594 -23.062 0.618 1 98.88 359 ILE B O 1
ATOM 6367 N N . TYR B 1 360 ? -15.789 -22.625 1.776 1 98.94 360 TYR B N 1
ATOM 6368 C CA . TYR B 1 360 ? -16.484 -21.875 2.822 1 98.94 360 TYR B CA 1
ATOM 6369 C C . TYR B 1 360 ? -15.859 -20.5 3.002 1 98.94 360 TYR B C 1
ATOM 6371 O O . TYR B 1 360 ? -14.664 -20.375 3.283 1 98.94 360 TYR B O 1
ATOM 6379 N N . ILE B 1 361 ? -16.672 -19.469 2.83 1 98.94 361 ILE B N 1
ATOM 6380 C CA . ILE B 1 361 ? -16.234 -18.078 2.943 1 98.94 361 ILE B CA 1
ATOM 6381 C C . ILE B 1 361 ? -17.125 -17.344 3.932 1 98.94 361 ILE B C 1
ATOM 6383 O O . ILE B 1 361 ? -18.359 -17.359 3.809 1 98.94 361 ILE B O 1
ATOM 6387 N N . SER B 1 362 ? -16.531 -16.703 4.949 1 98.88 362 SER B N 1
ATOM 6388 C CA . SER B 1 362 ? -17.344 -16 5.93 1 98.88 362 SER B CA 1
ATOM 6389 C C . SER B 1 362 ? -16.594 -14.828 6.539 1 98.88 362 SER B C 1
ATOM 6391 O O . SER B 1 362 ? -15.375 -14.859 6.66 1 98.88 362 SER B O 1
ATOM 6393 N N . GLY B 1 363 ? -17.281 -13.812 6.949 1 98.75 363 GLY B N 1
ATOM 6394 C CA . GLY B 1 363 ? -16.703 -12.688 7.656 1 98.75 363 GLY B CA 1
ATOM 6395 C C . GLY B 1 363 ? -15.836 -11.812 6.77 1 98.75 363 GLY B C 1
ATOM 6396 O O . GLY B 1 363 ? -14.742 -11.398 7.164 1 98.75 363 GLY B O 1
ATOM 6397 N N . ILE B 1 364 ? -16.359 -11.562 5.562 1 98.94 364 ILE B N 1
ATOM 6398 C CA . ILE B 1 364 ? -15.617 -10.711 4.641 1 98.94 364 ILE B CA 1
ATOM 6399 C C . ILE B 1 364 ? -16.188 -9.297 4.672 1 98.94 364 ILE B C 1
ATOM 6401 O O . ILE B 1 364 ? -17.391 -9.094 4.426 1 98.94 364 ILE B O 1
ATOM 6405 N N . MET B 1 365 ? -15.367 -8.289 5.055 1 98.94 365 MET B N 1
ATOM 6406 C 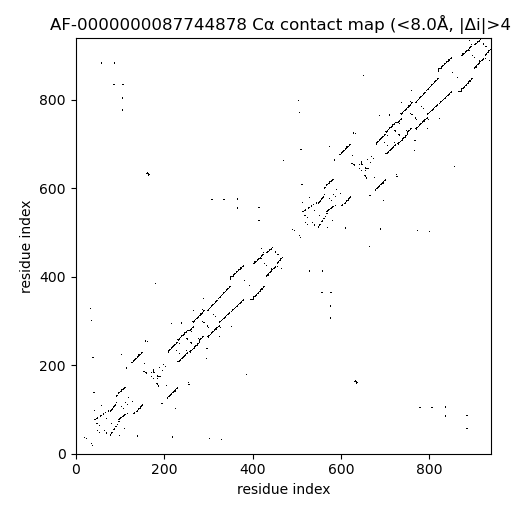CA . MET B 1 365 ? -15.727 -6.875 5.027 1 98.94 365 MET B CA 1
ATOM 6407 C C . MET B 1 365 ? -15.18 -6.199 3.777 1 98.94 365 MET B C 1
ATOM 6409 O O . MET B 1 365 ? -13.969 -6.23 3.531 1 98.94 365 MET B O 1
ATOM 6413 N N . MET B 1 366 ? -16.141 -5.621 2.947 1 98.81 366 MET B N 1
ATOM 6414 C CA . MET B 1 366 ? -15.734 -5.02 1.679 1 98.81 366 MET B CA 1
ATOM 6415 C C . MET B 1 366 ? -16.141 -3.553 1.617 1 98.81 366 MET B C 1
ATOM 6417 O O . MET B 1 366 ? -17.203 -3.18 2.107 1 98.81 366 MET B O 1
ATOM 6421 N N . ALA B 1 367 ? -15.258 -2.75 1.072 1 97.94 367 ALA B N 1
ATOM 6422 C CA . ALA B 1 367 ? -15.57 -1.355 0.77 1 97.94 367 ALA B CA 1
ATOM 6423 C C . ALA B 1 367 ? -15.031 -0.958 -0.602 1 97.94 367 ALA B C 1
ATOM 6425 O O . ALA B 1 367 ? -13.906 -1.315 -0.964 1 97.94 367 ALA B O 1
ATOM 6426 N N . ASP B 1 368 ? -15.875 -0.307 -1.415 1 95.94 368 ASP B N 1
ATOM 6427 C CA . ASP B 1 368 ? -15.492 0.292 -2.689 1 95.94 368 ASP B CA 1
ATOM 6428 C C . ASP B 1 368 ? -15.023 -0.772 -3.678 1 95.94 368 ASP B C 1
ATOM 6430 O O . ASP B 1 368 ? -13.93 -0.669 -4.234 1 95.94 368 ASP B O 1
ATOM 6434 N N . ILE B 1 369 ? -15.891 -1.729 -3.896 1 97.88 369 ILE B N 1
ATOM 6435 C CA . ILE B 1 369 ? -15.68 -2.768 -4.898 1 97.88 369 ILE B CA 1
ATOM 6436 C C . ILE B 1 369 ? -16.156 -2.275 -6.262 1 97.88 369 ILE B C 1
ATOM 6438 O O . ILE B 1 369 ? -17.359 -2.045 -6.461 1 97.88 369 ILE B O 1
ATOM 6442 N N . GLN B 1 370 ? -15.336 -2.199 -7.234 1 95.75 370 GLN B N 1
ATOM 6443 C CA . GLN B 1 370 ? -15.594 -1.471 -8.469 1 95.75 370 GLN B CA 1
ATOM 6444 C C . GLN B 1 370 ? -16.672 -2.16 -9.297 1 95.75 370 GLN B C 1
ATOM 6446 O O . GLN B 1 370 ? -17.531 -1.498 -9.898 1 95.75 370 GLN B O 1
ATOM 6451 N N . ALA B 1 371 ? -16.594 -3.467 -9.336 1 97.19 371 ALA B N 1
ATOM 6452 C CA . ALA B 1 371 ? -17.547 -4.207 -10.172 1 97.19 371 ALA B CA 1
ATOM 6453 C C . ALA B 1 371 ? -18.453 -5.086 -9.32 1 97.19 371 ALA B C 1
ATOM 6455 O O . ALA B 1 371 ? -19.391 -4.59 -8.695 1 97.19 371 ALA B O 1
ATOM 6456 N N . GLU B 1 372 ? -18.188 -6.387 -9.203 1 98.81 372 GLU B N 1
ATOM 6457 C CA . GLU B 1 372 ? -19.078 -7.281 -8.461 1 98.81 372 GLU B CA 1
ATOM 6458 C C . GLU B 1 372 ? -18.484 -7.633 -7.102 1 98.81 372 GLU B C 1
ATOM 6460 O O . GLU B 1 372 ? -17.297 -7.922 -6.992 1 98.81 372 GLU B O 1
ATOM 6465 N N . ALA B 1 373 ? -19.312 -7.617 -6.078 1 98.94 373 ALA B N 1
ATOM 6466 C CA . ALA B 1 373 ? -18.859 -8.133 -4.789 1 98.94 373 ALA B CA 1
ATOM 6467 C C . ALA B 1 373 ? -18.594 -9.633 -4.863 1 98.94 373 ALA B C 1
ATOM 6469 O O . ALA B 1 373 ? -17.609 -10.117 -4.309 1 98.94 373 ALA B O 1
ATOM 6470 N N . ILE B 1 374 ? -19.5 -10.359 -5.535 1 98.94 374 ILE B N 1
ATOM 6471 C CA . ILE B 1 374 ? -19.359 -11.797 -5.777 1 98.94 374 ILE B CA 1
ATOM 6472 C C . ILE B 1 374 ? -19.641 -12.102 -7.246 1 98.94 374 ILE B C 1
ATOM 6474 O O . ILE B 1 374 ? -20.656 -11.664 -7.785 1 98.94 374 ILE B O 1
ATOM 6478 N N . ILE B 1 375 ? -18.75 -12.852 -7.875 1 98.88 375 ILE B N 1
ATOM 6479 C CA . ILE B 1 375 ? -19.031 -13.172 -9.273 1 98.88 375 ILE B CA 1
ATOM 6480 C C . ILE B 1 375 ? -18.578 -14.594 -9.578 1 98.88 375 ILE B C 1
ATOM 6482 O O . ILE B 1 375 ? -17.5 -15.008 -9.133 1 98.88 375 ILE B O 1
ATOM 6486 N N . PHE B 1 376 ? -19.438 -15.414 -10.266 1 98.69 376 PHE B N 1
ATOM 6487 C CA . PHE B 1 376 ? -19.125 -16.703 -10.883 1 98.69 376 PHE B CA 1
ATOM 6488 C C . PHE B 1 376 ? -19.203 -16.594 -12.406 1 98.69 376 PHE B C 1
ATOM 6490 O O . PHE B 1 376 ? -20.25 -16.234 -12.953 1 98.69 376 PHE B O 1
ATOM 6497 N N . GLU B 1 377 ? -18.062 -16.875 -13.016 1 97.12 377 GLU B N 1
ATOM 6498 C CA . GLU B 1 377 ? -18.031 -16.828 -14.469 1 97.12 377 GLU B CA 1
ATOM 6499 C C . GLU B 1 377 ? -17.375 -18.062 -15.062 1 97.12 377 GLU B C 1
ATOM 6501 O O . GLU B 1 377 ? -16.219 -18.375 -14.75 1 97.12 377 GLU B O 1
ATOM 6506 N N . CYS B 1 378 ? -18.078 -18.766 -15.992 1 95.12 378 CYS B N 1
ATOM 6507 C CA . CYS B 1 378 ? -17.531 -20 -16.562 1 95.12 378 CYS B CA 1
ATOM 6508 C C . CYS B 1 378 ? -17.172 -19.797 -18.031 1 95.12 378 CYS B C 1
ATOM 6510 O O . CYS B 1 378 ? -16.828 -20.75 -18.734 1 95.12 378 CYS B O 1
ATOM 6512 N N . ASN B 1 379 ? -17.203 -18.609 -18.516 1 88 379 ASN B N 1
ATOM 6513 C CA . ASN B 1 379 ? -16.844 -18.281 -19.875 1 88 379 ASN B CA 1
ATOM 6514 C C . ASN B 1 379 ? -15.695 -17.266 -19.922 1 88 379 ASN B C 1
ATOM 6516 O O . ASN B 1 379 ? -15.664 -16.391 -20.797 1 88 379 ASN B O 1
ATOM 6520 N N . TYR B 1 380 ? -14.875 -17.438 -18.969 1 84.94 380 TYR B N 1
ATOM 6521 C CA . TYR B 1 380 ? -13.727 -16.547 -18.875 1 84.94 380 TYR B CA 1
ATOM 6522 C C . TYR B 1 380 ? -12.867 -16.641 -20.141 1 84.94 380 TYR B C 1
ATOM 6524 O O . TYR B 1 380 ? -12.594 -17.719 -20.641 1 84.94 380 TYR B O 1
ATOM 6532 N N . ALA B 1 381 ? -12.539 -15.5 -20.703 1 73.88 381 ALA B N 1
ATOM 6533 C CA . ALA B 1 381 ? -11.633 -15.414 -21.844 1 73.88 381 ALA B CA 1
ATOM 6534 C C . ALA B 1 381 ? -10.305 -14.773 -21.453 1 73.88 381 ALA B C 1
ATOM 6536 O O . ALA B 1 381 ? -10.273 -13.641 -20.969 1 73.88 381 ALA B O 1
ATOM 6537 N N . ASP B 1 382 ? -9.266 -15.531 -21.609 1 67.94 382 ASP B N 1
ATOM 6538 C CA . ASP B 1 382 ? -7.922 -15 -21.375 1 67.94 382 ASP B CA 1
ATOM 6539 C C . ASP B 1 382 ? -7.484 -14.078 -22.5 1 67.94 382 ASP B C 1
ATOM 6541 O O . ASP B 1 382 ? -7.594 -14.43 -23.672 1 67.94 382 ASP B O 1
ATOM 6545 N N . ARG B 1 383 ? -7.082 -12.891 -22.234 1 66.56 383 ARG B N 1
ATOM 6546 C CA . ARG B 1 383 ? -6.637 -11.922 -23.234 1 66.56 383 ARG B CA 1
ATOM 6547 C C . ARG B 1 383 ? -5.246 -11.391 -22.906 1 66.56 383 ARG B C 1
ATOM 6549 O O . ARG B 1 383 ? -5.113 -10.352 -22.25 1 66.56 383 ARG B O 1
ATOM 6556 N N . PRO B 1 384 ? -4.23 -12.047 -23.359 1 66 384 PRO B N 1
ATOM 6557 C CA . PRO B 1 384 ? -2.867 -11.562 -23.141 1 66 384 PRO B CA 1
ATOM 6558 C C . PRO B 1 384 ? -2.621 -10.188 -23.781 1 66 384 PRO B C 1
ATOM 6560 O O . PRO B 1 384 ? -3.375 -9.766 -24.656 1 66 384 PRO B O 1
ATOM 6563 N N . ALA B 1 385 ? -1.627 -9.609 -23.281 1 65.12 385 ALA B N 1
ATOM 6564 C CA . ALA B 1 385 ? -1.251 -8.312 -23.844 1 65.12 385 ALA B CA 1
ATOM 6565 C C . ALA B 1 385 ? -1.04 -8.406 -25.344 1 65.12 385 ALA B C 1
ATOM 6567 O O . ALA B 1 385 ? -0.388 -9.336 -25.828 1 65.12 385 ALA B O 1
ATOM 6568 N N . GLY B 1 386 ? -1.66 -7.555 -26.047 1 65.5 386 GLY B N 1
ATOM 6569 C CA . GLY B 1 386 ? -1.501 -7.516 -27.5 1 65.5 386 GLY B CA 1
ATOM 6570 C C . GLY B 1 386 ? -2.592 -8.258 -28.234 1 65.5 386 GLY B C 1
ATOM 6571 O O . GLY B 1 386 ? -2.641 -8.234 -29.469 1 65.5 386 GLY B O 1
ATOM 6572 N N . SER B 1 387 ? -3.412 -8.938 -27.438 1 69.81 387 SER B N 1
ATOM 6573 C CA . SER B 1 387 ? -4.516 -9.641 -28.078 1 69.81 387 SER B CA 1
ATOM 6574 C C . SER B 1 387 ? -5.523 -8.656 -28.672 1 69.81 387 SER B C 1
ATOM 6576 O O . SER B 1 387 ? -5.637 -7.52 -28.219 1 69.81 387 SER B O 1
ATOM 6578 N N . LYS B 1 388 ? -6.078 -9.008 -29.938 1 63.31 388 LYS B N 1
ATOM 6579 C CA . LYS B 1 388 ? -7.16 -8.242 -30.562 1 63.31 388 LYS B CA 1
ATOM 6580 C C . LYS B 1 388 ? -8.523 -8.734 -30.078 1 63.31 388 LYS B C 1
ATOM 6582 O O . LYS B 1 388 ? -8.695 -9.922 -29.797 1 63.31 388 LYS B O 1
ATOM 6587 N N . ASP B 1 389 ? -9.406 -8.047 -29.609 1 59.5 389 ASP B N 1
ATOM 6588 C CA . ASP B 1 389 ? -10.742 -8.375 -29.125 1 59.5 389 ASP B CA 1
ATOM 6589 C C . ASP B 1 389 ? -11.336 -9.539 -29.906 1 59.5 389 ASP B C 1
ATOM 6591 O O . ASP B 1 389 ? -12.094 -10.344 -29.359 1 59.5 389 ASP B O 1
ATOM 6595 N N . SER B 1 390 ? -11.023 -9.586 -31.062 1 53.22 390 SER B N 1
ATOM 6596 C CA . SER B 1 390 ? -11.617 -10.594 -31.938 1 53.22 390 SER B CA 1
ATOM 6597 C C . SER B 1 390 ? -11.031 -11.977 -31.672 1 53.22 390 SER B C 1
ATOM 6599 O O . SER B 1 390 ? -11.531 -12.977 -32.188 1 53.22 390 SER B O 1
ATOM 6601 N N . ASP B 1 391 ? -10.102 -12 -30.891 1 52.41 391 ASP B N 1
ATOM 6602 C CA . ASP B 1 391 ? -9.438 -13.289 -30.703 1 52.41 391 ASP B CA 1
ATOM 6603 C C . ASP B 1 391 ? -10.203 -14.172 -29.719 1 52.41 391 ASP B C 1
ATOM 6605 O O . ASP B 1 391 ? -10.016 -14.062 -28.5 1 52.41 391 ASP B O 1
ATOM 6609 N N . THR B 1 392 ? -11.516 -14.367 -29.984 1 50.25 392 THR B N 1
ATOM 6610 C CA . THR B 1 392 ? -12.281 -15.273 -29.141 1 50.25 392 THR B CA 1
ATOM 6611 C C . THR B 1 392 ? -11.828 -16.719 -29.359 1 50.25 392 THR B C 1
ATOM 6613 O O . THR B 1 392 ? -11.891 -17.234 -30.484 1 50.25 392 THR B O 1
ATOM 6616 N N . VAL B 1 393 ? -10.984 -17.203 -28.484 1 52.88 393 VAL B N 1
ATOM 6617 C CA . VAL B 1 393 ? -10.711 -18.625 -28.594 1 52.88 393 VAL B CA 1
ATOM 6618 C C . VAL B 1 393 ? -11.898 -19.422 -28.047 1 52.88 393 VAL B C 1
ATOM 6620 O O . VAL B 1 393 ? -12.211 -19.344 -26.859 1 52.88 393 VAL B O 1
ATOM 6623 N N . ARG B 1 394 ? -12.852 -19.766 -28.906 1 54.94 394 ARG B N 1
ATOM 6624 C CA . ARG B 1 394 ? -13.898 -20.672 -28.484 1 54.94 394 ARG B CA 1
ATOM 6625 C C . ARG B 1 394 ? -13.367 -22.094 -28.359 1 54.94 394 ARG B C 1
ATOM 6627 O O . ARG B 1 394 ? -12.766 -22.625 -29.297 1 54.94 394 ARG B O 1
ATOM 6634 N N . PRO B 1 395 ? -13.422 -22.578 -27.062 1 58.97 395 PRO B N 1
ATOM 6635 C CA . PRO B 1 395 ? -12.984 -23.969 -26.969 1 58.97 395 PRO B CA 1
ATOM 6636 C C . PRO B 1 395 ? -13.75 -24.891 -27.922 1 58.97 395 PRO B C 1
ATOM 6638 O O . PRO B 1 395 ? -14.969 -24.766 -28.062 1 58.97 395 PRO B O 1
ATOM 6641 N N . GLN B 1 396 ? -13.086 -25.562 -28.812 1 54.69 396 GLN B N 1
ATOM 6642 C CA . GLN B 1 396 ? -13.672 -26.484 -29.781 1 54.69 396 GLN B CA 1
ATOM 6643 C C . GLN B 1 396 ? -14.281 -27.703 -29.078 1 54.69 396 GLN B C 1
ATOM 6645 O O . GLN B 1 396 ? -15.281 -28.25 -29.547 1 54.69 396 GLN B O 1
ATOM 6650 N N . GLU B 1 397 ? -13.672 -28.203 -27.922 1 70 397 GLU B N 1
ATOM 6651 C CA . GLU B 1 397 ? -14.18 -29.391 -27.25 1 70 397 GLU B CA 1
ATOM 6652 C C . GLU B 1 397 ? -14.555 -29.094 -25.797 1 70 397 GLU B C 1
ATOM 6654 O O . GLU B 1 397 ? -13.914 -28.266 -25.156 1 70 397 GLU B O 1
ATOM 6659 N N . MET B 1 398 ? -15.688 -29.594 -25.453 1 79.12 398 MET B N 1
ATOM 6660 C CA . MET B 1 398 ? -16.234 -29.438 -24.109 1 79.12 398 MET B CA 1
ATOM 6661 C C . MET B 1 398 ? -15.469 -30.297 -23.109 1 79.12 398 MET B C 1
ATOM 6663 O O . MET B 1 398 ? -16.047 -31.188 -22.484 1 79.12 398 MET B O 1
ATOM 6667 N N . VAL B 1 399 ? -14.156 -30.141 -23.078 1 86.88 399 VAL B N 1
ATOM 6668 C CA . VAL B 1 399 ? -13.305 -30.844 -22.125 1 86.88 399 VAL B CA 1
ATOM 6669 C C . VAL B 1 399 ? -12.828 -29.859 -21.062 1 86.88 399 VAL B C 1
ATOM 6671 O O . VAL B 1 399 ? -12.703 -28.656 -21.312 1 86.88 399 VAL B O 1
ATOM 6674 N N . LYS B 1 400 ? -12.602 -30.5 -19.766 1 93.06 400 LYS B N 1
ATOM 6675 C CA . LYS B 1 400 ? -12.102 -29.672 -18.656 1 93.06 400 LYS B CA 1
ATOM 6676 C C . LYS B 1 400 ? -13.047 -28.516 -18.375 1 93.06 400 LYS B C 1
ATOM 6678 O O . LYS B 1 400 ? -12.633 -27.359 -18.391 1 93.06 400 LYS B O 1
ATOM 6683 N N . VAL B 1 401 ? -14.234 -28.906 -18.156 1 94.31 401 VAL B N 1
ATOM 6684 C CA . VAL B 1 401 ? -15.328 -27.969 -17.922 1 94.31 401 VAL B CA 1
ATOM 6685 C C . VAL B 1 401 ? -15.344 -27.547 -16.453 1 94.31 401 VAL B C 1
ATOM 6687 O O . VAL B 1 401 ? -15.234 -28.391 -15.555 1 94.31 401 VAL B O 1
ATOM 6690 N N . PRO B 1 402 ? -15.469 -26.25 -16.234 1 96.38 402 PRO B N 1
ATOM 6691 C CA . PRO B 1 402 ? -15.539 -25.812 -14.844 1 96.38 402 PRO B CA 1
ATOM 6692 C C . PRO B 1 402 ? -16.844 -26.234 -14.164 1 96.38 402 PRO B C 1
ATOM 6694 O O . PRO B 1 402 ? -17.906 -26.25 -14.797 1 96.38 402 PRO B O 1
ATOM 6697 N N . GLU B 1 403 ? -16.781 -26.562 -12.953 1 97.75 403 GLU B N 1
ATOM 6698 C CA . GLU B 1 403 ? -17.922 -26.828 -12.094 1 97.75 403 GLU B CA 1
ATOM 6699 C C . GLU B 1 403 ? -17.75 -26.203 -10.711 1 97.75 403 GLU B C 1
ATOM 6701 O O . GLU B 1 403 ? -17.031 -26.75 -9.867 1 97.75 403 GLU B O 1
ATOM 6706 N N . PHE B 1 404 ? -18.391 -25.094 -10.484 1 98.62 404 PHE B N 1
ATOM 6707 C CA . PHE B 1 404 ? -18.453 -24.469 -9.164 1 98.62 404 PHE B CA 1
ATOM 6708 C C . PHE B 1 404 ? -19.656 -24.969 -8.391 1 98.62 404 PHE B C 1
ATOM 6710 O O . PHE B 1 404 ? -20.812 -24.703 -8.766 1 98.62 404 PHE B O 1
ATOM 6717 N N . THR B 1 405 ? -19.438 -25.719 -7.379 1 98.62 405 THR B N 1
ATOM 6718 C CA . THR B 1 405 ? -20.516 -26.312 -6.605 1 98.62 405 THR B CA 1
ATOM 6719 C C . THR B 1 405 ? -20.125 -26.422 -5.133 1 98.62 405 THR B C 1
ATOM 6721 O O . THR B 1 405 ? -18.938 -26.391 -4.793 1 98.62 405 THR B O 1
ATOM 6724 N N . ASP B 1 406 ? -21.094 -26.484 -4.234 1 98.75 406 ASP B N 1
ATOM 6725 C CA . ASP B 1 406 ? -20.859 -26.656 -2.805 1 98.75 406 ASP B CA 1
ATOM 6726 C C . ASP B 1 406 ? -19.984 -25.531 -2.254 1 98.75 406 ASP B C 1
ATOM 6728 O O . ASP B 1 406 ? -18.938 -25.781 -1.664 1 98.75 406 ASP B O 1
ATOM 6732 N N . ILE B 1 407 ? -20.422 -24.297 -2.576 1 98.94 407 ILE B N 1
ATOM 6733 C CA . ILE B 1 407 ? -19.766 -23.094 -2.113 1 98.94 407 ILE B CA 1
ATOM 6734 C C . ILE B 1 407 ? -20.703 -22.312 -1.188 1 98.94 407 ILE B C 1
ATOM 6736 O O . ILE B 1 407 ? -21.828 -21.984 -1.565 1 98.94 407 ILE B O 1
ATOM 6740 N N . HIS B 1 408 ? -20.234 -22.047 0.016 1 98.94 408 HIS B N 1
ATOM 6741 C CA . HIS B 1 408 ? -21.031 -21.422 1.069 1 98.94 408 HIS B CA 1
ATOM 6742 C C . HIS B 1 408 ? -20.422 -20.094 1.52 1 98.94 408 HIS B C 1
ATOM 6744 O O . HIS B 1 408 ? -19.344 -20.078 2.109 1 98.94 408 HIS B O 1
ATOM 6750 N N . ILE B 1 409 ? -21.141 -19.016 1.247 1 98.94 409 ILE B N 1
ATOM 6751 C CA . ILE B 1 409 ? -20.703 -17.672 1.585 1 98.94 409 ILE B CA 1
ATOM 6752 C C . ILE B 1 409 ? -21.625 -17.062 2.635 1 98.94 409 ILE B C 1
ATOM 6754 O O . ILE B 1 409 ? -22.844 -17.125 2.492 1 98.94 409 ILE B O 1
ATOM 6758 N N . SER B 1 410 ? -21.062 -16.562 3.74 1 98.88 410 SER B N 1
ATOM 6759 C CA . SER B 1 410 ? -21.922 -15.969 4.766 1 98.88 410 SER B CA 1
ATOM 6760 C C . SER B 1 410 ? -21.219 -14.789 5.445 1 98.88 410 SER B C 1
ATOM 6762 O O . SER B 1 410 ? -20 -14.695 5.441 1 98.88 410 SER B O 1
ATOM 6764 N N . ASP B 1 411 ? -22.016 -13.867 6 1 98.75 411 ASP B N 1
ATOM 6765 C CA . ASP B 1 411 ? -21.547 -12.766 6.84 1 98.75 411 ASP B CA 1
ATOM 6766 C C . ASP B 1 411 ? -20.609 -11.836 6.066 1 98.75 411 ASP B C 1
ATOM 6768 O O . ASP B 1 411 ? -19.516 -11.508 6.543 1 98.75 411 ASP B O 1
ATOM 6772 N N . VAL B 1 412 ? -21.078 -11.531 4.855 1 98.88 412 VAL B N 1
ATOM 6773 C CA . VAL B 1 412 ? -20.391 -10.555 4.023 1 98.88 412 VAL B CA 1
ATOM 6774 C C . VAL B 1 412 ? -21.078 -9.195 4.137 1 98.88 412 VAL B C 1
ATOM 6776 O O . VAL B 1 412 ? -22.312 -9.117 4.074 1 98.88 412 VAL B O 1
ATOM 6779 N N . ILE B 1 413 ? -20.328 -8.195 4.441 1 98.94 413 ILE B N 1
ATOM 6780 C CA . ILE B 1 413 ? -20.797 -6.82 4.352 1 98.94 413 ILE B CA 1
ATOM 6781 C C . ILE B 1 413 ? -20.016 -6.07 3.279 1 98.94 413 ILE B C 1
ATOM 6783 O O . ILE B 1 413 ? -18.781 -6.016 3.332 1 98.94 413 ILE B O 1
ATOM 6787 N N . CYS B 1 414 ? -20.703 -5.586 2.266 1 98.81 414 CYS B N 1
ATOM 6788 C CA . CYS B 1 414 ? -20.062 -4.863 1.173 1 98.81 414 CYS B CA 1
ATOM 6789 C C . CYS B 1 414 ? -20.719 -3.51 0.951 1 98.81 414 CYS B C 1
ATOM 6791 O O . CYS B 1 414 ? -21.906 -3.439 0.59 1 98.81 414 CYS B O 1
ATOM 6793 N N . ARG B 1 415 ? -19.922 -2.492 1.162 1 97.62 415 ARG B N 1
ATOM 6794 C CA . ARG B 1 415 ? -20.406 -1.152 0.836 1 97.62 415 ARG B CA 1
ATOM 6795 C C . ARG B 1 415 ? -19.703 -0.605 -0.401 1 97.62 415 ARG B C 1
ATOM 6797 O O . ARG B 1 415 ? -18.469 -0.536 -0.441 1 97.62 415 ARG B O 1
ATOM 6804 N N . GLY B 1 416 ? -20.484 -0.24 -1.346 1 95.56 416 GLY B N 1
ATOM 6805 C CA . GLY B 1 416 ? -19.938 0.412 -2.521 1 95.56 416 GLY B CA 1
ATOM 6806 C C . GLY B 1 416 ? -19.531 -0.563 -3.615 1 95.56 416 GLY B C 1
ATOM 6807 O O . GLY B 1 416 ? -18.422 -0.486 -4.152 1 95.56 416 GLY B O 1
ATOM 6808 N N . THR B 1 417 ? -20.422 -1.479 -3.953 1 97.69 417 THR B N 1
ATOM 6809 C CA . THR B 1 417 ? -20.234 -2.348 -5.109 1 97.69 417 THR B CA 1
ATOM 6810 C C . THR B 1 417 ? -21.156 -1.943 -6.25 1 97.69 417 THR B C 1
ATOM 6812 O O . THR B 1 417 ? -22.25 -1.436 -6.016 1 97.69 417 THR B O 1
ATOM 6815 N N . ALA B 1 418 ? -20.672 -2.096 -7.508 1 96.75 418 ALA B N 1
ATOM 6816 C CA . ALA B 1 418 ? -21.578 -1.853 -8.625 1 96.75 418 ALA B CA 1
ATOM 6817 C C . ALA B 1 418 ? -22.688 -2.9 -8.664 1 96.75 418 ALA B C 1
ATOM 6819 O O . ALA B 1 418 ? -23.875 -2.562 -8.656 1 96.75 418 ALA B O 1
ATOM 6820 N N . THR B 1 419 ? -22.344 -4.156 -8.711 1 98.56 419 THR B N 1
ATOM 6821 C CA . THR B 1 419 ? -23.266 -5.293 -8.656 1 98.56 419 THR B CA 1
ATOM 6822 C C . THR B 1 419 ? -22.953 -6.184 -7.457 1 98.56 419 THR B C 1
ATOM 6824 O O . THR B 1 419 ? -21.797 -6.531 -7.215 1 98.56 419 THR B O 1
ATOM 6827 N N . ALA B 1 420 ? -23.953 -6.516 -6.711 1 98.81 420 ALA B N 1
ATOM 6828 C CA . ALA B 1 420 ? -23.719 -7.316 -5.512 1 98.81 420 ALA B CA 1
ATOM 6829 C C . ALA B 1 420 ? -23.344 -8.75 -5.875 1 98.81 420 ALA B C 1
ATOM 6831 O O . ALA B 1 420 ? -22.25 -9.211 -5.543 1 98.81 420 ALA B O 1
ATOM 6832 N N . ILE B 1 421 ? -24.203 -9.469 -6.652 1 98.94 421 ILE B N 1
ATOM 6833 C CA . ILE B 1 421 ? -23.938 -10.859 -7.016 1 98.94 421 ILE B CA 1
ATOM 6834 C C . ILE B 1 421 ? -24.188 -11.055 -8.508 1 98.94 421 ILE B C 1
ATOM 6836 O O . ILE B 1 421 ? -25.25 -10.703 -9.016 1 98.94 421 ILE B O 1
ATOM 6840 N N . ALA B 1 422 ? -23.234 -11.555 -9.18 1 98.88 422 ALA B N 1
ATOM 6841 C CA . ALA B 1 422 ? -23.375 -11.953 -10.578 1 98.88 422 ALA B CA 1
ATOM 6842 C C . ALA B 1 422 ? -22.969 -13.414 -10.773 1 98.88 422 ALA B C 1
ATOM 6844 O O . ALA B 1 422 ? -22.062 -13.914 -10.094 1 98.88 422 ALA B O 1
ATOM 6845 N N . ALA B 1 423 ? -23.641 -14.164 -11.758 1 98.62 423 ALA B N 1
ATOM 6846 C CA . ALA B 1 423 ? -23.297 -15.555 -12.039 1 98.62 423 ALA B CA 1
ATOM 6847 C C . ALA B 1 423 ? -23.75 -15.953 -13.445 1 98.62 423 ALA B C 1
ATOM 6849 O O . ALA B 1 423 ? -24.859 -15.625 -13.859 1 98.62 423 ALA B O 1
ATOM 6850 N N . SER B 1 424 ? -22.844 -16.547 -14.109 1 97.25 424 SER B N 1
ATOM 6851 C CA . SER B 1 424 ? -23.156 -17.094 -15.422 1 97.25 424 SER B CA 1
ATOM 6852 C C . SER B 1 424 ? -22.391 -18.391 -15.68 1 97.25 424 SER B C 1
ATOM 6854 O O . SER B 1 424 ? -21.203 -18.5 -15.367 1 97.25 424 SER B O 1
ATOM 6856 N N . GLY B 1 425 ? -23.094 -19.359 -16.156 1 95.69 425 GLY B N 1
ATOM 6857 C CA . GLY B 1 425 ? -22.5 -20.625 -16.562 1 95.69 425 GLY B CA 1
ATOM 6858 C C . GLY B 1 425 ? -22.438 -20.797 -18.062 1 95.69 425 GLY B C 1
ATOM 6859 O O . GLY B 1 425 ? -22.203 -19.828 -18.797 1 95.69 425 GLY B O 1
ATOM 6860 N N . ILE B 1 426 ? -22.391 -22.047 -18.453 1 92.62 426 ILE B N 1
ATOM 6861 C CA . ILE B 1 426 ? -22.391 -22.422 -19.859 1 92.62 426 ILE B CA 1
ATOM 6862 C C . ILE B 1 426 ? -23.672 -23.172 -20.203 1 92.62 426 ILE B C 1
ATOM 6864 O O . ILE B 1 426 ? -24.031 -24.141 -19.531 1 92.62 426 ILE B O 1
ATOM 6868 N N . ALA B 1 427 ? -24.297 -22.719 -21.328 1 90.62 427 ALA B N 1
ATOM 6869 C CA . ALA B 1 427 ? -25.547 -23.344 -21.734 1 90.62 427 ALA B CA 1
ATOM 6870 C C . ALA B 1 427 ? -25.375 -24.844 -21.953 1 90.62 427 ALA B C 1
ATOM 6872 O O . ALA B 1 427 ? -24.406 -25.281 -22.578 1 90.62 427 ALA B O 1
ATOM 6873 N N . GLY B 1 428 ? -26.297 -25.562 -21.406 1 89.88 428 GLY B N 1
ATOM 6874 C CA . GLY B 1 428 ? -26.281 -27.016 -21.578 1 89.88 428 GLY B CA 1
ATOM 6875 C C . GLY B 1 428 ? -25.422 -27.719 -20.547 1 89.88 428 GLY B C 1
ATOM 6876 O O . GLY B 1 428 ? -25.391 -28.953 -20.516 1 89.88 428 GLY B O 1
ATOM 6877 N N . LEU B 1 429 ? -24.719 -26.969 -19.734 1 92.12 429 LEU B N 1
ATOM 6878 C CA . LEU B 1 429 ? -23.875 -27.547 -18.688 1 92.12 429 LEU B CA 1
ATOM 6879 C C . LEU B 1 429 ? -24.281 -27.047 -17.312 1 92.12 429 LEU B C 1
ATOM 6881 O O . LEU B 1 429 ? -24.922 -26 -17.188 1 92.12 429 LEU B O 1
ATOM 6885 N N . ASN B 1 430 ? -24 -27.859 -16.359 1 93.62 430 ASN B N 1
ATOM 6886 C CA . ASN B 1 430 ? -24.266 -27.469 -14.984 1 93.62 430 ASN B CA 1
ATOM 6887 C C . ASN B 1 430 ? -23 -27 -14.281 1 93.62 430 ASN B C 1
ATOM 6889 O O . ASN B 1 430 ? -22.484 -27.672 -13.383 1 93.62 430 ASN B O 1
ATOM 6893 N N . CYS B 1 431 ? -22.609 -25.766 -14.555 1 95.62 431 CYS B N 1
ATOM 6894 C CA . CYS B 1 431 ? -21.297 -25.266 -14.18 1 95.62 431 CYS B CA 1
ATOM 6895 C C . CYS B 1 431 ? -21.344 -24.516 -12.859 1 95.62 431 CYS B C 1
ATOM 6897 O O . CYS B 1 431 ? -20.344 -24.406 -12.156 1 95.62 431 CYS B O 1
ATOM 6899 N N . VAL B 1 432 ? -22.516 -23.906 -12.508 1 98.5 432 VAL B N 1
ATOM 6900 C CA . VAL B 1 432 ? -22.656 -23.078 -11.312 1 98.5 432 VAL B CA 1
ATOM 6901 C C . VAL B 1 432 ? -23.938 -23.453 -10.562 1 98.5 432 VAL B C 1
ATOM 6903 O O . VAL B 1 432 ? -25.031 -23.062 -10.961 1 98.5 432 VAL B O 1
ATOM 6906 N N . HIS B 1 433 ? -23.75 -24.219 -9.539 1 98.5 433 HIS B N 1
ATOM 6907 C CA . HIS B 1 433 ? -24.906 -24.703 -8.797 1 98.5 433 HIS B CA 1
ATOM 6908 C C . HIS B 1 433 ? -24.531 -25.031 -7.355 1 98.5 433 HIS B C 1
ATOM 6910 O O . HIS B 1 433 ? -23.359 -25.172 -7.023 1 98.5 433 HIS B O 1
ATOM 6916 N N . ASP B 1 434 ? -25.5 -25.094 -6.473 1 98.62 434 ASP B N 1
ATOM 6917 C CA . ASP B 1 434 ? -25.344 -25.391 -5.051 1 98.62 434 ASP B CA 1
ATOM 6918 C C . ASP B 1 434 ? -24.438 -24.344 -4.375 1 98.62 434 ASP B C 1
ATOM 6920 O O . ASP B 1 434 ? -23.5 -24.703 -3.662 1 98.62 434 ASP B O 1
ATOM 6924 N N . ILE B 1 435 ? -24.703 -23.125 -4.711 1 98.81 435 ILE B N 1
ATOM 6925 C CA . ILE B 1 435 ? -24.047 -21.969 -4.117 1 98.81 435 ILE B CA 1
ATOM 6926 C C . ILE B 1 435 ? -25.016 -21.234 -3.191 1 98.81 435 ILE B C 1
ATOM 6928 O O . ILE B 1 435 ? -26.172 -20.984 -3.562 1 98.81 435 ILE B O 1
ATOM 6932 N N . THR B 1 436 ? -24.609 -20.922 -1.965 1 98.88 436 THR B N 1
ATOM 6933 C CA . THR B 1 436 ? -25.453 -20.188 -1.027 1 98.88 436 THR B CA 1
ATOM 6934 C C . THR B 1 436 ? -24.75 -18.922 -0.541 1 98.88 436 THR B C 1
ATOM 6936 O O . THR B 1 436 ? -23.531 -18.938 -0.312 1 98.88 436 THR B O 1
ATOM 6939 N N . VAL B 1 437 ? -25.438 -17.812 -0.437 1 98.88 437 VAL B N 1
ATOM 6940 C CA . VAL B 1 437 ? -25.047 -16.578 0.223 1 98.88 437 VAL B CA 1
ATOM 6941 C C . VAL B 1 437 ? -26.016 -16.25 1.35 1 98.88 437 VAL B C 1
ATOM 6943 O O . VAL B 1 437 ? -27.219 -16.094 1.113 1 98.88 437 VAL B O 1
ATOM 6946 N N . GLU B 1 438 ? -25.5 -16.141 2.566 1 98.81 438 GLU B N 1
ATOM 6947 C CA . GLU B 1 438 ? -26.391 -16 3.711 1 98.81 438 GLU B CA 1
ATOM 6948 C C . GLU B 1 438 ? -25.953 -14.852 4.613 1 98.81 438 GLU B C 1
ATOM 6950 O O . GLU B 1 438 ? -24.781 -14.477 4.621 1 98.81 438 GLU B O 1
ATOM 6955 N N . ASN B 1 439 ? -26.875 -14.297 5.324 1 98.75 439 ASN B N 1
ATOM 6956 C CA . ASN B 1 439 ? -26.609 -13.328 6.391 1 98.75 439 ASN B CA 1
ATOM 6957 C C . ASN B 1 439 ? -25.641 -12.242 5.945 1 98.75 439 ASN B C 1
ATOM 6959 O O . ASN B 1 439 ? -24.641 -11.992 6.609 1 98.75 439 ASN B O 1
ATOM 6963 N N . SER B 1 440 ? -25.984 -11.648 4.844 1 98.88 440 SER B N 1
ATOM 6964 C CA . SER B 1 440 ? -25.062 -10.703 4.223 1 98.88 440 SER B CA 1
ATOM 6965 C C . SER B 1 440 ? -25.781 -9.422 3.811 1 98.88 440 SER B C 1
ATOM 6967 O O . SER B 1 440 ? -27.016 -9.406 3.682 1 98.88 440 SER B O 1
ATOM 6969 N N . THR B 1 441 ? -25.062 -8.352 3.773 1 98.81 441 THR B N 1
ATOM 6970 C CA . THR B 1 441 ? -25.594 -7.051 3.367 1 98.81 441 THR B CA 1
ATOM 6971 C C . THR B 1 441 ? -24.75 -6.449 2.246 1 98.81 441 THR B C 1
ATOM 6973 O O . THR B 1 441 ? -23.516 -6.371 2.359 1 98.81 441 THR B O 1
ATOM 6976 N N . PHE B 1 442 ? -25.391 -6.047 1.158 1 98.75 442 PHE B N 1
ATOM 6977 C CA . PHE B 1 442 ? -24.734 -5.41 0.024 1 98.75 442 PHE B CA 1
ATOM 6978 C C . PHE B 1 442 ? -25.359 -4.055 -0.275 1 98.75 442 PHE B C 1
ATOM 6980 O O . PHE B 1 442 ? -26.547 -3.963 -0.573 1 98.75 442 PHE B O 1
ATOM 6987 N N . ILE B 1 443 ? -24.609 -3.029 -0.129 1 98 443 ILE B N 1
ATOM 6988 C CA . ILE B 1 443 ? -24.984 -1.703 -0.597 1 98 443 ILE B CA 1
ATOM 6989 C C . ILE B 1 443 ? -24.438 -1.469 -2 1 98 443 ILE B C 1
ATOM 6991 O O . ILE B 1 443 ? -23.219 -1.318 -2.178 1 98 443 ILE B O 1
ATOM 6995 N N . TYR B 1 444 ? -25.312 -1.448 -3.027 1 96.81 444 TYR B N 1
ATOM 6996 C CA . TYR B 1 444 ? -24.875 -1.454 -4.422 1 96.81 444 TYR B CA 1
ATOM 6997 C C . TYR B 1 444 ? -25.312 -0.174 -5.129 1 96.81 444 TYR B C 1
ATOM 6999 O O . TYR B 1 444 ? -26.188 0.54 -4.656 1 96.81 444 TYR B O 1
ATOM 7007 N N . THR B 1 445 ? -24.641 0.101 -6.281 1 94 445 THR B N 1
ATOM 7008 C CA . THR B 1 445 ? -24.922 1.34 -6.996 1 94 445 THR B CA 1
ATOM 7009 C C . THR B 1 445 ? -25.625 1.049 -8.32 1 94 445 THR B C 1
ATOM 7011 O O . THR B 1 445 ? -26.312 1.918 -8.875 1 94 445 THR B O 1
ATOM 7014 N N . ALA B 1 446 ? -25.438 -0.14 -8.836 1 94.81 446 ALA B N 1
ATOM 7015 C CA . ALA B 1 446 ? -26.047 -0.426 -10.133 1 94.81 446 ALA B CA 1
ATOM 7016 C C . ALA B 1 446 ? -27.062 -1.554 -10.023 1 94.81 446 ALA B C 1
ATOM 7018 O O . ALA B 1 446 ? -28.281 -1.314 -10.109 1 94.81 446 ALA B O 1
ATOM 7019 N N . ASN B 1 447 ? -26.578 -2.85 -9.672 1 97.5 447 ASN B N 1
ATOM 7020 C CA . ASN B 1 447 ? -27.5 -3.982 -9.648 1 97.5 447 ASN B CA 1
ATOM 7021 C C . ASN B 1 447 ? -27.375 -4.777 -8.352 1 97.5 447 ASN B C 1
ATOM 7023 O O . ASN B 1 447 ? -26.266 -4.977 -7.844 1 97.5 447 ASN B O 1
ATOM 7027 N N . ALA B 1 448 ? -28.562 -5.168 -7.898 1 98.19 448 ALA B N 1
ATOM 7028 C CA . ALA B 1 448 ? -28.531 -6.105 -6.781 1 98.19 448 ALA B CA 1
ATOM 7029 C C . ALA B 1 448 ? -27.953 -7.457 -7.211 1 98.19 448 ALA B C 1
ATOM 7031 O O . ALA B 1 448 ? -27.031 -7.973 -6.594 1 98.19 448 ALA B O 1
ATOM 7032 N N . THR B 1 449 ? -28.547 -8.008 -8.344 1 98.31 449 THR B N 1
ATOM 7033 C CA . THR B 1 449 ? -28.047 -9.266 -8.875 1 98.31 449 THR B CA 1
ATOM 7034 C C . THR B 1 449 ? -28.062 -9.25 -10.406 1 98.31 449 THR B C 1
ATOM 7036 O O . THR B 1 449 ? -28.859 -8.531 -11.008 1 98.31 449 THR B O 1
ATOM 7039 N N . GLU B 1 450 ? -27.125 -9.906 -10.961 1 98.31 450 GLU B N 1
ATOM 7040 C CA . GLU B 1 450 ? -27.078 -10.266 -12.375 1 98.31 450 GLU B CA 1
ATOM 7041 C C . GLU B 1 450 ? -26.766 -11.75 -12.555 1 98.31 450 GLU B C 1
ATOM 7043 O O . GLU B 1 450 ? -25.641 -12.117 -12.891 1 98.31 450 GLU B O 1
ATOM 7048 N N . ILE B 1 451 ? -27.797 -12.609 -12.383 1 98.06 451 ILE B N 1
ATOM 7049 C CA . ILE B 1 451 ? -27.641 -14.062 -12.438 1 98.06 451 ILE B CA 1
ATOM 7050 C C . ILE B 1 451 ? -28.344 -14.609 -13.68 1 98.06 451 ILE B C 1
ATOM 7052 O O . ILE B 1 451 ? -29.547 -14.398 -13.859 1 98.06 451 ILE B O 1
ATOM 7056 N N . ASP B 1 452 ? -27.625 -15.273 -14.477 1 97.5 452 ASP B N 1
ATOM 7057 C CA . ASP B 1 452 ? -28.219 -15.984 -15.594 1 97.5 452 ASP B CA 1
ATOM 7058 C C . ASP B 1 452 ? -28.906 -17.281 -15.125 1 97.5 452 ASP B C 1
ATOM 7060 O O . ASP B 1 452 ? -28.281 -18.344 -15.102 1 97.5 452 ASP B O 1
ATOM 7064 N N . SER B 1 453 ? -30.172 -17.281 -14.992 1 95.44 453 SER B N 1
ATOM 7065 C CA . SER B 1 453 ? -30.906 -18.375 -14.359 1 95.44 453 SER B CA 1
ATOM 7066 C C . SER B 1 453 ? -30.938 -19.609 -15.242 1 95.44 453 SER B C 1
ATOM 7068 O O . SER B 1 453 ? -31.219 -20.719 -14.773 1 95.44 453 SER B O 1
ATOM 7070 N N . ALA B 1 454 ? -30.641 -19.391 -16.469 1 95.62 454 ALA B N 1
ATOM 7071 C CA . ALA B 1 454 ? -30.625 -20.531 -17.375 1 95.62 454 ALA B CA 1
ATOM 7072 C C . ALA B 1 454 ? -29.375 -21.391 -17.172 1 95.62 454 ALA B C 1
ATOM 7074 O O . ALA B 1 454 ? -29.359 -22.578 -17.484 1 95.62 454 ALA B O 1
ATOM 7075 N N . THR B 1 455 ? -28.344 -20.812 -16.594 1 96.06 455 THR B N 1
ATOM 7076 C CA . THR B 1 455 ? -27.062 -21.531 -16.594 1 96.06 455 THR B CA 1
ATOM 7077 C C . THR B 1 455 ? -26.438 -21.516 -15.203 1 96.06 455 THR B C 1
ATOM 7079 O O . THR B 1 455 ? -25.453 -22.219 -14.953 1 96.06 455 THR B O 1
ATOM 7082 N N . ALA B 1 456 ? -27.016 -20.734 -14.297 1 97.94 456 ALA B N 1
ATOM 7083 C CA . ALA B 1 456 ? -26.422 -20.609 -12.969 1 97.94 456 ALA B CA 1
ATOM 7084 C C . ALA B 1 456 ? -27.5 -20.5 -11.891 1 97.94 456 ALA B C 1
ATOM 7086 O O . ALA B 1 456 ? -28.562 -19.922 -12.125 1 97.94 456 ALA B O 1
ATOM 7087 N N . SER B 1 457 ? -27.188 -21.078 -10.781 1 97.75 457 SER B N 1
ATOM 7088 C CA . SER B 1 457 ? -28.078 -21.016 -9.633 1 97.75 457 SER B CA 1
ATOM 7089 C C . SER B 1 457 ? -27.344 -20.609 -8.367 1 97.75 457 SER B C 1
ATOM 7091 O O . SER B 1 457 ? -26.359 -21.266 -7.984 1 97.75 457 SER B O 1
ATOM 7093 N N . VAL B 1 458 ? -27.797 -19.516 -7.715 1 98.5 458 VAL B N 1
ATOM 7094 C CA . VAL B 1 458 ? -27.297 -19.031 -6.434 1 98.5 458 VAL B CA 1
ATOM 7095 C C . VAL B 1 458 ? -28.469 -18.781 -5.484 1 98.5 458 VAL B C 1
ATOM 7097 O O . VAL B 1 458 ? -29.391 -18.047 -5.816 1 98.5 458 VAL B O 1
ATOM 7100 N N . THR B 1 459 ? -28.438 -19.391 -4.328 1 98.69 459 THR B N 1
ATOM 7101 C CA . THR B 1 459 ? -29.5 -19.219 -3.34 1 98.69 459 THR B CA 1
ATOM 7102 C C . THR B 1 459 ? -29.094 -18.203 -2.283 1 98.69 459 THR B C 1
ATOM 7104 O O . THR B 1 459 ? -28 -18.281 -1.731 1 98.69 459 THR B O 1
ATOM 7107 N N . THR B 1 460 ? -29.969 -17.234 -2.018 1 98.56 460 THR B N 1
ATOM 7108 C CA . THR B 1 460 ? -29.703 -16.234 -0.986 1 98.56 460 THR B CA 1
ATOM 7109 C C . THR B 1 460 ? -30.656 -16.422 0.19 1 98.56 460 THR B C 1
ATOM 7111 O O . THR B 1 460 ? -31.844 -16.75 -0.001 1 98.56 460 THR B O 1
ATOM 7114 N N . LYS B 1 461 ? -30.156 -16.344 1.385 1 98.69 461 LYS B N 1
ATOM 7115 C CA . LYS B 1 461 ? -30.938 -16.391 2.609 1 98.69 461 LYS B CA 1
ATOM 7116 C C . LYS B 1 461 ? -30.562 -15.266 3.561 1 98.69 461 LYS B C 1
ATOM 7118 O O . LYS B 1 461 ? -29.391 -15.133 3.938 1 98.69 461 LYS B O 1
ATOM 7123 N N . ASN B 1 462 ? -31.469 -14.438 4.047 1 98.56 462 ASN B N 1
ATOM 7124 C CA . ASN B 1 462 ? -31.25 -13.312 4.945 1 98.56 462 ASN B CA 1
ATOM 7125 C C . ASN B 1 462 ? -30.188 -12.367 4.395 1 98.56 462 ASN B C 1
ATOM 7127 O O . ASN B 1 462 ? -29.219 -12.047 5.086 1 98.56 462 ASN B O 1
ATOM 7131 N N . VAL B 1 463 ? -30.328 -12.094 3.156 1 98.75 463 VAL B N 1
ATOM 7132 C CA . VAL B 1 463 ? -29.438 -11.148 2.488 1 98.75 463 VAL B CA 1
ATOM 7133 C C . VAL B 1 463 ? -30.172 -9.836 2.221 1 98.75 463 VAL B C 1
ATOM 7135 O O . VAL B 1 463 ? -31.297 -9.844 1.722 1 98.75 463 VAL B O 1
ATOM 7138 N N . LYS B 1 464 ? -29.562 -8.711 2.615 1 98.56 464 LYS B N 1
ATOM 7139 C CA . LYS B 1 464 ? -30.109 -7.379 2.342 1 98.56 464 LYS B CA 1
ATOM 7140 C C . LYS B 1 464 ? -29.391 -6.73 1.16 1 98.56 464 LYS B C 1
ATOM 7142 O O . LYS B 1 464 ? -28.172 -6.59 1.171 1 98.56 464 LYS B O 1
ATOM 7147 N N . PHE B 1 465 ? -30.109 -6.445 0.12 1 98.38 465 PHE B N 1
ATOM 7148 C CA . PHE B 1 465 ? -29.641 -5.629 -0.988 1 98.38 465 PHE B CA 1
ATOM 7149 C C . PHE B 1 465 ? -30.141 -4.199 -0.866 1 98.38 465 PHE B C 1
ATOM 7151 O O . PHE B 1 465 ? -31.359 -3.957 -0.935 1 98.38 465 PHE B O 1
ATOM 7158 N N . ILE B 1 466 ? -29.266 -3.326 -0.653 1 97.38 466 ILE B N 1
ATOM 7159 C CA . ILE B 1 466 ? -29.656 -1.938 -0.439 1 97.38 466 ILE B CA 1
ATOM 7160 C C . ILE B 1 466 ? -29.047 -1.056 -1.527 1 97.38 466 ILE B C 1
ATOM 7162 O O . ILE B 1 466 ? -27.828 -1.019 -1.697 1 97.38 466 ILE B O 1
ATOM 7166 N N . LYS B 1 467 ? -29.859 -0.377 -2.305 1 94.31 467 LYS B N 1
ATOM 7167 C CA . LYS B 1 467 ? -29.359 0.585 -3.273 1 94.31 467 LYS B CA 1
ATOM 7168 C C . LYS B 1 467 ? -28.828 1.84 -2.58 1 94.31 467 LYS B C 1
ATOM 7170 O O . LYS B 1 467 ? -29.5 2.4 -1.71 1 94.31 467 LYS B O 1
ATOM 7175 N N . ASP B 1 468 ? -27.547 2.111 -2.893 1 87.06 468 ASP B N 1
ATOM 7176 C CA . ASP B 1 468 ? -26.969 3.314 -2.307 1 87.06 468 ASP B CA 1
ATOM 7177 C C . ASP B 1 468 ? -27.734 4.562 -2.734 1 87.06 468 ASP B C 1
ATOM 7179 O O . ASP B 1 468 ? -28.438 4.551 -3.756 1 87.06 468 ASP B O 1
ATOM 7183 N N . LYS B 1 469 ? -27.891 5.66 -2 1 64 469 LYS B N 1
ATOM 7184 C CA . LYS B 1 469 ? -28.656 6.863 -2.299 1 64 469 LYS B CA 1
ATOM 7185 C C . LYS B 1 469 ? -28.328 7.391 -3.693 1 64 469 LYS B C 1
ATOM 7187 O O . LYS B 1 469 ? -27.188 7.348 -4.129 1 64 469 LYS B O 1
ATOM 7192 N N . LYS B 1 470 ? -29.156 7.375 -4.93 1 51.31 470 LYS B N 1
ATOM 7193 C CA . LYS B 1 470 ? -29.156 8.109 -6.191 1 51.31 470 LYS B CA 1
ATOM 7194 C C . LYS B 1 470 ? -29.625 9.547 -5.992 1 51.31 470 LYS B C 1
ATOM 7196 O O . LYS B 1 470 ? -30.531 9.805 -5.188 1 51.31 470 LYS B O 1
#

Radius of gyration: 27.64 Å; Cα contacts (8 Å, |Δi|>4): 2911; chains: 2; bounding box: 64×80×86 Å

Nearest PDB structures (foldseek):
  5olp-assembly2_B  TM=8.322E-01  e=2.308E-21  Bacteroides thetaiotaomicron VPI-5482
  2uve-assembly1_A  TM=7.057E-01  e=1.052E-18  Yersinia enterocolitica
  2uve-assembly2_B  TM=6.595E-01  e=4.651E-19  Yersinia enterocolitica
  1bhe-assembly1_A  TM=7.719E-01  e=5.807E-15  Pectobacterium carotovorum subsp. carotovorum
  4mxn-assembly2_B  TM=7.723E-01  e=1.206E-09  Parabacteroides merdae ATCC 43184

Sequence (940 aa):
MKKFAMTLLALLACATSGVQAQYSTYYKDMPVEVRQVEPFAIADRSVNLAERGATGDGTTLNTDIIQKAIDELSQAGGGHLVIPQGVWLTGPIELKSGVDLHLERNAILYFSPDKALYVDSNPKASRVRACISAN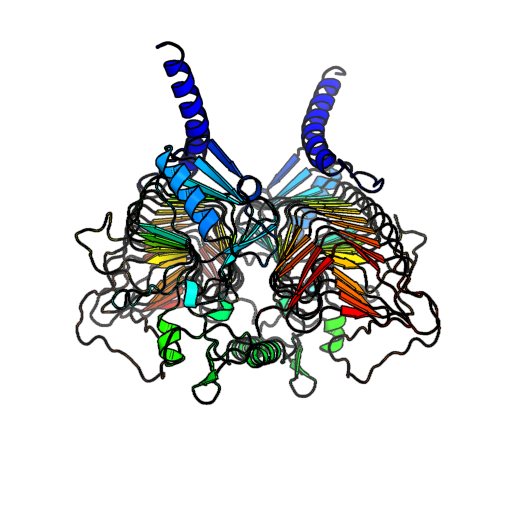RCRNISITGLGTLDGNGAQWRPVKRSKVSDVEWKRFRKMGGVERQNGSLWYPWELKSGYPDVADTPEKQEKKRNDLFRINNCENVLLSGVTFQNAPKFHVHPFNSRNIIIDGITVRCPWNAQNGDAIDLSDCHQALVVNCTVDAGDDGLCMKSGEYKPKALVNGCEDILLQDNTVYHAHGGFVIGSEDICGMKRIVVRNSTFSGTDTGLRFKSAVGRGGKTEDIYISGIMMADIQAEAIIFECNYADRPAGSKDSDTVRPQEMVKVPEFTDIHISDVICRGTATAIAASGIAGLNCVHDITVENSTFIYTANATEIDSATASVTTKNVKFIKDKKMKKFAMTLLALLACATSGVQAQYSTYYKDMPVEVRQVEPFAIADRSVNLAERGATGDGTTLNTDIIQKAIDELSQAGGGHLVIPQGVWLTGPIELKSGVDLHLERNAILYFSPDKALYVDSNPKASRVRACISANRCRNISITGLGTLDGNGAQWRPVKRSKVSDVEWKRFRKMGGVERQNGSLWYPWELKSGYPDVADTPEKQEKKRNDLFRINNCENVLLSGVTFQNAPKFHVHPFNSRNIIIDGITVRCPWNAQNGDAIDLSDCHQALVVNCTVDAGDDGLCMKSGEYKPKALVNGCEDILLQDNTVYHAHGGFVIGSEDICGMKRIVVRNSTFSGTDTGLRFKSAVGRGGKTEDIYISGIMMADIQAEAIIFECNYADRPAGSKDSDTVRPQEMVKVPEFTDIHISDVICRGTATAIAASGIAGLNCVHDITVENSTFIYTANATEIDSATASVTTKNVKFIKDKK

Solvent-accessible surface area (backbone atoms only — not comparable to full-atom values): 43029 Å² total; per-residue (Å²): 127,72,71,66,58,60,55,56,56,53,57,58,51,49,60,46,45,55,55,35,56,57,59,58,64,72,64,56,91,56,97,59,92,53,60,73,62,66,76,80,77,63,42,97,39,77,45,49,42,60,83,74,69,48,52,46,59,43,69,48,76,34,33,66,62,52,42,50,50,42,53,52,30,25,76,68,64,14,12,31,45,33,38,57,66,26,31,29,21,20,53,50,39,65,61,41,40,21,25,28,50,29,24,32,60,43,12,31,44,34,35,52,72,47,53,61,66,29,48,54,83,51,77,84,49,77,57,38,48,28,42,31,28,35,67,67,30,39,42,34,33,40,35,41,52,13,35,41,36,37,45,11,78,55,44,34,50,39,49,46,53,55,35,16,57,58,53,48,53,50,51,52,70,44,35,34,42,67,38,82,92,63,44,32,38,30,58,32,72,33,56,51,49,56,61,71,83,47,98,41,57,70,59,38,50,73,37,53,22,31,27,32,35,36,34,38,30,38,38,38,38,39,30,40,28,32,45,30,34,28,25,20,36,32,39,38,45,26,19,22,33,30,35,40,37,39,37,30,35,30,42,34,59,64,55,32,57,58,17,27,30,40,37,40,28,8,27,34,21,30,39,40,32,49,28,41,34,34,15,21,17,40,26,43,27,38,26,6,54,79,82,53,92,86,45,74,41,71,12,30,34,19,34,41,38,33,49,31,38,24,30,36,14,52,11,28,39,30,41,37,52,35,22,39,50,14,38,35,37,36,39,39,34,45,23,28,32,36,49,11,38,16,32,40,31,37,37,15,12,56,67,27,5,18,53,32,34,50,34,40,35,34,41,36,28,35,37,46,19,62,35,29,39,29,36,39,36,38,72,54,76,88,73,59,90,86,60,58,89,79,66,67,81,71,67,88,55,95,41,45,50,36,27,45,30,48,34,42,37,32,42,34,34,33,29,47,17,28,25,31,37,35,29,36,32,38,85,97,44,84,20,31,34,65,31,40,40,29,54,25,30,31,30,16,70,72,31,64,64,55,64,38,72,88,20,23,47,76,47,73,44,73,58,46,76,38,74,49,72,81,125,70,70,65,55,58,55,56,56,51,56,57,51,50,58,46,46,55,55,35,57,58,59,59,64,73,63,56,90,56,96,59,92,52,59,74,63,66,74,81,78,62,42,96,39,78,44,50,43,60,82,74,69,48,53,46,60,44,68,46,75,33,34,66,62,51,41,50,51,42,53,51,30,26,76,70,64,15,12,32,43,33,36,57,66,26,31,29,22,20,52,50,40,64,60,42,40,22,26,27,48,30,24,32,62,43,11,32,42,33,34,52,71,48,53,61,64,30,46,53,83,51,76,83,50,77,55,38,50,28,42,32,28,34,67,67,32,39,43,33,32,40,33,40,52,12,35,40,35,38,44,10,77,57,44,34,48,40,49,44,52,57,36,16,55,58,52,48,51,51,52,52,70,44,32,35,43,68,39,81,94,62,44,32,38,31,57,33,72,34,54,48,47,56,61,72,84,48,96,43,56,71,59,37,49,74,39,54,24,31,27,31,35,34,34,37,29,36,38,37,39,39,29,41,28,31,43,30,35,26,26,20,36,32,37,38,45,27,19,23,34,31,34,39,37,38,36,29,35,30,42,32,58,64,55,34,56,58,17,28,29,39,37,42,28,9,27,34,20,30,38,42,31,51,28,40,33,33,16,22,18,41,28,43,28,39,26,6,54,78,84,54,92,88,46,76,42,72,13,28,33,18,34,41,36,34,49,30,38,24,31,38,13,50,11,28,39,29,42,37,53,35,23,38,51,14,37,35,37,36,38,38,34,45,22,28,33,37,49,11,37,17,32,41,32,37,35,16,13,55,67,28,6,17,52,33,34,50,33,40,36,34,41,38,28,34,38,44,20,63,35,28,38,29,35,39,36,38,70,54,75,88,71,60,90,85,62,57,88,80,66,68,82,70,67,89,55,96,41,45,48,37,26,46,30,47,32,42,36,32,43,35,33,34,29,47,15,28,26,32,37,34,27,38,32,40,85,97,44,86,21,30,36,65,31,40,40,29,55,24,31,31,30,15,73,72,32,63,63,54,63,38,71,87,21,23,47,75,46,74,44,72,57,48,74,39,75,50,72,93

InterPro domains:
  IPR000743 Glycoside hydrolase, family 28 [PF00295] (201-396)
  IPR006626 Parallel beta-helix repeat [SM00710] (217-237)
  IPR006626 Parallel beta-helix repeat [SM00710] (240-266)
  IPR006626 Parallel beta-helix repeat [SM00710] (267-288)
  IPR006626 Parallel beta-helix repeat [SM00710] (300-321)
  IPR006626 Parallel beta-helix repeat [SM00710] (327-348)
  IPR006626 Parallel beta-helix repeat [SM00710] (404-425)
  IPR006626 Parallel beta-helix repeat [SM00710] (432-453)
  IPR011050 Pectin lyase fold/virulence factor [SSF51126] (1-447)
  IPR012334 Pectin lyase fold [G3DSA:2.160.20.10] (43-470)
  IPR051801 Glycosyl_Hydrolase_28_Enzymes [PTHR31339] (9-455)

pLDDT: mean 92.4, std 14.16, range [27.91, 98.94]